Protein 9P4S (pdb70)

Foldseek 3Di:
DQKWWKAADDVHRPDIDTGRDPVVVVVVCVVVVLDDPPAFEEEEEEDPADCRVLVVVLSVVPHHYIYIRHDQPPVVVCVVPVGQEYEYCFFAEDDVVLLVVQVVSFHAYEYEYEDEAAPVVQQPDQANDADPNCCRRPFRHVQSFHFDHAHFKYWDADPVGDIHIDGDVVSSVLVSLLVVLLVVLQPDDQQPAFEEEEFAADAFQAGTFFAQEDFQLQVLVLVVVSVVVPYQFADDDDHSVVVRVLCSQQAHDHDPPQPLVLVVSLVRNPFDKADDVVLVVLCVVFADPVLVVVQCVVANDPPGDPCADPVRIHGAGWDDTGRYIYHYAYDQADPPVPLFDDFPDFTGGHNRRQVVLSCVVPVSPHSEYEYPHPDDCLLQGDDHLANDDRNTRLDRSLGSHAAEYEYEQAPQLPVVSCRGRNRYFYFYDAHFFKAFLPCCVVCVVLVVLLVVLVPDPDPDRFVSQLVNLVVCVVVPVCLLVVHDNDNRDGDDPVVSQVVQQLSLCLRGAMAGFAGDHFPDADDPVSLVRRLLLQFQVLQLLLLLVLCVLVPDDCPVVVSHVVVSCVPRRVVSSVLLVVCVVPVPPLDPVVLCVSSVHDVVLLVVLVVLVVVVLPDPSSVSNSVSSVSNSVSSNCSVVLSVQSVPQSVVQSVLVVSVSSSGGFREFEGHHCNLPVRCTPTTHGYHFDRLQLPPAPVLLVVLVVALVQVQVVVCVVPVRDGAAEEEEEDEGSCCGSRRHNVLSNLLVLQQKDFDADPVNGTDDIDHHAQVVNVAEHHHYAYEYFLSVCSRHQVSLLVSLVSLVVSLPDDDHPYDHSSVVLLVQLLVVVVVVPDDSVVSNVLSSFGYKAFASSRGAQSLLVVLVLLQPDQDCVVSLVSSCSGIQFGRRDDVRHGPHDPCSSLSNLERYAEYEYEDAHSHDAQLQDQRNLRPRLSSQSNSCVRHVDGHFYKYWYCHPVSDIHIGGDLSRVVSVLVSAPLRPVNVVSLLVHASNSLLRVLSSLSSLLSNCVSPVSSDDLVSLVSNLCCPQVPPVVPPVVVSCVVHPLQSVLSNLLSSLSCCVSPSHVDDLVSLLSSLVVNLVSCLVPNHSDDCSQQPHDVSLVVSLVSYDVVSSVSSVVSSVSSD

Solvent-accessible surface area: 45405 Å² total; per-residue (Å²): 109,85,28,10,0,32,15,28,8,96,117,68,92,135,71,89,64,81,29,117,70,17,69,61,0,60,115,30,3,112,121,49,137,33,70,75,151,82,28,79,59,0,0,1,9,19,90,79,21,84,5,63,70,1,14,122,23,0,25,119,46,30,7,3,2,1,0,1,49,12,141,108,135,25,33,45,9,0,108,120,10,106,0,53,0,1,0,18,6,11,118,14,101,40,19,93,143,2,16,77,32,0,115,88,76,53,8,19,6,1,10,8,6,17,12,95,21,39,34,102,90,11,50,125,51,53,14,19,14,46,23,40,76,15,8,64,16,8,10,26,8,16,50,4,8,13,22,8,26,6,3,2,3,2,39,95,93,48,189,133,44,105,110,77,43,60,6,14,97,76,3,25,151,33,4,20,51,6,1,40,58,8,18,70,8,112,99,78,76,26,128,95,7,59,2,0,0,1,3,28,24,16,45,10,55,38,16,12,71,18,44,20,1,21,3,31,43,0,0,28,38,1,0,65,46,0,103,143,72,34,14,43,7,67,64,37,24,81,63,19,120,67,0,23,138,54,1,67,61,56,1,6,21,38,49,80,49,5,99,25,25,15,76,81,17,30,143,100,4,144,22,52,80,2,43,95,127,79,0,70,60,28,8,151,128,19,17,66,106,108,46,38,96,82,0,22,107,66,59,31,113,17,27,22,137,56,11,50,18,140,119,32,64,1,2,8,15,51,12,80,6,27,29,1,0,1,2,7,20,41,73,28,26,58,69,91,76,76,39,87,45,104,67,71,84,77,120,12,0,23,7,16,2,0,0,3,2,0,21,1,32,40,35,8,137,14,35,2,0,0,2,2,0,14,67,7,38,2,2,44,8,36,92,7,26,6,5,2,3,6,41,4,13,0,4,53,0,0,14,20,15,3,0,10,1,7,0,8,2,17,40,1,0,27,0,0,4,0,14,13,3,0,7,7,9,0,6,5,3,2,7,14,6,9,13,80,0,80,5,126,56,92,26,127,58,0,42,81,77,2,121,106,11,68,98,25,171,115,118,90,54,50,111,34,0,59,38,0,6,91,23,0,50,144,39,5,0,18,82,21,16,67,28,47,63,112,87,125,95,46,12,81,100,104,40,5,28,114,0,6,47,3,5,7,21,2,16,33,33,62,7,26,0,69,18,5,28,6,35,78,63,35,79,103,107,43,6,55,22,5,0,32,14,10,0,10,45,15,1,0,41,8,29,21,35,1,29,77,70,95,68,102,94,8,117,55,5,114,129,34,81,29,40,26,9,131,100,18,20,74,71,2,91,110,21,0,89,129,5,32,86,74,88,91,62,35,70,74,102,32,1,11,137,42,4,55,13,60,87,139,78,5,57,87,6,87,93,5,36,72,103,130,138,140,45,146,100,67,35,48,46,2,80,12,4,11,20,1,25,122,8,2,92,45,3,29,91,25,82,89,13,6,90,54,0,6,98,74,12,14,48,26,4,17,56,2,4,95,8,8,19,16,26,25,5,39,13,0,4,8,21,24,37,31,106,3,21,44,4,6,56,7,0,55,9,66,61,15,30,31,1,2,49,120,68,0,39,102,73,0,35,47,3,0,111,77,1,15,96,86,20,72,151,123,69,144,111,56,51,0,95,1,0,0,2,1,4,34,6,16,5,10,18,61,29,8,1,1,7,10,0,1,0,4,25,0,0,0,0,52,21,62,68,62,104,160,34,110,3,82,62,14,104,59,19,59,16,94,130,18,46,30,27,6,0,0,1,0,1,0,1,12,2,21,6,8,12,13,5,12,27,9,2,50,25,1,9,102,0,4,90,56,0,20,69,12,153,153,41,148,80,104,24,18,0,27,36,2,26,120,44,1,58,126,17,1,75,116,83,69,42,60,96,134,56,0,149,87,8,3,36,16,5,0,1,0,2,1,29,29,48,44,31,0,31,0,29,107,11,0,59,26,1,35,99,22,121,89,71,48,68,1,1,80,6,3,36,33,1,2,4,2,6,2,2,30,111,171,34,27,42,53,67,75,129,68,5,8,50,3,2,0,21,68,1,8,0,1,1,2,4,29,17,3,32,54,46,6,5,2,42,44,36,71,3,1,10,9,2,0,1,1,2,3,1,0,40,67,42,49,66,102,56,5,18,2,0,6,2,10,9,52,42,88,67,96,34,53,7,12,39,1,51,38,8,6,5,10,30,8,47,3,29,8,40,3,37,32,28,1,109,27,6,48,102,20,15,30,12,1,0,23,63,10,12,71,18,4,19,3,1,0,1,4,7,12,0,18,69,72,7,16,37,92,63,19,3,33,61,0,15,48,19,16,33,101,46,110,65,133,41,28,10,74,102,21,3,51,146,75,11,31,6,6,10,3,28,4,4,1,0,3,0,0,0,17,64,52,41,63,6,133,31,54,126,120,30,13,48,68,0,0,138,22,1,3,72,2,1,41,88,83,154,19,2,13,14,41,11,6,0,33,6,50,98,2,49,80,46,3,9,82,83,31,85,72,114,37,13,86,83,3,83,100,25,1,76,150,29,118

Sequence (1120 aa):
PSDMLYHAGISNPDDEQEFLTVADYEKFMQENNLYKEGARKIMITGQMADATDLIKALENAGYNVYPVQSMTRFMSFIEEVQPDAVINMAHGRMGDKMVDYLKARNILLFAPLTINSLVDEWENDPMGMSGGFMSQSIVTPEIDGAIRPFALFAQYEDKEGLRHSYAVPERLKTFVSTIDNYLNLKTKPNFEKKVAIYYYKGPGQNALTAAGMEVVPSLYNLLLRMKQEGYNISGLPANAQELGKMIQAQGAVFNAYAEGAFNDFMQNGHPELITKEQYESWVKESLRPEKYQEVVDAFGEFPGNYMVTPDGKLGIARLQFGNVVLLPQNAAGSGDNSFQVVHGTDMAPPHTYIASYLWMQHGFKADALIHFGTHGSLEFTPRKQVALCSNDWPDRLVGAVPHYYLYSIGNVGEGMMAKRRSYATLQSYLTPPFLESSVRGIYRELMEKIKIYNNSQKANKDQESLAVKTLTVKMGIHRDLGLDSMANKPYTEDEIARVENFAEELATEKITGQLYTMGVPYEPERITSSVYAMATEPIAYSLFALDKQRGKATESAEKHRSVFTQQYLMPARLLVERLMANPSLATDELICHTAGITPQELAKARQIEAERNYSKEEVEFALAVAEVERTIKNVGNYKNALLTSPEEELSSLMNALKGGYTAPTPGGDPIANPNTLPTGRNMYAINAEATPTESAWEKGIALAKQTIDRYKQRHNDSIPRKVSYTLWSSEFIETGGATIAQVLYMLGVEPVRDAFGRVSDLKLIPSTELGRPRIDVVVQTSGQLRDLAASRLFLINRAVEMAAAAKDDKYENQVASSVIEAERVLTEKGLSPKDAREISTFRVFGGANGMYGTGIQEMVESGDRWENESEIADTYLNNMGAYYGSEKNWEVFQKFAFEAALTRTDVVVQPRQSNTWGALSLDHVYEFMGGMNLAVRNVTGKDPDAYLSDYRNRNHMKMQELKEAVGVESRTTILNPTYIKEKMKGGASSASEFAEVITNTYGWNVMKPAAIDKELWDNIYNVYVKDELNLGVKQYFEQQNPAALEEMTAVMLESARKGLWQASEEQVAELSKLHTEIVNTYRPSCSGFVCDNAKLRDFIASKADAQTATQYKENISKIR

Radius of gyration: 31.18 Å; Cα contacts (8 Å, |Δi|>4): 1823; chains: 1; bounding box: 76×78×104 Å

B-factor: mean 119.36, std 26.49, range [69.89, 232.86]

Nearest PDB structures (foldseek):
  6ytn-assembly2_BBB  TM=8.178E-01  e=2.511E-62  Synechocystis sp. PCC 6803
  6ytj-assembly2_BBB  TM=8.282E-01  e=4.411E-60  Synechocystis sp. PCC 6803
  4zhj-assembly1_A  TM=8.054E-01  e=3.328E-61  Synechocystis sp. PCC 6803 substr. Kazusa
  4zhj-assembly1_B  TM=8.119E-01  e=4.560E-59  Synechocystis sp. PCC 6803 substr. Kazusa
  6ysg-assembly1_B  TM=8.233E-01  e=4.268E-58  Synechocystis sp. PCC 6803 substr. Kazusa

Structure (mmCIF, N/CA/C/O backbone):
data_9P4S
#
_entry.id   9P4S
#
_cell.length_a   1.00
_cell.length_b   1.00
_cell.length_c   1.00
_cell.angle_alpha   90.00
_cell.angle_beta   90.00
_cell.angle_gamma   90.00
#
_symmetry.space_group_name_H-M   'P 1'
#
loop_
_entity.id
_entity.type
_entity.pdbx_description
1 polymer 'HmuS heme dechelatase'
2 non-polymer 'SODIUM ION'
3 water water
#
loop_
_atom_site.group_PDB
_atom_site.id
_atom_site.type_symbol
_atom_site.label_atom_id
_atom_site.label_alt_id
_atom_site.label_comp_id
_atom_site.label_asym_id
_atom_site.label_entity_id
_atom_site.label_seq_id
_atom_site.pdbx_PDB_ins_code
_atom_site.Cartn_x
_atom_site.Cartn_y
_atom_site.Cartn_z
_atom_site.occupancy
_atom_site.B_iso_or_equiv
_atom_site.auth_seq_id
_atom_site.auth_comp_id
_atom_site.auth_asym_id
_atom_site.auth_atom_id
_atom_site.pdbx_PDB_model_num
ATOM 1 N N . PRO A 1 164 ? 152.82092 168.42420 185.47437 1.000 176.57616 164 PRO A N 1
ATOM 2 C CA . PRO A 1 164 ? 154.05660 167.96068 184.83531 1.000 176.66902 164 PRO A CA 1
ATOM 3 C C . PRO A 1 164 ? 153.83332 167.49903 183.39950 1.000 177.44009 164 PRO A C 1
ATOM 4 O O . PRO A 1 164 ? 152.76044 166.99140 183.07494 1.000 177.10098 164 PRO A O 1
ATOM 8 N N . SER A 1 165 ? 154.84325 167.67742 182.55050 1.000 173.02124 165 SER A N 1
ATOM 9 C CA . SER A 1 165 ? 154.75578 167.27744 181.15248 1.000 172.38145 165 SER A CA 1
ATOM 10 C C . SER A 1 165 ? 155.32895 165.89424 180.88482 1.000 171.99144 165 SER A C 1
ATOM 11 O O . SER A 1 165 ? 154.95647 165.26542 179.88950 1.000 171.39331 165 SER A O 1
ATOM 14 N N . ASP A 1 166 ? 156.22175 165.40691 181.74385 1.000 165.88935 166 ASP A N 1
ATOM 15 C CA . ASP A 1 166 ? 156.84296 164.09507 181.58789 1.000 165.47726 166 ASP A CA 1
ATOM 16 C C . ASP A 1 166 ? 156.73860 163.36841 182.92030 1.000 164.05015 166 ASP A C 1
ATOM 17 O O . ASP A 1 166 ? 157.37138 163.77376 183.90047 1.000 162.52693 166 ASP A O 1
ATOM 22 N N . MET A 1 167 ? 155.94929 162.29833 182.95924 1.000 147.62144 167 MET A N 1
ATOM 23 C CA . MET A 1 167 ? 155.65111 161.64481 184.22616 1.000 143.13243 167 MET A CA 1
ATOM 24 C C . MET A 1 167 ? 155.09587 160.25215 183.96967 1.000 143.58615 167 MET A C 1
ATOM 25 O O . MET A 1 167 ? 154.83826 159.85876 182.82993 1.000 144.73025 167 MET A O 1
ATOM 30 N N . LEU A 1 168 ? 154.91982 159.50888 185.05846 1.000 126.37978 168 LEU A N 1
ATOM 31 C CA . LEU A 1 168 ? 154.10598 158.30339 185.07706 1.000 125.38430 168 LEU A CA 1
ATOM 32 C C . LEU A 1 168 ? 152.87223 158.58019 185.92248 1.000 122.13450 168 LEU A C 1
ATOM 33 O O . LEU A 1 168 ? 152.94779 159.29600 186.92404 1.000 130.84287 168 LEU A O 1
ATOM 38 N N . TYR A 1 169 ? 151.73136 158.03615 185.51666 1.000 115.91268 169 TYR A N 1
ATOM 39 C CA . TYR A 1 169 ? 150.48679 158.34555 186.20481 1.000 116.76741 169 TYR A CA 1
ATOM 40 C C . TYR A 1 169 ? 149.71868 157.07343 186.52665 1.000 121.15074 169 TYR A C 1
ATOM 41 O O . TYR A 1 169 ? 149.89515 156.03318 185.88973 1.000 126.95822 169 TYR A O 1
ATOM 50 N N . HIS A 1 170 ? 148.86303 157.17418 187.54098 1.000 127.04788 170 HIS A N 1
ATOM 51 C CA . HIS A 1 170 ? 147.98015 156.07750 187.90894 1.000 127.26904 170 HIS A CA 1
ATOM 52 C C . HIS A 1 170 ? 146.74535 156.65067 188.58872 1.000 128.89902 170 HIS A C 1
ATOM 53 O O . HIS A 1 170 ? 146.71202 157.81739 188.98219 1.000 132.56310 170 HIS A O 1
ATOM 60 N N . ALA A 1 171 ? 145.71690 155.81989 188.70580 1.000 138.43675 171 ALA A N 1
ATOM 61 C CA . ALA A 1 171 ? 144.50074 156.20244 189.40361 1.000 137.24605 171 ALA A CA 1
ATOM 62 C C . ALA A 1 171 ? 144.60350 155.83249 190.87661 1.000 138.65578 171 ALA A C 1
ATOM 63 O O . ALA A 1 171 ? 145.22680 154.83352 191.24424 1.000 142.48779 171 ALA A O 1
ATOM 65 N N . GLY A 1 172 ? 143.98962 156.65712 191.72102 1.000 149.51142 172 GLY A N 1
ATOM 66 C CA . GLY A 1 172 ? 144.03644 156.40355 193.14823 1.000 150.09847 172 GLY A CA 1
ATOM 67 C C . GLY A 1 172 ? 143.33360 155.11185 193.51810 1.000 152.42010 172 GLY A C 1
ATOM 68 O O . GLY A 1 172 ? 142.36672 154.69525 192.87844 1.000 154.55596 172 GLY A O 1
ATOM 69 N N . ILE A 1 173 ? 143.83458 154.46961 194.57181 1.000 155.45799 173 ILE A N 1
ATOM 70 C CA . ILE A 1 173 ? 143.26586 153.19887 195.01094 1.000 158.08100 173 ILE A CA 1
ATOM 71 C C . ILE A 1 173 ? 141.99192 153.43045 195.81260 1.000 159.51779 173 ILE A C 1
ATOM 72 O O . ILE A 1 173 ? 140.90674 152.97603 195.43198 1.000 156.69905 173 ILE A O 1
ATOM 77 N N . SER A 1 174 ? 142.10908 154.13402 196.94114 1.000 166.72534 174 SER A N 1
ATOM 78 C CA . SER A 1 174 ? 140.93294 154.45283 197.74440 1.000 166.22906 174 SER A CA 1
ATOM 79 C C . SER A 1 174 ? 139.99014 155.37967 196.98583 1.000 166.43534 174 SER A C 1
ATOM 80 O O . SER A 1 174 ? 138.76741 155.19027 196.99695 1.000 163.49554 174 SER A O 1
ATOM 83 N N . ASN A 1 175 ? 140.54330 156.38577 196.31490 1.000 170.30695 175 ASN A N 1
ATOM 84 C CA . ASN A 1 175 ? 139.75753 157.34112 195.53290 1.000 168.76694 175 ASN A CA 1
ATOM 85 C C . ASN A 1 175 ? 140.14148 157.23799 194.06684 1.000 169.18704 175 ASN A C 1
ATOM 86 O O . ASN A 1 175 ? 141.16206 157.81397 193.64856 1.000 170.95015 175 ASN A O 1
ATOM 91 N N . PRO A 1 176 ? 139.37665 156.51010 193.24771 1.000 164.62899 176 PRO A N 1
ATOM 92 C CA . PRO A 1 176 ? 139.72361 156.41317 191.82100 1.000 166.42987 176 PRO A CA 1
ATOM 93 C C . PRO A 1 176 ? 139.60243 157.73282 191.06807 1.000 166.78973 176 PRO A C 1
ATOM 94 O O . PRO A 1 176 ? 140.13468 157.83679 189.95498 1.000 165.01495 176 PRO A O 1
ATOM 98 N N . ASP A 1 177 ? 138.93026 158.73788 191.63584 1.000 169.96246 177 ASP A N 1
ATOM 99 C CA . ASP A 1 177 ? 138.72464 159.99624 190.92652 1.000 169.74100 177 ASP A CA 1
ATOM 100 C C . ASP A 1 177 ? 140.02703 160.77622 190.78002 1.000 169.86330 177 ASP A C 1
ATOM 101 O O . ASP A 1 177 ? 140.35173 161.25302 189.68734 1.000 168.90124 177 ASP A O 1
ATOM 106 N N . ASP A 1 178 ? 140.78488 160.92415 191.86480 1.000 164.36483 178 ASP A N 1
ATOM 107 C CA . ASP A 1 178 ? 142.01074 161.70462 191.79302 1.000 164.09643 178 ASP A CA 1
ATOM 108 C C . ASP A 1 178 ? 143.15958 160.85455 191.25620 1.000 161.93098 178 ASP A C 1
ATOM 109 O O . ASP A 1 178 ? 143.16248 159.62487 191.35666 1.000 159.97301 178 ASP A O 1
ATOM 114 N N . GLU A 1 179 ? 144.14598 161.53432 190.68104 1.000 146.24944 179 GLU A N 1
ATOM 115 C CA . GLU A 1 179 ? 145.22573 160.89405 189.94697 1.000 145.35361 179 GLU A CA 1
ATOM 116 C C . GLU A 1 179 ? 146.54790 161.07633 190.67885 1.000 145.77534 179 GLU A C 1
ATOM 117 O O . GLU A 1 179 ? 146.85604 162.16991 191.16171 1.000 144.50570 179 GLU A O 1
ATOM 123 N N . GLN A 1 180 ? 147.32097 159.99807 190.76344 1.000 134.73800 180 GLN A N 1
ATOM 124 C CA . GLN A 1 180 ? 148.64927 160.01911 191.35449 1.000 130.70641 180 GLN A CA 1
ATOM 125 C C . GLN A 1 180 ? 149.69321 160.14277 190.25351 1.000 135.45543 180 GLN A C 1
ATOM 126 O O . GLN A 1 180 ? 149.60711 159.46533 189.22352 1.000 141.05796 180 GLN A O 1
ATOM 132 N N . GLU A 1 181 ? 150.67990 161.00737 190.47962 1.000 133.82624 181 GLU A N 1
ATOM 133 C CA . GLU A 1 181 ? 151.72100 161.30144 189.50570 1.000 134.09846 181 GLU A CA 1
ATOM 134 C C . GLU A 1 181 ? 153.09272 161.06185 190.12037 1.000 135.33782 181 GLU A C 1
ATOM 135 O O . GLU A 1 181 ? 153.32863 161.39464 191.28552 1.000 135.90127 181 GLU A O 1
ATOM 141 N N . PHE A 1 182 ? 153.99463 160.48482 189.32979 1.000 127.24307 182 PHE A N 1
ATOM 142 C CA . PHE A 1 182 ? 155.34247 160.16483 189.76884 1.000 123.79566 182 PHE A CA 1
ATOM 143 C C . PHE A 1 182 ? 156.33884 160.62719 188.71626 1.000 128.08761 182 PHE A C 1
ATOM 144 O O . PHE A 1 182 ? 156.04539 160.62611 187.51658 1.000 133.41890 182 PHE A O 1
ATOM 152 N N . LEU A 1 183 ? 157.52587 161.02185 189.17847 1.000 132.25962 183 LEU A N 1
ATOM 153 C CA . LEU A 1 183 ? 158.55574 161.55386 188.29666 1.000 133.81171 183 LEU A CA 1
ATOM 154 C C . LEU A 1 183 ? 159.64196 160.54697 187.94548 1.000 133.66927 183 LEU A C 1
ATOM 155 O O . LEU A 1 183 ? 160.34514 160.74625 186.94950 1.000 131.84568 183 LEU A O 1
ATOM 160 N N . THR A 1 184 ? 159.80172 159.48280 188.72787 1.000 140.06041 184 THR A N 1
ATOM 161 C CA . THR A 1 184 ? 160.82535 158.48037 188.47669 1.000 138.68202 184 THR A CA 1
ATOM 162 C C . THR A 1 184 ? 160.20972 157.09004 188.53637 1.000 138.04018 184 THR A C 1
ATOM 163 O O . THR A 1 184 ? 159.15236 156.87919 189.13460 1.000 140.92432 184 THR A O 1
ATOM 167 N N . VAL A 1 185 ? 160.89242 156.13801 187.89688 1.000 131.83436 185 VAL A N 1
ATOM 168 C CA . VAL A 1 185 ? 160.41220 154.76045 187.87176 1.000 133.19971 185 VAL A CA 1
ATOM 169 C C . VAL A 1 185 ? 160.46038 154.13885 189.26187 1.000 133.85689 185 VAL A C 1
ATOM 170 O O . VAL A 1 185 ? 159.59775 153.32500 189.61492 1.000 138.38980 185 VAL A O 1
ATOM 174 N N . ALA A 1 186 ? 161.46378 154.49620 190.06717 1.000 129.70144 186 ALA A N 1
ATOM 175 C CA . ALA A 1 186 ? 161.58541 153.91974 191.40283 1.000 130.91525 186 ALA A CA 1
ATOM 176 C C . ALA A 1 186 ? 160.39402 154.28583 192.27949 1.000 138.34287 186 ALA A C 1
ATOM 177 O O . ALA A 1 186 ? 159.89143 153.44724 193.03782 1.000 142.26306 186 ALA A O 1
ATOM 179 N N . ASP A 1 187 ? 159.93333 155.53668 192.19762 1.000 138.66254 187 ASP A N 1
ATOM 180 C CA . ASP A 1 187 ? 158.76580 155.94465 192.97263 1.000 136.91245 187 ASP A CA 1
ATOM 181 C C . ASP A 1 187 ? 157.53178 155.15022 192.56870 1.000 136.00781 187 ASP A C 1
ATOM 182 O O . ASP A 1 187 ? 156.75813 154.70990 193.42719 1.000 138.43266 187 ASP A O 1
ATOM 187 N N . TYR A 1 188 ? 157.33115 154.95666 191.26379 1.000 124.37259 188 TYR A N 1
ATOM 188 C CA . TYR A 1 188 ? 156.18062 154.19030 190.79955 1.000 127.33321 188 TYR A CA 1
ATOM 189 C C . TYR A 1 188 ? 156.27012 152.73523 191.24052 1.000 127.85399 188 TYR A C 1
ATOM 190 O O . TYR A 1 188 ? 155.25747 152.13066 191.60979 1.000 134.08667 188 TYR A O 1
ATOM 199 N N . GLU A 1 189 ? 157.47077 152.15348 191.20658 1.000 131.81792 189 GLU A N 1
ATOM 200 C CA . GLU A 1 189 ? 157.62875 150.77339 191.65445 1.000 131.60367 189 GLU A CA 1
ATOM 201 C C . GLU A 1 189 ? 157.36095 150.64072 193.14861 1.000 134.43842 189 GLU A C 1
ATOM 202 O O . GLU A 1 189 ? 156.73882 149.66654 193.58913 1.000 137.52709 189 GLU A O 1
ATOM 208 N N . LYS A 1 190 ? 157.81850 151.60937 193.94452 1.000 135.45755 190 LYS A N 1
ATOM 209 C CA . LYS A 1 190 ? 157.51981 151.58568 195.37291 1.000 135.02013 190 LYS A CA 1
ATOM 210 C C . LYS A 1 190 ? 156.02281 151.72691 195.62152 1.000 137.91231 190 LYS A C 1
ATOM 211 O O . LYS A 1 190 ? 155.46301 151.05358 196.49571 1.000 137.58656 190 LYS A O 1
ATOM 217 N N . PHE A 1 191 ? 155.35778 152.59705 194.85711 1.000 131.73305 191 PHE A N 1
ATOM 218 C CA . PHE A 1 191 ? 153.90965 152.73621 194.97293 1.000 126.80395 191 PHE A CA 1
ATOM 219 C C . PHE A 1 191 ? 153.20145 151.43125 194.63258 1.000 131.75644 191 PHE A C 1
ATOM 220 O O . PHE A 1 191 ? 152.24371 151.04144 195.31004 1.000 135.88952 191 PHE A O 1
ATOM 228 N N . MET A 1 192 ? 153.65333 150.74685 193.57910 1.000 135.65185 192 MET A N 1
ATOM 229 C CA . MET A 1 192 ? 153.06401 149.45942 193.22424 1.000 135.56213 192 MET A CA 1
ATOM 230 C C . MET A 1 192 ? 153.26861 148.43372 194.33029 1.000 138.52563 192 MET A C 1
ATOM 231 O O . MET A 1 192 ? 152.34768 147.68114 194.66767 1.000 141.36677 192 MET A O 1
ATOM 236 N N . GLN A 1 193 ? 154.47156 148.38671 194.90578 1.000 144.08394 193 GLN A N 1
ATOM 237 C CA . GLN A 1 193 ? 154.74684 147.40792 195.95219 1.000 142.07259 193 GLN A CA 1
ATOM 238 C C . GLN A 1 193 ? 153.95613 147.69700 197.22114 1.000 142.03602 193 GLN A C 1
ATOM 239 O O . GLN A 1 193 ? 153.60070 146.76507 197.95091 1.000 141.48788 193 GLN A O 1
ATOM 245 N N . GLU A 1 194 ? 153.67811 148.97106 197.50650 1.000 143.40895 194 GLU A N 1
ATOM 246 C CA . GLU A 1 194 ? 152.87244 149.29984 198.67889 1.000 143.75490 194 GLU A CA 1
ATOM 247 C C . GLU A 1 194 ? 151.43464 148.81890 198.52225 1.000 142.60221 194 GLU A C 1
ATOM 248 O O . GLU A 1 194 ? 150.81672 148.36779 199.49320 1.000 139.06996 194 GLU A O 1
ATOM 254 N N . ASN A 1 195 ? 150.88515 148.90701 197.31282 1.000 138.73732 195 ASN A N 1
ATOM 255 C CA . ASN A 1 195 ? 149.48007 148.61493 197.06647 1.000 138.11745 195 ASN A CA 1
ATOM 256 C C . ASN A 1 195 ? 149.25255 147.23305 196.46594 1.000 139.47116 195 ASN A C 1
ATOM 257 O O . ASN A 1 195 ? 148.15840 146.96558 195.95910 1.000 138.53492 195 ASN A O 1
ATOM 262 N N . ASN A 1 196 ? 150.25737 146.35614 196.50910 1.000 142.22787 196 ASN A N 1
ATOM 263 C CA . ASN A 1 196 ? 150.13915 144.97843 196.02455 1.000 141.28412 196 ASN A CA 1
ATOM 264 C C . ASN A 1 196 ? 149.71965 144.93063 194.55518 1.000 141.33983 196 ASN A C 1
ATOM 265 O O . ASN A 1 196 ? 148.87215 144.13228 194.15116 1.000 140.68266 196 ASN A O 1
ATOM 270 N N . LEU A 1 197 ? 150.32458 145.80073 193.74991 1.000 139.85713 197 LEU A N 1
ATOM 271 C CA . LEU A 1 197 ? 150.10870 145.80910 192.31049 1.000 139.61971 197 LEU A CA 1
ATOM 272 C C . LEU A 1 197 ? 151.25522 145.17668 191.53653 1.000 139.26447 197 LEU A C 1
ATOM 273 O O . LEU A 1 197 ? 151.20944 145.14778 190.30275 1.000 142.12492 197 LEU A O 1
ATOM 278 N N . TYR A 1 198 ? 152.27567 144.67056 192.22051 1.000 130.88558 198 TYR A N 1
ATOM 279 C CA . TYR A 1 198 ? 153.46351 144.12934 191.57644 1.000 132.88909 198 TYR A CA 1
ATOM 280 C C . TYR A 1 198 ? 153.44880 142.60994 191.66148 1.000 135.28541 198 TYR A C 1
ATOM 281 O O . TYR A 1 198 ? 153.18524 142.04544 192.72778 1.000 135.79989 198 TYR A O 1
ATOM 290 N N . LYS A 1 199 ? 153.72965 141.95539 190.53804 1.000 138.41305 199 LYS A N 1
ATOM 291 C CA . LYS A 1 199 ? 153.78516 140.50279 190.45577 1.000 137.60226 199 LYS A CA 1
ATOM 292 C C . LYS A 1 199 ? 155.17618 140.08861 190.00262 1.000 138.57852 199 LYS A C 1
ATOM 293 O O . LYS A 1 199 ? 155.70595 140.64069 189.03329 1.000 141.17332 199 LYS A O 1
ATOM 299 N N . GLU A 1 200 ? 155.76252 139.12066 190.70028 1.000 147.49699 200 GLU A N 1
ATOM 300 C CA . GLU A 1 200 ? 157.11935 138.68662 190.40001 1.000 149.72807 200 GLU A CA 1
ATOM 301 C C . GLU A 1 200 ? 157.13902 137.82818 189.14227 1.000 149.91374 200 GLU A C 1
ATOM 302 O O . GLU A 1 200 ? 156.36929 136.87044 189.01987 1.000 149.51218 200 GLU A O 1
ATOM 308 N N . GLY A 1 201 ? 158.02242 138.17461 188.20874 1.000 133.05569 201 GLY A N 1
ATOM 309 C CA . GLY A 1 201 ? 158.20117 137.40748 186.99592 1.000 134.27169 201 GLY A CA 1
ATOM 310 C C . GLY A 1 201 ? 157.19497 137.67446 185.89963 1.000 137.78311 201 GLY A C 1
ATOM 311 O O . GLY A 1 201 ? 157.28758 137.04972 184.83565 1.000 138.15401 201 GLY A O 1
ATOM 312 N N . ALA A 1 202 ? 156.24166 138.57473 186.11470 1.000 125.41699 202 ALA A N 1
ATOM 313 C CA . ALA A 1 202 ? 155.24585 138.86815 185.09897 1.000 119.39010 202 ALA A CA 1
ATOM 314 C C . ALA A 1 202 ? 155.83229 139.76474 184.01268 1.000 123.07233 202 ALA A C 1
ATOM 315 O O . ALA A 1 202 ? 156.83013 140.46161 184.21297 1.000 123.66886 202 ALA A O 1
ATOM 317 N N . ARG A 1 203 ? 155.19455 139.73630 182.84715 1.000 115.18104 203 ARG A N 1
ATOM 318 C CA . ARG A 1 203 ? 155.63482 140.54077 181.72042 1.000 111.86985 203 ARG A CA 1
ATOM 319 C C . ARG A 1 203 ? 155.15099 141.98097 181.86850 1.000 115.13110 203 ARG A C 1
ATOM 320 O O . ARG A 1 203 ? 154.17106 142.26789 182.55994 1.000 119.07583 203 ARG A O 1
ATOM 328 N N . LYS A 1 204 ? 155.85622 142.89245 181.20400 1.000 105.52644 204 LYS A N 1
ATOM 329 C CA . LYS A 1 204 ? 155.64590 144.32374 181.36473 1.000 102.86466 204 LYS A CA 1
ATOM 330 C C . LYS A 1 204 ? 155.08336 144.93442 180.08911 1.000 106.76556 204 LYS A C 1
ATOM 331 O O . LYS A 1 204 ? 155.49703 144.57789 178.98258 1.000 111.91349 204 LYS A O 1
ATOM 337 N N . ILE A 1 205 ? 154.14005 145.85914 180.25409 1.000 96.18991 205 ILE A N 1
ATOM 338 C CA . ILE A 1 205 ? 153.52092 146.57934 179.14806 1.000 90.64951 205 ILE A CA 1
ATOM 339 C C . ILE A 1 205 ? 153.54349 148.06509 179.47679 1.000 87.28235 205 ILE A C 1
ATOM 340 O O . ILE A 1 205 ? 153.21966 148.45800 180.60218 1.000 100.28037 205 ILE A O 1
ATOM 345 N N . MET A 1 206 ? 153.92614 148.88539 178.50276 1.000 103.02541 206 MET A N 1
ATOM 346 C CA . MET A 1 206 ? 153.98046 150.33106 178.66292 1.000 105.66378 206 MET A CA 1
ATOM 347 C C . MET A 1 206 ? 152.90743 150.98729 177.80565 1.000 104.73834 206 MET A C 1
ATOM 348 O O . MET A 1 206 ? 152.70023 150.59837 176.65284 1.000 113.54020 206 MET A O 1
ATOM 353 N N . ILE A 1 207 ? 152.22522 151.98180 178.36997 1.000 94.72321 207 ILE A N 1
ATOM 354 C CA . ILE A 1 207 ? 151.10234 152.64036 177.70926 1.000 100.77784 207 ILE A CA 1
ATOM 355 C C . ILE A 1 207 ? 151.40263 154.12795 177.59670 1.000 99.93715 207 ILE A C 1
ATOM 356 O O . ILE A 1 207 ? 151.61994 154.80222 178.61143 1.000 109.41559 207 ILE A O 1
ATOM 361 N N . THR A 1 208 ? 151.37826 154.64354 176.36797 1.000 109.50231 208 THR A N 1
ATOM 362 C CA . THR A 1 208 ? 151.63440 156.04864 176.08848 1.000 116.17997 208 THR A CA 1
ATOM 363 C C . THR A 1 208 ? 150.50901 156.61658 175.23534 1.000 114.37809 208 THR A C 1
ATOM 364 O O . THR A 1 208 ? 149.84512 155.88960 174.49286 1.000 116.24539 208 THR A O 1
ATOM 368 N N . GLY A 1 209 ? 150.30133 157.92238 175.34716 1.000 116.66956 209 GLY A N 1
ATOM 369 C CA . GLY A 1 209 ? 149.30457 158.62289 174.56198 1.000 116.17137 209 GLY A CA 1
ATOM 370 C C . GLY A 1 209 ? 148.43912 159.52812 175.41711 1.000 122.91155 209 GLY A C 1
ATOM 371 O O . GLY A 1 209 ? 148.46179 159.49044 176.64537 1.000 125.32678 209 GLY A O 1
ATOM 372 N N . GLN A 1 210 ? 147.65949 160.36276 174.71929 1.000 128.76975 210 GLN A N 1
ATOM 373 C CA . GLN A 1 210 ? 146.77273 161.31273 175.38080 1.000 126.84307 210 GLN A CA 1
ATOM 374 C C . GLN A 1 210 ? 145.40670 161.41873 174.71272 1.000 125.93791 210 GLN A C 1
ATOM 375 O O . GLN A 1 210 ? 144.62028 162.29595 175.09014 1.000 124.46669 210 GLN A O 1
ATOM 381 N N . MET A 1 211 ? 145.09624 160.56357 173.73742 1.000 133.35722 211 MET A N 1
ATOM 382 C CA . MET A 1 211 ? 143.87713 160.73472 172.95609 1.000 134.28597 211 MET A CA 1
ATOM 383 C C . MET A 1 211 ? 142.61285 160.38917 173.73286 1.000 131.96240 211 MET A C 1
ATOM 384 O O . MET A 1 211 ? 141.53929 160.89355 173.38875 1.000 128.03163 211 MET A O 1
ATOM 389 N N . ALA A 1 212 ? 142.70317 159.55128 174.76286 1.000 127.60699 212 ALA A N 1
ATOM 390 C CA . ALA A 1 212 ? 141.51416 159.09569 175.46827 1.000 123.54120 212 ALA A CA 1
ATOM 391 C C . ALA A 1 212 ? 141.87217 158.76627 176.91133 1.000 125.26025 212 ALA A C 1
ATOM 392 O O . ALA A 1 212 ? 143.03019 158.86020 177.32623 1.000 131.40540 212 ALA A O 1
ATOM 394 N N . ASP A 1 213 ? 140.85456 158.38053 177.67679 1.000 119.01893 213 ASP A N 1
ATOM 395 C CA . ASP A 1 213 ? 141.01022 157.95459 179.06140 1.000 122.89936 213 ASP A CA 1
ATOM 396 C C . ASP A 1 213 ? 141.12626 156.43569 179.08628 1.000 126.98993 213 ASP A C 1
ATOM 397 O O . ASP A 1 213 ? 140.22227 155.73461 178.62034 1.000 127.92482 213 ASP A O 1
ATOM 402 N N . ALA A 1 214 ? 142.23239 155.93025 179.63210 1.000 114.28413 214 ALA A N 1
ATOM 403 C CA . ALA A 1 214 ? 142.56700 154.51391 179.55261 1.000 113.59932 214 ALA A CA 1
ATOM 404 C C . ALA A 1 214 ? 142.58827 153.83282 180.91838 1.000 112.93015 214 ALA A C 1
ATOM 405 O O . ALA A 1 214 ? 143.41640 152.95442 181.16115 1.000 120.27416 214 ALA A O 1
ATOM 407 N N . THR A 1 215 ? 141.68646 154.22176 181.81981 1.000 105.63491 215 THR A N 1
ATOM 408 C CA . THR A 1 215 ? 141.63390 153.58283 183.13171 1.000 106.93159 215 THR A CA 1
ATOM 409 C C . THR A 1 215 ? 141.17353 152.13257 183.02275 1.000 112.55504 215 THR A C 1
ATOM 410 O O . THR A 1 215 ? 141.77411 151.22893 183.62110 1.000 121.39518 215 THR A O 1
ATOM 414 N N . ASP A 1 216 ? 140.10639 151.89243 182.25745 1.000 110.65803 216 ASP A N 1
ATOM 415 C CA . ASP A 1 216 ? 139.56456 150.54344 182.13412 1.000 108.16183 216 ASP A CA 1
ATOM 416 C C . ASP A 1 216 ? 140.55068 149.60767 181.44964 1.000 109.03057 216 ASP A C 1
ATOM 417 O O . ASP A 1 216 ? 140.65668 148.43378 181.82027 1.000 111.47263 216 ASP A O 1
ATOM 422 N N . LEU A 1 217 ? 141.27395 150.10465 180.44429 1.000 96.87371 217 LEU A N 1
ATOM 423 C CA . LEU A 1 217 ? 142.28094 149.28136 179.78348 1.000 96.91861 217 LEU A CA 1
ATOM 424 C C . LEU A 1 217 ? 143.37865 148.87014 180.75623 1.000 101.65417 217 LEU A C 1
ATOM 425 O O . LEU A 1 217 ? 143.80586 147.70899 180.76974 1.000 107.34674 217 LEU A O 1
ATOM 430 N N . ILE A 1 218 ? 143.83877 149.80825 181.58628 1.000 89.53904 218 ILE A N 1
ATOM 431 C CA . ILE A 1 218 ? 144.86936 149.49751 182.57212 1.000 89.93285 218 ILE A CA 1
ATOM 432 C C . ILE A 1 218 ? 144.36155 148.46441 183.56741 1.000 95.06470 218 ILE A C 1
ATOM 433 O O . ILE A 1 218 ? 145.06907 147.50713 183.90670 1.000 105.12086 218 ILE A O 1
ATOM 438 N N . LYS A 1 219 ? 143.12905 148.63758 184.05090 1.000 94.12836 219 LYS A N 1
ATOM 439 C CA . LYS A 1 219 ? 142.58390 147.68515 185.01355 1.000 89.09470 219 LYS A CA 1
ATOM 440 C C . LYS A 1 219 ? 142.43078 146.29737 184.40076 1.000 94.85923 219 LYS A C 1
ATOM 441 O O . LYS A 1 219 ? 142.74078 145.28900 185.04614 1.000 104.14636 219 LYS A O 1
ATOM 447 N N . ALA A 1 220 ? 141.95956 146.22343 183.15396 1.000 95.30162 220 ALA A N 1
ATOM 448 C CA . ALA A 1 220 ? 141.80677 144.92957 182.49697 1.000 91.44704 220 ALA A CA 1
ATOM 449 C C . ALA A 1 220 ? 143.15382 144.25198 182.28579 1.000 98.19844 220 ALA A C 1
ATOM 450 O O . ALA A 1 220 ? 143.28818 143.04065 182.49820 1.000 96.81880 220 ALA A O 1
ATOM 452 N N . LEU A 1 221 ? 144.16547 145.01596 181.86645 1.000 103.87614 221 LEU A N 1
ATOM 453 C CA . LEU A 1 221 ? 145.49088 144.43740 181.67494 1.000 96.48468 221 LEU A CA 1
ATOM 454 C C . LEU A 1 221 ? 146.07755 143.94942 182.99280 1.000 94.69041 221 LEU A C 1
ATOM 455 O O . LEU A 1 221 ? 146.73108 142.90130 183.03735 1.000 98.56437 221 LEU A O 1
ATOM 460 N N . GLU A 1 222 ? 145.86641 144.69981 184.07657 1.000 101.95280 222 GLU A N 1
ATOM 461 C CA . GLU A 1 222 ? 146.34548 144.25106 185.38021 1.000 99.74698 222 GLU A CA 1
ATOM 462 C C . GLU A 1 222 ? 145.62550 142.98659 185.83120 1.000 104.97435 222 GLU A C 1
ATOM 463 O O . GLU A 1 222 ? 146.24529 142.08829 186.41134 1.000 108.17493 222 GLU A O 1
ATOM 469 N N . ASN A 1 223 ? 144.31584 142.90049 185.58380 1.000 113.06606 223 ASN A N 1
ATOM 470 C CA . ASN A 1 223 ? 143.58461 141.68295 185.92023 1.000 108.75725 223 ASN A CA 1
ATOM 471 C C . ASN A 1 223 ? 144.06187 140.49770 185.09387 1.000 111.77680 223 ASN A C 1
ATOM 472 O O . ASN A 1 223 ? 144.04607 139.35974 185.57566 1.000 109.27981 223 ASN A O 1
ATOM 477 N N . ALA A 1 224 ? 144.48476 140.73871 183.85173 1.000 119.66113 224 ALA A N 1
ATOM 478 C CA . ALA A 1 224 ? 145.01752 139.66286 183.02584 1.000 111.59913 224 ALA A CA 1
ATOM 479 C C . ALA A 1 224 ? 146.35772 139.13912 183.52603 1.000 108.76258 224 ALA A C 1
ATOM 480 O O . ALA A 1 224 ? 146.78329 138.06676 183.08569 1.000 110.18661 224 ALA A O 1
ATOM 482 N N . GLY A 1 225 ? 147.02944 139.85779 184.42316 1.000 104.89020 225 GLY A N 1
ATOM 483 C CA . GLY A 1 225 ? 148.26840 139.37397 184.99991 1.000 102.36664 225 GLY A CA 1
ATOM 484 C C . GLY A 1 225 ? 149.52809 139.99420 184.43123 1.000 109.95758 225 GLY A C 1
ATOM 485 O O . GLY A 1 225 ? 150.50428 139.28635 184.16955 1.000 110.73083 225 GLY A O 1
ATOM 486 N N . TYR A 1 226 ? 149.52722 141.30921 184.23802 1.000 110.77858 226 TYR A N 1
ATOM 487 C CA . TYR A 1 226 ? 150.67964 142.02837 183.71693 1.000 99.12769 226 TYR A CA 1
ATOM 488 C C . TYR A 1 226 ? 151.07289 143.15457 184.66373 1.000 102.06722 226 TYR A C 1
ATOM 489 O O . TYR A 1 226 ? 150.35374 143.49103 185.60661 1.000 106.55211 226 TYR A O 1
ATOM 498 N N . ASN A 1 227 ? 152.24140 143.73195 184.39995 1.000 103.07600 227 ASN A N 1
ATOM 499 C CA . ASN A 1 227 ? 152.70571 144.94154 185.06668 1.000 103.12114 227 ASN A CA 1
ATOM 500 C C . ASN A 1 227 ? 152.62890 146.08578 184.06691 1.000 103.50167 227 ASN A C 1
ATOM 501 O O . ASN A 1 227 ? 153.28974 146.04474 183.02447 1.000 114.33524 227 ASN A O 1
ATOM 506 N N . VAL A 1 228 ? 151.84685 147.11026 184.39401 1.000 93.20099 228 VAL A N 1
ATOM 507 C CA . VAL A 1 228 ? 151.50456 148.17750 183.46127 1.000 97.15065 228 VAL A CA 1
ATOM 508 C C . VAL A 1 228 ? 152.20371 149.45790 183.89274 1.000 99.92407 228 VAL A C 1
ATOM 509 O O . VAL A 1 228 ? 152.18733 149.81530 185.07625 1.000 105.11262 228 VAL A O 1
ATOM 513 N N . TYR A 1 229 ? 152.82137 150.14070 182.93240 1.000 96.18379 229 TYR A N 1
ATOM 514 C CA . TYR A 1 229 ? 153.47929 151.42656 183.16519 1.000 98.00893 229 TYR A CA 1
ATOM 515 C C . TYR A 1 229 ? 152.80310 152.49711 182.32044 1.000 106.14586 229 TYR A C 1
ATOM 516 O O . TYR A 1 229 ? 153.06131 152.58972 181.10658 1.000 110.31041 229 TYR A O 1
ATOM 525 N N . PRO A 1 230 ? 151.89920 153.29629 182.89543 1.000 110.73051 230 PRO A N 1
ATOM 526 C CA . PRO A 1 230 ? 151.28329 154.40591 182.15386 1.000 104.75850 230 PRO A CA 1
ATOM 527 C C . PRO A 1 230 ? 152.17003 155.64075 182.18889 1.000 106.57458 230 PRO A C 1
ATOM 528 O O . PRO A 1 230 ? 152.34049 156.27329 183.23648 1.000 114.43708 230 PRO A O 1
ATOM 532 N N . VAL A 1 231 ? 152.71661 156.00438 181.03065 1.000 115.99094 231 VAL A N 1
ATOM 533 C CA . VAL A 1 231 ? 153.67575 157.09517 180.90783 1.000 116.44507 231 VAL A CA 1
ATOM 534 C C . VAL A 1 231 ? 153.06087 158.19009 180.05051 1.000 118.00303 231 VAL A C 1
ATOM 535 O O . VAL A 1 231 ? 152.56072 157.91727 178.95379 1.000 118.68865 231 VAL A O 1
ATOM 539 N N . GLN A 1 232 ? 153.09646 159.42377 180.54812 1.000 145.26057 232 GLN A N 1
ATOM 540 C CA . GLN A 1 232 ? 152.67606 160.59388 179.78684 1.000 144.41542 232 GLN A CA 1
ATOM 541 C C . GLN A 1 232 ? 153.90601 161.46199 179.55413 1.000 148.80041 232 GLN A C 1
ATOM 542 O O . GLN A 1 232 ? 154.40449 162.10602 180.48413 1.000 152.62085 232 GLN A O 1
ATOM 548 N N . SER A 1 233 ? 154.40104 161.46019 178.31755 1.000 159.76356 233 SER A N 1
ATOM 549 C CA . SER A 1 233 ? 155.58870 162.23212 177.95918 1.000 159.85536 233 SER A CA 1
ATOM 550 C C . SER A 1 233 ? 155.55086 162.45916 176.45500 1.000 160.81699 233 SER A C 1
ATOM 551 O O . SER A 1 233 ? 155.64422 161.50017 175.68292 1.000 160.57903 233 SER A O 1
ATOM 554 N N . MET A 1 234 ? 155.41691 163.72101 176.04701 1.000 170.65271 234 MET A N 1
ATOM 555 C CA . MET A 1 234 ? 155.20683 164.03536 174.63866 1.000 170.59914 234 MET A CA 1
ATOM 556 C C . MET A 1 234 ? 156.49471 163.92920 173.82871 1.000 170.91414 234 MET A C 1
ATOM 557 O O . MET A 1 234 ? 156.46457 163.50390 172.66862 1.000 169.43936 234 MET A O 1
ATOM 562 N N . THR A 1 235 ? 157.63174 164.30289 174.41585 1.000 168.34250 235 THR A N 1
ATOM 563 C CA . THR A 1 235 ? 158.89578 164.36010 173.69217 1.000 166.86837 235 THR A CA 1
ATOM 564 C C . THR A 1 235 ? 159.90538 163.33429 174.19154 1.000 167.10821 235 THR A C 1
ATOM 565 O O . THR A 1 235 ? 160.40472 162.52425 173.40591 1.000 166.57842 235 THR A O 1
ATOM 569 N N . ARG A 1 236 ? 160.22328 163.34636 175.48115 1.000 165.48910 236 ARG A N 1
ATOM 570 C CA . ARG A 1 236 ? 161.27154 162.48593 176.03041 1.000 164.63953 236 ARG A CA 1
ATOM 571 C C . ARG A 1 236 ? 160.67442 161.22457 176.65186 1.000 165.15744 236 ARG A C 1
ATOM 572 O O . ARG A 1 236 ? 160.75772 160.98611 177.85643 1.000 164.62112 236 ARG A O 1
ATOM 580 N N . PHE A 1 237 ? 160.06492 160.40442 175.79925 1.000 153.35938 237 PHE A N 1
ATOM 581 C CA . PHE A 1 237 ? 159.53341 159.11873 176.22646 1.000 150.86102 237 PHE A CA 1
ATOM 582 C C . PHE A 1 237 ? 160.51949 157.97398 176.04186 1.000 148.97893 237 PHE A C 1
ATOM 583 O O . PHE A 1 237 ? 160.23995 156.86086 176.49689 1.000 148.46403 237 PHE A O 1
ATOM 591 N N . MET A 1 238 ? 161.66152 158.21554 175.39400 1.000 143.92106 238 MET A N 1
ATOM 592 C CA . MET A 1 238 ? 162.62368 157.14081 175.17523 1.000 144.66480 238 MET A CA 1
ATOM 593 C C . MET A 1 238 ? 163.38047 156.79039 176.44885 1.000 143.10758 238 MET A C 1
ATOM 594 O O . MET A 1 238 ? 163.79433 155.63862 176.62313 1.000 144.74133 238 MET A O 1
ATOM 599 N N . SER A 1 239 ? 163.57765 157.76280 177.34172 1.000 137.34069 239 SER A N 1
ATOM 600 C CA . SER A 1 239 ? 164.27807 157.48602 178.59147 1.000 139.91289 239 SER A CA 1
ATOM 601 C C . SER A 1 239 ? 163.50952 156.48664 179.44723 1.000 142.49298 239 SER A C 1
ATOM 602 O O . SER A 1 239 ? 164.09685 155.54378 179.99249 1.000 141.11830 239 SER A O 1
ATOM 605 N N . PHE A 1 240 ? 162.19173 156.66889 179.56729 1.000 137.14370 240 PHE A N 1
ATOM 606 C CA . PHE A 1 240 ? 161.38387 155.72704 180.33528 1.000 132.89061 240 PHE A CA 1
ATOM 607 C C . PHE A 1 240 ? 161.42651 154.33566 179.71807 1.000 135.52884 240 PHE A C 1
ATOM 608 O O . PHE A 1 240 ? 161.53429 153.33297 180.43402 1.000 138.41744 240 PHE A O 1
ATOM 616 N N . ILE A 1 241 ? 161.34167 154.25612 178.38853 1.000 126.82258 241 ILE A N 1
ATOM 617 C CA . ILE A 1 241 ? 161.36535 152.96239 177.71206 1.000 123.85182 241 ILE A CA 1
ATOM 618 C C . ILE A 1 241 ? 162.69503 152.26032 177.94654 1.000 127.20675 241 ILE A C 1
ATOM 619 O O . ILE A 1 241 ? 162.73900 151.05278 178.21021 1.000 130.22789 241 ILE A O 1
ATOM 624 N N . GLU A 1 242 ? 163.79964 153.00224 177.85412 1.000 133.51954 242 GLU A N 1
ATOM 625 C CA . GLU A 1 242 ? 165.10772 152.40510 178.09514 1.000 131.53957 242 GLU A CA 1
ATOM 626 C C . GLU A 1 242 ? 165.27839 151.98144 179.54850 1.000 133.32811 242 GLU A C 1
ATOM 627 O O . GLU A 1 242 ? 165.95436 150.98413 179.82323 1.000 132.42265 242 GLU A O 1
ATOM 633 N N . GLU A 1 243 ? 164.68539 152.71950 180.49014 1.000 134.93546 243 GLU A N 1
ATOM 634 C CA . GLU A 1 243 ? 164.80973 152.34223 181.89543 1.000 133.52759 243 GLU A CA 1
ATOM 635 C C . GLU A 1 243 ? 163.97271 151.11119 182.22472 1.000 134.66575 243 GLU A C 1
ATOM 636 O O . GLU A 1 243 ? 164.38990 150.26959 183.02833 1.000 133.81510 243 GLU A O 1
ATOM 642 N N . VAL A 1 244 ? 162.79279 150.98798 181.62306 1.000 124.29023 244 VAL A N 1
ATOM 643 C CA . VAL A 1 244 ? 161.86666 149.92007 181.99239 1.000 121.55408 244 VAL A CA 1
ATOM 644 C C . VAL A 1 244 ? 162.13380 148.63880 181.20987 1.000 124.25488 244 VAL A C 1
ATOM 645 O O . VAL A 1 244 ? 162.09875 147.54566 181.78012 1.000 122.43929 244 VAL A O 1
ATOM 649 N N . GLN A 1 245 ? 162.40271 148.75075 179.90557 1.000 123.79135 245 GLN A N 1
ATOM 650 C CA . GLN A 1 245 ? 162.57837 147.60986 179.00983 1.000 118.30806 245 GLN A CA 1
ATOM 651 C C . GLN A 1 245 ? 161.33520 146.72832 178.99627 1.000 119.74294 245 GLN A C 1
ATOM 652 O O . GLN A 1 245 ? 161.36470 145.60700 179.51778 1.000 114.85502 245 GLN A O 1
ATOM 658 N N . PRO A 1 246 ? 160.23613 147.18802 178.41394 1.000 115.55970 246 PRO A N 1
ATOM 659 C CA . PRO A 1 246 ? 158.99336 146.41434 178.42685 1.000 111.39213 246 PRO A CA 1
ATOM 660 C C . PRO A 1 246 ? 159.02625 145.29931 177.38633 1.000 112.83272 246 PRO A C 1
ATOM 661 O O . PRO A 1 246 ? 160.00562 145.10440 176.67151 1.000 118.91458 246 PRO A O 1
ATOM 665 N N . ASP A 1 247 ? 157.91996 144.56031 177.31640 1.000 111.11179 247 ASP A N 1
ATOM 666 C CA . ASP A 1 247 ? 157.74143 143.50664 176.32807 1.000 108.14105 247 ASP A CA 1
ATOM 667 C C . ASP A 1 247 ? 156.80457 143.90558 175.19712 1.000 109.04959 247 ASP A C 1
ATOM 668 O O . ASP A 1 247 ? 156.78450 143.23016 174.16355 1.000 112.01249 247 ASP A O 1
ATOM 673 N N . ALA A 1 248 ? 156.03087 144.97323 175.37034 1.000 98.48281 248 ALA A N 1
ATOM 674 C CA . ALA A 1 248 ? 155.16217 145.48607 174.32254 1.000 95.72530 248 ALA A CA 1
ATOM 675 C C . ALA A 1 248 ? 154.85918 146.94306 174.62795 1.000 93.43457 248 ALA A C 1
ATOM 676 O O . ALA A 1 248 ? 154.97166 147.39142 175.77066 1.000 99.00857 248 ALA A O 1
ATOM 678 N N . VAL A 1 249 ? 154.47432 147.67783 173.58871 1.000 90.38268 249 VAL A N 1
ATOM 679 C CA . VAL A 1 249 ? 154.14754 149.09345 173.69978 1.000 90.58776 249 VAL A CA 1
ATOM 680 C C . VAL A 1 249 ? 152.78829 149.32472 173.05740 1.000 87.69993 249 VAL A C 1
ATOM 681 O O . VAL A 1 249 ? 152.54515 148.87652 171.93225 1.000 98.05065 249 VAL A O 1
ATOM 685 N N . ILE A 1 250 ? 151.90563 150.01717 173.77155 1.000 85.69733 250 ILE A N 1
ATOM 686 C CA . ILE A 1 250 ? 150.59430 150.40151 173.26475 1.000 89.58020 250 ILE A CA 1
ATOM 687 C C . ILE A 1 250 ? 150.54800 151.91948 173.19841 1.000 95.70998 250 ILE A C 1
ATOM 688 O O . ILE A 1 250 ? 150.81545 152.59619 174.19724 1.000 95.76847 250 ILE A O 1
ATOM 693 N N . ASN A 1 251 ? 150.21173 152.45187 172.02648 1.000 112.97323 251 ASN A N 1
ATOM 694 C CA . ASN A 1 251 ? 150.27185 153.88590 171.77559 1.000 108.52468 251 ASN A CA 1
ATOM 695 C C . ASN A 1 251 ? 148.92738 154.37112 171.25827 1.000 111.60358 251 ASN A C 1
ATOM 696 O O . ASN A 1 251 ? 148.43100 153.86791 170.24601 1.000 112.44967 251 ASN A O 1
ATOM 701 N N . MET A 1 252 ? 148.34386 155.34849 171.94958 1.000 118.17982 252 MET A N 1
ATOM 702 C CA . MET A 1 252 ? 147.17329 156.06825 171.44987 1.000 114.84434 252 MET A CA 1
ATOM 703 C C . MET A 1 252 ? 147.70747 157.19010 170.57067 1.000 120.55989 252 MET A C 1
ATOM 704 O O . MET A 1 252 ? 147.83693 158.33911 170.99345 1.000 123.35725 252 MET A O 1
ATOM 709 N N . ALA A 1 253 ? 148.01597 156.84252 169.32473 1.000 124.02462 253 ALA A N 1
ATOM 710 C CA . ALA A 1 253 ? 148.90069 157.64687 168.49529 1.000 122.81193 253 ALA A CA 1
ATOM 711 C C . ALA A 1 253 ? 148.23893 158.92715 168.00790 1.000 121.48877 253 ALA A C 1
ATOM 712 O O . ALA A 1 253 ? 147.05293 158.94760 167.66841 1.000 121.58211 253 ALA A O 1
ATOM 714 N N . HIS A 1 254 ? 149.02788 160.00208 167.97920 1.000 126.25419 254 HIS A N 1
ATOM 715 C CA . HIS A 1 254 ? 148.67783 161.24876 167.29544 1.000 123.69498 254 HIS A CA 1
ATOM 716 C C . HIS A 1 254 ? 149.95666 161.71789 166.60360 1.000 125.61355 254 HIS A C 1
ATOM 717 O O . HIS A 1 254 ? 150.74573 162.47092 167.17955 1.000 122.87463 254 HIS A O 1
ATOM 724 N N . GLY A 1 255 ? 150.15300 161.27189 165.37082 1.000 123.11509 255 GLY A N 1
ATOM 725 C CA . GLY A 1 255 ? 151.35819 161.57603 164.62992 1.000 118.56636 255 GLY A CA 1
ATOM 726 C C . GLY A 1 255 ? 152.32306 160.40872 164.56218 1.000 124.91277 255 GLY A C 1
ATOM 727 O O . GLY A 1 255 ? 151.94819 159.23655 164.62886 1.000 127.62729 255 GLY A O 1
ATOM 728 N N . ARG A 1 256 ? 153.60067 160.75146 164.42801 1.000 131.95964 256 ARG A N 1
ATOM 729 C CA . ARG A 1 256 ? 154.67567 159.78150 164.28728 1.000 128.23184 256 ARG A CA 1
ATOM 730 C C . ARG A 1 256 ? 155.62922 159.88305 165.47203 1.000 128.23499 256 ARG A C 1
ATOM 731 O O . ARG A 1 256 ? 155.75880 160.94062 166.09399 1.000 127.54002 256 ARG A O 1
ATOM 739 N N . MET A 1 257 ? 156.29365 158.76969 165.78555 1.000 130.64770 257 MET A N 1
ATOM 740 C CA . MET A 1 257 ? 157.21651 158.70249 166.91441 1.000 128.46906 257 MET A CA 1
ATOM 741 C C . MET A 1 257 ? 158.66760 158.96389 166.53098 1.000 128.90066 257 MET A C 1
ATOM 742 O O . MET A 1 257 ? 159.39888 159.58529 167.30662 1.000 129.63807 257 MET A O 1
ATOM 747 N N . GLY A 1 258 ? 159.11261 158.49965 165.37138 1.000 128.11716 258 GLY A N 1
ATOM 748 C CA . GLY A 1 258 ? 160.43882 158.80367 164.87332 1.000 129.16936 258 GLY A CA 1
ATOM 749 C C . GLY A 1 258 ? 161.25616 157.55626 164.59557 1.000 131.12812 258 GLY A C 1
ATOM 750 O O . GLY A 1 258 ? 160.82464 156.42671 164.81971 1.000 135.63332 258 GLY A O 1
ATOM 751 N N . ASP A 1 259 ? 162.47153 157.79395 164.09288 1.000 135.20068 259 ASP A N 1
ATOM 752 C CA . ASP A 1 259 ? 163.37710 156.70800 163.73083 1.000 135.61318 259 ASP A CA 1
ATOM 753 C C . ASP A 1 259 ? 164.03269 156.06302 164.94484 1.000 136.98262 259 ASP A C 1
ATOM 754 O O . ASP A 1 259 ? 164.42653 154.89220 164.87939 1.000 138.57997 259 ASP A O 1
ATOM 759 N N . LYS A 1 260 ? 164.17600 156.80546 166.04471 1.000 130.31026 260 LYS A N 1
ATOM 760 C CA . LYS A 1 260 ? 164.74980 156.22822 167.25571 1.000 128.32316 260 LYS A CA 1
ATOM 761 C C . LYS A 1 260 ? 163.89692 155.07526 167.76608 1.000 128.21845 260 LYS A C 1
ATOM 762 O O . LYS A 1 260 ? 164.42357 154.04269 168.19997 1.000 130.45998 260 LYS A O 1
ATOM 768 N N . MET A 1 261 ? 162.57357 155.23497 167.71737 1.000 119.51372 261 MET A N 1
ATOM 769 C CA . MET A 1 261 ? 161.67694 154.15825 168.11900 1.000 121.61939 261 MET A CA 1
ATOM 770 C C . MET A 1 261 ? 161.84342 152.93760 167.22210 1.000 125.89955 261 MET A C 1
ATOM 771 O O . MET A 1 261 ? 161.84244 151.80056 167.70456 1.000 132.29382 261 MET A O 1
ATOM 776 N N . VAL A 1 262 ? 161.98537 153.15260 165.91274 1.000 112.76717 262 VAL A N 1
ATOM 777 C CA . VAL A 1 262 ? 162.16537 152.03558 164.98846 1.000 111.02644 262 VAL A CA 1
ATOM 778 C C . VAL A 1 262 ? 163.46608 151.30100 165.28442 1.000 113.31149 262 VAL A C 1
ATOM 779 O O . VAL A 1 262 ? 163.51261 150.06353 165.28771 1.000 116.89003 262 VAL A O 1
ATOM 783 N N . ASP A 1 263 ? 164.54270 152.04857 165.53658 1.000 116.92020 263 ASP A N 1
ATOM 784 C CA . ASP A 1 263 ? 165.81403 151.41595 165.87193 1.000 114.55352 263 ASP A CA 1
ATOM 785 C C . ASP A 1 263 ? 165.70918 150.61709 167.16397 1.000 116.24206 263 ASP A C 1
ATOM 786 O O . ASP A 1 263 ? 166.21988 149.49363 167.25094 1.000 120.02484 263 ASP A O 1
ATOM 791 N N . TYR A 1 264 ? 165.04812 151.17871 168.17953 1.000 114.60111 264 TYR A N 1
ATOM 792 C CA . TYR A 1 264 ? 164.88833 150.45824 169.43865 1.000 108.06425 264 TYR A CA 1
ATOM 793 C C . TYR A 1 264 ? 164.06090 149.19286 169.25201 1.000 109.06800 264 TYR A C 1
ATOM 794 O O . TYR A 1 264 ? 164.38221 148.14369 169.82047 1.000 114.60913 264 TYR A O 1
ATOM 803 N N . LEU A 1 265 ? 162.98502 149.27473 168.46691 1.000 96.98249 265 LEU A N 1
ATOM 804 C CA . LEU A 1 265 ? 162.14493 148.10556 168.23185 1.000 93.56640 265 LEU A CA 1
ATOM 805 C C . LEU A 1 265 ? 162.90806 147.01633 167.49265 1.000 98.67436 265 LEU A C 1
ATOM 806 O O . LEU A 1 265 ? 162.76742 145.82949 167.80666 1.000 101.02998 265 LEU A O 1
ATOM 811 N N . LYS A 1 266 ? 163.71253 147.39612 166.49764 1.000 110.07191 266 LYS A N 1
ATOM 812 C CA . LYS A 1 266 ? 164.50812 146.40039 165.78671 1.000 106.62269 266 LYS A CA 1
ATOM 813 C C . LYS A 1 266 ? 165.56131 145.77898 166.69531 1.000 106.39438 266 LYS A C 1
ATOM 814 O O . LYS A 1 266 ? 165.80723 144.56963 166.62955 1.000 108.33720 266 LYS A O 1
ATOM 820 N N . ALA A 1 267 ? 166.19777 146.58711 167.54593 1.000 111.64268 267 ALA A N 1
ATOM 821 C CA . ALA A 1 267 ? 167.21611 146.05388 168.44490 1.000 106.76490 267 ALA A CA 1
ATOM 822 C C . ALA A 1 267 ? 166.61301 145.11488 169.48278 1.000 111.59495 267 ALA A C 1
ATOM 823 O O . ALA A 1 267 ? 167.20968 144.08473 169.81529 1.000 110.39023 267 ALA A O 1
ATOM 825 N N . ARG A 1 268 ? 165.43503 145.45155 170.00725 1.000 118.59116 268 ARG A N 1
ATOM 826 C CA . ARG A 1 268 ? 164.81998 144.67275 171.07373 1.000 107.57646 268 ARG A CA 1
ATOM 827 C C . ARG A 1 268 ? 163.87473 143.59301 170.56891 1.000 106.96713 268 ARG A C 1
ATOM 828 O O . ARG A 1 268 ? 163.59880 142.64278 171.30965 1.000 108.89003 268 ARG A O 1
ATOM 836 N N . ASN A 1 269 ? 163.36672 143.72309 169.34263 1.000 98.83267 269 ASN A N 1
ATOM 837 C CA . ASN A 1 269 ? 162.50708 142.71822 168.71643 1.000 93.32938 269 ASN A CA 1
ATOM 838 C C . ASN A 1 269 ? 161.20624 142.53077 169.50342 1.000 100.36541 269 ASN A C 1
ATOM 839 O O . ASN A 1 269 ? 160.86369 141.43254 169.94375 1.000 106.31919 269 ASN A O 1
ATOM 844 N N . ILE A 1 270 ? 160.47874 143.63645 169.67346 1.000 94.93759 270 ILE A N 1
ATOM 845 C CA . ILE A 1 270 ? 159.19013 143.64069 170.35376 1.000 92.00672 270 ILE A CA 1
ATOM 846 C C . ILE A 1 270 ? 158.16573 144.32858 169.45788 1.000 93.75222 270 ILE A C 1
ATOM 847 O O . ILE A 1 270 ? 158.49807 144.90039 168.42040 1.000 100.90463 270 ILE A O 1
ATOM 852 N N . LEU A 1 271 ? 156.90620 144.27342 169.88014 1.000 88.09972 271 LEU A N 1
ATOM 853 C CA . LEU A 1 271 ? 155.78285 144.72246 169.07000 1.000 90.34723 271 LEU A CA 1
ATOM 854 C C . LEU A 1 271 ? 155.28219 146.09702 169.50347 1.000 94.18562 271 LEU A C 1
ATOM 855 O O . LEU A 1 271 ? 155.60290 146.59466 170.58443 1.000 96.50252 271 LEU A O 1
ATOM 860 N N . LEU A 1 272 ? 154.47884 146.70518 168.63029 1.000 95.89163 272 LEU A N 1
ATOM 861 C CA . LEU A 1 272 ? 153.88449 148.01538 168.86534 1.000 93.74005 272 LEU A CA 1
ATOM 862 C C . LEU A 1 272 ? 152.45022 148.01170 168.35840 1.000 93.42155 272 LEU A C 1
ATOM 863 O O . LEU A 1 272 ? 152.20255 147.65331 167.20443 1.000 100.48024 272 LEU A O 1
ATOM 868 N N . PHE A 1 273 ? 151.51324 148.41539 169.21310 1.000 84.79276 273 PHE A N 1
ATOM 869 C CA . PHE A 1 273 ? 150.09588 148.42903 168.88384 1.000 85.97247 273 PHE A CA 1
ATOM 870 C C . PHE A 1 273 ? 149.58058 149.86193 168.84028 1.000 92.99883 273 PHE A C 1
ATOM 871 O O . PHE A 1 273 ? 150.21107 150.78571 169.35971 1.000 98.77227 273 PHE A O 1
ATOM 879 N N . ALA A 1 274 ? 148.41463 150.04022 168.21491 1.000 98.86241 274 ALA A N 1
ATOM 880 C CA . ALA A 1 274 ? 147.83636 151.37138 168.07191 1.000 98.44351 274 ALA A CA 1
ATOM 881 C C . ALA A 1 274 ? 146.32192 151.31883 167.89751 1.000 100.83054 274 ALA A C 1
ATOM 882 O O . ALA A 1 274 ? 145.83076 151.27770 166.76307 1.000 98.26758 274 ALA A O 1
ATOM 884 N N . PRO A 1 275 ? 145.55321 151.32528 168.98186 1.000 97.55565 275 PRO A N 1
ATOM 885 C CA . PRO A 1 275 ? 144.09266 151.37677 168.86485 1.000 98.91782 275 PRO A CA 1
ATOM 886 C C . PRO A 1 275 ? 143.60571 152.77029 168.47921 1.000 106.33913 275 PRO A C 1
ATOM 887 O O . PRO A 1 275 ? 144.34675 153.75254 168.50840 1.000 107.44947 275 PRO A O 1
ATOM 891 N N . LEU A 1 276 ? 142.32504 152.83938 168.12006 1.000 96.69683 276 LEU A N 1
ATOM 892 C CA . LEU A 1 276 ? 141.71478 154.04689 167.58141 1.000 91.06196 276 LEU A CA 1
ATOM 893 C C . LEU A 1 276 ? 140.71279 154.64996 168.55930 1.000 95.33158 276 LEU A C 1
ATOM 894 O O . LEU A 1 276 ? 140.27013 154.00622 169.51291 1.000 90.83169 276 LEU A O 1
ATOM 899 N N . THR A 1 277 ? 140.35709 155.90854 168.29891 1.000 112.86474 277 THR A N 1
ATOM 900 C CA . THR A 1 277 ? 139.41166 156.66466 169.10926 1.000 105.98864 277 THR A CA 1
ATOM 901 C C . THR A 1 277 ? 138.37503 157.31709 168.20495 1.000 106.46094 277 THR A C 1
ATOM 902 O O . THR A 1 277 ? 138.71382 157.84491 167.14254 1.000 111.84510 277 THR A O 1
ATOM 906 N N . ILE A 1 278 ? 137.11324 157.28090 168.62807 1.000 108.26860 278 ILE A N 1
ATOM 907 C CA . ILE A 1 278 ? 136.00342 157.85314 167.87401 1.000 110.63374 278 ILE A CA 1
ATOM 908 C C . ILE A 1 278 ? 135.39794 158.98378 168.69346 1.000 107.07936 278 ILE A C 1
ATOM 909 O O . ILE A 1 278 ? 135.03818 158.78691 169.85921 1.000 113.30869 278 ILE A O 1
ATOM 914 N N . ASN A 1 279 ? 135.28354 160.16031 168.08575 1.000 110.51783 279 ASN A N 1
ATOM 915 C CA . ASN A 1 279 ? 134.77391 161.34799 168.77347 1.000 114.56453 279 ASN A CA 1
ATOM 916 C C . ASN A 1 279 ? 133.27836 161.53035 168.51794 1.000 112.62396 279 ASN A C 1
ATOM 917 O O . ASN A 1 279 ? 132.82858 162.54708 167.99204 1.000 111.31521 279 ASN A O 1
ATOM 922 N N . SER A 1 280 ? 132.50265 160.52563 168.91242 1.000 118.46828 280 SER A N 1
ATOM 923 C CA . SER A 1 280 ? 131.05163 160.57464 168.78530 1.000 116.58354 280 SER A CA 1
ATOM 924 C C . SER A 1 280 ? 130.45588 159.47923 169.65866 1.000 117.96573 280 SER A C 1
ATOM 925 O O . SER A 1 280 ? 131.17418 158.71518 170.30771 1.000 125.94231 280 SER A O 1
ATOM 928 N N . LEU A 1 281 ? 129.12903 159.41248 169.67330 1.000 115.54657 281 LEU A N 1
ATOM 929 C CA . LEU A 1 281 ? 128.43850 158.35407 170.38845 1.000 117.03269 281 LEU A CA 1
ATOM 930 C C . LEU A 1 281 ? 128.49788 157.05230 169.59457 1.000 120.75920 281 LEU A C 1
ATOM 931 O O . LEU A 1 281 ? 128.78768 157.03624 168.39596 1.000 127.14406 281 LEU A O 1
ATOM 936 N N . VAL A 1 282 ? 128.22014 155.94690 170.28734 1.000 118.34614 282 VAL A N 1
ATOM 937 C CA . VAL A 1 282 ? 128.27600 154.63456 169.65022 1.000 121.16352 282 VAL A CA 1
ATOM 938 C C . VAL A 1 282 ? 127.21104 154.51623 168.56649 1.000 122.38688 282 VAL A C 1
ATOM 939 O O . VAL A 1 282 ? 127.45679 153.95147 167.49251 1.000 126.57298 282 VAL A O 1
ATOM 943 N N . ASP A 1 283 ? 126.01203 155.04003 168.83225 1.000 133.50652 283 ASP A N 1
ATOM 944 C CA . ASP A 1 283 ? 124.92422 154.95542 167.86281 1.000 132.25499 283 ASP A CA 1
ATOM 945 C C . ASP A 1 283 ? 125.27749 155.67329 166.56675 1.000 134.61915 283 ASP A C 1
ATOM 946 O O . ASP A 1 283 ? 125.02410 155.15702 165.47230 1.000 138.21997 283 ASP A O 1
ATOM 951 N N . GLU A 1 284 ? 125.85628 156.87058 166.67065 1.000 126.50881 284 GLU A N 1
ATOM 952 C CA . GLU A 1 284 ? 126.27015 157.60090 165.47789 1.000 121.95072 284 GLU A CA 1
ATOM 953 C C . GLU A 1 284 ? 127.39365 156.87627 164.74928 1.000 124.32625 284 GLU A C 1
ATOM 954 O O . GLU A 1 284 ? 127.40885 156.82378 163.51459 1.000 127.58425 284 GLU A O 1
ATOM 960 N N . TRP A 1 285 ? 128.34592 156.31831 165.49896 1.000 109.80834 285 TRP A N 1
ATOM 961 C CA . TRP A 1 285 ? 129.48196 155.64140 164.88296 1.000 109.98040 285 TRP A CA 1
ATOM 962 C C . TRP A 1 285 ? 129.04432 154.40375 164.11134 1.000 112.37345 285 TRP A C 1
ATOM 963 O O . TRP A 1 285 ? 129.56519 154.12486 163.02571 1.000 117.65249 285 TRP A O 1
ATOM 974 N N . GLU A 1 286 ? 128.08765 153.64801 164.65148 1.000 117.97582 286 GLU A N 1
ATOM 975 C CA . GLU A 1 286 ? 127.67894 152.41092 163.99718 1.000 118.54388 286 GLU A CA 1
ATOM 976 C C . GLU A 1 286 ? 126.85902 152.64980 162.73517 1.000 122.10827 286 GLU A C 1
ATOM 977 O O . GLU A 1 286 ? 126.68889 151.71877 161.94191 1.000 124.49651 286 GLU A O 1
ATOM 983 N N . ASN A 1 287 ? 126.34777 153.86113 162.52770 1.000 124.12986 287 ASN A N 1
ATOM 984 C CA . ASN A 1 287 ? 125.55102 154.17332 161.34876 1.000 125.34530 287 ASN A CA 1
ATOM 985 C C . ASN A 1 287 ? 126.31073 154.97938 160.30345 1.000 128.27018 287 ASN A C 1
ATOM 986 O O . ASN A 1 287 ? 125.72402 155.34741 159.28186 1.000 129.54351 287 ASN A O 1
ATOM 991 N N . ASP A 1 288 ? 127.59161 155.26185 160.52735 1.000 129.44633 288 ASP A N 1
ATOM 992 C CA . ASP A 1 288 ? 128.36970 156.06906 159.59635 1.000 127.72320 288 ASP A CA 1
ATOM 993 C C . ASP A 1 288 ? 129.04536 155.16940 158.57138 1.000 130.17764 288 ASP A C 1
ATOM 994 O O . ASP A 1 288 ? 129.77951 154.25255 158.96043 1.000 132.77175 288 ASP A O 1
ATOM 999 N N . PRO A 1 289 ? 128.83292 155.38528 157.26973 1.000 121.21284 289 PRO A N 1
ATOM 1000 C CA . PRO A 1 289 ? 129.43808 154.50206 156.26360 1.000 119.26243 289 PRO A CA 1
ATOM 1001 C C . PRO A 1 289 ? 130.90519 154.77827 155.97598 1.000 118.10184 289 PRO A C 1
ATOM 1002 O O . PRO A 1 289 ? 131.51436 154.01652 155.21338 1.000 116.75803 289 PRO A O 1
ATOM 1006 N N . MET A 1 290 ? 131.49363 155.82742 156.54781 1.000 118.21361 290 MET A N 1
ATOM 1007 C CA . MET A 1 290 ? 132.88490 156.17693 156.28694 1.000 117.69453 290 MET A CA 1
ATOM 1008 C C . MET A 1 290 ? 133.81103 155.87121 157.45419 1.000 120.32720 290 MET A C 1
ATOM 1009 O O . MET A 1 290 ? 134.85751 155.24616 157.26303 1.000 120.32057 290 MET A O 1
ATOM 1014 N N . GLY A 1 291 ? 133.45842 156.29777 158.66315 1.000 119.23466 291 GLY A N 1
ATOM 1015 C CA . GLY A 1 291 ? 134.30550 156.07407 159.81869 1.000 115.31155 291 GLY A CA 1
ATOM 1016 C C . GLY A 1 291 ? 135.26253 157.21538 160.09716 1.000 121.73137 291 GLY A C 1
ATOM 1017 O O . GLY A 1 291 ? 135.15108 157.88690 161.12655 1.000 118.92644 291 GLY A O 1
ATOM 1018 N N . MET A 1 292 ? 136.20556 157.44770 159.18616 1.000 133.89019 292 MET A N 1
ATOM 1019 C CA . MET A 1 292 ? 137.16551 158.53384 159.32207 1.000 131.33766 292 MET A CA 1
ATOM 1020 C C . MET A 1 292 ? 137.48310 159.08842 157.94286 1.000 129.19138 292 MET A C 1
ATOM 1021 O O . MET A 1 292 ? 137.30310 158.41447 156.92576 1.000 126.82147 292 MET A O 1
ATOM 1026 N N . SER A 1 293 ? 137.96830 160.32741 157.92212 1.000 127.55502 293 SER A N 1
ATOM 1027 C CA . SER A 1 293 ? 138.38255 160.97177 156.68335 1.000 130.61329 293 SER A CA 1
ATOM 1028 C C . SER A 1 293 ? 139.17348 162.22680 157.01634 1.000 128.62570 293 SER A C 1
ATOM 1029 O O . SER A 1 293 ? 138.89432 162.90468 158.00893 1.000 129.11804 293 SER A O 1
ATOM 1032 N N . GLY A 1 294 ? 140.16019 162.52451 156.17490 1.000 116.77226 294 GLY A N 1
ATOM 1033 C CA . GLY A 1 294 ? 140.89527 163.76952 156.27255 1.000 116.24778 294 GLY A CA 1
ATOM 1034 C C . GLY A 1 294 ? 142.06294 163.77203 157.23709 1.000 120.41995 294 GLY A C 1
ATOM 1035 O O . GLY A 1 294 ? 142.77057 162.76948 157.38530 1.000 122.67399 294 GLY A O 1
ATOM 1036 N N . GLY A 1 295 ? 142.27240 164.91402 157.89513 1.000 113.61456 295 GLY A N 1
ATOM 1037 C CA . GLY A 1 295 ? 143.42175 165.05591 158.77320 1.000 112.61220 295 GLY A CA 1
ATOM 1038 C C . GLY A 1 295 ? 143.36343 164.13948 159.97855 1.000 113.63607 295 GLY A C 1
ATOM 1039 O O . GLY A 1 295 ? 144.39251 163.64625 160.44374 1.000 111.12595 295 GLY A O 1
ATOM 1040 N N . PHE A 1 296 ? 142.16178 163.90915 160.50963 1.000 117.11247 296 PHE A N 1
ATOM 1041 C CA . PHE A 1 296 ? 142.02218 162.99608 161.63842 1.000 117.82893 296 PHE A CA 1
ATOM 1042 C C . PHE A 1 296 ? 142.43935 161.58327 161.25174 1.000 116.33506 296 PHE A C 1
ATOM 1043 O O . PHE A 1 296 ? 143.15217 160.90759 162.00405 1.000 123.54231 296 PHE A O 1
ATOM 1051 N N . MET A 1 297 ? 142.01732 161.12768 160.07115 1.000 109.52641 297 MET A N 1
ATOM 1052 C CA . MET A 1 297 ? 142.43310 159.81783 159.58314 1.000 109.38785 297 MET A CA 1
ATOM 1053 C C . MET A 1 297 ? 143.93354 159.77341 159.32271 1.000 111.77820 297 MET A C 1
ATOM 1054 O O . MET A 1 297 ? 144.58692 158.76256 159.60402 1.000 118.87249 297 MET A O 1
ATOM 1059 N N . SER A 1 298 ? 144.49726 160.85525 158.77983 1.000 110.51420 298 SER A N 1
ATOM 1060 C CA . SER A 1 298 ? 145.93597 160.88732 158.53208 1.000 106.86253 298 SER A CA 1
ATOM 1061 C C . SER A 1 298 ? 146.72700 160.79662 159.83125 1.000 105.71918 298 SER A C 1
ATOM 1062 O O . SER A 1 298 ? 147.74557 160.09999 159.89969 1.000 111.74907 298 SER A O 1
ATOM 1065 N N . GLN A 1 299 ? 146.27903 161.49993 160.87079 1.000 112.26899 299 GLN A N 1
ATOM 1066 C CA . GLN A 1 299 ? 146.99643 161.49631 162.13986 1.000 109.96665 299 GLN A CA 1
ATOM 1067 C C . GLN A 1 299 ? 146.77293 160.21629 162.93286 1.000 108.84649 299 GLN A C 1
ATOM 1068 O O . GLN A 1 299 ? 147.63629 159.83059 163.72782 1.000 110.20328 299 GLN A O 1
ATOM 1074 N N . SER A 1 300 ? 145.63636 159.54889 162.74107 1.000 108.12824 300 SER A N 1
ATOM 1075 C CA . SER A 1 300 ? 145.30764 158.38999 163.56034 1.000 99.72105 300 SER A CA 1
ATOM 1076 C C . SER A 1 300 ? 145.75114 157.06668 162.95350 1.000 100.75476 300 SER A C 1
ATOM 1077 O O . SER A 1 300 ? 146.03378 156.12284 163.69916 1.000 102.94627 300 SER A O 1
ATOM 1080 N N . ILE A 1 301 ? 145.81979 156.96300 161.62631 1.000 106.01239 301 ILE A N 1
ATOM 1081 C CA . ILE A 1 301 ? 146.04024 155.69290 160.94556 1.000 98.78328 301 ILE A CA 1
ATOM 1082 C C . ILE A 1 301 ? 147.26547 155.74084 160.04026 1.000 98.36473 301 ILE A C 1
ATOM 1083 O O . ILE A 1 301 ? 148.17015 154.90966 160.15844 1.000 105.07771 301 ILE A O 1
ATOM 1088 N N . VAL A 1 302 ? 147.30620 156.70392 159.11907 1.000 100.33508 302 VAL A N 1
ATOM 1089 C CA . VAL A 1 302 ? 148.30473 156.67717 158.05326 1.000 106.04497 302 VAL A CA 1
ATOM 1090 C C . VAL A 1 302 ? 149.70759 156.87592 158.61469 1.000 108.07159 302 VAL A C 1
ATOM 1091 O O . VAL A 1 302 ? 150.63624 156.13010 158.28437 1.000 109.87858 302 VAL A O 1
ATOM 1095 N N . THR A 1 303 ? 149.88589 157.88883 159.45865 1.000 108.94044 303 THR A N 1
ATOM 1096 C CA . THR A 1 303 ? 151.22154 158.20619 159.96170 1.000 108.18127 303 THR A CA 1
ATOM 1097 C C . THR A 1 303 ? 151.82074 157.10233 160.82808 1.000 109.56227 303 THR A C 1
ATOM 1098 O O . THR A 1 303 ? 152.98713 156.73692 160.59599 1.000 113.91585 303 THR A O 1
ATOM 1102 N N . PRO A 1 304 ? 151.11486 156.52793 161.81314 1.000 102.70255 304 PRO A N 1
ATOM 1103 C CA . PRO A 1 304 ? 151.75380 155.49340 162.64533 1.000 104.37311 304 PRO A CA 1
ATOM 1104 C C . PRO A 1 304 ? 152.23670 154.28694 161.86211 1.000 108.06297 304 PRO A C 1
ATOM 1105 O O . PRO A 1 304 ? 153.16144 153.60044 162.31435 1.000 112.22469 304 PRO A O 1
ATOM 1109 N N . GLU A 1 305 ? 151.64385 154.00711 160.69908 1.000 107.67350 305 GLU A N 1
ATOM 1110 C CA . GLU A 1 305 ? 152.10478 152.89297 159.88011 1.000 101.44206 305 GLU A CA 1
ATOM 1111 C C . GLU A 1 305 ? 153.55334 153.05417 159.44538 1.000 111.09326 305 GLU A C 1
ATOM 1112 O O . GLU A 1 305 ? 154.21088 152.05296 159.14469 1.000 117.17924 305 GLU A O 1
ATOM 1118 N N . ILE A 1 306 ? 154.06786 154.28539 159.40006 1.000 108.06712 306 ILE A N 1
ATOM 1119 C CA . ILE A 1 306 ? 155.46521 154.47327 159.03648 1.000 102.62499 306 ILE A CA 1
ATOM 1120 C C . ILE A 1 306 ? 156.39362 153.97118 160.13430 1.000 101.77445 306 ILE A C 1
ATOM 1121 O O . ILE A 1 306 ? 157.55566 153.64975 159.86182 1.000 103.92441 306 ILE A O 1
ATOM 1126 N N . ASP A 1 307 ? 155.90749 153.87610 161.37301 1.000 110.82892 307 ASP A N 1
ATOM 1127 C CA . ASP A 1 307 ? 156.71716 153.32791 162.45304 1.000 109.04713 307 ASP A CA 1
ATOM 1128 C C . ASP A 1 307 ? 156.63909 151.81059 162.53516 1.000 109.88806 307 ASP A C 1
ATOM 1129 O O . ASP A 1 307 ? 157.55434 151.18680 163.08134 1.000 114.00154 307 ASP A O 1
ATOM 1134 N N . GLY A 1 308 ? 155.57657 151.20660 162.01128 1.000 96.05192 308 GLY A N 1
ATOM 1135 C CA . GLY A 1 308 ? 155.43486 149.76544 162.04283 1.000 90.15008 308 GLY A CA 1
ATOM 1136 C C . GLY A 1 308 ? 154.37628 149.28009 163.01055 1.000 98.34394 308 GLY A C 1
ATOM 1137 O O . GLY A 1 308 ? 154.47135 148.16662 163.53330 1.000 105.35809 308 GLY A O 1
ATOM 1138 N N . ALA A 1 309 ? 153.36271 150.10389 163.25716 1.000 90.73822 309 ALA A N 1
ATOM 1139 C CA . ALA A 1 309 ? 152.28134 149.72725 164.15114 1.000 94.30442 309 ALA A CA 1
ATOM 1140 C C . ALA A 1 309 ? 151.33726 148.74294 163.46761 1.000 96.67849 309 ALA A C 1
ATOM 1141 O O . ALA A 1 309 ? 151.24943 148.67473 162.23933 1.000 93.96634 309 ALA A O 1
ATOM 1143 N N . ILE A 1 310 ? 150.62269 147.97133 164.28723 1.000 86.77954 310 ILE A N 1
ATOM 1144 C CA . ILE A 1 310 ? 149.71192 146.94135 163.80872 1.000 87.83615 310 ILE A CA 1
ATOM 1145 C C . ILE A 1 310 ? 148.38854 147.05790 164.55598 1.000 89.68225 310 ILE A C 1
ATOM 1146 O O . ILE A 1 310 ? 148.27433 147.75713 165.56229 1.000 83.58365 310 ILE A O 1
ATOM 1151 N N . ARG A 1 311 ? 147.38088 146.34914 164.03899 1.000 98.95352 311 ARG A N 1
ATOM 1152 C CA . ARG A 1 311 ? 146.05007 146.23573 164.62954 1.000 101.15217 311 ARG A CA 1
ATOM 1153 C C . ARG A 1 311 ? 145.39882 147.58811 164.89849 1.000 99.27760 311 ARG A C 1
ATOM 1154 O O . ARG A 1 311 ? 145.28225 147.99642 166.06036 1.000 99.93254 311 ARG A O 1
ATOM 1162 N N . PRO A 1 312 ? 144.95917 148.31087 163.86412 1.000 98.15150 312 PRO A N 1
ATOM 1163 C CA . PRO A 1 312 ? 144.18269 149.53467 164.10477 1.000 95.67044 312 PRO A CA 1
ATOM 1164 C C . PRO A 1 312 ? 142.77377 149.22518 164.58784 1.000 96.63996 312 PRO A C 1
ATOM 1165 O O . PRO A 1 312 ? 141.81491 149.26658 163.81194 1.000 101.55756 312 PRO A O 1
ATOM 1169 N N . PHE A 1 313 ? 142.64415 148.92251 165.87529 1.000 96.49078 313 PHE A N 1
ATOM 1170 C CA . PHE A 1 313 ? 141.39860 148.45512 166.46887 1.000 96.58390 313 PHE A CA 1
ATOM 1171 C C . PHE A 1 313 ? 140.66838 149.62260 167.12119 1.000 103.23749 313 PHE A C 1
ATOM 1172 O O . PHE A 1 313 ? 141.26839 150.38390 167.88492 1.000 106.36315 313 PHE A O 1
ATOM 1180 N N . ALA A 1 314 ? 139.37867 149.76242 166.82122 1.000 97.73754 314 ALA A N 1
ATOM 1181 C CA . ALA A 1 314 ? 138.57436 150.83474 167.39698 1.000 98.09693 314 ALA A CA 1
ATOM 1182 C C . ALA A 1 314 ? 138.15294 150.45135 168.80989 1.000 99.75917 314 ALA A C 1
ATOM 1183 O O . ALA A 1 314 ? 137.50742 149.41774 169.00988 1.000 105.40542 314 ALA A O 1
ATOM 1185 N N . LEU A 1 315 ? 138.50719 151.28118 169.78482 1.000 93.01628 315 LEU A N 1
ATOM 1186 C CA . LEU A 1 315 ? 138.31446 150.89995 171.18004 1.000 94.89777 315 LEU A CA 1
ATOM 1187 C C . LEU A 1 315 ? 137.57128 151.93472 172.01388 1.000 98.54632 315 LEU A C 1
ATOM 1188 O O . LEU A 1 315 ? 136.79343 151.55548 172.89117 1.000 96.63263 315 LEU A O 1
ATOM 1193 N N . PHE A 1 316 ? 137.78365 153.22429 171.76795 1.000 103.16631 316 PHE A N 1
ATOM 1194 C CA . PHE A 1 316 ? 137.27690 154.27672 172.63682 1.000 96.06540 316 PHE A CA 1
ATOM 1195 C C . PHE A 1 316 ? 136.15977 155.05995 171.95916 1.000 103.48748 316 PHE A C 1
ATOM 1196 O O . PHE A 1 316 ? 136.15746 155.24485 170.73980 1.000 113.76831 316 PHE A O 1
ATOM 1204 N N . ALA A 1 317 ? 135.21000 155.52201 172.76828 1.000 107.17569 317 ALA A N 1
ATOM 1205 C CA . ALA A 1 317 ? 134.08697 156.31530 172.28330 1.000 102.36770 317 ALA A CA 1
ATOM 1206 C C . ALA A 1 317 ? 133.66744 157.28308 173.38489 1.000 108.40437 317 ALA A C 1
ATOM 1207 O O . ALA A 1 317 ? 134.38391 157.47534 174.37172 1.000 115.65903 317 ALA A O 1
ATOM 1209 N N . GLN A 1 318 ? 132.49293 157.88914 173.21905 1.000 122.95359 318 GLN A N 1
ATOM 1210 C CA . GLN A 1 318 ? 131.98888 158.89330 174.14410 1.000 121.60747 318 GLN A CA 1
ATOM 1211 C C . GLN A 1 318 ? 130.57115 158.54856 174.57706 1.000 123.94289 318 GLN A C 1
ATOM 1212 O O . GLN A 1 318 ? 129.83593 157.84841 173.87787 1.000 129.07485 318 GLN A O 1
ATOM 1218 N N . TYR A 1 319 ? 130.19683 159.05464 175.75015 1.000 135.73872 319 TYR A N 1
ATOM 1219 C CA . TYR A 1 319 ? 128.84685 158.88936 176.26969 1.000 136.48966 319 TYR A CA 1
ATOM 1220 C C . TYR A 1 319 ? 128.42497 160.16554 176.98391 1.000 138.87533 319 TYR A C 1
ATOM 1221 O O . TYR A 1 319 ? 129.24714 161.03047 177.29315 1.000 142.66783 319 TYR A O 1
ATOM 1230 N N . GLU A 1 320 ? 127.12444 160.27881 177.23665 1.000 154.50092 320 GLU A N 1
ATOM 1231 C CA . GLU A 1 320 ? 126.55102 161.44324 177.89357 1.000 155.76559 320 GLU A CA 1
ATOM 1232 C C . GLU A 1 320 ? 125.99552 161.07175 179.26140 1.000 156.96981 320 GLU A C 1
ATOM 1233 O O . GLU A 1 320 ? 125.51074 159.95737 179.47468 1.000 157.21212 320 GLU A O 1
ATOM 1239 N N . ASP A 1 321 ? 126.07171 162.02237 180.18539 1.000 173.89676 321 ASP A N 1
ATOM 1240 C CA . ASP A 1 321 ? 125.54116 161.86686 181.52719 1.000 175.45637 321 ASP A CA 1
ATOM 1241 C C . ASP A 1 321 ? 124.19992 162.59116 181.63441 1.000 175.77262 321 ASP A C 1
ATOM 1242 O O . ASP A 1 321 ? 123.64746 163.07628 180.64222 1.000 173.49117 321 ASP A O 1
ATOM 1247 N N . LYS A 1 322 ? 123.66237 162.66193 182.85439 1.000 180.47121 322 LYS A N 1
ATOM 1248 C CA . LYS A 1 322 ? 122.37680 163.32186 183.06125 1.000 179.55740 322 LYS A CA 1
ATOM 1249 C C . LYS A 1 322 ? 122.45762 164.81025 182.74548 1.000 179.31138 322 LYS A C 1
ATOM 1250 O O . LYS A 1 322 ? 121.53510 165.37654 182.14769 1.000 178.55368 322 LYS A O 1
ATOM 1256 N N . GLU A 1 323 ? 123.55085 165.46258 183.14651 1.000 186.71491 323 GLU A N 1
ATOM 1257 C CA . GLU A 1 323 ? 123.69128 166.89502 182.90343 1.000 186.13989 323 GLU A CA 1
ATOM 1258 C C . GLU A 1 323 ? 123.81174 167.19976 181.41527 1.000 185.81087 323 GLU A C 1
ATOM 1259 O O . GLU A 1 323 ? 123.25773 168.19478 180.93383 1.000 184.64863 323 GLU A O 1
ATOM 1265 N N . GLY A 1 324 ? 124.52863 166.36056 180.67243 1.000 178.40871 324 GLY A N 1
ATOM 1266 C CA . GLY A 1 324 ? 124.72775 166.59588 179.25628 1.000 177.10377 324 GLY A CA 1
ATOM 1267 C C . GLY A 1 324 ? 126.17812 166.82759 178.88708 1.000 176.58988 324 GLY A C 1
ATOM 1268 O O . GLY A 1 324 ? 126.47673 167.56594 177.94393 1.000 173.51913 324 GLY A O 1
ATOM 1269 N N . LEU A 1 325 ? 127.08921 166.20226 179.62567 1.000 165.21693 325 LEU A N 1
ATOM 1270 C CA . LEU A 1 325 ? 128.52035 166.33494 179.39896 1.000 162.21303 325 LEU A CA 1
ATOM 1271 C C . LEU A 1 325 ? 129.05784 165.08669 178.71347 1.000 159.54101 325 LEU A C 1
ATOM 1272 O O . LEU A 1 325 ? 128.73306 163.96187 179.10566 1.000 157.98488 325 LEU A O 1
ATOM 1277 N N . ARG A 1 326 ? 129.87833 165.29266 177.68722 1.000 142.75009 326 ARG A N 1
ATOM 1278 C CA . ARG A 1 326 ? 130.49109 164.18620 176.96704 1.000 143.43440 326 ARG A CA 1
ATOM 1279 C C . ARG A 1 326 ? 131.69464 163.66394 177.73999 1.000 146.47472 326 ARG A C 1
ATOM 1280 O O . ARG A 1 326 ? 132.56333 164.43890 178.15133 1.000 145.55834 326 ARG A O 1
ATOM 1288 N N . HIS A 1 327 ? 131.74460 162.34940 177.93660 1.000 139.98788 327 HIS A N 1
ATOM 1289 C CA . HIS A 1 327 ? 132.85311 161.70291 178.62103 1.000 134.65674 327 HIS A CA 1
ATOM 1290 C C . HIS A 1 327 ? 133.39151 160.57365 177.75878 1.000 133.40503 327 HIS A C 1
ATOM 1291 O O . HIS A 1 327 ? 132.62153 159.81049 177.16898 1.000 136.57812 327 HIS A O 1
ATOM 1298 N N . SER A 1 328 ? 134.71552 160.47128 177.69516 1.000 118.67420 328 SER A N 1
ATOM 1299 C CA . SER A 1 328 ? 135.36461 159.41889 176.92900 1.000 120.11569 328 SER A CA 1
ATOM 1300 C C . SER A 1 328 ? 135.47651 158.14805 177.75842 1.000 122.28134 328 SER A C 1
ATOM 1301 O O . SER A 1 328 ? 135.75459 158.19586 178.95935 1.000 125.43850 328 SER A O 1
ATOM 1304 N N . TYR A 1 329 ? 135.26056 157.00634 177.11044 1.000 110.78821 329 TYR A N 1
ATOM 1305 C CA . TYR A 1 329 ? 135.36382 155.71951 177.78296 1.000 103.98515 329 TYR A CA 1
ATOM 1306 C C . TYR A 1 329 ? 135.68968 154.64596 176.75257 1.000 110.96491 329 TYR A C 1
ATOM 1307 O O . TYR A 1 329 ? 135.80194 154.91723 175.55398 1.000 120.56280 329 TYR A O 1
ATOM 1316 N N . ALA A 1 330 ? 135.86015 153.41964 177.23663 1.000 108.55280 330 ALA A N 1
ATOM 1317 C CA . ALA A 1 330 ? 136.13610 152.26242 176.39777 1.000 107.72961 330 ALA A CA 1
ATOM 1318 C C . ALA A 1 330 ? 134.90297 151.37389 176.34712 1.000 108.85150 330 ALA A C 1
ATOM 1319 O O . ALA A 1 330 ? 134.33384 151.03712 177.39011 1.000 109.01306 330 ALA A O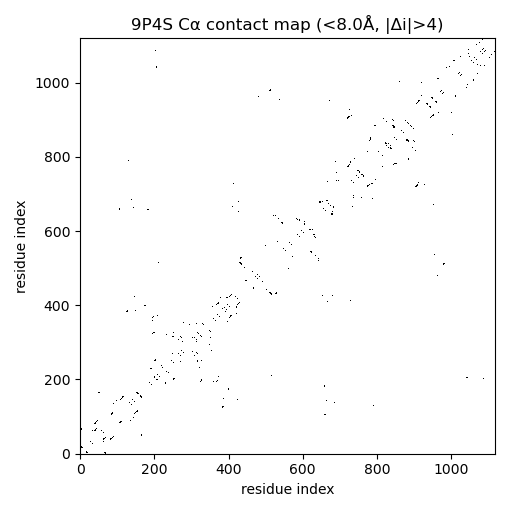 1
ATOM 1321 N N . VAL A 1 331 ? 134.49631 151.00092 175.14168 1.000 104.16962 331 VAL A N 1
ATOM 1322 C CA . VAL A 1 331 ? 133.30171 150.16572 174.97514 1.000 105.76139 331 VAL A CA 1
ATOM 1323 C C . VAL A 1 331 ? 133.56537 148.79027 175.57927 1.000 111.29996 331 VAL A C 1
ATOM 1324 O O . VAL A 1 331 ? 134.58801 148.16141 175.25574 1.000 112.06791 331 VAL A O 1
ATOM 1328 N N . PRO A 1 332 ? 132.69356 148.29046 176.45892 1.000 108.78725 332 PRO A N 1
ATOM 1329 C CA . PRO A 1 332 ? 132.98994 147.02528 177.15216 1.000 106.05149 332 PRO A CA 1
ATOM 1330 C C . PRO A 1 332 ? 133.16984 145.83096 176.23118 1.000 105.53524 332 PRO A C 1
ATOM 1331 O O . PRO A 1 332 ? 133.96027 144.93504 176.55144 1.000 113.11027 332 PRO A O 1
ATOM 1335 N N . GLU A 1 333 ? 132.46100 145.77954 175.10159 1.000 108.82567 333 GLU A N 1
ATOM 1336 C CA . GLU A 1 333 ? 132.55496 144.60813 174.23601 1.000 109.92151 333 GLU A CA 1
ATOM 1337 C C . GLU A 1 333 ? 133.87413 144.56504 173.47422 1.000 115.69239 333 GLU A C 1
ATOM 1338 O O . GLU A 1 333 ? 134.38188 143.47688 173.18300 1.000 115.56332 333 GLU A O 1
ATOM 1344 N N . ARG A 1 334 ? 134.43740 145.72590 173.13638 1.000 100.01914 334 ARG A N 1
ATOM 1345 C CA . ARG A 1 334 ? 135.69853 145.76546 172.40579 1.000 96.73400 334 ARG A CA 1
ATOM 1346 C C . ARG A 1 334 ? 136.89120 145.46581 173.30472 1.000 103.01650 334 ARG A C 1
ATOM 1347 O O . ARG A 1 334 ? 137.91286 144.95388 172.82744 1.000 112.62282 334 ARG A O 1
ATOM 1355 N N . LEU A 1 335 ? 136.77972 145.78687 174.59540 1.000 94.21367 335 LEU A N 1
ATOM 1356 C CA . LEU A 1 335 ? 137.90419 145.62941 175.51106 1.000 97.70958 335 LEU A CA 1
ATOM 1357 C C . LEU A 1 335 ? 138.29143 144.16464 175.67388 1.000 99.57430 335 LEU A C 1
ATOM 1358 O O . LEU A 1 335 ? 139.48253 143.83060 175.71734 1.000 112.11552 335 LEU A O 1
ATOM 1363 N N . LYS A 1 336 ? 137.29964 143.27680 175.77133 1.000 91.92290 336 LYS A N 1
ATOM 1364 C CA . LYS A 1 336 ? 137.58761 141.85235 175.90380 1.000 94.06633 336 LYS A CA 1
ATOM 1365 C C . LYS A 1 336 ? 138.34803 141.33259 174.69265 1.000 98.56870 336 LYS A C 1
ATOM 1366 O O . LYS A 1 336 ? 139.34147 140.60762 174.82959 1.000 105.49325 336 LYS A O 1
ATOM 1372 N N . THR A 1 337 ? 137.89100 141.69591 173.49354 1.000 87.21458 337 THR A N 1
ATOM 1373 C CA . THR A 1 337 ? 138.56492 141.25380 172.27974 1.000 88.52442 337 THR A CA 1
ATOM 1374 C C . THR A 1 337 ? 139.98206 141.80455 172.20690 1.000 90.95807 337 THR A C 1
ATOM 1375 O O . THR A 1 337 ? 140.91236 141.09189 171.81284 1.000 98.94826 337 THR A O 1
ATOM 1379 N N . PHE A 1 338 ? 140.16895 143.07029 172.58906 1.000 83.65691 338 PHE A N 1
ATOM 1380 C CA . PHE A 1 338 ? 141.50478 143.65722 172.54785 1.000 84.86224 338 PHE A CA 1
ATOM 1381 C C . PHE A 1 338 ? 142.45531 142.94927 173.50886 1.000 93.73488 338 PHE A C 1
ATOM 1382 O O . PHE A 1 338 ? 143.60091 142.64239 173.15083 1.000 103.90072 338 PHE A O 1
ATOM 1390 N N . VAL A 1 339 ? 141.99667 142.67037 174.73097 1.000 87.80737 339 VAL A N 1
ATOM 1391 C CA . VAL A 1 339 ? 142.85606 142.00143 175.70438 1.000 88.52544 339 VAL A CA 1
ATOM 1392 C C . VAL A 1 339 ? 143.17251 140.57896 175.25539 1.000 93.91941 339 VAL A C 1
ATOM 1393 O O . VAL A 1 339 ? 144.30765 140.10347 175.40242 1.000 100.67244 339 VAL A O 1
ATOM 1397 N N . SER A 1 340 ? 142.18209 139.87760 174.69713 1.000 92.59915 340 SER A N 1
ATOM 1398 C CA . SER A 1 340 ? 142.43228 138.53538 174.18275 1.000 82.23436 340 SER A CA 1
ATOM 1399 C C . SER A 1 340 ? 143.44860 138.55905 173.04927 1.000 85.28879 340 SER A C 1
ATOM 1400 O O . SER A 1 340 ? 144.31518 137.68170 172.96523 1.000 97.56009 340 SER A O 1
ATOM 1403 N N . THR A 1 341 ? 143.35414 139.55220 172.16267 1.000 91.30794 341 THR A N 1
ATOM 1404 C CA . THR A 1 341 ? 144.32285 139.67143 171.07840 1.000 94.02723 341 THR A CA 1
ATOM 1405 C C . THR A 1 341 ? 145.72546 139.92430 171.61571 1.000 95.75265 341 THR A C 1
ATOM 1406 O O . THR A 1 341 ? 146.70361 139.35405 171.11559 1.000 100.06670 341 THR A O 1
ATOM 1410 N N . ILE A 1 342 ? 145.84480 140.78227 172.63145 1.000 86.34468 342 ILE A N 1
ATOM 1411 C CA . ILE A 1 342 ? 147.15495 141.04041 173.22597 1.000 87.48363 342 ILE A CA 1
ATOM 1412 C C . ILE A 1 342 ? 147.73435 139.75983 173.81432 1.000 91.27323 342 ILE A C 1
ATOM 1413 O O . ILE A 1 342 ? 148.91794 139.44794 173.62208 1.000 101.54329 342 ILE A O 1
ATOM 1418 N N . ASP A 1 343 ? 146.91080 138.99738 174.53878 1.000 99.04501 343 ASP A N 1
ATOM 1419 C CA . ASP A 1 343 ? 147.38431 137.73956 175.11113 1.000 95.10302 343 ASP A CA 1
ATOM 1420 C C . ASP A 1 343 ? 147.81890 136.76244 174.02639 1.000 96.92394 343 ASP A C 1
ATOM 1421 O O . ASP A 1 343 ? 148.85683 136.10103 174.15496 1.000 99.14335 343 ASP A O 1
ATOM 1426 N N . ASN A 1 344 ? 147.03226 136.65033 172.95404 1.000 93.21338 344 ASN A N 1
ATOM 1427 C CA . ASN A 1 344 ? 147.37749 135.72709 171.87906 1.000 88.11528 344 ASN A CA 1
ATOM 1428 C C . ASN A 1 344 ? 148.69049 136.11633 171.21758 1.000 87.66804 344 ASN A C 1
ATOM 1429 O O . ASN A 1 344 ? 149.51427 135.25111 170.90210 1.000 89.80901 344 ASN A O 1
ATOM 1434 N N . TYR A 1 345 ? 148.90170 137.41360 170.99086 1.000 94.95926 345 TYR A N 1
ATOM 1435 C CA . TYR A 1 345 ? 150.15083 137.85239 170.37769 1.000 87.56521 345 TYR A CA 1
ATOM 1436 C C . TYR A 1 345 ? 151.33957 137.61482 171.29936 1.000 89.10376 345 TYR A C 1
ATOM 1437 O O . TYR A 1 345 ? 152.42268 137.24233 170.83562 1.000 87.44312 345 TYR A O 1
ATOM 1446 N N . LEU A 1 346 ? 151.16615 137.82947 172.60587 1.000 98.85555 346 LEU A N 1
ATOM 1447 C CA . LEU A 1 346 ? 152.29450 137.65545 173.51584 1.000 89.90903 346 LEU A CA 1
ATOM 1448 C C . LEU A 1 346 ? 152.61647 136.18619 173.76078 1.000 93.23956 346 LEU A C 1
ATOM 1449 O O . LEU A 1 346 ? 153.76650 135.85297 174.06567 1.000 96.23648 346 LEU A O 1
ATOM 1454 N N . ASN A 1 347 ? 151.62991 135.29557 173.63940 1.000 108.37890 347 ASN A N 1
ATOM 1455 C CA . ASN A 1 347 ? 151.88337 133.88399 173.91038 1.000 102.04513 347 ASN A CA 1
ATOM 1456 C C . ASN A 1 347 ? 152.69601 133.19189 172.82301 1.000 103.32457 347 ASN A C 1
ATOM 1457 O O . ASN A 1 347 ? 153.16428 132.07220 173.05100 1.000 103.34138 347 ASN A O 1
ATOM 1462 N N . LEU A 1 348 ? 152.87121 133.81341 171.65526 1.000 98.56858 348 LEU A N 1
ATOM 1463 C CA . LEU A 1 348 ? 153.63760 133.18278 170.58623 1.000 90.07403 348 LEU A CA 1
ATOM 1464 C C . LEU A 1 348 ? 155.11037 133.02222 170.93431 1.000 95.38849 348 LEU A C 1
ATOM 1465 O O . LEU A 1 348 ? 155.77744 132.15636 170.35981 1.000 100.74677 348 LEU A O 1
ATOM 1470 N N . LYS A 1 349 ? 155.63287 133.83347 171.85320 1.000 100.73376 349 LYS A N 1
ATOM 1471 C CA . LYS A 1 349 ? 157.06064 133.80548 172.14456 1.000 97.95720 349 LYS A CA 1
ATOM 1472 C C . LYS A 1 349 ? 157.44651 132.65784 173.06988 1.000 104.33914 349 LYS A C 1
ATOM 1473 O O . LYS A 1 349 ? 158.57275 132.15635 172.98779 1.000 103.28479 349 LYS A O 1
ATOM 1479 N N . THR A 1 350 ? 156.53828 132.21958 173.94085 1.000 107.41948 350 THR A N 1
ATOM 1480 C CA . THR A 1 350 ? 156.87164 131.22116 174.94789 1.000 106.35305 350 THR A CA 1
ATOM 1481 C C . THR A 1 350 ? 156.39557 129.81678 174.60474 1.000 106.66653 350 THR A C 1
ATOM 1482 O O . THR A 1 350 ? 156.93942 128.84969 175.14777 1.000 108.63427 350 THR A O 1
ATOM 1486 N N . LYS A 1 351 ? 155.40753 129.67807 173.73465 1.000 103.12455 351 LYS A N 1
ATOM 1487 C CA . LYS A 1 351 ? 154.87890 128.35767 173.41688 1.000 102.57273 351 LYS A CA 1
ATOM 1488 C C . LYS A 1 351 ? 155.87362 127.58793 172.55368 1.000 109.81984 351 LYS A C 1
ATOM 1489 O O . LYS A 1 351 ? 156.43243 128.15449 171.60764 1.000 112.61844 351 LYS A O 1
ATOM 1495 N N . PRO A 1 352 ? 156.13253 126.31376 172.84999 1.000 111.99935 352 PRO A N 1
ATOM 1496 C CA . PRO A 1 352 ? 157.06416 125.53856 172.02286 1.000 104.87095 352 PRO A CA 1
ATOM 1497 C C . PRO A 1 352 ? 156.53933 125.35074 170.60741 1.000 109.07804 352 PRO A C 1
ATOM 1498 O O . PRO A 1 352 ? 155.33135 125.29782 170.36978 1.000 117.01176 352 PRO A O 1
ATOM 1502 N N . ASN A 1 353 ? 157.47504 125.24800 169.65927 1.000 102.22421 353 ASN A N 1
ATOM 1503 C CA . ASN A 1 353 ? 157.10275 125.09865 168.25544 1.000 100.37962 353 ASN A CA 1
ATOM 1504 C C . ASN A 1 353 ? 156.35567 123.79850 167.99767 1.000 103.31239 353 ASN A C 1
ATOM 1505 O O . ASN A 1 353 ? 155.56067 123.71753 167.05538 1.000 111.11944 353 ASN A O 1
ATOM 1510 N N . PHE A 1 354 ? 156.59151 122.77477 168.81706 1.000 101.16434 354 PHE A N 1
ATOM 1511 C CA . PHE A 1 354 ? 155.99692 121.46683 168.57737 1.000 98.53688 354 PHE A CA 1
ATOM 1512 C C . PHE A 1 354 ? 154.50751 121.42476 168.88970 1.000 105.93972 354 PHE A C 1
ATOM 1513 O O . PHE A 1 354 ? 153.86432 120.40900 168.60861 1.000 110.45358 354 PHE A O 1
ATOM 1521 N N . GLU A 1 355 ? 153.94454 122.49244 169.45541 1.000 116.31533 355 GLU A N 1
ATOM 1522 C CA . GLU A 1 355 ? 152.54840 122.50758 169.86024 1.000 110.82376 355 GLU A CA 1
ATOM 1523 C C . GLU A 1 355 ? 151.71056 123.58295 169.18352 1.000 113.79102 355 GLU A C 1
ATOM 1524 O O . GLU A 1 355 ? 150.48981 123.59268 169.37321 1.000 114.96463 355 GLU A O 1
ATOM 1530 N N . LYS A 1 356 ? 152.31478 124.48201 168.41210 1.000 99.36817 356 LYS A N 1
ATOM 1531 C CA . LYS A 1 356 ? 151.55077 125.51542 167.72900 1.000 95.98815 356 LYS A CA 1
ATOM 1532 C C . LYS A 1 356 ? 150.73562 124.92394 166.58498 1.000 102.62208 356 LYS A C 1
ATOM 1533 O O . LYS A 1 356 ? 151.11197 123.91958 165.97684 1.000 101.42891 356 LYS A O 1
ATOM 1539 N N . LYS A 1 357 ? 149.60737 125.56578 166.29209 1.000 94.04842 357 LYS A N 1
ATOM 1540 C CA . LYS A 1 357 ? 148.72618 125.17217 165.20145 1.000 88.18253 357 LYS A CA 1
ATOM 1541 C C . LYS A 1 357 ? 148.58451 126.34177 164.23885 1.000 91.39355 357 LYS A C 1
ATOM 1542 O O . LYS A 1 357 ? 148.35437 127.47565 164.66899 1.000 101.12509 357 LYS A O 1
ATOM 1548 N N . VAL A 1 358 ? 148.72775 126.06930 162.94239 1.000 80.31683 358 VAL A N 1
ATOM 1549 C CA . VAL A 1 358 ? 148.77563 127.10787 161.91978 1.000 80.15789 358 VAL A CA 1
ATOM 1550 C C . VAL A 1 358 ? 147.78804 126.77426 160.80953 1.000 83.22834 358 VAL A C 1
ATOM 1551 O O . VAL A 1 358 ? 147.68812 125.61829 160.37520 1.000 93.74722 358 VAL A O 1
ATOM 1555 N N . ALA A 1 359 ? 147.05663 127.79055 160.35341 1.000 79.43804 359 ALA A N 1
ATOM 1556 C CA . ALA A 1 359 ? 146.13849 127.65549 159.23229 1.000 77.81686 359 ALA A CA 1
ATOM 1557 C C . ALA A 1 359 ? 146.62572 128.49969 158.06307 1.000 85.66871 359 ALA A C 1
ATOM 1558 O O . ALA A 1 359 ? 147.03384 129.65032 158.24733 1.000 97.36534 359 ALA A O 1
ATOM 1560 N N . ILE A 1 360 ? 146.58864 127.92193 156.86259 1.000 80.98973 360 ILE A N 1
ATOM 1561 C CA . ILE A 1 360 ? 147.05405 128.57901 155.64770 1.000 81.04506 360 ILE A CA 1
ATOM 1562 C C . ILE A 1 360 ? 145.92647 128.56982 154.62612 1.000 81.55077 360 ILE A C 1
ATOM 1563 O O . ILE A 1 360 ? 145.24294 127.55454 154.45657 1.000 87.57975 360 ILE A O 1
ATOM 1568 N N . TYR A 1 361 ? 145.72047 129.70700 153.96319 1.000 85.08731 361 TYR A N 1
ATOM 1569 C CA . TYR A 1 361 ? 144.66942 129.86279 152.96585 1.000 82.35756 361 TYR A CA 1
ATOM 1570 C C . TYR A 1 361 ? 145.27976 130.14904 151.60253 1.000 88.33030 361 TYR A C 1
ATOM 1571 O O . TYR A 1 361 ? 146.07489 131.08779 151.45567 1.000 102.68042 361 TYR A O 1
ATOM 1580 N N . TYR A 1 362 ? 144.87927 129.36216 150.60496 1.000 86.85110 362 TYR A N 1
ATOM 1581 C CA . TYR A 1 362 ? 145.30210 129.56545 149.22586 1.000 88.19896 362 TYR A CA 1
ATOM 1582 C C . TYR A 1 362 ? 144.08405 129.75437 148.32870 1.000 88.09060 362 TYR A C 1
ATOM 1583 O O . TYR A 1 362 ? 142.94519 129.49579 148.72262 1.000 87.49258 362 TYR A O 1
ATOM 1592 N N . TYR A 1 363 ? 144.33732 130.21592 147.10541 1.000 97.70159 363 TYR A N 1
ATOM 1593 C CA . TYR A 1 363 ? 143.29165 130.49020 146.12792 1.000 100.49532 363 TYR A CA 1
ATOM 1594 C C . TYR A 1 363 ? 143.45844 129.55898 144.93653 1.000 102.06808 363 TYR A C 1
ATOM 1595 O O . TYR A 1 363 ? 144.56068 129.43029 144.39583 1.000 106.38891 363 TYR A O 1
ATOM 1604 N N . LYS A 1 364 ? 142.36498 128.92012 144.52534 1.000 104.97727 364 LYS A N 1
ATOM 1605 C CA . LYS A 1 364 ? 142.39674 127.94273 143.44817 1.000 105.66128 364 LYS A CA 1
ATOM 1606 C C . LYS A 1 364 ? 141.21033 128.16821 142.52261 1.000 110.96409 364 LYS A C 1
ATOM 1607 O O . LYS A 1 364 ? 140.15707 128.65089 142.94522 1.000 111.09524 364 LYS A O 1
ATOM 1613 N N . GLY A 1 365 ? 141.39306 127.81599 141.25215 1.000 115.78415 365 GLY A N 1
ATOM 1614 C CA . GLY A 1 365 ? 140.35044 127.95375 140.26452 1.000 112.24430 365 GLY A CA 1
ATOM 1615 C C . GLY A 1 365 ? 139.34175 126.82542 140.32309 1.000 118.73105 365 GLY A C 1
ATOM 1616 O O . GLY A 1 365 ? 139.59166 125.76639 140.90585 1.000 124.02439 365 GLY A O 1
ATOM 1617 N N . PRO A 1 366 ? 138.17553 127.03376 139.71761 1.000 118.98069 366 PRO A N 1
ATOM 1618 C CA . PRO A 1 366 ? 137.13623 126.00078 139.74685 1.000 116.85292 366 PRO A CA 1
ATOM 1619 C C . PRO A 1 366 ? 137.51932 124.78581 138.91868 1.000 115.96815 366 PRO A C 1
ATOM 1620 O O . PRO A 1 366 ? 138.25988 124.87772 137.93729 1.000 120.67759 366 PRO A O 1
ATOM 1624 N N . GLY A 1 367 ? 136.99779 123.63350 139.32960 1.000 107.17204 367 GLY A N 1
ATOM 1625 C CA . GLY A 1 367 ? 137.21651 122.40100 138.60016 1.000 106.14360 367 GLY A CA 1
ATOM 1626 C C . GLY A 1 367 ? 138.62021 121.85054 138.72945 1.000 108.57843 367 GLY A C 1
ATOM 1627 O O . GLY A 1 367 ? 139.02113 121.40070 139.80590 1.000 111.65382 367 GLY A O 1
ATOM 1628 N N . GLN A 1 368 ? 139.37831 121.87679 137.63236 1.000 113.64626 368 GLN A N 1
ATOM 1629 C CA . GLN A 1 368 ? 140.74125 121.35920 137.61026 1.000 114.11273 368 GLN A CA 1
ATOM 1630 C C . GLN A 1 368 ? 141.76246 122.43535 137.26464 1.000 116.39523 368 GLN A C 1
ATOM 1631 O O . GLN A 1 368 ? 142.85086 122.11711 136.77769 1.000 118.93424 368 GLN A O 1
ATOM 1637 N N . ASN A 1 369 ? 141.43753 123.70064 137.50529 1.000 109.80873 369 ASN A N 1
ATOM 1638 C CA . ASN A 1 369 ? 142.37193 124.77570 137.22627 1.000 108.17046 369 ASN A CA 1
ATOM 1639 C C . ASN A 1 369 ? 143.43786 124.84930 138.31776 1.000 110.75897 369 ASN A C 1
ATOM 1640 O O . ASN A 1 369 ? 143.32968 124.22658 139.37650 1.000 116.51906 369 ASN A O 1
ATOM 1645 N N . ALA A 1 370 ? 144.48402 125.62381 138.04601 1.000 113.16548 370 ALA A N 1
ATOM 1646 C CA . ALA A 1 370 ? 145.66253 125.64631 138.89496 1.000 111.83986 370 ALA A CA 1
ATOM 1647 C C . ALA A 1 370 ? 145.54927 126.72209 139.97358 1.000 116.81198 370 ALA A C 1
ATOM 1648 O O . ALA A 1 370 ? 144.63554 127.54955 139.97868 1.000 120.62002 370 ALA A O 1
ATOM 1650 N N . LEU A 1 371 ? 146.49863 126.70208 140.90457 1.000 111.92720 371 LEU A N 1
ATOM 1651 C CA . LEU A 1 371 ? 146.61297 127.71810 141.93872 1.000 113.80650 371 LEU A CA 1
ATOM 1652 C C . LEU A 1 371 ? 147.32747 128.93979 141.37846 1.000 112.22398 371 LEU A C 1
ATOM 1653 O O . LEU A 1 371 ? 148.28204 128.82264 140.60652 1.000 111.63819 371 LEU A O 1
ATOM 1658 N N . THR A 1 372 ? 146.85990 130.12066 141.77565 1.000 119.41175 372 THR A N 1
ATOM 1659 C CA . THR A 1 372 ? 147.34824 131.35785 141.18741 1.000 122.91580 372 THR A CA 1
ATOM 1660 C C . THR A 1 372 ? 147.68712 132.37435 142.26662 1.000 122.94636 372 THR A C 1
ATOM 1661 O O . THR A 1 372 ? 146.99177 132.49624 143.27740 1.000 124.54779 372 THR A O 1
ATOM 1665 N N . ALA A 1 373 ? 148.77598 133.09981 142.02866 1.000 118.87859 373 ALA A N 1
ATOM 1666 C CA . ALA A 1 373 ? 149.18195 134.24736 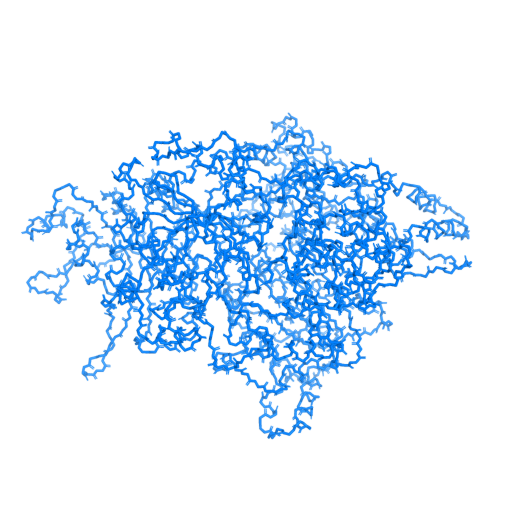142.82473 1.000 107.82686 373 ALA A CA 1
ATOM 1667 C C . ALA A 1 373 ? 149.96674 135.17155 141.90899 1.000 115.33372 373 ALA A C 1
ATOM 1668 O O . ALA A 1 373 ? 150.45659 134.74651 140.86028 1.000 124.35589 373 ALA A O 1
ATOM 1670 N N . ALA A 1 374 ? 150.08013 136.43618 142.30775 1.000 101.04870 374 ALA A N 1
ATOM 1671 C CA . ALA A 1 374 ? 150.68980 137.43146 141.43479 1.000 97.02313 374 ALA A CA 1
ATOM 1672 C C . ALA A 1 374 ? 152.17509 137.16315 141.23178 1.000 103.96568 374 ALA A C 1
ATOM 1673 O O . ALA A 1 374 ? 152.99210 137.45553 142.10978 1.000 109.25513 374 ALA A O 1
ATOM 1675 N N . GLY A 1 375 ? 152.52859 136.61813 140.07235 1.000 107.05813 375 GLY A N 1
ATOM 1676 C CA . GLY A 1 375 ? 153.91904 136.38415 139.72042 1.000 103.06558 375 GLY A CA 1
ATOM 1677 C C . GLY A 1 375 ? 154.65892 135.39694 140.59692 1.000 99.97004 375 GLY A C 1
ATOM 1678 O O . GLY A 1 375 ? 155.82685 135.63018 140.92990 1.000 105.25613 375 GLY A O 1
ATOM 1679 N N . MET A 1 376 ? 154.01545 134.29515 140.97658 1.000 101.23458 376 MET A N 1
ATOM 1680 C CA . MET A 1 376 ? 154.63953 133.30939 141.84617 1.000 99.81716 376 MET A CA 1
ATOM 1681 C C . MET A 1 376 ? 154.19320 131.90919 141.45506 1.000 110.53625 376 MET A C 1
ATOM 1682 O O . MET A 1 376 ? 153.03911 131.70141 141.07271 1.000 115.58814 376 MET A O 1
ATOM 1687 N N . GLU A 1 377 ? 155.11712 130.95443 141.55181 1.000 105.48842 377 GLU A N 1
ATOM 1688 C CA . GLU A 1 377 ? 154.80933 129.53745 141.38521 1.000 94.06069 377 GLU A CA 1
ATOM 1689 C C . GLU A 1 377 ? 154.39385 128.99605 142.74901 1.000 102.35311 377 GLU A C 1
ATOM 1690 O O . GLU A 1 377 ? 155.19912 128.96982 143.68444 1.000 112.18674 377 GLU A O 1
ATOM 1696 N N . VAL A 1 378 ? 153.14073 128.55839 142.86188 1.000 90.28617 378 VAL A N 1
ATOM 1697 C CA . VAL A 1 378 ? 152.52423 128.39751 144.17550 1.000 97.73119 378 VAL A CA 1
ATOM 1698 C C . VAL A 1 378 ? 152.93695 127.08472 144.83224 1.000 98.62472 378 VAL A C 1
ATOM 1699 O O . VAL A 1 378 ? 153.34777 127.06594 145.99792 1.000 104.34451 378 VAL A O 1
ATOM 1703 N N . VAL A 1 379 ? 152.80700 125.96712 144.11481 1.000 88.37211 379 VAL A N 1
ATOM 1704 C CA . VAL A 1 379 ? 153.02265 124.65560 144.73479 1.000 90.06707 379 VAL A CA 1
ATOM 1705 C C . VAL A 1 379 ? 154.46220 124.45974 145.20797 1.000 96.52702 379 VAL A C 1
ATOM 1706 O O . VAL A 1 379 ? 154.65676 123.99906 146.34573 1.000 102.91720 379 VAL A O 1
ATOM 1710 N N . PRO A 1 380 ? 155.49773 124.74537 144.40531 1.000 91.80594 380 PRO A N 1
ATOM 1711 C CA . PRO A 1 380 ? 156.86415 124.63102 144.94433 1.000 88.28107 380 PRO A CA 1
ATOM 1712 C C . PRO A 1 380 ? 157.12292 125.54703 146.12666 1.000 91.03657 380 PRO A C 1
ATOM 1713 O O . PRO A 1 380 ? 157.85301 125.16926 147.05147 1.000 100.86107 380 PRO A O 1
ATOM 1717 N N . SER A 1 381 ? 156.53790 126.74640 146.12438 1.000 87.26694 381 SER A N 1
ATOM 1718 C CA . SER A 1 381 ? 156.69830 127.64972 147.25834 1.000 91.11423 381 SER A CA 1
ATOM 1719 C C . SER A 1 381 ? 156.07298 127.06722 148.51883 1.000 98.97805 381 SER A C 1
ATOM 1720 O O . SER A 1 381 ? 156.66161 127.13983 149.60433 1.000 108.35416 381 SER A O 1
ATOM 1723 N N . LEU A 1 382 ? 154.87922 126.48258 148.39317 1.000 90.15365 382 LEU A N 1
ATOM 1724 C CA . LEU A 1 382 ? 154.25006 125.82688 149.53477 1.000 86.33337 382 LEU A CA 1
ATOM 1725 C C . LEU A 1 382 ? 155.10321 124.67531 150.04495 1.000 94.17469 382 LEU A C 1
ATOM 1726 O O . LEU A 1 382 ? 155.26515 124.50104 151.25945 1.000 104.36015 382 LEU A O 1
ATOM 1731 N N . TYR A 1 383 ? 155.65349 123.87445 149.13063 1.000 88.33131 383 TYR A N 1
ATOM 1732 C CA . TYR A 1 383 ? 156.48466 122.75038 149.54888 1.000 83.44994 383 TYR A CA 1
ATOM 1733 C C . TYR A 1 383 ? 157.73057 123.22814 150.28616 1.000 86.70754 383 TYR A C 1
ATOM 1734 O O . TYR A 1 383 ? 158.10866 122.65922 151.31878 1.000 97.95298 383 TYR A O 1
ATOM 1743 N N . ASN A 1 384 ? 158.37754 124.27893 149.77578 1.000 89.45563 384 ASN A N 1
ATOM 1744 C CA . ASN A 1 384 ? 159.56259 124.81233 150.44077 1.000 92.71331 384 ASN A CA 1
ATOM 1745 C C . ASN A 1 384 ? 159.22089 125.38060 151.81181 1.000 94.48669 384 ASN A C 1
ATOM 1746 O O . ASN A 1 384 ? 159.98037 125.20330 152.77238 1.000 100.84492 384 ASN A O 1
ATOM 1751 N N . LEU A 1 385 ? 158.08463 126.07285 151.92267 1.000 91.15005 385 LEU A N 1
ATOM 1752 C CA . LEU A 1 385 ? 157.67014 126.60181 153.21766 1.000 90.44889 385 LEU A CA 1
ATOM 1753 C C . LEU A 1 385 ? 157.42368 125.48089 154.21820 1.000 93.27817 385 LEU A C 1
ATOM 1754 O O . LEU A 1 385 ? 157.82344 125.58051 155.38414 1.000 93.03983 385 LEU A O 1
ATOM 1759 N N . LEU A 1 386 ? 156.76335 124.40579 153.78284 1.000 90.81801 386 LEU A N 1
ATOM 1760 C CA . LEU A 1 386 ? 156.51581 123.28306 154.68221 1.000 81.47820 386 LEU A CA 1
ATOM 1761 C C . LEU A 1 386 ? 157.81790 122.61411 155.10609 1.000 82.08233 386 LEU A C 1
ATOM 1762 O O . LEU A 1 386 ? 157.96990 122.21907 156.26787 1.000 95.61430 386 LEU A O 1
ATOM 1767 N N . LEU A 1 387 ? 158.77293 122.48236 154.18181 1.000 84.63653 387 LEU A N 1
ATOM 1768 C CA . LEU A 1 387 ? 160.07479 121.93069 154.54968 1.000 83.28409 387 LEU A CA 1
ATOM 1769 C C . LEU A 1 387 ? 160.78125 122.80780 155.57613 1.000 90.65306 387 LEU A C 1
ATOM 1770 O O . LEU A 1 387 ? 161.37131 122.30008 156.53805 1.000 93.79276 387 LEU A O 1
ATOM 1775 N N . ARG A 1 388 ? 160.73980 124.12803 155.38475 1.000 95.45138 388 ARG A N 1
ATOM 1776 C CA . ARG A 1 388 ? 161.37123 125.02989 156.34286 1.000 91.67755 388 ARG A CA 1
ATOM 1777 C C . ARG A 1 388 ? 160.71465 124.92443 157.71284 1.000 95.80274 388 ARG A C 1
ATOM 1778 O O . ARG A 1 388 ? 161.40317 124.89523 158.74031 1.000 100.60796 388 ARG A O 1
ATOM 1786 N N . MET A 1 389 ? 159.38172 124.86086 157.74757 1.000 99.00846 389 MET A N 1
ATOM 1787 C CA . MET A 1 389 ? 158.68491 124.72304 159.02206 1.000 91.74742 389 MET A CA 1
ATOM 1788 C C . MET A 1 389 ? 159.04315 123.41113 159.70606 1.000 95.84428 389 MET A C 1
ATOM 1789 O O . MET A 1 389 ? 159.22322 123.36960 160.92797 1.000 101.81167 389 MET A O 1
ATOM 1794 N N . LYS A 1 390 ? 159.14528 122.32602 158.93611 1.000 95.81648 390 LYS A N 1
ATOM 1795 C CA . LYS A 1 390 ? 159.53629 121.04629 159.51726 1.000 87.79607 390 LYS A CA 1
ATOM 1796 C C . LYS A 1 390 ? 160.94812 121.10763 160.08293 1.000 92.59013 390 LYS A C 1
ATOM 1797 O O . LYS A 1 390 ? 161.22538 120.53669 161.14345 1.000 89.55156 390 LYS A O 1
ATOM 1803 N N . GLN A 1 391 ? 161.85791 121.78809 159.38280 1.000 110.12446 391 GLN A N 1
ATOM 1804 C CA . GLN A 1 391 ? 163.21853 121.93841 159.89152 1.000 104.29454 391 GLN A CA 1
ATOM 1805 C C . GLN A 1 391 ? 163.24698 122.76229 161.17304 1.000 111.18572 391 GLN A C 1
ATOM 1806 O O . GLN A 1 391 ? 164.03963 122.48190 162.07910 1.000 106.33286 391 GLN A O 1
ATOM 1812 N N . GLU A 1 392 ? 162.39896 123.78965 161.26327 1.000 123.39179 392 GLU A N 1
ATOM 1813 C CA . GLU A 1 392 ? 162.39885 124.65651 162.43718 1.000 112.60648 392 GLU A CA 1
ATOM 1814 C C . GLU A 1 392 ? 161.93351 123.94566 163.70159 1.000 113.76582 392 GLU A C 1
ATOM 1815 O O . GLU A 1 392 ? 162.23656 124.41414 164.80320 1.000 114.37326 392 GLU A O 1
ATOM 1821 N N . GLY A 1 393 ? 161.20422 122.84114 163.57692 1.000 101.76420 393 GLY A N 1
ATOM 1822 C CA . GLY A 1 393 ? 160.76496 122.07697 164.73272 1.000 92.46034 393 GLY A CA 1
ATOM 1823 C C . GLY A 1 393 ? 159.26517 121.92236 164.87692 1.000 100.64488 393 GLY A C 1
ATOM 1824 O O . GLY A 1 393 ? 158.81828 121.36234 165.88692 1.000 103.65810 393 GLY A O 1
ATOM 1825 N N . TYR A 1 394 ? 158.45717 122.38665 163.92950 1.000 98.08694 394 TYR A N 1
ATOM 1826 C CA . TYR A 1 394 ? 157.01674 122.22233 164.02828 1.000 90.13405 394 TYR A CA 1
ATOM 1827 C C . TYR A 1 394 ? 156.62878 120.76250 163.81318 1.000 97.08429 394 TYR A C 1
ATOM 1828 O O . TYR A 1 394 ? 157.38360 119.96524 163.25100 1.000 107.46496 394 TYR A O 1
ATOM 1837 N N . ASN A 1 395 ? 155.42895 120.41502 164.27452 1.000 99.25078 395 ASN A N 1
ATOM 1838 C CA . ASN A 1 395 ? 154.92683 119.04531 164.17398 1.000 101.18624 395 ASN A CA 1
ATOM 1839 C C . ASN A 1 395 ? 154.25035 118.87841 162.82084 1.000 103.31092 395 ASN A C 1
ATOM 1840 O O . ASN A 1 395 ? 153.05182 119.11058 162.66536 1.000 104.18057 395 ASN A O 1
ATOM 1845 N N . ILE A 1 396 ? 155.03265 118.46488 161.82896 1.000 103.22594 396 ILE A N 1
ATOM 1846 C CA . ILE A 1 396 ? 154.54480 118.21479 160.47875 1.000 103.37622 396 ILE A CA 1
ATOM 1847 C C . ILE A 1 396 ? 154.83616 116.76067 160.14431 1.000 104.79968 396 ILE A C 1
ATOM 1848 O O . ILE A 1 396 ? 155.99041 116.32164 160.21668 1.000 107.33526 396 ILE A O 1
ATOM 1853 N N . SER A 1 397 ? 153.79504 116.01576 159.78217 1.000 116.23313 397 SER A N 1
ATOM 1854 C CA . SER A 1 397 ? 153.92620 114.60100 159.47316 1.000 115.06038 397 SER A CA 1
ATOM 1855 C C . SER A 1 397 ? 153.06126 114.26387 158.26918 1.000 117.19110 397 SER A C 1
ATOM 1856 O O . SER A 1 397 ? 152.04225 114.91103 158.01675 1.000 122.17381 397 SER A O 1
ATOM 1859 N N . GLY A 1 398 ? 153.47653 113.23796 157.53058 1.000 107.26916 398 GLY A N 1
ATOM 1860 C CA . GLY A 1 398 ? 152.77072 112.83544 156.33329 1.000 111.05121 398 GLY A CA 1
ATOM 1861 C C . GLY A 1 398 ? 153.10198 113.63422 155.09567 1.000 113.80202 398 GLY A C 1
ATOM 1862 O O . GLY A 1 398 ? 152.36670 113.54564 154.10641 1.000 109.83025 398 GLY A O 1
ATOM 1863 N N . LEU A 1 399 ? 154.17602 114.41416 155.11989 1.000 115.86047 399 LEU A N 1
ATOM 1864 C CA . LEU A 1 399 ? 154.54336 115.21645 153.96481 1.000 114.05987 399 LEU A CA 1
ATOM 1865 C C . LEU A 1 399 ? 155.00678 114.31305 152.82284 1.000 117.26093 399 LEU A C 1
ATOM 1866 O O . LEU A 1 399 ? 155.74751 113.35214 153.05175 1.000 111.19027 399 LEU A O 1
ATOM 1871 N N . PRO A 1 400 ? 154.59000 114.59216 151.58378 1.000 118.95849 400 PRO A N 1
ATOM 1872 C CA . PRO A 1 400 ? 154.99045 113.73489 150.45974 1.000 112.13250 400 PRO A CA 1
ATOM 1873 C C . PRO A 1 400 ? 156.44473 113.92269 150.05676 1.000 115.30422 400 PRO A C 1
ATOM 1874 O O . PRO A 1 400 ? 157.18787 114.66776 150.70277 1.000 116.25973 400 PRO A O 1
ATOM 1878 N N . ALA A 1 401 ? 156.85979 113.24343 148.98551 1.000 114.78737 401 ALA A N 1
ATOM 1879 C CA . ALA A 1 401 ? 158.26843 113.22791 148.60421 1.000 116.14897 401 ALA A CA 1
ATOM 1880 C C . ALA A 1 401 ? 158.68995 114.52228 147.91803 1.000 120.76562 401 ALA A C 1
ATOM 1881 O O . ALA A 1 401 ? 159.73304 115.09534 148.24996 1.000 120.14155 401 ALA A O 1
ATOM 1883 N N . ASN A 1 402 ? 157.90053 114.99451 146.95502 1.000 118.08058 402 ASN A N 1
ATOM 1884 C CA . ASN A 1 402 ? 158.24537 116.18086 146.18575 1.000 109.59266 402 ASN A CA 1
ATOM 1885 C C . ASN A 1 402 ? 156.98503 117.00002 145.93683 1.000 114.22671 402 ASN A C 1
ATOM 1886 O O . ASN A 1 402 ? 155.89524 116.66559 146.41131 1.000 121.63369 402 ASN A O 1
ATOM 1891 N N . ALA A 1 403 ? 157.14434 118.09196 145.18450 1.000 102.98506 403 ALA A N 1
ATOM 1892 C CA . ALA A 1 403 ? 156.05111 119.04236 145.00834 1.000 103.08226 403 ALA A CA 1
ATOM 1893 C C . ALA A 1 403 ? 154.98417 118.51991 144.05565 1.000 109.71200 403 ALA A C 1
ATOM 1894 O O . ALA A 1 403 ? 153.82415 118.93668 144.13989 1.000 112.79497 403 ALA A O 1
ATOM 1896 N N . GLN A 1 404 ? 155.35579 117.63029 143.13455 1.000 124.40978 404 GLN A N 1
ATOM 1897 C CA . GLN A 1 404 ? 154.37109 117.03097 142.24024 1.000 120.31187 404 GLN A CA 1
ATOM 1898 C C . GLN A 1 404 ? 153.35895 116.19953 143.01661 1.000 122.77191 404 GLN A C 1
ATOM 1899 O O . GLN A 1 404 ? 152.15075 116.26132 142.75030 1.000 126.48030 404 GLN A O 1
ATOM 1905 N N . GLU A 1 405 ? 153.83555 115.41492 143.98397 1.000 116.67959 405 GLU A N 1
ATOM 1906 C CA . GLU A 1 405 ? 152.92698 114.65096 144.82890 1.000 117.95009 405 GLU A CA 1
ATOM 1907 C C . GLU A 1 405 ? 152.02060 115.57606 145.62694 1.000 119.14081 405 GLU A C 1
ATOM 1908 O O . GLU A 1 405 ? 150.83602 115.28141 145.82356 1.000 123.54634 405 GLU A O 1
ATOM 1914 N N . LEU A 1 406 ? 152.56483 116.69884 146.10041 1.000 96.33314 406 LEU A N 1
ATOM 1915 C CA . LEU A 1 406 ? 151.75479 117.66993 146.82593 1.000 101.54428 406 LEU A CA 1
ATOM 1916 C C . LEU A 1 406 ? 150.66755 118.25631 145.93606 1.000 103.30971 406 LEU A C 1
ATOM 1917 O O . LEU A 1 406 ? 149.52846 118.44052 146.37700 1.000 109.70387 406 LEU A O 1
ATOM 1922 N N . GLY A 1 407 ? 151.00101 118.56428 144.68228 1.000 97.48742 407 GLY A N 1
ATOM 1923 C CA . GLY A 1 407 ? 149.98964 119.05856 143.76231 1.000 95.41516 407 GLY A CA 1
ATOM 1924 C C . GLY A 1 407 ? 148.90521 118.03521 143.48938 1.000 97.73365 407 GLY A C 1
ATOM 1925 O O . GLY A 1 407 ? 147.71861 118.37131 143.42884 1.000 99.76359 407 GLY A O 1
ATOM 1926 N N . LYS A 1 408 ? 149.29695 116.76923 143.32776 1.000 103.92489 408 LYS A N 1
ATOM 1927 C CA . LYS A 1 408 ? 148.30638 115.71356 143.13653 1.000 100.19767 408 LYS A CA 1
ATOM 1928 C C . LYS A 1 408 ? 147.39179 115.58602 144.34974 1.000 102.57887 408 LYS A C 1
ATOM 1929 O O . LYS A 1 408 ? 146.17058 115.44897 144.20564 1.000 104.41038 408 LYS A O 1
ATOM 1935 N N . MET A 1 409 ? 147.96351 115.63582 145.55522 1.000 104.98636 409 MET A N 1
ATOM 1936 C CA . MET A 1 409 ? 147.14950 115.55323 146.76435 1.000 100.94734 409 MET A CA 1
ATOM 1937 C C . MET A 1 409 ? 146.20740 116.74394 146.88207 1.000 102.64922 409 MET A C 1
ATOM 1938 O O . MET A 1 409 ? 145.04970 116.58954 147.28658 1.000 110.21106 409 MET A O 1
ATOM 1943 N N . ILE A 1 410 ? 146.68914 117.94321 146.54865 1.000 97.64893 410 ILE A N 1
ATOM 1944 C CA . ILE A 1 410 ? 145.83839 119.12842 146.61047 1.000 96.29896 410 ILE A CA 1
ATOM 1945 C C . ILE A 1 410 ? 144.68375 119.00524 145.62682 1.000 93.63339 410 ILE A C 1
ATOM 1946 O O . ILE A 1 410 ? 143.53834 119.34288 145.94663 1.000 99.23766 410 ILE A O 1
ATOM 1951 N N . GLN A 1 411 ? 144.96051 118.51575 144.41715 1.000 106.26999 411 GLN A N 1
ATOM 1952 C CA . GLN A 1 411 ? 143.88338 118.30442 143.45575 1.000 102.73068 411 GLN A CA 1
ATOM 1953 C C . GLN A 1 411 ? 142.88604 117.27133 143.96474 1.000 107.54003 411 GLN A C 1
ATOM 1954 O O . GLN A 1 411 ? 141.67348 117.42227 143.77759 1.000 108.74214 411 GLN A O 1
ATOM 1960 N N . ALA A 1 412 ? 143.37793 116.21391 144.61284 1.000 116.48033 412 ALA A N 1
ATOM 1961 C CA . ALA A 1 412 ? 142.48982 115.14794 145.06550 1.000 110.00575 412 ALA A CA 1
ATOM 1962 C C . ALA A 1 412 ? 141.61519 115.59005 146.23434 1.000 115.94905 412 ALA A C 1
ATOM 1963 O O . ALA A 1 412 ? 140.44455 115.20139 146.31662 1.000 118.89813 412 ALA A O 1
ATOM 1965 N N . GLN A 1 413 ? 142.15769 116.39689 147.15204 1.000 114.58645 413 GLN A N 1
ATOM 1966 C CA . GLN A 1 413 ? 141.46972 116.68409 148.40604 1.000 108.13067 413 GLN A CA 1
ATOM 1967 C C . GLN A 1 413 ? 141.26097 118.17034 148.67854 1.000 104.89382 413 GLN A C 1
ATOM 1968 O O . GLN A 1 413 ? 140.84029 118.52410 149.78501 1.000 109.77116 413 GLN A O 1
ATOM 1974 N N . GLY A 1 414 ? 141.54082 119.04895 147.72118 1.000 106.86764 414 GLY A N 1
ATOM 1975 C CA . GLY A 1 414 ? 141.41694 120.47097 147.98034 1.000 102.61055 414 GLY A CA 1
ATOM 1976 C C . GLY A 1 414 ? 140.78135 121.27436 146.86501 1.000 110.69162 414 GLY A C 1
ATOM 1977 O O . GLY A 1 414 ? 141.14742 122.43288 146.64934 1.000 113.95682 414 GLY A O 1
ATOM 1978 N N . ALA A 1 415 ? 139.83388 120.68092 146.14974 1.000 118.00209 415 ALA A N 1
ATOM 1979 C CA . ALA A 1 415 ? 139.23088 121.33078 144.99767 1.000 113.07715 415 ALA A CA 1
ATOM 1980 C C . ALA A 1 415 ? 138.00297 122.14353 145.39732 1.000 113.79154 415 ALA A C 1
ATOM 1981 O O . ALA A 1 415 ? 137.42757 121.96599 146.47286 1.000 112.18533 415 ALA A O 1
ATOM 1983 N N . VAL A 1 416 ? 137.60824 123.05015 144.50121 1.000 120.23481 416 VAL A N 1
ATOM 1984 C CA . VAL A 1 416 ? 136.39815 123.84655 144.64596 1.000 121.57932 416 VAL A CA 1
ATOM 1985 C C . VAL A 1 416 ? 135.59085 123.72215 143.36094 1.000 121.50880 416 VAL A C 1
ATOM 1986 O O . VAL A 1 416 ? 136.12698 123.44185 142.28734 1.000 124.76374 416 VAL A O 1
ATOM 1990 N N . PHE A 1 417 ? 134.28214 123.93405 143.48159 1.000 114.27317 417 PHE A N 1
ATOM 1991 C CA . PHE A 1 417 ? 133.36637 123.71161 142.37279 1.000 115.64933 417 PHE A CA 1
ATOM 1992 C C . PHE A 1 417 ? 132.35334 124.84433 142.30295 1.000 119.90652 417 PHE A C 1
ATOM 1993 O O . PHE A 1 417 ? 132.12188 125.56109 143.27875 1.000 126.96344 417 PHE A O 1
ATOM 2001 N N . ASN A 1 418 ? 131.75132 124.99830 141.12598 1.000 127.80249 418 ASN A N 1
ATOM 2002 C CA . ASN A 1 418 ? 130.70414 125.98264 140.91445 1.000 125.08071 418 ASN A CA 1
ATOM 2003 C C . ASN A 1 418 ? 129.34814 125.40109 141.30951 1.000 126.13261 418 ASN A C 1
ATOM 2004 O O . ASN A 1 418 ? 129.22784 124.23669 141.69540 1.000 130.96002 418 ASN A O 1
ATOM 2009 N N . ALA A 1 419 ? 128.30616 126.22841 141.20759 1.000 122.89102 419 ALA A N 1
ATOM 2010 C CA . ALA A 1 419 ? 126.98782 125.81966 141.67947 1.000 126.18601 419 ALA A CA 1
ATOM 2011 C C . ALA A 1 419 ? 126.31510 124.83392 140.73308 1.000 126.90855 419 ALA A C 1
ATOM 2012 O O . ALA A 1 419 ? 125.51900 124.00007 141.17782 1.000 128.91790 419 ALA A O 1
ATOM 2014 N N . TYR A 1 420 ? 126.61009 124.91047 139.43755 1.000 125.68627 420 TYR A N 1
ATOM 2015 C CA . TYR A 1 420 ? 125.93031 124.08581 138.44732 1.000 126.09497 420 TYR A CA 1
ATOM 2016 C C . TYR A 1 420 ? 126.53433 122.69623 138.29214 1.000 127.18484 420 TYR A C 1
ATOM 2017 O O . TYR A 1 420 ? 125.92168 121.84446 137.64062 1.000 126.79718 420 TYR A O 1
ATOM 2026 N N . ALA A 1 421 ? 127.70626 122.44283 138.86711 1.000 127.18970 421 ALA A N 1
ATOM 2027 C CA . ALA A 1 421 ? 128.37848 121.15424 138.71471 1.000 127.99222 421 ALA A CA 1
ATOM 2028 C C . ALA A 1 421 ? 128.04063 120.24977 139.89888 1.000 130.34631 421 ALA A C 1
ATOM 2029 O O . ALA A 1 421 ? 128.87697 119.93293 140.74365 1.000 134.84570 421 ALA A O 1
ATOM 2031 N N . GLU A 1 422 ? 126.77390 119.82792 139.93810 1.000 129.51823 422 GLU A N 1
ATOM 2032 C CA . GLU A 1 422 ? 126.30223 119.00538 141.04844 1.000 124.25411 422 GLU A CA 1
ATOM 2033 C C . GLU A 1 422 ? 127.01761 117.66206 141.09205 1.000 126.90556 422 GLU A C 1
ATOM 2034 O O . GLU A 1 422 ? 127.40194 117.18893 142.16968 1.000 134.57639 422 GLU A O 1
ATOM 2040 N N . GLY A 1 423 ? 127.20190 117.03249 139.93091 1.000 114.68745 423 GLY A N 1
ATOM 2041 C CA . GLY A 1 423 ? 127.86115 115.73873 139.89836 1.000 114.07883 423 GLY A CA 1
ATOM 2042 C C . GLY A 1 423 ? 129.27268 115.78575 140.44761 1.000 120.03636 423 GLY A C 1
ATOM 2043 O O . GLY A 1 423 ? 129.71038 114.86201 141.13638 1.000 129.24523 423 GLY A O 1
ATOM 2044 N N . ALA A 1 424 ? 129.99669 116.87165 140.16911 1.000 117.92601 424 ALA A N 1
ATOM 2045 C CA . ALA A 1 424 ? 131.39270 116.95875 140.58456 1.000 117.32523 424 ALA A CA 1
ATOM 2046 C C . ALA A 1 424 ? 131.52770 116.93107 142.10318 1.000 121.33982 424 ALA A C 1
ATOM 2047 O O . ALA A 1 424 ? 132.26716 116.10745 142.65554 1.000 124.39864 424 ALA A O 1
ATOM 2049 N N . PHE A 1 425 ? 130.80793 117.80958 142.80775 1.000 118.93023 425 PHE A N 1
ATOM 2050 C CA . PHE A 1 425 ? 130.95967 117.80438 144.25705 1.000 119.96344 425 PHE A CA 1
ATOM 2051 C C . PHE A 1 425 ? 130.18757 116.67326 144.92261 1.000 119.95055 425 PHE A C 1
ATOM 2052 O O . PHE A 1 425 ? 130.56556 116.25547 146.02119 1.000 126.36202 425 PHE A O 1
ATOM 2060 N N . ASN A 1 426 ? 129.15440 116.12935 144.27436 1.000 118.39501 426 ASN A N 1
ATOM 2061 C CA . ASN A 1 426 ? 128.55677 114.90224 144.79078 1.000 119.43129 426 ASN A CA 1
ATOM 2062 C C . ASN A 1 426 ? 129.56136 113.75691 144.76578 1.000 120.11271 426 ASN A C 1
ATOM 2063 O O . ASN A 1 426 ? 129.62084 112.95259 145.70219 1.000 123.94853 426 ASN A O 1
ATOM 2068 N N . ASP A 1 427 ? 130.35775 113.66538 143.69810 1.000 128.07639 427 ASP A N 1
ATOM 2069 C CA . ASP A 1 427 ? 131.44602 112.69454 143.65865 1.000 127.03081 427 ASP A CA 1
ATOM 2070 C C . ASP A 1 427 ? 132.50317 113.01190 144.70953 1.000 131.56592 427 ASP A C 1
ATOM 2071 O O . ASP A 1 427 ? 133.02711 112.10488 145.36605 1.000 131.88451 427 ASP A O 1
ATOM 2076 N N . PHE A 1 428 ? 132.83060 114.29532 144.87850 1.000 128.15803 428 PHE A N 1
ATOM 2077 C CA . PHE A 1 428 ? 133.85620 114.68013 145.84416 1.000 123.90859 428 PHE A CA 1
ATOM 2078 C C . PHE A 1 428 ? 133.45083 114.33004 147.27056 1.000 125.67211 428 PHE A C 1
ATOM 2079 O O . PHE A 1 428 ? 134.31219 114.01768 148.10025 1.000 123.66053 428 PHE A O 1
ATOM 2087 N N . MET A 1 429 ? 132.15178 114.38326 147.57506 1.000 131.84896 429 MET A N 1
ATOM 2088 C CA . MET A 1 429 ? 131.69341 114.08902 148.92959 1.000 128.26180 429 MET A CA 1
ATOM 2089 C C . MET A 1 429 ? 132.02478 112.66363 149.35070 1.000 131.16724 429 MET A C 1
ATOM 2090 O O . MET A 1 429 ? 132.22420 112.40218 150.54204 1.000 130.74137 429 MET A O 1
ATOM 2095 N N . GLN A 1 430 ? 132.07804 111.72987 148.40233 1.000 134.84365 430 GLN A N 1
ATOM 2096 C CA . GLN A 1 430 ? 132.34469 110.33003 148.70540 1.000 131.92446 430 GLN A CA 1
ATOM 2097 C C . GLN A 1 430 ? 133.78801 109.92321 148.43817 1.000 133.15231 430 GLN A C 1
ATOM 2098 O O . GLN A 1 430 ? 134.12555 108.74667 148.59968 1.000 135.91415 430 GLN A O 1
ATOM 2104 N N . ASN A 1 431 ? 134.64867 110.85752 148.03615 1.000 136.20029 431 ASN A N 1
ATOM 2105 C CA . ASN A 1 431 ? 136.03866 110.51676 147.74268 1.000 136.02851 431 ASN A CA 1
ATOM 2106 C C . ASN A 1 431 ? 137.06788 111.43831 148.37764 1.000 137.91332 431 ASN A C 1
ATOM 2107 O O . ASN A 1 431 ? 138.21015 111.00505 148.56103 1.000 138.39091 431 ASN A O 1
ATOM 2112 N N . GLY A 1 432 ? 136.72888 112.67909 148.72324 1.000 133.46349 432 GLY A N 1
ATOM 2113 C CA . GLY A 1 432 ? 137.70552 113.60682 149.25650 1.000 130.24479 432 GLY A CA 1
ATOM 2114 C C . GLY A 1 432 ? 137.90794 113.57347 150.75150 1.000 133.21263 432 GLY A C 1
ATOM 2115 O O . GLY A 1 432 ? 138.86385 114.17954 151.24351 1.000 133.80460 432 GLY A O 1
ATOM 2116 N N . HIS A 1 433 ? 137.03882 112.87607 151.48537 1.000 128.71718 433 HIS A N 1
ATOM 2117 C CA . HIS A 1 433 ? 137.07572 112.80199 152.94267 1.000 123.10144 433 HIS A CA 1
ATOM 2118 C C . HIS A 1 433 ? 137.10501 114.19317 153.56507 1.000 128.42152 433 HIS A C 1
ATOM 2119 O O . HIS A 1 433 ? 138.10851 114.57073 154.18212 1.000 130.52406 433 HIS A O 1
ATOM 2126 N N . PRO A 1 434 ? 136.04481 114.97960 153.43334 1.000 118.21452 434 PRO A N 1
ATOM 2127 C CA . PRO A 1 434 ? 136.04026 116.33243 153.99235 1.000 113.96904 434 PRO A CA 1
ATOM 2128 C C . PRO A 1 434 ? 135.70482 116.30908 155.48065 1.000 113.54422 434 PRO A C 1
ATOM 2129 O O . PRO A 1 434 ? 135.36667 115.27763 156.05571 1.000 115.73973 434 PRO A O 1
ATOM 2133 N N . GLU A 1 435 ? 135.80990 117.48074 156.09965 1.000 107.73199 435 GLU A N 1
ATOM 2134 C CA . GLU A 1 435 ? 135.41713 117.67145 157.48779 1.000 104.17384 435 GLU A CA 1
ATOM 2135 C C . GLU A 1 435 ? 133.91619 117.91943 157.54984 1.000 108.62737 435 GLU A C 1
ATOM 2136 O O . GLU A 1 435 ? 133.38507 118.72783 156.78242 1.000 113.30296 435 GLU A O 1
ATOM 2142 N N . LEU A 1 436 ? 133.23838 117.22584 158.45895 1.000 104.35595 436 LEU A N 1
ATOM 2143 C CA . LEU A 1 436 ? 131.78710 117.28463 158.56626 1.000 106.45875 436 LEU A CA 1
ATOM 2144 C C . LEU A 1 436 ? 131.38597 118.12242 159.77217 1.000 109.24876 436 LEU A C 1
ATOM 2145 O O . LEU A 1 436 ? 131.88087 117.90246 160.88195 1.000 109.21468 436 LEU A O 1
ATOM 2150 N N . ILE A 1 437 ? 130.48678 119.07597 159.54756 1.000 113.47930 437 ILE A N 1
ATOM 2151 C CA . ILE A 1 437 ? 130.03137 120.00966 160.56917 1.000 111.24379 437 ILE A CA 1
ATOM 2152 C C . ILE A 1 437 ? 128.55127 119.76250 160.81762 1.000 113.75689 437 ILE A C 1
ATOM 2153 O O . ILE A 1 437 ? 127.76088 119.69152 159.86792 1.000 118.55692 437 ILE A O 1
ATOM 2158 N N . THR A 1 438 ? 128.18336 119.63067 162.08884 1.000 118.28969 438 THR A N 1
ATOM 2159 C CA . THR A 1 438 ? 126.80324 119.42247 162.49374 1.000 118.26214 438 THR A CA 1
ATOM 2160 C C . THR A 1 438 ? 126.14020 120.75306 162.84117 1.000 123.30781 438 THR A C 1
ATOM 2161 O O . THR A 1 438 ? 126.78228 121.80229 162.90990 1.000 127.98376 438 THR A O 1
ATOM 2165 N N . LYS A 1 439 ? 124.82675 120.69563 163.06574 1.000 124.31741 439 LYS A N 1
ATOM 2166 C CA . LYS A 1 439 ? 124.05857 121.91658 163.28592 1.000 123.58167 439 LYS A CA 1
ATOM 2167 C C . LYS A 1 439 ? 124.35595 122.53456 164.64754 1.000 124.25010 439 LYS A C 1
ATOM 2168 O O . LYS A 1 439 ? 124.38240 123.76368 164.78301 1.000 129.42120 439 LYS A O 1
ATOM 2174 N N . GLU A 1 440 ? 124.57119 121.70247 165.66920 1.000 124.65534 440 GLU A N 1
ATOM 2175 C CA . GLU A 1 440 ? 124.78930 122.22392 167.01529 1.000 125.95470 440 GLU A CA 1
ATOM 2176 C C . GLU A 1 440 ? 126.07181 123.04137 167.09666 1.000 130.40269 440 GLU A C 1
ATOM 2177 O O . GLU A 1 440 ? 126.08709 124.13004 167.68575 1.000 137.10257 440 GLU A O 1
ATOM 2183 N N . GLN A 1 441 ? 127.15947 122.52971 166.51623 1.000 109.89656 441 GLN A N 1
ATOM 2184 C CA . GLN A 1 441 ? 128.42358 123.25752 166.53223 1.000 105.18622 441 GLN A CA 1
ATOM 2185 C C . GLN A 1 441 ? 128.29025 124.59145 165.81299 1.000 110.04330 441 GLN A C 1
ATOM 2186 O O . GLN A 1 441 ? 128.76537 125.62555 166.29776 1.000 117.01431 441 GLN A O 1
ATOM 2192 N N . TYR A 1 442 ? 127.64169 124.58200 164.64767 1.000 106.89585 442 TYR A N 1
ATOM 2193 C CA . TYR A 1 442 ? 127.47243 125.80728 163.87753 1.000 106.06262 442 TYR A CA 1
ATOM 2194 C C . TYR A 1 442 ? 126.64457 126.82857 164.64373 1.000 110.88701 442 TYR A C 1
ATOM 2195 O O . TYR A 1 442 ? 126.98538 128.01603 164.67352 1.000 120.22507 442 TYR A O 1
ATOM 2204 N N . GLU A 1 443 ? 125.55743 126.38520 165.27878 1.000 115.31147 443 GLU A N 1
ATOM 2205 C CA . GLU A 1 443 ? 124.72129 127.31264 166.03313 1.000 115.61154 443 GLU A CA 1
ATOM 2206 C C . GLU A 1 443 ? 125.46306 127.88311 167.23475 1.000 116.91788 443 GLU A C 1
ATOM 2207 O O . GLU A 1 443 ? 125.34698 129.07830 167.52774 1.000 121.94402 443 GLU A O 1
ATOM 2213 N N . SER A 1 444 ? 126.22930 127.05076 167.94417 1.000 106.39524 444 SER A N 1
ATOM 2214 C CA . SER A 1 444 ? 127.00252 127.55902 169.07321 1.000 105.45916 444 SER A CA 1
ATOM 2215 C C . SER A 1 444 ? 128.04127 128.57641 168.61637 1.000 109.23797 444 SER A C 1
ATOM 2216 O O . SER A 1 444 ? 128.20760 129.63124 169.24251 1.000 118.84428 444 SER A O 1
ATOM 2219 N N . TRP A 1 445 ? 128.74054 128.28466 167.51654 1.000 93.72872 445 TRP A N 1
ATOM 2220 C CA . TRP A 1 445 ? 129.73830 129.21892 167.00555 1.000 93.55335 445 TRP A CA 1
ATOM 2221 C C . TRP A 1 445 ? 129.09748 130.53118 166.57083 1.000 99.05285 445 TRP A C 1
ATOM 2222 O O . TRP A 1 445 ? 129.64626 131.61081 166.82001 1.000 103.10399 445 TRP A O 1
ATOM 2233 N N . VAL A 1 446 ? 127.93771 130.45912 165.91379 1.000 103.35224 446 VAL A N 1
ATOM 2234 C CA . VAL A 1 446 ? 127.25005 131.67203 165.47924 1.000 100.86117 446 VAL A CA 1
ATOM 2235 C C . VAL A 1 446 ? 126.80198 132.49273 166.68069 1.000 105.00761 446 VAL A C 1
ATOM 2236 O O . VAL A 1 446 ? 126.94395 133.72121 166.69928 1.000 103.97746 446 VAL A O 1
ATOM 2240 N N . LYS A 1 447 ? 126.25732 131.83088 167.70382 1.000 117.89359 447 LYS A N 1
ATOM 2241 C CA . LYS A 1 447 ? 125.83300 132.54645 168.90207 1.000 114.37625 447 LYS A CA 1
ATOM 2242 C C . LYS A 1 447 ? 127.01636 133.20562 169.59571 1.000 116.70341 447 LYS A C 1
ATOM 2243 O O . LYS A 1 447 ? 126.88808 134.29958 170.15684 1.000 114.14644 447 LYS A O 1
ATOM 2249 N N . GLU A 1 448 ? 128.17753 132.55233 169.57188 1.000 125.97583 448 GLU A N 1
ATOM 2250 C CA . GLU A 1 448 ? 129.34989 133.10546 170.23720 1.000 118.25613 448 GLU A CA 1
ATOM 2251 C C . GLU A 1 448 ? 129.99139 134.24413 169.45135 1.000 119.66908 448 GLU A C 1
ATOM 2252 O O . GLU A 1 448 ? 130.52909 135.17687 170.05720 1.000 123.03216 448 GLU A O 1
ATOM 2258 N N . SER A 1 449 ? 129.94481 134.20054 168.11976 1.000 116.88640 449 SER A N 1
ATOM 2259 C CA . SER A 1 449 ? 130.73806 135.11092 167.29976 1.000 113.25046 449 SER A CA 1
ATOM 2260 C C . SER A 1 449 ? 129.93722 136.26154 166.69918 1.000 113.31257 449 SER A C 1
ATOM 2261 O O . SER A 1 449 ? 130.34426 137.41981 166.81828 1.000 114.92471 449 SER A O 1
ATOM 2264 N N . LEU A 1 450 ? 128.81462 135.97489 166.04748 1.000 113.28642 450 LEU A N 1
ATOM 2265 C CA . LEU A 1 450 ? 128.11319 136.96762 165.24943 1.000 112.10060 450 LEU A CA 1
ATOM 2266 C C . LEU A 1 450 ? 126.99689 137.63096 166.05229 1.000 111.84001 450 LEU A C 1
ATOM 2267 O O . LEU A 1 450 ? 126.76750 137.33144 167.22564 1.000 108.92260 450 LEU A O 1
ATOM 2272 N N . ARG A 1 451 ? 126.29209 138.55558 165.39426 1.000 121.02926 451 ARG A N 1
ATOM 2273 C CA . ARG A 1 451 ? 125.12233 139.24094 165.91477 1.000 121.36256 451 ARG A CA 1
ATOM 2274 C C . ARG A 1 451 ? 123.85846 138.71765 165.23900 1.000 123.79914 451 ARG A C 1
ATOM 2275 O O . ARG A 1 451 ? 123.90162 138.28692 164.08299 1.000 128.40810 451 ARG A O 1
ATOM 2283 N N . PRO A 1 452 ? 122.71929 138.73368 165.93860 1.000 125.66494 452 PRO A N 1
ATOM 2284 C CA . PRO A 1 452 ? 121.50666 138.11184 165.37595 1.000 125.73889 452 PRO A CA 1
ATOM 2285 C C . PRO A 1 452 ? 121.04938 138.70174 164.05182 1.000 126.06382 452 PRO A C 1
ATOM 2286 O O . PRO A 1 452 ? 120.56024 137.95922 163.19242 1.000 129.05418 452 PRO A O 1
ATOM 2290 N N . GLU A 1 453 ? 121.19060 140.01436 163.85729 1.000 129.35896 453 GLU A N 1
ATOM 2291 C CA . GLU A 1 453 ? 120.63441 140.64475 162.66255 1.000 127.37197 453 GLU A CA 1
ATOM 2292 C C . GLU A 1 453 ? 121.39879 140.24414 161.40551 1.000 131.70542 453 GLU A C 1
ATOM 2293 O O . GLU A 1 453 ? 120.79272 139.98499 160.35842 1.000 134.53219 453 GLU A O 1
ATOM 2299 N N . LYS A 1 454 ? 122.72864 140.19114 161.48366 1.000 121.48303 454 LYS A N 1
ATOM 2300 C CA . LYS A 1 454 ? 123.51502 139.79872 160.31899 1.000 121.05957 454 LYS A CA 1
ATOM 2301 C C . LYS A 1 454 ? 123.27115 138.34002 159.94914 1.000 122.16721 454 LYS A C 1
ATOM 2302 O O . LYS A 1 454 ? 123.16089 138.00150 158.76290 1.000 125.53956 454 LYS A O 1
ATOM 2308 N N . TYR A 1 455 ? 123.17646 137.45988 160.94667 1.000 112.64781 455 TYR A N 1
ATOM 2309 C CA . TYR A 1 455 ? 122.84365 136.07342 160.64812 1.000 114.25858 455 TYR A CA 1
ATOM 2310 C C . TYR A 1 455 ? 121.43105 135.94761 160.09498 1.000 117.74467 455 TYR A C 1
ATOM 2311 O O . TYR A 1 455 ? 121.17050 135.07480 159.26120 1.000 125.25828 455 TYR A O 1
ATOM 2320 N N . GLN A 1 456 ? 120.50977 136.80506 160.53668 1.000 117.03579 456 GLN A N 1
ATOM 2321 C CA . GLN A 1 456 ? 119.17548 136.80736 159.94818 1.000 115.96895 456 GLN A CA 1
ATOM 2322 C C . GLN A 1 456 ? 119.22382 137.22649 158.48491 1.000 116.95208 456 GLN A C 1
ATOM 2323 O O . GLN A 1 456 ? 118.49228 136.68096 157.65218 1.000 124.18649 456 GLN A O 1
ATOM 2329 N N . GLU A 1 457 ? 120.07452 138.19981 158.15588 1.000 118.86656 457 GLU A N 1
ATOM 2330 C CA . GLU A 1 457 ? 120.26864 138.56706 156.75508 1.000 117.56630 457 GLU A CA 1
ATOM 2331 C C . GLU A 1 457 ? 120.81508 137.39348 155.95092 1.000 120.36938 457 GLU A C 1
ATOM 2332 O O . GLU A 1 457 ? 120.37676 137.14268 154.82063 1.000 122.63602 457 GLU A O 1
ATOM 2338 N N . VAL A 1 458 ? 121.77852 136.66586 156.51930 1.000 112.42667 458 VAL A N 1
ATOM 2339 C CA . VAL A 1 458 ? 122.32930 135.49530 155.83693 1.000 110.32074 458 VAL A CA 1
ATOM 2340 C C . VAL A 1 458 ? 121.24254 134.45274 155.60192 1.000 107.60340 458 VAL A C 1
ATOM 2341 O O . VAL A 1 458 ? 121.15805 133.85207 154.52374 1.000 108.03633 458 VAL A O 1
ATOM 2345 N N . VAL A 1 459 ? 120.40003 134.21769 156.60929 1.000 115.21352 459 VAL A N 1
ATOM 2346 C CA . VAL A 1 459 ? 119.31375 133.24961 156.47461 1.000 114.15779 459 VAL A CA 1
ATOM 2347 C C . VAL A 1 459 ? 118.33039 133.69164 155.39850 1.000 113.57462 459 VAL A C 1
ATOM 2348 O O . VAL A 1 459 ? 117.85942 132.87874 154.59509 1.000 116.68056 459 VAL A O 1
ATOM 2352 N N . ASP A 1 460 ? 118.00207 134.98345 155.36497 1.000 123.71121 460 ASP A N 1
ATOM 2353 C CA . ASP A 1 460 ? 117.10043 135.48691 154.33411 1.000 121.79761 460 ASP A CA 1
ATOM 2354 C C . ASP A 1 460 ? 117.69526 135.30197 152.94491 1.000 124.99394 460 ASP A C 1
ATOM 2355 O O . ASP A 1 460 ? 116.97536 134.99490 151.98803 1.000 123.16592 460 ASP A O 1
ATOM 2360 N N . ALA A 1 461 ? 119.00898 135.48986 152.81330 1.000 125.93290 461 ALA A N 1
ATOM 2361 C CA . ALA A 1 461 ? 119.63457 135.38387 151.49918 1.000 120.34497 461 ALA A CA 1
ATOM 2362 C C . ALA A 1 461 ? 119.74727 133.93436 151.03620 1.000 120.47821 461 ALA A C 1
ATOM 2363 O O . ALA A 1 461 ? 119.50255 133.63605 149.86204 1.000 112.71905 461 ALA A O 1
ATOM 2365 N N . PHE A 1 462 ? 120.11598 133.01693 151.93464 1.000 122.52790 462 PHE A N 1
ATOM 2366 C CA . PHE A 1 462 ? 120.45352 131.65723 151.53388 1.000 116.59906 462 PHE A CA 1
ATOM 2367 C C . PHE A 1 462 ? 119.61417 130.56488 152.18126 1.000 118.90861 462 PHE A C 1
ATOM 2368 O O . PHE A 1 462 ? 119.75279 129.40076 151.79079 1.000 117.21026 462 PHE A O 1
ATOM 2376 N N . GLY A 1 463 ? 118.75977 130.88654 153.14448 1.000 116.05909 463 GLY A N 1
ATOM 2377 C CA . GLY A 1 463 ? 117.98356 129.86597 153.81846 1.000 109.98885 463 GLY A CA 1
ATOM 2378 C C . GLY A 1 463 ? 118.68603 129.30643 155.03789 1.000 112.46321 463 GLY A C 1
ATOM 2379 O O . GLY A 1 463 ? 119.78580 129.71432 155.42057 1.000 112.74524 463 GLY A O 1
ATOM 2380 N N . GLU A 1 464 ? 118.02412 128.33639 155.66118 1.000 122.04445 464 GLU A N 1
ATOM 2381 C CA . GLU A 1 464 ? 118.52684 127.75539 156.89535 1.000 124.18315 464 GLU A CA 1
ATOM 2382 C C . GLU A 1 464 ? 119.72820 126.84982 156.63472 1.000 129.13065 464 GLU A C 1
ATOM 2383 O O . GLU A 1 464 ? 120.00272 126.43437 155.50584 1.000 134.84447 464 GLU A O 1
ATOM 2389 N N . PHE A 1 465 ? 120.44531 126.55089 157.71233 1.000 110.00178 465 PHE A N 1
ATOM 2390 C CA . PHE A 1 465 ? 121.57994 125.64365 157.64611 1.000 108.70743 465 PHE A CA 1
ATOM 2391 C C . PHE A 1 465 ? 121.10590 124.25688 157.21399 1.000 115.08630 465 PHE A C 1
ATOM 2392 O O . PHE A 1 465 ? 120.01658 123.82499 157.60842 1.000 112.78796 465 PHE A O 1
ATOM 2400 N N . PRO A 1 466 ? 121.89223 123.52571 156.40766 1.000 112.31997 466 PRO A N 1
ATOM 2401 C CA . PRO A 1 466 ? 123.22092 123.84266 155.87359 1.000 113.41994 466 PRO A CA 1
ATOM 2402 C C . PRO A 1 466 ? 123.21476 124.49569 154.49589 1.000 116.34346 466 PRO A C 1
ATOM 2403 O O . PRO A 1 466 ? 124.26316 124.90930 154.01226 1.000 117.16034 466 PRO A O 1
ATOM 2407 N N . GLY A 1 467 ? 122.06831 124.60766 153.83382 1.000 122.76575 467 GLY A N 1
ATOM 2408 C CA . GLY A 1 467 ? 122.03950 125.16775 152.49789 1.000 120.64035 467 GLY A CA 1
ATOM 2409 C C . GLY A 1 467 ? 121.89928 124.11722 151.41586 1.000 126.34056 467 GLY A C 1
ATOM 2410 O O . GLY A 1 467 ? 121.20365 123.11519 151.60379 1.000 126.64899 467 GLY A O 1
ATOM 2411 N N . ASN A 1 468 ? 122.55953 124.33134 150.27591 1.000 128.05854 468 ASN A N 1
ATOM 2412 C CA . ASN A 1 468 ? 122.43858 123.43273 149.13669 1.000 128.08613 468 ASN A CA 1
ATOM 2413 C C . ASN A 1 468 ? 123.76453 123.00973 148.52156 1.000 127.97694 468 ASN A C 1
ATOM 2414 O O . ASN A 1 468 ? 123.75245 122.19240 147.59531 1.000 131.13404 468 ASN A O 1
ATOM 2419 N N . TYR A 1 469 ? 124.89465 123.52549 148.99389 1.000 124.36588 469 TYR A N 1
ATOM 2420 C CA . TYR A 1 469 ? 126.19711 123.27077 148.38735 1.000 123.68344 469 TYR A CA 1
ATOM 2421 C C . TYR A 1 469 ? 126.99023 122.32649 149.28391 1.000 126.33933 469 TYR A C 1
ATOM 2422 O O . TYR A 1 469 ? 127.36083 122.69284 150.40424 1.000 130.66675 469 TYR A O 1
ATOM 2431 N N . MET A 1 470 ? 127.24994 121.11610 148.78421 1.000 119.41015 470 MET A N 1
ATOM 2432 C CA . MET A 1 470 ? 128.07256 120.11736 149.47025 1.000 119.90462 470 MET A CA 1
ATOM 2433 C C . MET A 1 470 ? 127.51372 119.78411 150.85542 1.000 126.44739 470 MET A C 1
ATOM 2434 O O . MET A 1 470 ? 128.13584 120.03978 151.88746 1.000 127.50334 470 MET A O 1
ATOM 2439 N N . VAL A 1 471 ? 126.31932 119.19961 150.85995 1.000 126.63485 471 VAL A N 1
ATOM 2440 C CA . VAL A 1 471 ? 125.64075 118.80220 152.08615 1.000 125.18448 471 VAL A CA 1
ATOM 2441 C C . VAL A 1 471 ? 125.36956 117.30521 152.03793 1.000 124.45262 471 VAL A C 1
ATOM 2442 O O . VAL A 1 471 ? 125.00141 116.76254 150.99061 1.000 124.54319 471 VAL A O 1
ATOM 2446 N N . THR A 1 472 ? 125.57749 116.63720 153.16728 1.000 129.57649 472 THR A N 1
ATOM 2447 C CA . THR A 1 472 ? 125.28305 115.21961 153.27696 1.000 129.50984 472 THR A CA 1
ATOM 2448 C C . THR A 1 472 ? 123.78049 115.00181 153.41979 1.000 131.64984 472 THR A C 1
ATOM 2449 O O . THR A 1 472 ? 123.04644 115.91201 153.81137 1.000 129.94805 472 THR A O 1
ATOM 2453 N N . PRO A 1 473 ? 123.29114 113.80279 153.09189 1.000 144.86428 473 PRO A N 1
ATOM 2454 C CA . PRO A 1 473 ? 121.86876 113.51249 153.33488 1.000 143.14551 473 PRO A CA 1
ATOM 2455 C C . PRO A 1 473 ? 121.47887 113.60257 154.79909 1.000 144.99011 473 PRO A C 1
ATOM 2456 O O . PRO A 1 473 ? 120.30619 113.85280 155.10469 1.000 141.87383 473 PRO A O 1
ATOM 2460 N N . ASP A 1 474 ? 122.42873 113.40270 155.71653 1.000 149.71260 474 ASP A N 1
ATOM 2461 C CA . ASP A 1 474 ? 122.11847 113.48675 157.13945 1.000 146.77766 474 ASP A CA 1
ATOM 2462 C C . ASP A 1 474 ? 121.80027 114.91333 157.56581 1.000 144.18202 474 ASP A C 1
ATOM 2463 O O . ASP A 1 474 ? 121.04626 115.11817 158.52337 1.000 144.19155 474 ASP A O 1
ATOM 2468 N N . GLY A 1 475 ? 122.36103 115.90423 156.87834 1.000 123.99632 475 GLY A N 1
ATOM 2469 C CA . GLY A 1 475 ? 122.14178 117.29049 157.23649 1.000 119.32454 475 GLY A CA 1
ATOM 2470 C C . GLY A 1 475 ? 123.37522 117.95713 157.80709 1.000 122.42732 475 GLY A C 1
ATOM 2471 O O . GLY A 1 475 ? 123.27307 118.83206 158.67122 1.000 124.73309 475 GLY A O 1
ATOM 2472 N N . LYS A 1 476 ? 124.54646 117.54993 157.33264 1.000 117.65348 476 LYS A N 1
ATOM 2473 C CA . LYS A 1 476 ? 125.81844 118.11496 157.75373 1.000 114.48669 476 LYS A CA 1
ATOM 2474 C C . LYS A 1 476 ? 126.43079 118.91767 156.61432 1.000 114.14549 476 LYS A C 1
ATOM 2475 O O . LYS A 1 476 ? 125.97327 118.86893 155.47074 1.000 121.07439 476 LYS A O 1
ATOM 2481 N N . LEU A 1 477 ? 127.48001 119.66587 156.93900 1.000 104.12009 477 LEU A N 1
ATOM 2482 C CA . LEU A 1 477 ? 128.17270 120.49842 155.96628 1.000 104.63045 477 LEU A CA 1
ATOM 2483 C C . LEU A 1 477 ? 129.59361 119.98947 155.76794 1.000 108.67981 477 LEU A C 1
ATOM 2484 O O . LEU A 1 477 ? 130.24454 119.55951 156.72244 1.000 112.81562 477 LEU A O 1
ATOM 2489 N N . GLY A 1 478 ? 130.07324 120.04199 154.52872 1.000 109.27607 478 GLY A N 1
ATOM 2490 C CA . GLY A 1 478 ? 131.38782 119.53281 154.17531 1.000 109.68392 478 GLY A CA 1
ATOM 2491 C C . GLY A 1 478 ? 132.36907 120.66578 153.92122 1.000 113.79111 478 GLY A C 1
ATOM 2492 O O . GLY A 1 478 ? 132.05819 121.62062 153.20785 1.000 115.98302 478 GLY A O 1
ATOM 2493 N N . ILE A 1 479 ? 133.55418 120.53863 154.51332 1.000 111.62717 479 ILE A N 1
ATOM 2494 C CA . ILE A 1 479 ? 134.63438 121.50628 154.35828 1.000 109.10565 479 ILE A CA 1
ATOM 2495 C C . ILE A 1 479 ? 135.86402 120.77487 153.84082 1.000 110.09618 479 ILE A C 1
ATOM 2496 O O . ILE A 1 479 ? 136.28637 119.77257 154.42602 1.000 115.75672 479 ILE A O 1
ATOM 2501 N N . ALA A 1 480 ? 136.44029 121.27727 152.75397 1.000 104.14405 480 ALA A N 1
ATOM 2502 C CA . ALA A 1 480 ? 137.62224 120.66936 152.16008 1.000 107.20451 480 ALA A CA 1
ATOM 2503 C C . ALA A 1 480 ? 138.88034 121.25906 152.78323 1.000 110.56231 480 ALA A C 1
ATOM 2504 O O . ALA A 1 480 ? 139.06612 122.47940 152.78338 1.000 119.07288 480 ALA A O 1
ATOM 2506 N N . ARG A 1 481 ? 139.74094 120.39109 153.31113 1.000 94.30354 481 ARG A N 1
ATOM 2507 C CA . ARG A 1 481 ? 140.99506 120.82800 153.90549 1.000 95.19726 481 ARG A CA 1
ATOM 2508 C C . ARG A 1 481 ? 142.01695 119.70829 153.79022 1.000 96.38146 481 ARG A C 1
ATOM 2509 O O . ARG A 1 481 ? 141.66949 118.54319 153.58626 1.000 92.51030 481 ARG A O 1
ATOM 2517 N N . LEU A 1 482 ? 143.28969 120.07713 153.92238 1.000 104.89862 482 LEU A N 1
ATOM 2518 C CA . LEU A 1 482 ? 144.38953 119.11927 153.88232 1.000 94.60409 482 LEU A CA 1
ATOM 2519 C C . LEU A 1 482 ? 145.28558 119.36676 155.08561 1.000 98.44725 482 LEU A C 1
ATOM 2520 O O . LEU A 1 482 ? 145.86853 120.44658 155.21213 1.000 108.22326 482 LEU A O 1
ATOM 2525 N N . GLN A 1 483 ? 145.39813 118.37563 155.96608 1.000 85.54018 483 GLN A N 1
ATOM 2526 C CA . GLN A 1 483 ? 146.05690 118.55288 157.25337 1.000 93.49948 483 GLN A CA 1
ATOM 2527 C C . GLN A 1 483 ? 147.30729 117.69091 157.34768 1.000 94.98109 483 GLN A C 1
ATOM 2528 O O . GLN A 1 483 ? 147.26084 116.48792 157.07426 1.000 94.63381 483 GLN A O 1
ATOM 2534 N N . PHE A 1 484 ? 148.41935 118.31282 157.73893 1.000 101.83894 484 PHE A N 1
ATOM 2535 C CA . PHE A 1 484 ? 149.66380 117.62153 158.05994 1.000 93.52705 484 PHE A CA 1
ATOM 2536 C C . PHE A 1 484 ? 150.02055 117.96589 159.49965 1.000 100.30399 484 PHE A C 1
ATOM 2537 O O . PHE A 1 484 ? 150.45320 119.08895 159.78239 1.000 112.16644 484 PHE A O 1
ATOM 2545 N N . GLY A 1 485 ? 149.83069 117.01190 160.40700 1.000 91.22930 485 GLY A N 1
ATOM 2546 C CA . GLY A 1 485 ? 150.15505 117.22842 161.80323 1.000 91.49054 485 GLY A CA 1
ATOM 2547 C C . GLY A 1 485 ? 149.40676 118.38712 162.42881 1.000 101.21802 485 GLY A C 1
ATOM 2548 O O . GLY A 1 485 ? 148.19584 118.30562 162.65173 1.000 105.93751 485 GLY A O 1
ATOM 2549 N N . ASN A 1 486 ? 150.12155 119.47557 162.71804 1.000 96.64010 486 ASN A N 1
ATOM 2550 C CA . ASN A 1 486 ? 149.53783 120.66735 163.32042 1.000 90.02611 486 ASN A CA 1
ATOM 2551 C C . ASN A 1 486 ? 149.41513 121.82244 162.33304 1.000 91.87523 486 ASN A C 1
ATOM 2552 O O . ASN A 1 486 ? 149.28908 122.97607 162.75196 1.000 101.80752 486 ASN A O 1
ATOM 2557 N N . VAL A 1 487 ? 149.45580 121.54250 161.03352 1.000 86.89531 487 VAL A N 1
ATOM 2558 C CA . VAL A 1 487 ? 149.31519 122.56336 160.00267 1.000 87.03125 487 VAL A CA 1
ATOM 2559 C C . VAL A 1 487 ? 148.15816 122.17089 159.09756 1.000 86.22867 487 VAL A C 1
ATOM 2560 O O . VAL A 1 487 ? 147.99888 120.99298 158.76166 1.000 91.85917 487 VAL A O 1
ATOM 2564 N N . VAL A 1 488 ? 147.33414 123.14638 158.71893 1.000 83.04680 488 VAL A N 1
ATOM 2565 C CA . VAL A 1 488 ? 146.19417 122.87350 157.85076 1.000 73.97447 488 VAL A CA 1
ATOM 2566 C C . VAL A 1 488 ? 146.21546 123.83268 156.66720 1.000 81.60036 488 VAL A C 1
ATOM 2567 O O . VAL A 1 488 ? 146.57699 125.00647 156.80969 1.000 91.03127 488 VAL A O 1
ATOM 2571 N N . LEU A 1 489 ? 145.86404 123.31386 155.48975 1.000 84.02579 489 LEU A N 1
ATOM 2572 C CA . LEU A 1 489 ? 145.75978 124.08341 154.25780 1.000 84.96591 489 LEU A CA 1
ATOM 2573 C C . LEU A 1 489 ? 144.31156 124.06905 153.79456 1.000 87.40248 489 LEU A C 1
ATOM 2574 O O . LEU A 1 489 ? 143.68391 123.00377 153.74892 1.000 88.98466 489 LEU A O 1
ATOM 2579 N N . LEU A 1 490 ? 143.78748 125.24122 153.44682 1.000 94.62898 490 LEU A N 1
ATOM 2580 C CA . LEU A 1 490 ? 142.40968 125.36489 153.00110 1.000 86.47205 490 LEU A CA 1
ATOM 2581 C C . LEU A 1 490 ? 142.33056 126.25618 151.77195 1.000 90.67179 490 LEU A C 1
ATOM 2582 O O . LEU A 1 490 ? 143.11098 127.20863 151.63266 1.000 100.90049 490 LEU A O 1
ATOM 2587 N N . PRO A 1 491 ? 141.39758 125.97166 150.86904 1.000 93.00972 491 PRO A N 1
ATOM 2588 C CA . PRO A 1 491 ? 141.08596 126.90348 149.78672 1.000 96.71395 491 PRO A CA 1
ATOM 2589 C C . PRO A 1 491 ? 140.01915 127.90234 150.21070 1.000 95.44843 491 PRO A C 1
ATOM 2590 O O . PRO A 1 491 ? 139.25678 127.68319 151.15305 1.000 103.95051 491 PRO A O 1
ATOM 2594 N N . GLN A 1 492 ? 139.97567 129.01376 149.48713 1.000 106.41688 492 GLN A N 1
ATOM 2595 C CA . GLN A 1 492 ? 139.00548 130.06711 149.74493 1.000 110.14799 492 GLN A CA 1
ATOM 2596 C C . GLN A 1 492 ? 137.82767 129.91159 148.79250 1.000 113.90240 492 GLN A C 1
ATOM 2597 O O . GLN A 1 492 ? 138.01679 129.78806 147.57836 1.000 118.71120 492 GLN A O 1
ATOM 2603 N N . ASN A 1 493 ? 136.61896 129.91448 149.34544 1.000 112.90519 493 ASN A N 1
ATOM 2604 C CA . ASN A 1 493 ? 135.40961 129.71037 148.56492 1.000 111.92554 493 ASN A CA 1
ATOM 2605 C C . ASN A 1 493 ? 134.93445 131.04214 147.98659 1.000 119.21962 493 ASN A C 1
ATOM 2606 O O . ASN A 1 493 ? 135.63660 132.05497 148.03621 1.000 125.76045 493 ASN A O 1
ATOM 2611 N N . ALA A 1 494 ? 133.72821 131.05091 147.42761 1.000 122.34258 494 ALA A N 1
ATOM 2612 C CA . ALA A 1 494 ? 133.15894 132.25153 146.83568 1.000 121.79734 494 ALA A CA 1
ATOM 2613 C C . ALA A 1 494 ? 132.46888 133.08971 147.90200 1.000 126.03212 494 ALA A C 1
ATOM 2614 O O . ALA A 1 494 ? 131.75074 132.56300 148.75583 1.000 128.19706 494 ALA A O 1
ATOM 2616 N N . ALA A 1 495 ? 132.69024 134.40004 147.84476 1.000 125.41041 495 ALA A N 1
ATOM 2617 C CA . ALA A 1 495 ? 132.12610 135.32853 148.81381 1.000 122.23209 495 ALA A CA 1
ATOM 2618 C C . ALA A 1 495 ? 130.74433 135.83375 148.42278 1.000 127.73029 495 ALA A C 1
ATOM 2619 O O . ALA A 1 495 ? 130.13855 136.58905 149.18912 1.000 127.77190 495 ALA A O 1
ATOM 2621 N N . GLY A 1 496 ? 130.23351 135.44150 147.25935 1.000 142.23787 496 GLY A N 1
ATOM 2622 C CA . GLY A 1 496 ? 128.92281 135.88042 146.82487 1.000 139.89058 496 GLY A CA 1
ATOM 2623 C C . GLY A 1 496 ? 128.04079 134.73887 146.36600 1.000 143.00029 496 GLY A C 1
ATOM 2624 O O . GLY A 1 496 ? 128.30063 133.57700 146.69120 1.000 144.54579 496 GLY A O 1
ATOM 2625 N N . SER A 1 497 ? 126.99413 135.05466 145.60894 1.000 164.59763 497 SER A N 1
ATOM 2626 C CA . SER A 1 497 ? 126.05642 134.06188 145.10635 1.000 166.66302 497 SER A CA 1
ATOM 2627 C C . SER A 1 497 ? 125.99943 134.12504 143.58729 1.000 168.22038 497 SER A C 1
ATOM 2628 O O . SER A 1 497 ? 126.01657 135.21153 143.00025 1.000 166.78224 497 SER A O 1
ATOM 2631 N N . GLY A 1 498 ? 125.93047 132.95538 142.95606 1.000 169.72662 498 GLY A N 1
ATOM 2632 C CA . GLY A 1 498 ? 125.80525 132.87905 141.51389 1.000 166.85082 498 GLY A CA 1
ATOM 2633 C C . GLY A 1 498 ? 124.37196 133.02931 141.04816 1.000 168.44922 498 GLY A C 1
ATOM 2634 O O . GLY A 1 498 ? 123.82369 132.13678 140.39502 1.000 168.01852 498 GLY A O 1
ATOM 2635 N N . ASP A 1 499 ? 123.75334 134.16348 141.38356 1.000 170.99171 499 ASP A N 1
ATOM 2636 C CA . ASP A 1 499 ? 122.35414 134.38170 141.03333 1.000 170.34536 499 ASP A CA 1
ATOM 2637 C C . ASP A 1 499 ? 122.17191 134.64404 139.54383 1.000 172.47204 499 ASP A C 1
ATOM 2638 O O . ASP A 1 499 ? 121.04255 134.58935 139.04323 1.000 170.23890 499 ASP A O 1
ATOM 2643 N N . ASN A 1 500 ? 123.25885 134.93958 138.82873 1.000 164.06175 500 ASN A N 1
ATOM 2644 C CA . ASN A 1 500 ? 123.24275 135.27909 137.40785 1.000 162.65699 500 ASN A CA 1
ATOM 2645 C C . ASN A 1 500 ? 122.40867 136.51833 137.10647 1.000 161.74228 500 ASN A C 1
ATOM 2646 O O . ASN A 1 500 ? 121.97927 136.71429 135.96515 1.000 159.69011 500 ASN A O 1
ATOM 2651 N N . SER A 1 501 ? 122.16389 137.35946 138.10751 1.000 153.14465 501 SER A N 1
ATOM 2652 C CA . SER A 1 501 ? 121.55478 138.66417 137.89417 1.000 152.10751 501 SER A CA 1
ATOM 2653 C C . SER A 1 501 ? 122.64636 139.72278 137.95301 1.000 150.21963 501 SER A C 1
ATOM 2654 O O . SER A 1 501 ? 123.22990 139.96309 139.01441 1.000 148.44020 501 SER A O 1
ATOM 2657 N N . PHE A 1 502 ? 122.91880 140.35239 136.81289 1.000 124.47727 502 PHE A N 1
ATOM 2658 C CA . PHE A 1 502 ? 124.09481 141.19950 136.68438 1.000 123.76442 502 PHE A CA 1
ATOM 2659 C C . PHE A 1 502 ? 123.85935 142.64086 137.11027 1.000 126.08629 502 PHE A C 1
ATOM 2660 O O . PHE A 1 502 ? 124.82454 143.40781 137.19288 1.000 125.96424 502 PHE A O 1
ATOM 2668 N N . GLN A 1 503 ? 122.61874 143.02899 137.38672 1.000 122.33824 503 GLN A N 1
ATOM 2669 C CA . GLN A 1 503 ? 122.30980 144.37820 137.83974 1.000 117.28937 503 GLN A CA 1
ATOM 2670 C C . GLN A 1 503 ? 122.18881 144.39785 139.35678 1.000 121.06032 503 GLN A C 1
ATOM 2671 O O . GLN A 1 503 ? 121.45794 143.59001 139.93824 1.000 123.73706 503 GLN A O 1
ATOM 2677 N N . VAL A 1 504 ? 122.90254 145.32170 139.98731 1.000 119.86319 504 VAL A N 1
ATOM 2678 C CA . VAL A 1 504 ? 122.90243 145.44493 141.43919 1.000 120.77469 504 VAL A CA 1
ATOM 2679 C C . VAL A 1 504 ? 121.62780 146.14282 141.88983 1.000 122.03834 504 VAL A C 1
ATOM 2680 O O . VAL A 1 504 ? 121.19163 147.12873 141.28472 1.000 122.35204 504 VAL A O 1
ATOM 2684 N N . VAL A 1 505 ? 121.02317 145.62981 142.95567 1.000 120.19234 505 VAL A N 1
ATOM 2685 C CA . VAL A 1 505 ? 119.83401 146.23316 143.54423 1.000 116.71573 505 VAL A CA 1
ATOM 2686 C C . VAL A 1 505 ? 120.27394 147.24780 144.58951 1.000 118.59900 505 VAL A C 1
ATOM 2687 O O . VAL A 1 505 ? 121.09866 146.94124 145.45816 1.000 118.75139 505 VAL A O 1
ATOM 2691 N N . HIS A 1 506 ? 119.72538 148.45653 144.50846 1.000 121.67285 506 HIS A N 1
ATOM 2692 C CA . HIS A 1 506 ? 120.14858 149.54169 145.38211 1.000 121.58292 506 HIS A CA 1
ATOM 2693 C C . HIS A 1 506 ? 119.45209 149.44393 146.73264 1.000 122.47732 506 HIS A C 1
ATOM 2694 O O . HIS A 1 506 ? 118.22414 149.33624 146.80298 1.000 123.93686 506 HIS A O 1
ATOM 2701 N N . GLY A 1 507 ? 120.24105 149.48491 147.80498 1.000 119.62225 507 GLY A N 1
ATOM 2702 C CA . GLY A 1 507 ? 119.71858 149.44768 149.15585 1.000 118.42465 507 GLY A CA 1
ATOM 2703 C C . GLY A 1 507 ? 119.95811 148.15765 149.90834 1.000 122.87362 507 GLY A C 1
ATOM 2704 O O . GLY A 1 507 ? 119.58918 148.07659 151.08544 1.000 124.24017 507 GLY A O 1
ATOM 2705 N N . THR A 1 508 ? 120.55806 147.14781 149.28229 1.000 131.50593 508 THR A N 1
ATOM 2706 C CA . THR A 1 508 ? 120.80262 145.86485 149.92518 1.000 131.16191 508 THR A CA 1
ATOM 2707 C C . THR A 1 508 ? 122.26243 145.47282 149.76123 1.000 128.99651 508 THR A C 1
ATOM 2708 O O . THR A 1 508 ? 122.84791 145.65985 148.69127 1.000 130.36897 508 THR A O 1
ATOM 2712 N N . ASP A 1 509 ? 122.84299 144.92687 150.82397 1.000 139.38815 509 ASP A N 1
ATOM 2713 C CA . ASP A 1 509 ? 124.20552 144.42283 150.78424 1.000 139.41775 509 ASP A CA 1
ATOM 2714 C C . ASP A 1 509 ? 124.21141 142.93150 150.46013 1.000 140.01194 509 ASP A C 1
ATOM 2715 O O . ASP A 1 509 ? 123.17021 142.27504 150.40016 1.000 142.97887 509 ASP A O 1
ATOM 2720 N N . MET A 1 510 ? 125.40931 142.39543 150.25168 1.000 140.33144 510 MET A N 1
ATOM 2721 C CA . MET A 1 510 ? 125.59810 140.98180 149.96084 1.000 142.00392 510 MET A CA 1
ATOM 2722 C C . MET A 1 510 ? 126.19288 140.28578 151.17499 1.000 146.57366 510 MET A C 1
ATOM 2723 O O . MET A 1 510 ? 127.22627 140.71508 151.69753 1.000 147.77551 510 MET A O 1
ATOM 2728 N N . ALA A 1 511 ? 125.54313 139.21480 151.61555 1.000 127.19711 511 ALA A N 1
ATOM 2729 C CA . ALA A 1 511 ? 126.10151 138.44133 152.71206 1.000 122.88949 511 ALA A CA 1
ATOM 2730 C C . ALA A 1 511 ? 126.77740 137.18389 152.18357 1.000 126.29212 511 ALA A C 1
ATOM 2731 O O . ALA A 1 511 ? 126.30652 136.59136 151.20730 1.000 127.36725 511 ALA A O 1
ATOM 2733 N N . PRO A 1 512 ? 127.88370 136.75762 152.79628 1.000 116.11721 512 PRO A N 1
ATOM 2734 C CA . PRO A 1 512 ? 128.55468 135.55069 152.32217 1.000 113.85439 512 PRO A CA 1
ATOM 2735 C C . PRO A 1 512 ? 127.71649 134.32100 152.60291 1.000 114.10955 512 PRO A C 1
ATOM 2736 O O . PRO A 1 512 ? 126.88981 134.31174 153.53253 1.000 117.18945 512 PRO A O 1
ATOM 2740 N N . PRO A 1 513 ? 127.88430 133.25108 151.82247 1.000 104.01935 513 PRO A N 1
ATOM 2741 C CA . PRO A 1 513 ? 127.08800 132.03791 152.04716 1.000 104.63451 513 PRO A CA 1
ATOM 2742 C C . PRO A 1 513 ? 127.50586 131.27523 153.29410 1.000 109.39702 513 PRO A C 1
ATOM 2743 O O . PRO A 1 513 ? 128.40254 131.70523 154.02504 1.000 114.19382 513 PRO A O 1
ATOM 2747 N N . HIS A 1 514 ? 126.85772 130.13422 153.54170 1.000 99.81783 514 HIS A N 1
ATOM 2748 C CA . HIS A 1 514 ? 127.12341 129.37548 154.75971 1.000 95.15239 514 HIS A CA 1
ATOM 2749 C C . HIS A 1 514 ? 128.52546 128.78003 154.77667 1.000 94.57416 514 HIS A C 1
ATOM 2750 O O . HIS A 1 514 ? 129.12147 128.64840 155.84946 1.000 102.26121 514 HIS A O 1
ATOM 2757 N N . THR A 1 515 ? 129.06243 128.40458 153.61410 1.000 95.92294 515 THR A N 1
ATOM 2758 C CA . THR A 1 515 ? 130.35405 127.72258 153.57944 1.000 104.58367 515 THR A CA 1
ATOM 2759 C C . THR A 1 515 ? 131.49176 128.64269 154.01172 1.000 106.09559 515 THR A C 1
ATOM 2760 O O . THR A 1 515 ? 132.39429 128.21976 154.74201 1.000 105.61272 515 THR A O 1
ATOM 2764 N N . TYR A 1 516 ? 131.46765 129.89840 153.56235 1.000 100.22388 516 TYR A N 1
ATOM 2765 C CA . TYR A 1 516 ? 132.48538 130.87365 153.94817 1.000 95.87051 516 TYR A CA 1
ATOM 2766 C C . TYR A 1 516 ? 132.54104 131.03704 155.46484 1.000 104.46466 516 TYR A C 1
ATOM 2767 O O . TYR A 1 516 ? 133.60502 130.89611 156.09510 1.000 111.48079 516 TYR A O 1
ATOM 2776 N N . ILE A 1 517 ? 131.38299 131.31369 156.06574 1.000 94.81338 517 ILE A N 1
ATOM 2777 C CA . ILE A 1 517 ? 131.29564 131.51828 157.50510 1.000 94.43423 517 ILE A CA 1
ATOM 2778 C C . ILE A 1 517 ? 131.68944 130.25161 158.24500 1.000 97.83627 517 ILE A C 1
ATOM 2779 O O . ILE A 1 517 ? 132.39632 130.30273 159.25623 1.000 105.20784 517 ILE A O 1
ATOM 2784 N N . ALA A 1 518 ? 131.22876 129.09673 157.76154 1.000 86.84802 518 ALA A N 1
ATOM 2785 C CA . ALA A 1 518 ? 131.54091 127.83883 158.42727 1.000 81.60379 518 ALA A CA 1
ATOM 2786 C C . ALA A 1 518 ? 133.03648 127.56851 158.41938 1.000 84.73085 518 ALA A C 1
ATOM 2787 O O . ALA A 1 518 ? 133.59757 127.13419 159.42873 1.000 92.28747 518 ALA A O 1
ATOM 2789 N N . SER A 1 519 ? 133.70248 127.83197 157.29479 1.000 85.60098 519 SER A N 1
ATOM 2790 C CA . SER A 1 519 ? 135.14265 127.61599 157.21964 1.000 84.89332 519 SER A CA 1
ATOM 2791 C C . SER A 1 519 ? 135.88548 128.51174 158.20213 1.000 92.29278 519 SER A C 1
ATOM 2792 O O . SER A 1 519 ? 136.74054 128.04306 158.96704 1.000 98.15365 519 SER A O 1
ATOM 2795 N N . TYR A 1 520 ? 135.56234 129.80811 158.21069 1.000 92.83729 520 TYR A N 1
ATOM 2796 C CA . TYR A 1 520 ? 136.29634 130.70730 159.10029 1.000 82.44472 520 TYR A CA 1
ATOM 2797 C C . TYR A 1 520 ? 136.00067 130.41536 160.57106 1.000 82.63041 520 TYR A C 1
ATOM 2798 O O . TYR A 1 520 ? 136.90596 130.46429 161.41564 1.000 84.25785 520 TYR A O 1
ATOM 2807 N N . LEU A 1 521 ? 134.75203 130.07737 160.89898 1.000 88.85967 521 LEU A N 1
ATOM 2808 C CA . LEU A 1 521 ? 134.41994 129.77026 162.28500 1.000 85.89655 521 LEU A CA 1
ATOM 2809 C C . LEU A 1 521 ? 135.01728 128.44285 162.73336 1.000 92.43425 521 LEU A C 1
ATOM 2810 O O . LEU A 1 521 ? 135.36743 128.29516 163.90767 1.000 94.67131 521 LEU A O 1
ATOM 2815 N N . TRP A 1 522 ? 135.13192 127.46460 161.83146 1.000 93.37762 522 TRP A N 1
ATOM 2816 C CA . TRP A 1 522 ? 135.83074 126.23197 162.17397 1.000 84.06387 522 TRP A CA 1
ATOM 2817 C C . TRP A 1 522 ? 137.30810 126.49487 162.41223 1.000 89.71352 522 TRP A C 1
ATOM 2818 O O . TRP A 1 522 ? 137.91876 125.88072 163.29352 1.000 98.47023 522 TRP A O 1
ATOM 2829 N N . MET A 1 523 ? 137.90377 127.39403 161.62644 1.000 94.25408 523 MET A N 1
ATOM 2830 C CA . MET A 1 523 ? 139.28623 127.78070 161.88611 1.000 90.22360 523 MET A CA 1
ATOM 2831 C C . MET A 1 523 ? 139.42654 128.41151 163.26559 1.000 95.0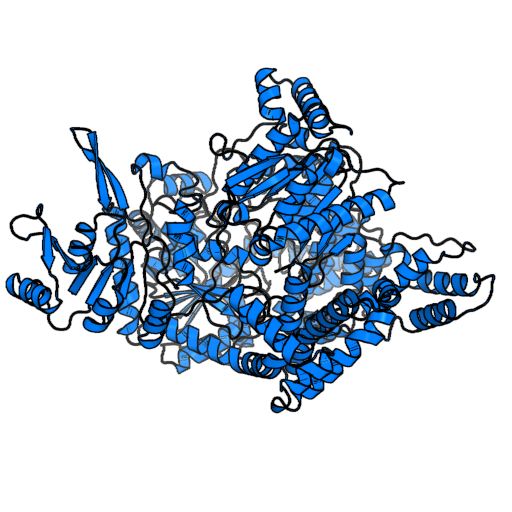1418 523 MET A C 1
ATOM 2832 O O . MET A 1 523 ? 140.38152 128.12230 163.99478 1.000 90.90428 523 MET A O 1
ATOM 2837 N N . GLN A 1 524 ? 138.48612 129.28162 163.63866 1.000 104.19795 524 GLN A N 1
ATOM 2838 C CA . GLN A 1 524 ? 138.59249 129.97331 164.92219 1.000 89.24073 524 GLN A CA 1
ATOM 2839 C C . GLN A 1 524 ? 138.35860 129.03268 166.10152 1.000 92.01267 524 GLN A C 1
ATOM 2840 O O . GLN A 1 524 ? 139.13710 129.02413 167.06098 1.000 91.56598 524 GLN A O 1
ATOM 2846 N N . HIS A 1 525 ? 137.28880 128.23787 166.05612 1.000 101.26187 525 HIS A N 1
ATOM 2847 C CA . HIS A 1 525 ? 136.82326 127.50221 167.22663 1.000 91.02452 525 HIS A CA 1
ATOM 2848 C C . HIS A 1 525 ? 137.01628 125.99719 167.14540 1.000 96.37908 525 HIS A C 1
ATOM 2849 O O . HIS A 1 525 ? 137.18975 125.35909 168.18400 1.000 93.18958 525 HIS A O 1
ATOM 2856 N N . GLY A 1 526 ? 136.97893 125.41024 165.95416 1.000 99.95306 526 GLY A N 1
ATOM 2857 C CA . GLY A 1 526 ? 137.11374 123.97225 165.83543 1.000 93.34276 526 GLY A CA 1
ATOM 2858 C C . GLY A 1 526 ? 138.55707 123.52091 165.79297 1.000 99.19004 526 GLY A C 1
ATOM 2859 O O . GLY A 1 526 ? 138.97524 122.66687 166.57922 1.000 99.24784 526 GLY A O 1
ATOM 2860 N N . PHE A 1 527 ? 139.32825 124.08947 164.86692 1.000 103.35533 527 PHE A N 1
ATOM 2861 C CA . PHE A 1 527 ? 140.75018 123.78407 164.78062 1.000 90.59116 527 PHE A CA 1
ATOM 2862 C C . PHE A 1 527 ? 141.54869 124.48731 165.87086 1.000 96.13438 527 PHE A C 1
ATOM 2863 O O . PHE A 1 527 ? 142.60250 123.98617 166.27851 1.000 100.58522 527 PHE A O 1
ATOM 2871 N N . LYS A 1 528 ? 141.06154 125.63412 166.35124 1.000 99.07257 528 LYS A N 1
ATOM 2872 C CA . LYS A 1 528 ? 141.71816 126.42315 167.39497 1.000 93.70586 528 LYS A CA 1
ATOM 2873 C C . LYS A 1 528 ? 143.13188 126.82579 166.97208 1.000 100.57658 528 LYS A C 1
ATOM 2874 O O . LYS A 1 528 ? 144.12902 126.46685 167.59954 1.000 103.45917 528 LYS A O 1
ATOM 2880 N N . ALA A 1 529 ? 143.19651 127.59264 165.88897 1.000 95.94096 529 ALA A N 1
ATOM 2881 C CA . ALA A 1 529 ? 144.47648 127.99206 165.32701 1.000 91.83740 529 ALA A CA 1
ATOM 2882 C C . ALA A 1 529 ? 145.16304 129.03316 166.20220 1.000 96.36630 529 ALA A C 1
ATOM 2883 O O . ALA A 1 529 ? 144.51784 129.82911 166.88786 1.000 101.18878 529 ALA A O 1
ATOM 2885 N N . ASP A 1 530 ? 146.49536 129.01454 166.17266 1.000 107.10588 530 ASP A N 1
ATOM 2886 C CA . ASP A 1 530 ? 147.30423 130.03776 166.81822 1.000 101.03280 530 ASP A CA 1
ATOM 2887 C C . ASP A 1 530 ? 147.79827 131.10173 165.85098 1.000 103.35123 530 ASP A C 1
ATOM 2888 O O . ASP A 1 530 ? 148.23918 132.16507 166.29795 1.000 104.42685 530 ASP A O 1
ATOM 2893 N N . ALA A 1 531 ? 147.73938 130.84027 164.54756 1.000 84.01622 531 ALA A N 1
ATOM 2894 C CA . ALA A 1 531 ? 148.18989 131.79159 163.54535 1.000 71.82723 531 ALA A CA 1
ATOM 2895 C C . ALA A 1 531 ? 147.46696 131.51901 162.23589 1.000 80.85788 531 ALA A C 1
ATOM 2896 O O . ALA A 1 531 ? 147.22353 130.35973 161.87673 1.000 92.96397 531 ALA A O 1
ATOM 2898 N N . LEU A 1 532 ? 147.13316 132.59712 161.52932 1.000 78.00427 532 LEU A N 1
ATOM 2899 C CA . LEU A 1 532 ? 146.44098 132.53557 160.25165 1.000 80.99395 532 LEU A CA 1
ATOM 2900 C C . LEU A 1 532 ? 147.32108 133.17906 159.19252 1.000 84.26010 532 LEU A C 1
ATOM 2901 O O . LEU A 1 532 ? 147.88582 134.25202 159.42497 1.000 87.09973 532 LEU A O 1
ATOM 2906 N N . ILE A 1 533 ? 147.44950 132.52116 158.04182 1.000 75.98998 533 ILE A N 1
ATOM 2907 C CA . ILE A 1 533 ? 148.29819 132.99583 156.95619 1.000 76.59752 533 ILE A CA 1
ATOM 2908 C C . ILE A 1 533 ? 147.49121 132.99743 155.66701 1.000 81.25240 533 ILE A C 1
ATOM 2909 O O . ILE A 1 533 ? 146.78200 132.02924 155.37230 1.000 89.69292 533 ILE A O 1
ATOM 2914 N N . HIS A 1 534 ? 147.58689 134.08750 154.91226 1.000 79.47236 534 HIS A N 1
ATOM 2915 C CA . HIS A 1 534 ? 147.06156 134.15778 153.55487 1.000 75.70100 534 HIS A CA 1
ATOM 2916 C C . HIS A 1 534 ? 148.22870 134.11922 152.57946 1.000 86.59309 534 HIS A C 1
ATOM 2917 O O . HIS A 1 534 ? 149.17552 134.90788 152.70646 1.000 94.70028 534 HIS A O 1
ATOM 2924 N N . PHE A 1 535 ? 148.16585 133.20019 151.61549 1.000 94.54583 535 PHE A N 1
ATOM 2925 C CA . PHE A 1 535 ? 149.30160 132.88045 150.75462 1.000 93.48887 535 PHE A CA 1
ATOM 2926 C C . PHE A 1 535 ? 149.06048 133.45113 149.35816 1.000 97.66565 535 PHE A C 1
ATOM 2927 O O . PHE A 1 535 ? 148.41440 132.82263 148.51915 1.000 104.19613 535 PHE A O 1
ATOM 2935 N N . GLY A 1 536 ? 149.58788 134.64375 149.11244 1.000 99.57141 536 GLY A N 1
ATOM 2936 C CA . GLY A 1 536 ? 149.59705 135.22939 147.78604 1.000 102.87612 536 GLY A CA 1
ATOM 2937 C C . GLY A 1 536 ? 148.74324 136.48347 147.69843 1.000 103.55333 536 GLY A C 1
ATOM 2938 O O . GLY A 1 536 ? 148.09426 136.90752 148.65511 1.000 109.76047 536 GLY A O 1
ATOM 2939 N N . THR A 1 537 ? 148.76043 137.07040 146.50365 1.000 102.53128 537 THR A N 1
ATOM 2940 C CA . THR A 1 537 ? 148.01475 138.28310 146.18866 1.000 99.09273 537 THR A CA 1
ATOM 2941 C C . THR A 1 537 ? 147.01047 137.96912 145.08933 1.000 103.96020 537 THR A C 1
ATOM 2942 O O . THR A 1 537 ? 147.40427 137.59820 143.97907 1.000 111.38872 537 THR A O 1
ATOM 2946 N N . HIS A 1 538 ? 145.72165 138.11584 145.38944 1.000 95.76441 538 HIS A N 1
ATOM 2947 C CA . HIS A 1 538 ? 145.13771 138.51935 146.66386 1.000 92.93391 538 HIS A CA 1
ATOM 2948 C C . HIS A 1 538 ? 143.80793 137.80529 146.87419 1.000 96.59617 538 HIS A C 1
ATOM 2949 O O . HIS A 1 538 ? 143.22129 137.28337 145.92893 1.000 100.23008 538 HIS A O 1
ATOM 2956 N N . GLY A 1 539 ? 143.33513 137.78691 148.11448 1.000 103.64804 539 GLY A N 1
ATOM 2957 C CA . GLY A 1 539 ? 142.09381 137.13040 148.46413 1.000 103.38934 539 GLY A CA 1
ATOM 2958 C C . GLY A 1 539 ? 140.88757 138.02282 148.27153 1.000 105.93536 539 GLY A C 1
ATOM 2959 O O . GLY A 1 539 ? 140.90275 138.98021 147.49470 1.000 108.42463 539 GLY A O 1
ATOM 2960 N N . SER A 1 540 ? 139.81811 137.69569 148.99949 1.000 107.12939 540 SER A N 1
ATOM 2961 C CA . SER A 1 540 ? 138.56906 138.43993 148.91133 1.000 105.44224 540 SER A CA 1
ATOM 2962 C C . SER A 1 540 ? 137.95461 138.73210 150.27473 1.000 106.14539 540 SER A C 1
ATOM 2963 O O . SER A 1 540 ? 136.84061 139.26333 150.33388 1.000 104.89457 540 SER A O 1
ATOM 2966 N N . LEU A 1 541 ? 138.64262 138.39785 151.36788 1.000 98.12783 541 LEU A N 1
ATOM 2967 C CA . LEU A 1 541 ? 138.07866 138.62333 152.69478 1.000 94.94254 541 LEU A CA 1
ATOM 2968 C C . LEU A 1 541 ? 137.96803 140.10912 153.01193 1.000 97.04710 541 LEU A C 1
ATOM 2969 O O . LEU A 1 541 ? 136.98449 140.54745 153.61886 1.000 108.84524 541 LEU A O 1
ATOM 2974 N N . GLU A 1 542 ? 138.95754 140.89995 152.60580 1.000 92.92200 542 GLU A N 1
ATOM 2975 C CA . GLU A 1 542 ? 139.00836 142.30648 152.98104 1.000 95.23329 542 GLU A CA 1
ATOM 2976 C C . GLU A 1 542 ? 138.15600 143.19964 152.09032 1.000 98.33578 542 GLU A C 1
ATOM 2977 O O . GLU A 1 542 ? 138.20855 144.42369 152.24354 1.000 104.52604 542 GLU A O 1
ATOM 2983 N N . PHE A 1 543 ? 137.37963 142.63227 151.16944 1.000 99.65612 543 PHE A N 1
ATOM 2984 C CA . PHE A 1 543 ? 136.48780 143.41021 150.32052 1.000 99.77189 543 PHE A CA 1
ATOM 2985 C C . PHE A 1 543 ? 135.01762 143.16296 150.63226 1.000 102.26114 543 PHE A C 1
ATOM 2986 O O . PHE A 1 543 ? 134.15191 143.55956 149.84678 1.000 105.31130 543 PHE A O 1
ATOM 2994 N N . THR A 1 544 ? 134.71686 142.51909 151.75208 1.000 97.33390 544 THR A N 1
ATOM 2995 C CA . THR A 1 544 ? 133.34584 142.29846 152.17569 1.000 97.76749 544 THR A CA 1
ATOM 2996 C C . THR A 1 544 ? 132.78798 143.54922 152.85462 1.000 99.11966 544 THR A C 1
ATOM 2997 O O . THR A 1 544 ? 133.54546 144.40937 153.30735 1.000 104.56810 544 THR A O 1
ATOM 3001 N N . PRO A 1 545 ? 131.46233 143.68157 152.92545 1.000 96.93725 545 PRO A N 1
ATOM 3002 C CA . PRO A 1 545 ? 130.86115 144.88514 153.51845 1.000 100.74793 545 PRO A CA 1
ATOM 3003 C C . PRO A 1 545 ? 131.21039 145.02729 154.99482 1.000 100.74593 545 PRO A C 1
ATOM 3004 O O . PRO A 1 545 ? 131.67539 144.08941 155.64441 1.000 104.20699 545 PRO A O 1
ATOM 3008 N N . ARG A 1 546 ? 130.97171 146.22355 155.53961 1.000 109.53541 546 ARG A N 1
ATOM 3009 C CA . ARG A 1 546 ? 130.45793 147.44132 154.90665 1.000 111.02320 546 ARG A CA 1
ATOM 3010 C C . ARG A 1 546 ? 131.37873 148.66085 155.01035 1.000 110.72557 546 ARG A C 1
ATOM 3011 O O . ARG A 1 546 ? 131.70085 149.29322 154.00658 1.000 113.99317 546 ARG A O 1
ATOM 3019 N N . LYS A 1 547 ? 131.79230 148.98258 156.23352 1.000 102.43851 547 LYS A N 1
ATOM 3020 C CA . LYS A 1 547 ? 132.44334 150.25611 156.51335 1.000 95.40010 547 LYS A CA 1
ATOM 3021 C C . LYS A 1 547 ? 133.85557 150.29510 155.93797 1.000 102.69610 547 LYS A C 1
ATOM 3022 O O . LYS A 1 547 ? 134.49934 149.26307 155.74353 1.000 113.19671 547 LYS A O 1
ATOM 3028 N N . GLN A 1 548 ? 134.33839 151.51060 155.66792 1.000 104.02960 548 GLN A N 1
ATOM 3029 C CA . GLN A 1 548 ? 135.65852 151.67291 155.06436 1.000 103.92384 548 GLN A CA 1
ATOM 3030 C C . GLN A 1 548 ? 136.76783 151.42988 156.08096 1.000 110.16931 548 GLN A C 1
ATOM 3031 O O . GLN A 1 548 ? 137.58397 150.51570 155.92240 1.000 115.00419 548 GLN A O 1
ATOM 3037 N N . VAL A 1 549 ? 136.82245 152.25051 157.12948 1.000 107.13017 549 VAL A N 1
ATOM 3038 C CA . VAL A 1 549 ? 137.82329 152.12922 158.17980 1.000 101.79186 549 VAL A CA 1
ATOM 3039 C C . VAL A 1 549 ? 137.12441 152.23385 159.52841 1.000 104.54529 549 VAL A C 1
ATOM 3040 O O . VAL A 1 549 ? 135.96498 152.63707 159.62268 1.000 113.42637 549 VAL A O 1
ATOM 3044 N N . ALA A 1 550 ? 137.85549 151.86228 160.57822 1.000 99.70292 550 ALA A N 1
ATOM 3045 C CA . ALA A 1 550 ? 137.34289 151.84496 161.94706 1.000 100.61534 550 ALA A CA 1
ATOM 3046 C C . ALA A 1 550 ? 136.07667 150.99407 162.03654 1.000 103.82875 550 ALA A C 1
ATOM 3047 O O . ALA A 1 550 ? 134.98530 151.47196 162.34847 1.000 106.17139 550 ALA A O 1
ATOM 3049 N N . LEU A 1 551 ? 136.24835 149.70735 161.75058 1.000 97.27963 551 LEU A N 1
ATOM 3050 C CA . LEU A 1 551 ? 135.11780 148.79805 161.65254 1.000 94.98260 551 LEU A CA 1
ATOM 3051 C C . LEU A 1 551 ? 134.50032 148.53705 163.02123 1.000 96.34897 551 LEU A C 1
ATOM 3052 O O . LEU A 1 551 ? 135.15686 148.64761 164.05874 1.000 104.31086 551 LEU A O 1
ATOM 3057 N N . CYS A 1 552 ? 133.22044 148.18289 163.01018 1.000 104.98327 552 CYS A N 1
ATOM 3058 C CA . CYS A 1 552 ? 132.46095 147.85122 164.20275 1.000 103.87507 552 CYS A CA 1
ATOM 3059 C C . CYS A 1 552 ? 132.10214 146.36665 164.18186 1.000 110.40568 552 CYS A C 1
ATOM 3060 O O . CYS A 1 552 ? 132.55549 145.60575 163.32037 1.000 112.25516 552 CYS A O 1
ATOM 3063 N N . SER A 1 553 ? 131.27854 145.95069 165.14423 1.000 108.45024 553 SER A N 1
ATOM 3064 C CA . SER A 1 553 ? 130.91109 144.54608 165.26829 1.000 106.85245 553 SER A CA 1
ATOM 3065 C C . SER A 1 553 ? 129.92293 144.08896 164.20353 1.000 111.41707 553 SER A C 1
ATOM 3066 O O . SER A 1 553 ? 129.56746 142.90661 164.18555 1.000 115.44267 553 SER A O 1
ATOM 3069 N N . ASN A 1 554 ? 129.46528 144.98241 163.33166 1.000 106.88758 554 ASN A N 1
ATOM 3070 C CA . ASN A 1 554 ? 128.57070 144.61696 162.24224 1.000 106.04672 554 ASN A CA 1
ATOM 3071 C C . ASN A 1 554 ? 129.30108 144.34205 160.93498 1.000 106.80693 554 ASN A C 1
ATOM 3072 O O . ASN A 1 554 ? 128.64622 144.06223 159.92689 1.000 107.44926 554 ASN A O 1
ATOM 3077 N N . ASP A 1 555 ? 130.62801 144.41028 160.92156 1.000 104.48501 555 ASP A N 1
ATOM 3078 C CA . ASP A 1 555 ? 131.40461 144.28750 159.69575 1.000 102.13481 555 ASP A CA 1
ATOM 3079 C C . ASP A 1 555 ? 132.00803 142.89349 159.59540 1.000 105.73569 555 ASP A C 1
ATOM 3080 O O . ASP A 1 555 ? 132.55587 142.37453 160.57254 1.000 111.63137 555 ASP A O 1
ATOM 3085 N N . TRP A 1 556 ? 131.89665 142.29351 158.40618 1.000 94.07967 556 TRP A N 1
ATOM 3086 C CA . TRP A 1 556 ? 132.26988 140.88869 158.24349 1.000 87.98774 556 TRP A CA 1
ATOM 3087 C C . TRP A 1 556 ? 133.75438 140.61786 158.46072 1.000 89.74692 556 TRP A C 1
ATOM 3088 O O . TRP A 1 556 ? 134.07844 139.62479 159.13488 1.000 99.85422 556 TRP A O 1
ATOM 3099 N N . PRO A 1 557 ? 134.69784 141.39122 157.90146 1.000 93.29754 557 PRO A N 1
ATOM 3100 C CA . PRO A 1 557 ? 136.11551 141.06437 158.14648 1.000 96.84570 557 PRO A CA 1
ATOM 3101 C C . PRO A 1 557 ? 136.48923 141.06999 159.61708 1.000 101.16243 557 PRO A C 1
ATOM 3102 O O . PRO A 1 557 ? 137.23996 140.19563 160.07165 1.000 106.81391 557 PRO A O 1
ATOM 3106 N N . ASP A 1 558 ? 135.95592 142.02637 160.37918 1.000 107.04008 558 ASP A N 1
ATOM 3107 C CA . ASP A 1 558 ? 136.26288 142.11274 161.80176 1.000 104.55856 558 ASP A CA 1
ATOM 3108 C C . ASP A 1 558 ? 135.78159 140.87387 162.54429 1.000 106.20186 558 ASP A C 1
ATOM 3109 O O . ASP A 1 558 ? 136.48829 140.34528 163.40937 1.000 105.17289 558 ASP A O 1
ATOM 3114 N N . ARG A 1 559 ? 134.58081 140.39460 162.21882 1.000 106.37121 559 ARG A N 1
ATOM 3115 C CA . ARG A 1 559 ? 134.03710 139.23436 162.91483 1.000 104.85016 559 ARG A CA 1
ATOM 3116 C C . ARG A 1 559 ? 134.72504 137.94855 162.47746 1.000 105.08252 559 ARG A C 1
ATOM 3117 O O . ARG A 1 559 ? 134.95346 137.05152 163.29634 1.000 103.01874 559 ARG A O 1
ATOM 3125 N N . LEU A 1 560 ? 135.05859 137.83644 161.19208 1.000 96.83268 560 LEU A N 1
ATOM 3126 C CA . LEU A 1 560 ? 135.63076 136.59650 160.68370 1.000 85.09681 560 LEU A CA 1
ATOM 3127 C C . LEU A 1 560 ? 137.09828 136.43214 161.05599 1.000 87.73593 560 LEU A C 1
ATOM 3128 O O . LEU A 1 560 ? 137.55751 135.29939 161.23203 1.000 97.37370 560 LEU A O 1
ATOM 3133 N N . VAL A 1 561 ? 137.85487 137.52561 161.16727 1.000 104.08431 561 VAL A N 1
ATOM 3134 C CA . VAL A 1 561 ? 139.24944 137.40226 161.58448 1.000 103.82825 561 VAL A CA 1
ATOM 3135 C C . VAL A 1 561 ? 139.33334 137.01310 163.05603 1.000 100.42849 561 VAL A C 1
ATOM 3136 O O . VAL A 1 561 ? 140.10678 136.12771 163.43827 1.000 96.48174 561 VAL A O 1
ATOM 3140 N N . GLY A 1 562 ? 138.53676 137.66126 163.90103 1.000 99.22439 562 GLY A N 1
ATOM 3141 C CA . GLY A 1 562 ? 138.52335 137.34177 165.31446 1.000 93.37146 562 GLY A CA 1
ATOM 3142 C C . GLY A 1 562 ? 139.67404 137.95564 166.08274 1.000 104.39163 562 GLY A C 1
ATOM 3143 O O . GLY A 1 562 ? 140.01909 139.12119 165.87171 1.000 111.26691 562 GLY A O 1
ATOM 3144 N N . ALA A 1 563 ? 140.27574 137.18042 166.97923 1.000 92.93109 563 ALA A N 1
ATOM 3145 C CA . ALA A 1 563 ? 141.39428 137.62507 167.79995 1.000 92.12009 563 ALA A CA 1
ATOM 3146 C C . ALA A 1 563 ? 142.62092 136.75182 167.56852 1.000 93.60892 563 ALA A C 1
ATOM 3147 O O . ALA A 1 563 ? 143.32612 136.37756 168.50610 1.000 100.71762 563 ALA A O 1
ATOM 3149 N N . VAL A 1 564 ? 142.88832 136.41998 166.30969 1.000 91.01627 564 VAL A N 1
ATOM 3150 C CA . VAL A 1 564 ? 143.97835 135.51798 165.94661 1.000 91.22381 564 VAL A CA 1
ATOM 3151 C C . VAL A 1 564 ? 145.05531 136.30606 165.20984 1.000 93.28877 564 VAL A C 1
ATOM 3152 O O . VAL A 1 564 ? 144.72615 137.16314 164.37832 1.000 105.95867 564 VAL A O 1
ATOM 3156 N N . PRO A 1 565 ? 146.33868 136.07480 165.49118 1.000 82.26772 565 PRO A N 1
ATOM 3157 C CA . PRO A 1 565 ? 147.39315 136.72097 164.70009 1.000 76.18086 565 PRO A CA 1
ATOM 3158 C C . PRO A 1 565 ? 147.27381 136.37462 163.22252 1.000 85.42255 565 PRO A C 1
ATOM 3159 O O . PRO A 1 565 ? 147.00985 135.22745 162.85216 1.000 103.03657 565 PRO A O 1
ATOM 3163 N N . HIS A 1 566 ? 147.49178 137.38338 162.37804 1.000 72.74295 566 HIS A N 1
ATOM 3164 C CA . HIS A 1 566 ? 147.14468 137.32294 160.96273 1.000 81.84263 566 HIS A CA 1
ATOM 3165 C C . HIS A 1 566 ? 148.30420 137.83984 160.12419 1.000 79.91450 566 HIS A C 1
ATOM 3166 O O . HIS A 1 566 ? 148.72246 138.99304 160.27923 1.000 87.91224 566 HIS A O 1
ATOM 3173 N N . TYR A 1 567 ? 148.79646 136.99983 159.21441 1.000 80.38707 567 TYR A N 1
ATOM 3174 C CA . TYR A 1 567 ? 149.89905 137.34983 158.33398 1.000 73.66921 567 TYR A CA 1
ATOM 3175 C C . TYR A 1 567 ? 149.48548 137.12876 156.88642 1.000 81.42078 567 TYR A C 1
ATOM 3176 O O . TYR A 1 567 ? 148.68665 136.24009 156.57550 1.000 98.15545 567 TYR A O 1
ATOM 3185 N N . TYR A 1 568 ? 150.04222 137.95035 156.00150 1.000 80.05559 568 TYR A N 1
ATOM 3186 C CA . TYR A 1 568 ? 149.58855 138.02894 154.61941 1.000 89.44959 568 TYR A CA 1
ATOM 3187 C C . TYR A 1 568 ? 150.80462 138.18496 153.72249 1.000 92.58880 568 TYR A C 1
ATOM 3188 O O . TYR A 1 568 ? 151.55943 139.14958 153.87368 1.000 92.07017 568 TYR A O 1
ATOM 3197 N N . LEU A 1 569 ? 151.00050 137.25033 152.79314 1.000 94.95664 569 LEU A N 1
ATOM 3198 C CA . LEU A 1 569 ? 152.10213 137.35180 151.84378 1.000 88.98279 569 LEU A CA 1
ATOM 3199 C C . LEU A 1 569 ? 151.67169 138.20675 150.65983 1.000 95.89413 569 LEU A C 1
ATOM 3200 O O . LEU A 1 569 ? 150.65709 137.91944 150.01844 1.000 100.59128 569 LEU A O 1
ATOM 3205 N N . TYR A 1 570 ? 152.44349 139.25318 150.37007 1.000 90.88097 570 TYR A N 1
ATOM 3206 C CA . TYR A 1 570 ? 152.06418 140.22382 149.35598 1.000 91.21219 570 TYR A CA 1
ATOM 3207 C C . TYR A 1 570 ? 153.25484 140.55246 148.46717 1.000 94.69561 570 TYR A C 1
ATOM 3208 O O . TYR A 1 570 ? 154.41329 140.43462 148.87672 1.000 99.29475 570 TYR A O 1
ATOM 3217 N N . SER A 1 571 ? 152.94946 140.96938 147.24272 1.000 99.03455 571 SER A N 1
ATOM 3218 C CA . SER A 1 571 ? 153.95509 141.34251 146.26166 1.000 91.68312 571 SER A CA 1
ATOM 3219 C C . SER A 1 571 ? 154.25665 142.83233 146.34844 1.000 99.36309 571 SER A C 1
ATOM 3220 O O . SER A 1 571 ? 153.38914 143.64395 146.67853 1.000 106.56099 571 SER A O 1
ATOM 3223 N N . ILE A 1 572 ? 155.50714 143.18801 146.04227 1.000 103.98689 572 ILE A N 1
ATOM 3224 C CA . ILE A 1 572 ? 155.93488 144.58214 146.13805 1.000 105.20161 572 ILE A CA 1
ATOM 3225 C C . ILE A 1 572 ? 155.39972 145.45192 145.01411 1.000 105.82663 572 ILE A C 1
ATOM 3226 O O . ILE A 1 572 ? 155.47336 146.68245 145.11171 1.000 111.89099 572 ILE A O 1
ATOM 3231 N N . GLY A 1 573 ? 154.86564 144.85850 143.95404 1.000 109.79158 573 GLY A N 1
ATOM 3232 C CA . GLY A 1 573 ? 154.34882 145.60822 142.83124 1.000 111.30000 573 GLY A CA 1
ATOM 3233 C C . GLY A 1 573 ? 152.88784 145.99132 142.91089 1.000 116.81944 573 GLY A C 1
ATOM 3234 O O . GLY A 1 573 ? 152.35166 146.52662 141.93555 1.000 118.70115 573 GLY A O 1
ATOM 3235 N N . ASN A 1 574 ? 152.22231 145.73842 144.03399 1.000 117.54433 574 ASN A N 1
ATOM 3236 C CA . ASN A 1 574 ? 150.79478 146.00086 144.19088 1.000 113.75766 574 ASN A CA 1
ATOM 3237 C C . ASN A 1 574 ? 150.52456 146.69312 145.52136 1.000 118.71133 574 ASN A C 1
ATOM 3238 O O . ASN A 1 574 ? 149.65204 146.29546 146.29511 1.000 120.65474 574 ASN A O 1
ATOM 3243 N N . VAL A 1 575 ? 151.29306 147.74865 145.80256 1.000 118.63903 575 VAL A N 1
ATOM 3244 C CA . VAL A 1 575 ? 151.21629 148.43058 147.09320 1.000 121.17486 575 VAL A CA 1
ATOM 3245 C C . VAL A 1 575 ? 149.83219 149.02101 147.33772 1.000 115.34290 575 VAL A C 1
ATOM 3246 O O . VAL A 1 575 ? 149.40021 149.15069 148.48954 1.000 118.52831 575 VAL A O 1
ATOM 3250 N N . GLY A 1 576 ? 149.11220 149.37732 146.27323 1.000 109.06211 576 GLY A N 1
ATOM 3251 C CA . GLY A 1 576 ? 147.84966 150.07891 146.44613 1.000 106.65624 576 GLY A CA 1
ATOM 3252 C C . GLY A 1 576 ? 146.79587 149.26084 147.16844 1.000 109.65439 576 GLY A C 1
ATOM 3253 O O . GLY A 1 576 ? 146.04467 149.78906 147.99099 1.000 110.02994 576 GLY A O 1
ATOM 3254 N N . GLU A 1 577 ? 146.72075 147.96556 146.87183 1.000 120.76141 577 GLU A N 1
ATOM 3255 C CA . GLU A 1 577 ? 145.66672 147.12007 147.41594 1.000 119.34845 577 GLU A CA 1
ATOM 3256 C C . GLU A 1 577 ? 146.03208 146.46023 148.74000 1.000 118.39590 577 GLU A C 1
ATOM 3257 O O . GLU A 1 577 ? 145.16727 145.82535 149.35192 1.000 115.34151 577 GLU A O 1
ATOM 3263 N N . GLY A 1 578 ? 147.27952 146.58796 149.19975 1.000 106.00397 578 GLY A N 1
ATOM 3264 C CA . GLY A 1 578 ? 147.63729 146.06020 150.50486 1.000 99.63489 578 GLY A CA 1
ATOM 3265 C C . GLY A 1 578 ? 147.12579 146.87953 151.66810 1.000 103.85494 578 GLY A C 1
ATOM 3266 O O . GLY A 1 578 ? 147.00185 146.35354 152.78076 1.000 112.26798 578 GLY A O 1
ATOM 3267 N N . MET A 1 579 ? 146.82028 148.15717 151.43353 1.000 106.29121 579 MET A N 1
ATOM 3268 C CA . MET A 1 579 ? 146.27917 148.99368 152.49642 1.000 101.25283 579 MET A CA 1
ATOM 3269 C C . MET A 1 579 ? 144.91769 148.49591 152.95697 1.000 107.53005 579 MET A C 1
ATOM 3270 O O . MET A 1 579 ? 144.59044 148.59864 154.14357 1.000 117.83515 579 MET A O 1
ATOM 3275 N N . MET A 1 580 ? 144.11184 147.95713 152.03951 1.000 109.80451 580 MET A N 1
ATOM 3276 C CA . MET A 1 580 ? 142.82379 147.39701 152.43258 1.000 108.33686 580 MET A CA 1
ATOM 3277 C C . MET A 1 580 ? 143.00641 146.22540 153.38651 1.000 109.53766 580 MET A C 1
ATOM 3278 O O . MET A 1 580 ? 142.29409 146.11507 154.39022 1.000 108.80324 580 MET A O 1
ATOM 3283 N N . ALA A 1 581 ? 143.96230 145.34266 153.09214 1.000 104.19557 581 ALA A N 1
ATOM 3284 C CA . ALA A 1 581 ? 144.23511 144.22239 153.98469 1.000 96.56970 581 ALA A CA 1
ATOM 3285 C C . ALA A 1 581 ? 144.76726 144.70416 155.32684 1.000 96.03884 581 ALA A C 1
ATOM 3286 O O . ALA A 1 581 ? 144.42348 144.14695 156.37508 1.000 93.09806 581 ALA A O 1
ATOM 3288 N N . LYS A 1 582 ? 145.61831 145.73193 155.31450 1.000 98.59723 582 LYS A N 1
ATOM 3289 C CA . LYS A 1 582 ? 146.16867 146.24148 156.56761 1.000 86.67406 582 LYS A CA 1
ATOM 3290 C C . LYS A 1 582 ? 145.09381 146.87677 157.44214 1.000 94.17741 582 LYS A C 1
ATOM 3291 O O . LYS A 1 582 ? 145.09183 146.68817 158.66337 1.000 99.62261 582 LYS A O 1
ATOM 3297 N N . ARG A 1 583 ? 144.17605 147.63482 156.84311 1.000 99.95098 583 ARG A N 1
ATOM 3298 C CA . ARG A 1 583 ? 143.25670 148.46935 157.60433 1.000 94.86804 583 ARG A CA 1
ATOM 3299 C C . ARG A 1 583 ? 141.88903 147.84151 157.83293 1.000 98.06323 583 ARG A C 1
ATOM 3300 O O . ARG A 1 583 ? 141.13850 148.33756 158.67841 1.000 100.73793 583 ARG A O 1
ATOM 3308 N N . ARG A 1 584 ? 141.53818 146.77679 157.11150 1.000 93.55158 584 ARG A N 1
ATOM 3309 C CA . ARG A 1 584 ? 140.22802 146.16399 157.26364 1.000 85.69090 584 ARG A CA 1
ATOM 3310 C C . ARG A 1 584 ? 140.26683 144.74662 157.81216 1.000 96.01965 584 ARG A C 1
ATOM 3311 O O . ARG A 1 584 ? 139.24026 144.26828 158.30207 1.000 102.37059 584 ARG A O 1
ATOM 3319 N N . SER A 1 585 ? 141.41150 144.06904 157.75182 1.000 101.55224 585 SER A N 1
ATOM 3320 C CA . SER A 1 585 ? 141.53912 142.72453 158.29136 1.000 93.06674 585 SER A CA 1
ATOM 3321 C C . SER A 1 585 ? 142.65800 142.59130 159.31395 1.000 94.06727 585 SER A C 1
ATOM 3322 O O . SER A 1 585 ? 142.91617 141.47580 159.77988 1.000 95.47840 585 SER A O 1
ATOM 3325 N N . TYR A 1 586 ? 143.32640 143.68953 159.67193 1.000 89.90080 586 TYR A N 1
ATOM 3326 C CA . TYR A 1 586 ? 144.34124 143.70495 160.72827 1.000 91.32224 586 TYR A CA 1
ATOM 3327 C C . TYR A 1 586 ? 145.48249 142.73296 160.42811 1.000 90.54090 586 TYR A C 1
ATOM 3328 O O . TYR A 1 586 ? 145.99529 142.04871 161.31479 1.000 102.75632 586 TYR A O 1
ATOM 3337 N N . ALA A 1 587 ? 145.88643 142.68055 159.16471 1.000 84.31572 587 ALA A N 1
ATOM 3338 C CA . ALA A 1 587 ? 146.91618 141.75684 158.71588 1.000 82.68845 587 ALA A CA 1
ATOM 3339 C C . ALA A 1 587 ? 148.29591 142.39512 158.79836 1.000 78.45362 587 ALA A C 1
ATOM 3340 O O . ALA A 1 587 ? 148.43926 143.61834 158.74564 1.000 90.50745 587 ALA A O 1
ATOM 3342 N N . THR A 1 588 ? 149.31456 141.54991 158.93052 1.000 87.99737 588 THR A N 1
ATOM 3343 C CA . THR A 1 588 ? 150.70553 141.97626 158.84716 1.000 87.95928 588 THR A CA 1
ATOM 3344 C C . THR A 1 588 ? 151.29032 141.48635 157.52982 1.000 94.48649 588 THR A C 1
ATOM 3345 O O . THR A 1 588 ? 151.24722 140.28732 157.23677 1.000 105.97987 588 THR A O 1
ATOM 3349 N N . LEU A 1 589 ? 151.83358 142.41032 156.74167 1.000 87.09684 589 LEU A N 1
ATOM 3350 C CA . LEU A 1 589 ? 152.26924 142.10827 155.38533 1.000 87.17444 589 LEU A CA 1
ATOM 3351 C C . LEU A 1 589 ? 153.71396 141.62923 155.35968 1.000 94.01624 589 LEU A C 1
ATOM 3352 O O . LEU A 1 589 ? 154.56734 142.14353 156.08623 1.000 96.14420 589 LEU A O 1
ATOM 3357 N N . GLN A 1 590 ? 153.97827 140.63781 154.51110 1.000 95.97844 590 GLN A N 1
ATOM 3358 C CA . GLN A 1 590 ? 155.32694 140.14689 154.25403 1.000 89.29132 590 GLN A CA 1
ATOM 3359 C C . GLN A 1 590 ? 155.56618 140.20530 152.75382 1.000 95.94941 590 GLN A C 1
ATOM 3360 O O . GLN A 1 590 ? 154.82382 139.58850 151.98443 1.000 101.28025 590 GLN A O 1
ATOM 3366 N N . SER A 1 591 ? 156.59995 140.93221 152.34065 1.000 95.54590 591 SER A N 1
ATOM 3367 C CA . SER A 1 591 ? 156.83785 141.20952 150.93035 1.000 92.44066 591 SER A CA 1
ATOM 3368 C C . SER A 1 591 ? 157.63076 140.09165 150.26742 1.000 98.00419 591 SER A C 1
ATOM 3369 O O . SER A 1 591 ? 158.54916 139.52572 150.86573 1.000 102.85695 591 SER A O 1
ATOM 3372 N N . TYR A 1 592 ? 157.26974 139.77872 149.02363 1.000 94.02860 592 TYR A N 1
ATOM 3373 C CA . TYR A 1 592 ? 158.05998 138.87195 148.20121 1.000 92.05252 592 TYR A CA 1
ATOM 3374 C C . TYR A 1 592 ? 158.34224 139.51816 146.84944 1.000 94.64982 592 TYR A C 1
ATOM 3375 O O . TYR A 1 592 ? 157.73658 140.52446 146.47450 1.000 93.24796 592 TYR A O 1
ATOM 3384 N N . LEU A 1 593 ? 159.27878 138.91766 146.11722 1.000 106.04548 593 LEU A N 1
ATOM 3385 C CA . LEU A 1 593 ? 159.87061 139.52065 144.93202 1.000 103.35027 593 LEU A CA 1
ATOM 3386 C C . LEU A 1 593 ? 158.94036 139.43502 143.72308 1.000 104.12612 593 LEU A C 1
ATOM 3387 O O . LEU A 1 593 ? 157.78752 139.00525 143.80732 1.000 111.22939 593 LEU A O 1
ATOM 3392 N N . THR A 1 594 ? 159.46833 139.85567 142.57942 1.000 110.07270 594 THR A N 1
ATOM 3393 C CA . THR A 1 594 ? 158.81723 139.84585 141.28114 1.000 115.06596 594 THR A CA 1
ATOM 3394 C C . THR A 1 594 ? 159.63802 139.00576 140.30895 1.000 116.59956 594 THR A C 1
ATOM 3395 O O . THR A 1 594 ? 160.81891 138.73645 140.55784 1.000 121.96669 594 THR A O 1
ATOM 3399 N N . PRO A 1 595 ? 159.04544 138.55990 139.20166 1.000 102.87780 595 PRO A N 1
ATOM 3400 C CA . PRO A 1 595 ? 159.81230 137.77752 138.23668 1.000 99.42622 595 PRO A CA 1
ATOM 3401 C C . PRO A 1 595 ? 160.92441 138.60577 137.63475 1.000 106.18055 595 PRO A C 1
ATOM 3402 O O . PRO A 1 595 ? 160.83476 139.84697 137.56403 1.000 109.61421 595 PRO A O 1
ATOM 3406 N N . PRO A 1 596 ? 162.00493 137.96700 137.18958 1.000 107.21685 596 PRO A N 1
ATOM 3407 C CA . PRO A 1 596 ? 163.12821 138.71216 136.61097 1.000 105.37082 596 PRO A CA 1
ATOM 3408 C C . PRO A 1 596 ? 162.77860 139.28995 135.24689 1.000 111.17026 596 PRO A C 1
ATOM 3409 O O . PRO A 1 596 ? 161.75417 138.97326 134.64082 1.000 118.44873 596 PRO A O 1
ATOM 3413 N N . PHE A 1 597 ? 163.66621 140.15629 134.76230 1.000 110.47866 597 PHE A N 1
ATOM 3414 C CA . PHE A 1 597 ? 163.47829 140.86229 133.50418 1.000 108.36754 597 PHE A CA 1
ATOM 3415 C C . PHE A 1 597 ? 164.56064 140.47497 132.50584 1.000 111.53311 597 PHE A C 1
ATOM 3416 O O . PHE A 1 597 ? 165.65727 140.05396 132.88391 1.000 119.89508 597 PHE A O 1
ATOM 3424 N N . LEU A 1 598 ? 164.23740 140.62241 131.22411 1.000 114.11500 598 LEU A N 1
ATOM 3425 C CA . LEU A 1 598 ? 165.17766 140.34402 130.14617 1.000 110.32150 598 LEU A CA 1
ATOM 3426 C C . LEU A 1 598 ? 164.74897 141.13712 128.91781 1.000 110.87744 598 LEU A C 1
ATOM 3427 O O . LEU A 1 598 ? 163.70862 141.80086 128.91285 1.000 119.11723 598 LEU A O 1
ATOM 3432 N N . GLU A 1 599 ? 165.56864 141.06856 127.87485 1.000 120.69831 599 GLU A N 1
ATOM 3433 C CA . GLU A 1 599 ? 165.30556 141.76970 126.62835 1.000 124.33660 599 GLU A CA 1
ATOM 3434 C C . GLU A 1 599 ? 164.43214 140.92863 125.70359 1.000 127.52779 599 GLU A C 1
ATOM 3435 O O . GLU A 1 599 ? 164.38687 139.70046 125.79401 1.000 134.20498 599 GLU A O 1
ATOM 3441 N N . SER A 1 600 ? 163.73452 141.61694 124.79709 1.000 113.54372 600 SER A N 1
ATOM 3442 C CA . SER A 1 600 ? 162.82147 140.93226 123.88872 1.000 114.22698 600 SER A CA 1
ATOM 3443 C C . SER A 1 600 ? 163.56552 140.16847 122.80078 1.000 115.23604 600 SER A C 1
ATOM 3444 O O . SER A 1 600 ? 163.06183 139.15177 122.31016 1.000 115.61389 600 SER A O 1
ATOM 3447 N N . SER A 1 601 ? 164.75188 140.64005 122.41174 1.000 110.20065 601 SER A N 1
ATOM 3448 C CA . SER A 1 601 ? 165.58393 139.97584 121.40478 1.000 108.88012 601 SER A CA 1
ATOM 3449 C C . SER A 1 601 ? 164.85210 139.82530 120.07267 1.000 110.46532 601 SER A C 1
ATOM 3450 O O . SER A 1 601 ? 164.93079 138.78637 119.41512 1.000 107.67307 601 SER A O 1
ATOM 3453 N N . VAL A 1 602 ? 164.13427 140.87092 119.66812 1.000 116.48889 602 VAL A N 1
ATOM 3454 C CA . VAL A 1 602 ? 163.43650 140.89404 118.38931 1.000 111.08881 602 VAL A CA 1
ATOM 3455 C C . VAL A 1 602 ? 164.12993 141.80409 117.38584 1.000 112.20085 602 VAL A C 1
ATOM 3456 O O . VAL A 1 602 ? 163.56344 142.10066 116.32994 1.000 116.98624 602 VAL A O 1
ATOM 3460 N N . ARG A 1 603 ? 165.34750 142.25839 117.68896 1.000 117.97990 603 ARG A N 1
ATOM 3461 C CA . ARG A 1 603 ? 166.06031 143.15069 116.78311 1.000 116.66360 603 ARG A CA 1
ATOM 3462 C C . ARG A 1 603 ? 166.45382 142.46427 115.48112 1.000 120.26535 603 ARG A C 1
ATOM 3463 O O . ARG A 1 603 ? 166.64872 143.14625 114.47012 1.000 121.96905 603 ARG A O 1
ATOM 3471 N N . GLY A 1 604 ? 166.56748 141.13736 115.47686 1.000 119.79438 604 GLY A N 1
ATOM 3472 C CA . GLY A 1 604 ? 166.92013 140.42136 114.26572 1.000 117.31924 604 GLY A CA 1
ATOM 3473 C C . GLY A 1 604 ? 165.77496 140.15210 113.31590 1.000 121.47262 604 GLY A C 1
ATOM 3474 O O . GLY A 1 604 ? 166.01138 139.67253 112.20352 1.000 122.40571 604 GLY A O 1
ATOM 3475 N N . ILE A 1 605 ? 164.54403 140.44257 113.72473 1.000 123.49153 605 ILE A N 1
ATOM 3476 C CA . ILE A 1 605 ? 163.38636 140.22964 112.86306 1.000 121.05736 605 ILE A CA 1
ATOM 3477 C C . ILE A 1 605 ? 163.08982 141.46249 112.01744 1.000 121.09367 605 ILE A C 1
ATOM 3478 O O . ILE A 1 605 ? 162.74972 141.34565 110.83807 1.000 125.41455 605 ILE A O 1
ATOM 3483 N N . TYR A 1 606 ? 163.22447 142.65374 112.59668 1.000 115.12712 606 TYR A N 1
ATOM 3484 C CA . TYR A 1 606 ? 162.93837 143.91532 111.91644 1.000 120.09066 606 TYR A CA 1
ATOM 3485 C C . TYR A 1 606 ? 164.21482 144.61582 111.48238 1.000 124.59569 606 TYR A C 1
ATOM 3486 O O . TYR A 1 606 ? 164.31746 145.84391 111.54737 1.000 133.00483 606 TYR A O 1
ATOM 3495 N N . ARG A 1 607 ? 165.21066 143.84666 111.04314 1.000 135.90580 607 ARG A N 1
ATOM 3496 C CA . ARG A 1 607 ? 166.51288 144.41952 110.72454 1.000 139.48741 607 ARG A CA 1
ATOM 3497 C C . ARG A 1 607 ? 166.53044 145.04747 109.33674 1.000 142.15499 607 ARG A C 1
ATOM 3498 O O . ARG A 1 607 ? 167.03627 146.16133 109.16115 1.000 144.48805 607 ARG A O 1
ATOM 3506 N N . GLU A 1 608 ? 165.99154 144.34777 108.33541 1.000 142.72684 608 GLU A N 1
ATOM 3507 C CA . GLU A 1 608 ? 166.05591 144.86829 106.97393 1.000 142.36132 608 GLU A CA 1
ATOM 3508 C C . GLU A 1 608 ? 165.21651 146.12730 106.81857 1.000 143.12624 608 GLU A C 1
ATOM 3509 O O . GLU A 1 608 ? 165.56588 147.01154 106.02769 1.000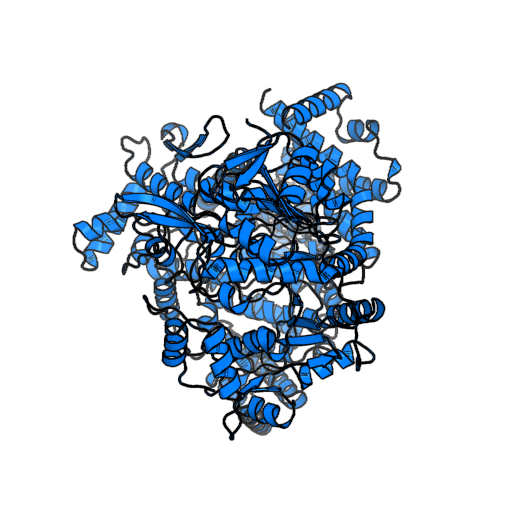 146.51651 608 GLU A O 1
ATOM 3515 N N . LEU A 1 609 ? 164.11818 146.23117 107.56727 1.000 124.16440 609 LEU A N 1
ATOM 3516 C CA . LEU A 1 609 ? 163.35548 147.47182 107.58513 1.000 122.74310 609 LEU A CA 1
ATOM 3517 C C . LEU A 1 609 ? 164.20832 148.62177 108.10576 1.000 123.94232 609 LEU A C 1
ATOM 3518 O O . LEU A 1 609 ? 164.19648 149.72310 107.54085 1.000 130.11243 609 LEU A O 1
ATOM 3523 N N . MET A 1 610 ? 164.97630 148.37576 109.16955 1.000 128.88785 610 MET A N 1
ATOM 3524 C CA . MET A 1 610 ? 165.86855 149.40387 109.69343 1.000 131.72561 610 MET A CA 1
ATOM 3525 C C . MET A 1 610 ? 166.95997 149.75773 108.69143 1.000 134.04542 610 MET A C 1
ATOM 3526 O O . MET A 1 610 ? 167.36397 150.92087 108.59649 1.000 134.54777 610 MET A O 1
ATOM 3531 N N . GLU A 1 611 ? 167.44978 148.77312 107.93358 1.000 138.34774 611 GLU A N 1
ATOM 3532 C CA . GLU A 1 611 ? 168.43490 149.07034 106.89635 1.000 139.36044 611 GLU A CA 1
ATOM 3533 C C . GLU A 1 611 ? 167.84067 149.95065 105.80323 1.000 140.93927 611 GLU A C 1
ATOM 3534 O O . GLU A 1 611 ? 168.49164 150.88896 105.32891 1.000 141.20545 611 GLU A O 1
ATOM 3540 N N . LYS A 1 612 ? 166.60882 149.65544 105.38160 1.000 127.74348 612 LYS A N 1
ATOM 3541 C CA . LYS A 1 612 ? 165.95298 150.48823 104.37667 1.000 121.75278 612 LYS A CA 1
ATOM 3542 C C . LYS A 1 612 ? 165.75579 151.91130 104.88372 1.000 124.34022 612 LYS A C 1
ATOM 3543 O O . LYS A 1 612 ? 166.00152 152.88131 104.15440 1.000 123.92306 612 LYS A O 1
ATOM 3549 N N . ILE A 1 613 ? 165.31391 152.05582 106.13457 1.000 123.72542 613 ILE A N 1
ATOM 3550 C CA . ILE A 1 613 ? 165.12376 153.38867 106.70117 1.000 119.59593 613 ILE A CA 1
ATOM 3551 C C . ILE A 1 613 ? 166.45364 154.12732 106.78251 1.000 121.38031 613 ILE A C 1
ATOM 3552 O O . ILE A 1 613 ? 166.53423 155.32746 106.49150 1.000 125.45132 613 ILE A O 1
ATOM 3557 N N . LYS A 1 614 ? 167.51761 153.42311 107.17506 1.000 132.05371 614 LYS A N 1
ATOM 3558 C CA . LYS A 1 614 ? 168.83617 154.04140 107.25251 1.000 133.97551 614 LYS A CA 1
ATOM 3559 C C . LYS A 1 614 ? 169.31050 154.51027 105.88341 1.000 134.05504 614 LYS A C 1
ATOM 3560 O O . LYS A 1 614 ? 169.88290 155.59868 105.75629 1.000 133.09911 614 LYS A O 1
ATOM 3566 N N . ILE A 1 615 ? 169.08929 153.69821 104.84770 1.000 131.99853 615 ILE A N 1
ATOM 3567 C CA . ILE A 1 615 ? 169.45642 154.10696 103.49426 1.000 132.36348 615 ILE A CA 1
ATOM 3568 C C . ILE A 1 615 ? 168.66450 155.33951 103.08038 1.000 133.47138 615 ILE A C 1
ATOM 3569 O O . ILE A 1 615 ? 169.20264 156.26081 102.45428 1.000 133.68415 615 ILE A O 1
ATOM 3574 N N . TYR A 1 616 ? 167.37472 155.37769 103.42360 1.000 143.12436 616 TYR A N 1
ATOM 3575 C CA . TYR A 1 616 ? 166.56098 156.54597 103.09821 1.000 140.10889 616 TYR A CA 1
ATOM 3576 C C . TYR A 1 616 ? 167.08346 157.80116 103.78732 1.000 137.37597 616 TYR A C 1
ATOM 3577 O O . TYR A 1 616 ? 167.13491 158.87583 103.17848 1.000 137.90881 616 TYR A O 1
ATOM 3586 N N . ASN A 1 617 ? 167.46838 157.68752 105.06047 1.000 139.65609 617 ASN A N 1
ATOM 3587 C CA . ASN A 1 617 ? 167.87343 158.86784 105.81863 1.000 139.73427 617 ASN A CA 1
ATOM 3588 C C . ASN A 1 617 ? 169.17065 159.47393 105.29779 1.000 143.03781 617 ASN A C 1
ATOM 3589 O O . ASN A 1 617 ? 169.40841 160.67209 105.48640 1.000 142.91404 617 ASN A O 1
ATOM 3594 N N . ASN A 1 618 ? 170.01830 158.67788 104.64985 1.000 153.22010 618 ASN A N 1
ATOM 3595 C CA . ASN A 1 618 ? 171.32823 159.13514 104.20674 1.000 152.31284 618 ASN A CA 1
ATOM 3596 C C . ASN A 1 618 ? 171.36103 159.51613 102.73236 1.000 152.19771 618 ASN A C 1
ATOM 3597 O O . ASN A 1 618 ? 172.44712 159.71958 102.18167 1.000 152.10701 618 ASN A O 1
ATOM 3602 N N . SER A 1 619 ? 170.20631 159.61573 102.08145 1.000 165.48236 619 SER A N 1
ATOM 3603 C CA . SER A 1 619 ? 170.16326 159.97577 100.67137 1.000 165.73697 619 SER A CA 1
ATOM 3604 C C . SER A 1 619 ? 170.19316 161.49078 100.51281 1.000 166.44422 619 SER A C 1
ATOM 3605 O O . SER A 1 619 ? 169.40510 162.20547 101.13976 1.000 164.16994 619 SER A O 1
ATOM 3608 N N . GLN A 1 620 ? 171.10581 161.97834 99.67395 1.000 178.80712 620 GLN A N 1
ATOM 3609 C CA . GLN A 1 620 ? 171.22099 163.40070 99.38244 1.000 177.91504 620 GLN A CA 1
ATOM 3610 C C . GLN A 1 620 ? 170.44981 163.81313 98.13700 1.000 177.92394 620 GLN A C 1
ATOM 3611 O O . GLN A 1 620 ? 170.52044 164.98027 97.74030 1.000 178.09052 620 GLN A O 1
ATOM 3617 N N . LYS A 1 621 ? 169.72627 162.88958 97.51123 1.000 177.56598 621 LYS A N 1
ATOM 3618 C CA . LYS A 1 621 ? 168.97379 163.20899 96.30810 1.000 176.77967 621 LYS A CA 1
ATOM 3619 C C . LYS A 1 621 ? 167.85958 164.20373 96.61238 1.000 177.27820 621 LYS A C 1
ATOM 3620 O O . LYS A 1 621 ? 167.27210 164.20362 97.69722 1.000 175.96192 621 LYS A O 1
ATOM 3626 N N . ALA A 1 622 ? 167.57887 165.06805 95.63477 1.000 180.08661 622 ALA A N 1
ATOM 3627 C CA . ALA A 1 622 ? 166.50517 166.04319 95.79444 1.000 180.09919 622 ALA A CA 1
ATOM 3628 C C . ALA A 1 622 ? 165.14288 165.36365 95.86557 1.000 180.47065 622 ALA A C 1
ATOM 3629 O O . ALA A 1 622 ? 164.27581 165.77914 96.64325 1.000 177.85655 622 ALA A O 1
ATOM 3631 N N . ASN A 1 623 ? 164.93548 164.32130 95.06487 1.000 173.29746 623 ASN A N 1
ATOM 3632 C CA . ASN A 1 623 ? 163.66672 163.59960 95.00453 1.000 172.16381 623 ASN A CA 1
ATOM 3633 C C . ASN A 1 623 ? 163.87134 162.22016 95.62296 1.000 171.58382 623 ASN A C 1
ATOM 3634 O O . ASN A 1 623 ? 164.41544 161.31646 94.98209 1.000 169.77071 623 ASN A O 1
ATOM 3639 N N . LYS A 1 624 ? 163.43277 162.06234 96.86978 1.000 158.71196 624 LYS A N 1
ATOM 3640 C CA . LYS A 1 624 ? 163.56188 160.80221 97.59959 1.000 157.77191 624 LYS A CA 1
ATOM 3641 C C . LYS A 1 624 ? 162.18760 160.14580 97.64847 1.000 160.08694 624 LYS A C 1
ATOM 3642 O O . LYS A 1 624 ? 161.42259 160.32637 98.59671 1.000 162.77520 624 LYS A O 1
ATOM 3648 N N . ASP A 1 625 ? 161.87564 159.37986 96.61184 1.000 155.05751 625 ASP A N 1
ATOM 3649 C CA . ASP A 1 625 ? 160.60718 158.66951 96.51840 1.000 155.38647 625 ASP A CA 1
ATOM 3650 C C . ASP A 1 625 ? 160.77043 157.16245 96.43472 1.000 155.59426 625 ASP A C 1
ATOM 3651 O O . ASP A 1 625 ? 160.00499 156.42895 97.06292 1.000 158.34788 625 ASP A O 1
ATOM 3656 N N . GLN A 1 626 ? 161.75633 156.68343 95.67385 1.000 153.34090 626 GLN A N 1
ATOM 3657 C CA . GLN A 1 626 ? 161.96757 155.24626 95.52934 1.000 153.68941 626 GLN A CA 1
ATOM 3658 C C . GLN A 1 626 ? 162.32512 154.60100 96.86110 1.000 154.51317 626 GLN A C 1
ATOM 3659 O O . GLN A 1 626 ? 161.82986 153.51523 97.18774 1.000 155.69185 626 GLN A O 1
ATOM 3665 N N . GLU A 1 627 ? 163.19100 155.25181 97.64058 1.000 146.15703 627 GLU A N 1
ATOM 3666 C CA . GLU A 1 627 ? 163.49012 154.76218 98.98163 1.000 145.55188 627 GLU A CA 1
ATOM 3667 C C . GLU A 1 627 ? 162.23757 154.75374 99.84655 1.000 148.52146 627 GLU A C 1
ATOM 3668 O O . GLU A 1 627 ? 162.00403 153.81056 100.61438 1.000 150.35780 627 GLU A O 1
ATOM 3674 N N . SER A 1 628 ? 161.41952 155.80144 99.73142 1.000 136.40417 628 SER A N 1
ATOM 3675 C CA . SER A 1 628 ? 160.15043 155.84113 100.44668 1.000 134.70718 628 SER A CA 1
ATOM 3676 C C . SER A 1 628 ? 159.23508 154.70928 100.00241 1.000 135.28413 628 SER A C 1
ATOM 3677 O O . SER A 1 628 ? 158.53914 154.10669 100.82552 1.000 138.92930 628 SER A O 1
ATOM 3680 N N . LEU A 1 629 ? 159.22210 154.40461 98.70332 1.000 131.09320 629 LEU A N 1
ATOM 3681 C CA . LEU A 1 629 ? 158.40591 153.29804 98.21471 1.000 131.75617 629 LEU A CA 1
ATOM 3682 C C . LEU A 1 629 ? 158.88428 151.96176 98.77140 1.000 133.23031 629 LEU A C 1
ATOM 3683 O O . LEU A 1 629 ? 158.06699 151.11346 99.14469 1.000 135.45605 629 LEU A O 1
ATOM 3688 N N . ALA A 1 630 ? 160.20164 151.75198 98.83153 1.000 127.22647 630 ALA A N 1
ATOM 3689 C CA . ALA A 1 630 ? 160.72513 150.51186 99.39965 1.000 124.87201 630 ALA A CA 1
ATOM 3690 C C . ALA A 1 630 ? 160.37378 150.38891 100.87792 1.000 129.68864 630 ALA A C 1
ATOM 3691 O O . ALA A 1 630 ? 159.97008 149.31331 101.34702 1.000 134.03009 630 ALA A O 1
ATOM 3693 N N . VAL A 1 631 ? 160.51914 151.48488 101.62634 1.000 119.58335 631 VAL A N 1
ATOM 3694 C CA . VAL A 1 631 ? 160.15776 151.47748 103.04057 1.000 115.93655 631 VAL A CA 1
ATOM 3695 C C . VAL A 1 631 ? 158.67503 151.17713 103.20827 1.000 118.46044 631 VAL A C 1
ATOM 3696 O O . VAL A 1 631 ? 158.28006 150.39788 104.08301 1.000 120.49713 631 VAL A O 1
ATOM 3700 N N . LYS A 1 632 ? 157.83161 151.78786 102.37318 1.000 121.44002 632 LYS A N 1
ATOM 3701 C CA . LYS A 1 632 ? 156.39703 151.54089 102.45328 1.000 117.22743 632 LYS A CA 1
ATOM 3702 C C . LYS A 1 632 ? 156.06777 150.08847 102.14204 1.000 118.82577 632 LYS A C 1
ATOM 3703 O O . LYS A 1 632 ? 155.20823 149.48779 102.79446 1.000 124.37163 632 LYS A O 1
ATOM 3709 N N . THR A 1 633 ? 156.73234 149.51024 101.14071 1.000 113.38136 633 THR A N 1
ATOM 3710 C CA . THR A 1 633 ? 156.49058 148.11191 100.80124 1.000 116.61892 633 THR A CA 1
ATOM 3711 C C . THR A 1 633 ? 156.84343 147.19922 101.96811 1.000 116.60982 633 THR A C 1
ATOM 3712 O O . THR A 1 633 ? 156.06275 146.31255 102.34105 1.000 118.50680 633 THR A O 1
ATOM 3716 N N . LEU A 1 634 ? 158.01384 147.41687 102.57300 1.000 119.85785 634 LEU A N 1
ATOM 3717 C CA . LEU A 1 634 ? 158.41113 146.58502 103.70536 1.000 117.52233 634 LEU A CA 1
ATOM 3718 C C . LEU A 1 634 ? 157.47663 146.77962 104.89408 1.000 120.91359 634 LEU A C 1
ATOM 3719 O O . LEU A 1 634 ? 157.16369 145.82075 105.60844 1.000 121.46903 634 LEU A O 1
ATOM 3724 N N . THR A 1 635 ? 157.02557 148.01447 105.12699 1.000 120.51445 635 THR A N 1
ATOM 3725 C CA . THR A 1 635 ? 156.10831 148.27468 106.23204 1.000 112.55297 635 THR A CA 1
ATOM 3726 C C . THR A 1 635 ? 154.76672 147.58554 106.01709 1.000 112.57092 635 THR A C 1
ATOM 3727 O O . THR A 1 635 ? 154.20692 146.99931 106.95011 1.000 115.77292 635 THR A O 1
ATOM 3731 N N . VAL A 1 636 ? 154.23461 147.64777 104.79599 1.000 116.57895 636 VAL A N 1
ATOM 3732 C CA . VAL A 1 636 ? 152.94236 147.03297 104.51342 1.000 121.26771 636 VAL A CA 1
ATOM 3733 C C . VAL A 1 636 ? 153.04222 145.51532 104.58896 1.000 122.75682 636 VAL A C 1
ATOM 3734 O O . VAL A 1 636 ? 152.10568 144.84134 105.03507 1.000 121.42695 636 VAL A O 1
ATOM 3738 N N . LYS A 1 637 ? 154.17694 144.95097 104.16588 1.000 121.80211 637 LYS A N 1
ATOM 3739 C CA . LYS A 1 637 ? 154.31831 143.49769 104.18737 1.000 117.93138 637 LYS A CA 1
ATOM 3740 C C . LYS A 1 637 ? 154.22889 142.94904 105.60730 1.000 122.38185 637 LYS A C 1
ATOM 3741 O O . LYS A 1 637 ? 153.63768 141.88731 105.83362 1.000 124.13441 637 LYS A O 1
ATOM 3747 N N . MET A 1 638 ? 154.80944 143.65549 106.57676 1.000 125.10723 638 MET A N 1
ATOM 3748 C CA . MET A 1 638 ? 154.79432 143.20843 107.96411 1.000 118.86031 638 MET A CA 1
ATOM 3749 C C . MET A 1 638 ? 153.52062 143.58613 108.70939 1.000 121.71281 638 MET A C 1
ATOM 3750 O O . MET A 1 638 ? 153.34077 143.14627 109.84893 1.000 124.03814 638 MET A O 1
ATOM 3755 N N . GLY A 1 639 ? 152.64293 144.38647 108.11085 1.000 115.44606 639 GLY A N 1
ATOM 3756 C CA . GLY A 1 639 ? 151.41976 144.78164 108.77963 1.000 112.10890 639 GLY A CA 1
ATOM 3757 C C . GLY A 1 639 ? 151.57646 145.87212 109.81167 1.000 114.97634 639 GLY A C 1
ATOM 3758 O O . GLY A 1 639 ? 150.67939 146.05977 110.63794 1.000 114.43689 639 GLY A O 1
ATOM 3759 N N . ILE A 1 640 ? 152.69454 146.59964 109.79353 1.000 117.34539 640 ILE A N 1
ATOM 3760 C CA . ILE A 1 640 ? 152.91527 147.65640 110.77497 1.000 116.32219 640 ILE A CA 1
ATOM 3761 C C . ILE A 1 640 ? 151.97564 148.83188 110.53448 1.000 117.66271 640 ILE A C 1
ATOM 3762 O O . ILE A 1 640 ? 151.58753 149.52813 111.48071 1.000 118.40185 640 ILE A O 1
ATOM 3767 N N . HIS A 1 641 ? 151.57589 149.06122 109.28060 1.000 121.38169 641 HIS A N 1
ATOM 3768 C CA . HIS A 1 641 ? 150.75792 150.22716 108.95755 1.000 118.60720 641 HIS A CA 1
ATOM 3769 C C . HIS A 1 641 ? 149.42046 150.21152 109.68702 1.000 118.49312 641 HIS A C 1
ATOM 3770 O O . HIS A 1 641 ? 148.82722 151.27201 109.91265 1.000 119.90559 641 HIS A O 1
ATOM 3777 N N . ARG A 1 642 ? 148.92551 149.02877 110.05749 1.000 117.63537 642 ARG A N 1
ATOM 3778 C CA . ARG A 1 642 ? 147.67123 148.95938 110.79910 1.000 116.34350 642 ARG A CA 1
ATOM 3779 C C . ARG A 1 642 ? 147.82499 149.47416 112.22427 1.000 122.14179 642 ARG A C 1
ATOM 3780 O O . ARG A 1 642 ? 146.89852 150.09243 112.75963 1.000 125.62019 642 ARG A O 1
ATOM 3788 N N . ASP A 1 643 ? 148.97500 149.22678 112.85484 1.000 130.33282 643 ASP A N 1
ATOM 3789 C CA . ASP A 1 643 ? 149.18012 149.68602 114.22497 1.000 128.26488 643 ASP A CA 1
ATOM 3790 C C . ASP A 1 643 ? 149.28734 151.20404 114.29510 1.000 126.03196 643 ASP A C 1
ATOM 3791 O O . ASP A 1 643 ? 148.79057 151.82295 115.24260 1.000 124.86087 643 ASP A O 1
ATOM 3796 N N . LEU A 1 644 ? 149.93001 151.82021 113.30745 1.000 119.04184 644 LEU A N 1
ATOM 3797 C CA . LEU A 1 644 ? 150.14408 153.26026 113.29786 1.000 113.90727 644 LEU A CA 1
ATOM 3798 C C . LEU A 1 644 ? 149.02071 154.02760 112.61498 1.000 114.61577 644 LEU A C 1
ATOM 3799 O O . LEU A 1 644 ? 149.06779 155.26092 112.57854 1.000 117.80824 644 LEU A O 1
ATOM 3804 N N . GLY A 1 645 ? 148.01866 153.33886 112.08140 1.000 116.55721 645 GLY A N 1
ATOM 3805 C CA . GLY A 1 645 ? 146.93330 154.01254 111.39110 1.000 118.61161 645 GLY A CA 1
ATOM 3806 C C . GLY A 1 645 ? 147.34710 154.70231 110.10956 1.000 125.70222 645 GLY A C 1
ATOM 3807 O O . GLY A 1 645 ? 146.90074 155.82484 109.84234 1.000 123.11068 645 GLY A O 1
ATOM 3808 N N . LEU A 1 646 ? 148.18984 154.05892 109.30885 1.000 132.16654 646 LEU A N 1
ATOM 3809 C CA . LEU A 1 646 ? 148.63643 154.60111 108.03804 1.000 126.86601 646 LEU A CA 1
ATOM 3810 C C . LEU A 1 646 ? 147.85436 153.95646 106.89684 1.000 128.37181 646 LEU A C 1
ATOM 3811 O O . LEU A 1 646 ? 147.02528 153.06637 107.09772 1.000 131.52984 646 LEU A O 1
ATOM 3816 N N . ASP A 1 647 ? 148.12452 154.41546 105.68115 1.000 142.28710 647 ASP A N 1
ATOM 3817 C CA . ASP A 1 647 ? 147.49392 153.87905 104.48585 1.000 140.67491 647 ASP A CA 1
ATOM 3818 C C . ASP A 1 647 ? 148.41965 152.87923 103.80201 1.000 141.62670 647 ASP A C 1
ATOM 3819 O O . ASP A 1 647 ? 149.61203 152.78750 104.09988 1.000 146.12438 647 ASP A O 1
ATOM 3824 N N . SER A 1 648 ? 147.85048 152.12310 102.86850 1.000 145.51642 648 SER A N 1
ATOM 3825 C CA . SER A 1 648 ? 148.58205 151.10241 102.12952 1.000 146.82169 648 SER A CA 1
ATOM 3826 C C . SER A 1 648 ? 148.30359 151.21490 100.63910 1.000 150.09097 648 SER A C 1
ATOM 3827 O O . SER A 1 648 ? 148.05223 150.21694 99.95810 1.000 150.03727 648 SER A O 1
ATOM 3830 N N . MET A 1 649 ? 148.34597 152.43468 100.10807 1.000 163.12913 649 MET A N 1
ATOM 3831 C CA . MET A 1 649 ? 148.10943 152.63910 98.68825 1.000 160.35216 649 MET A CA 1
ATOM 3832 C C . MET A 1 649 ? 149.28163 152.10594 97.86669 1.000 161.33001 649 MET A C 1
ATOM 3833 O O . MET A 1 649 ? 150.36821 151.82535 98.38023 1.000 161.91702 649 MET A O 1
ATOM 3838 N N . ALA A 1 650 ? 149.04441 151.97006 96.56195 1.000 159.86234 650 ALA A N 1
ATOM 3839 C CA . ALA A 1 650 ? 150.02697 151.33894 95.68783 1.000 161.00670 650 ALA A CA 1
ATOM 3840 C C . ALA A 1 650 ? 151.21337 152.25926 95.42216 1.000 161.56239 650 ALA A C 1
ATOM 3841 O O . ALA A 1 650 ? 152.35962 151.92156 95.73922 1.000 159.12536 650 ALA A O 1
ATOM 3843 N N . ASN A 1 651 ? 150.96045 153.42862 94.83953 1.000 160.35953 651 ASN A N 1
ATOM 3844 C CA . ASN A 1 651 ? 152.01750 154.31188 94.36099 1.000 159.68184 651 ASN A CA 1
ATOM 3845 C C . ASN A 1 651 ? 151.95574 155.68474 95.02069 1.000 158.70289 651 ASN A C 1
ATOM 3846 O O . ASN A 1 651 ? 152.14703 156.71298 94.36889 1.000 159.80067 651 ASN A O 1
ATOM 3851 N N . LYS A 1 652 ? 151.69207 155.72430 96.32328 1.000 148.31554 652 LYS A N 1
ATOM 3852 C CA . LYS A 1 652 ? 151.70645 156.97727 97.07912 1.000 147.98044 652 LYS A CA 1
ATOM 3853 C C . LYS A 1 652 ? 152.78888 156.90409 98.14618 1.000 151.46517 652 LYS A C 1
ATOM 3854 O O . LYS A 1 652 ? 152.59735 156.24852 99.18602 1.000 152.79664 652 LYS A O 1
ATOM 3860 N N . PRO A 1 653 ? 153.93529 157.54785 97.93947 1.000 145.36793 653 PRO A N 1
ATOM 3861 C CA . PRO A 1 653 ? 155.03613 157.42443 98.90002 1.000 143.12659 653 PRO A CA 1
ATOM 3862 C C . PRO A 1 653 ? 154.73339 158.11651 100.21930 1.000 142.46001 653 PRO A C 1
ATOM 3863 O O . PRO A 1 653 ? 153.92829 159.04732 100.29403 1.000 142.35377 653 PRO A O 1
ATOM 3867 N N . TYR A 1 654 ? 155.39643 157.64113 101.27049 1.000 129.95782 654 TYR A N 1
ATOM 3868 C CA . TYR A 1 654 ? 155.26665 158.24098 102.58852 1.000 129.43012 654 TYR A CA 1
ATOM 3869 C C . TYR A 1 654 ? 156.00613 159.57470 102.65392 1.000 132.72508 654 TYR A C 1
ATOM 3870 O O . TYR A 1 654 ? 156.84469 159.89733 101.80863 1.000 134.55309 654 TYR A O 1
ATOM 3879 N N . THR A 1 655 ? 155.68328 160.35328 103.68221 1.000 136.69368 655 THR A N 1
ATOM 3880 C CA . THR A 1 655 ? 156.35995 161.60816 103.96050 1.000 136.40980 655 THR A CA 1
ATOM 3881 C C . THR A 1 655 ? 157.40007 161.40038 105.05972 1.000 139.25128 655 THR A C 1
ATOM 3882 O O . THR A 1 655 ? 157.59565 160.29398 105.56688 1.000 146.10800 655 THR A O 1
ATOM 3886 N N . GLU A 1 656 ? 158.08106 162.48778 105.42864 1.000 141.12148 656 GLU A N 1
ATOM 3887 C CA . GLU A 1 656 ? 159.12520 162.39772 106.44531 1.000 142.14726 656 GLU A CA 1
ATOM 3888 C C . GLU A 1 656 ? 158.55379 162.01332 107.80477 1.000 144.60232 656 GLU A C 1
ATOM 3889 O O . GLU A 1 656 ? 159.13344 161.18575 108.51903 1.000 145.07421 656 GLU A O 1
ATOM 3895 N N . ASP A 1 657 ? 157.42088 162.60959 108.18250 1.000 141.51417 657 ASP A N 1
ATOM 3896 C CA . ASP A 1 657 ? 156.85715 162.36587 109.50679 1.000 140.60451 657 ASP A CA 1
ATOM 3897 C C . ASP A 1 657 ? 156.41865 160.91630 109.67009 1.000 143.84340 657 ASP A C 1
ATOM 3898 O O . ASP A 1 657 ? 156.62350 160.31292 110.73003 1.000 146.33643 657 ASP A O 1
ATOM 3903 N N . GLU A 1 658 ? 155.80553 160.34250 108.63425 1.000 137.35759 658 GLU A N 1
ATOM 3904 C CA . GLU A 1 658 ? 155.36470 158.95395 108.71213 1.000 135.68619 658 GLU A CA 1
ATOM 3905 C C . GLU A 1 658 ? 156.54810 158.00123 108.84004 1.000 138.21419 658 GLU A C 1
ATOM 3906 O O . GLU A 1 658 ? 156.49936 157.03997 109.61810 1.000 140.93184 658 GLU A O 1
ATOM 3912 N N . ILE A 1 659 ? 157.62280 158.25487 108.09228 1.000 121.90976 659 ILE A N 1
ATOM 3913 C CA . ILE A 1 659 ? 158.81190 157.41649 108.19866 1.000 120.97723 659 ILE A CA 1
ATOM 3914 C C . ILE A 1 659 ? 159.44547 157.56027 109.57695 1.000 125.33655 659 ILE A C 1
ATOM 3915 O O . ILE A 1 659 ? 159.93807 156.58279 110.15442 1.000 135.34616 659 ILE A O 1
ATOM 3920 N N . ALA A 1 660 ? 159.43485 158.77425 110.13192 1.000 115.39437 660 ALA A N 1
ATOM 3921 C CA . ALA A 1 660 ? 159.94159 158.96674 111.48667 1.000 115.56626 660 ALA A CA 1
ATOM 3922 C C . ALA A 1 660 ? 159.11433 158.18610 112.50071 1.000 117.63370 660 ALA A C 1
ATOM 3923 O O . ALA A 1 660 ? 159.66389 157.58078 113.42921 1.000 122.71835 660 ALA A O 1
ATOM 3925 N N . ARG A 1 661 ? 157.78934 158.18996 112.33920 1.000 109.76256 661 ARG A N 1
ATOM 3926 C CA . ARG A 1 661 ? 156.93108 157.41657 113.23196 1.000 107.31671 661 ARG A CA 1
ATOM 3927 C C . ARG A 1 661 ? 157.21893 155.92500 113.12047 1.000 112.12293 661 ARG A C 1
ATOM 3928 O O . ARG A 1 661 ? 157.26139 155.21497 114.13261 1.000 119.58040 661 ARG A O 1
ATOM 3936 N N . VAL A 1 662 ? 157.41132 155.43121 111.89536 1.000 109.27926 662 VAL A N 1
ATOM 3937 C CA . VAL A 1 662 ? 157.72452 154.01650 111.70225 1.000 108.37690 662 VAL A CA 1
ATOM 3938 C C . VAL A 1 662 ? 159.04350 153.66440 112.37891 1.000 108.70479 662 VAL A C 1
ATOM 3939 O O . VAL A 1 662 ? 159.16200 152.62867 113.04963 1.000 116.91063 662 VAL A O 1
ATOM 3943 N N . GLU A 1 663 ? 160.05520 154.51906 112.21209 1.000 118.46167 663 GLU A N 1
ATOM 3944 C CA . GLU A 1 663 ? 161.34913 154.27135 112.83864 1.000 116.40216 663 GLU A CA 1
ATOM 3945 C C . GLU A 1 663 ? 161.23610 154.26159 114.35728 1.000 118.58445 663 GLU A C 1
ATOM 3946 O O . GLU A 1 663 ? 161.83336 153.40960 115.02650 1.000 123.88195 663 GLU A O 1
ATOM 3952 N N . ASN A 1 664 ? 160.47661 155.20390 114.92051 1.000 112.72868 664 ASN A N 1
ATOM 3953 C CA . ASN A 1 664 ? 160.30238 155.23813 116.36881 1.000 111.47878 664 ASN A CA 1
ATOM 3954 C C . ASN A 1 664 ? 159.58012 153.99429 116.86901 1.000 113.25127 664 ASN A C 1
ATOM 3955 O O . ASN A 1 664 ? 159.93536 153.44286 117.91589 1.000 122.94905 664 ASN A O 1
ATOM 3960 N N . PHE A 1 665 ? 158.56483 153.53602 116.13428 1.000 105.64866 665 PHE A N 1
ATOM 3961 C CA . PHE A 1 665 ? 157.85320 152.32251 116.52574 1.000 104.89053 665 PHE A CA 1
ATOM 3962 C C . PHE A 1 665 ? 158.78345 151.11442 116.51657 1.000 111.10506 665 PHE A C 1
ATOM 3963 O O . PHE A 1 665 ? 158.78627 150.30586 117.45476 1.000 113.30499 665 PHE A O 1
ATOM 3971 N N . ALA A 1 666 ? 159.59433 150.98298 115.46386 1.000 114.20126 666 ALA A N 1
ATOM 3972 C CA . ALA A 1 666 ? 160.52362 149.85941 115.38901 1.000 106.59156 666 ALA A CA 1
ATOM 3973 C C . ALA A 1 666 ? 161.55107 149.91248 116.51320 1.000 109.92056 666 ALA A C 1
ATOM 3974 O O . ALA A 1 666 ? 161.86288 148.88606 117.13124 1.000 115.34540 666 ALA A O 1
ATOM 3976 N N . GLU A 1 667 ? 162.08719 151.10116 116.79742 1.000 120.71532 667 GLU A N 1
ATOM 3977 C CA . GLU A 1 667 ? 163.08830 151.21671 117.85181 1.000 118.85956 667 GLU A CA 1
ATOM 3978 C C . GLU A 1 667 ? 162.48233 150.94485 119.22239 1.000 118.77930 667 GLU A C 1
ATOM 3979 O O . GLU A 1 667 ? 163.14786 150.38376 120.09949 1.000 120.07221 667 GLU A O 1
ATOM 3985 N N . GLU A 1 668 ? 161.22563 151.34270 119.43069 1.000 121.36492 668 GLU A N 1
ATOM 3986 C CA . GLU A 1 668 ? 160.54378 151.00440 120.67437 1.000 117.82557 668 GLU A CA 1
ATOM 3987 C C . GLU A 1 668 ? 160.35149 149.50052 120.79878 1.000 118.71251 668 GLU A C 1
ATOM 3988 O O . GLU A 1 668 ? 160.47051 148.94032 121.89407 1.000 120.73576 668 GLU A O 1
ATOM 3994 N N . LEU A 1 669 ? 160.04128 148.83024 119.68681 1.000 116.72259 669 LEU A N 1
ATOM 3995 C CA . LEU A 1 669 ? 159.95988 147.37250 119.71205 1.000 110.74481 669 LEU A CA 1
ATOM 3996 C C . LEU A 1 669 ? 161.30037 146.75147 120.08215 1.000 108.10545 669 LEU A C 1
ATOM 3997 O O . LEU A 1 669 ? 161.35316 145.77459 120.83741 1.000 107.84119 669 LEU A O 1
ATOM 4002 N N . ALA A 1 670 ? 162.39627 147.30418 119.55769 1.000 122.12241 670 ALA A N 1
ATOM 4003 C CA . ALA A 1 670 ? 163.70292 146.68408 119.75781 1.000 115.35476 670 ALA A CA 1
ATOM 4004 C C . ALA A 1 670 ? 164.17737 146.77012 121.20492 1.000 118.52993 670 ALA A C 1
ATOM 4005 O O . ALA A 1 670 ? 164.96853 145.92708 121.64103 1.000 118.89756 670 ALA A O 1
ATOM 4007 N N . THR A 1 671 ? 163.71887 147.76566 121.96342 1.000 125.60326 671 THR A N 1
ATOM 4008 C CA . THR A 1 671 ? 164.24097 147.97684 123.31034 1.000 122.43120 671 THR A CA 1
ATOM 4009 C C . THR A 1 671 ? 163.17267 147.80341 124.38356 1.000 122.41550 671 THR A C 1
ATOM 4010 O O . THR A 1 671 ? 163.07702 148.62013 125.30439 1.000 122.26611 671 THR A O 1
ATOM 4014 N N . GLU A 1 672 ? 162.36975 146.75097 124.27932 1.000 124.94108 672 GLU A N 1
ATOM 4015 C CA . GLU A 1 672 ? 161.33599 146.45482 125.25897 1.000 119.88965 672 GLU A CA 1
ATOM 4016 C C . GLU A 1 672 ? 161.83151 145.40607 126.24861 1.000 122.24663 672 GLU A C 1
ATOM 4017 O O . GLU A 1 672 ? 162.62149 144.52437 125.90342 1.000 126.82546 672 GLU A O 1
ATOM 4023 N N . LYS A 1 673 ? 161.36001 145.51253 127.48781 1.000 112.63416 673 LYS A N 1
ATOM 4024 C CA . LYS A 1 673 ? 161.72557 144.59635 128.55839 1.000 113.60581 673 LYS A CA 1
ATOM 4025 C C . LYS A 1 673 ? 160.55830 143.67227 128.87427 1.000 112.29805 673 LYS A C 1
ATOM 4026 O O . LYS A 1 673 ? 159.41186 144.11782 128.97700 1.000 111.39266 673 LYS A O 1
ATOM 4032 N N . ILE A 1 674 ? 160.85607 142.38194 129.02974 1.000 111.56219 674 ILE A N 1
ATOM 4033 C CA . ILE A 1 674 ? 159.83948 141.36626 129.25883 1.000 106.57368 674 ILE A CA 1
ATOM 4034 C C . ILE A 1 674 ? 160.20623 140.56148 130.49752 1.000 105.21324 674 ILE A C 1
ATOM 4035 O O . ILE A 1 674 ? 161.35498 140.54464 130.94264 1.000 113.00947 674 ILE A O 1
ATOM 4040 N N . THR A 1 675 ? 159.20371 139.89615 131.06013 1.000 112.55210 675 THR A N 1
ATOM 4041 C CA . THR A 1 675 ? 159.38875 139.04368 132.22362 1.000 118.03056 675 THR A CA 1
ATOM 4042 C C . THR A 1 675 ? 159.58783 137.59786 131.78891 1.000 120.43679 675 THR A C 1
ATOM 4043 O O . THR A 1 675 ? 159.04558 137.15428 130.77405 1.000 121.51402 675 THR A O 1
ATOM 4047 N N . GLY A 1 676 ? 160.37274 136.86411 132.57221 1.000 116.00946 676 GLY A N 1
ATOM 4048 C CA . GLY A 1 676 ? 160.68182 135.48785 132.24255 1.000 118.50166 676 GLY A CA 1
ATOM 4049 C C . GLY A 1 676 ? 159.95195 134.47063 133.09397 1.000 119.05465 676 GLY A C 1
ATOM 4050 O O . GLY A 1 676 ? 158.73241 134.54880 133.26522 1.000 118.91476 676 GLY A O 1
ATOM 4051 N N . GLN A 1 677 ? 160.69407 133.50450 133.62499 1.000 119.12438 677 GLN A N 1
ATOM 4052 C CA . GLN A 1 677 ? 160.10910 132.46398 134.45575 1.000 113.05121 677 GLN A CA 1
ATOM 4053 C C . GLN A 1 677 ? 159.58388 133.05259 135.76143 1.000 117.89335 677 GLN A C 1
ATOM 4054 O O . GLN A 1 677 ? 160.12628 134.02419 136.29310 1.000 120.03461 677 GLN A O 1
ATOM 4060 N N . LEU A 1 678 ? 158.51113 132.45515 136.27600 1.000 110.31955 678 LEU A N 1
ATOM 4061 C CA . LEU A 1 678 ? 157.89968 132.94538 137.50098 1.000 105.66280 678 LEU A CA 1
ATOM 4062 C C . LEU A 1 678 ? 158.80441 132.67167 138.70145 1.000 107.88810 678 LEU A C 1
ATOM 4063 O O . LEU A 1 678 ? 159.77151 131.90866 138.63247 1.000 114.36102 678 LEU A O 1
ATOM 4068 N N . TYR A 1 679 ? 158.46867 133.30758 139.81936 1.000 105.16704 679 TYR A N 1
ATOM 4069 C CA . TYR A 1 679 ? 159.31560 133.30647 141.00247 1.000 109.27233 679 TYR A CA 1
ATOM 4070 C C . TYR A 1 679 ? 158.88740 132.22231 141.98336 1.000 109.97324 679 TYR A C 1
ATOM 4071 O O . TYR A 1 679 ? 157.69606 132.03380 142.24180 1.000 114.20726 679 TYR A O 1
ATOM 4080 N N . THR A 1 680 ? 159.87266 131.50877 142.52390 1.000 103.41298 680 THR A N 1
ATOM 4081 C CA . THR A 1 680 ? 159.65645 130.46047 143.51221 1.000 97.32281 680 THR A CA 1
ATOM 4082 C C . THR A 1 680 ? 160.34020 130.85660 144.81227 1.000 103.04490 680 THR A C 1
ATOM 4083 O O . THR A 1 680 ? 161.49959 131.28075 144.80100 1.000 115.67618 680 THR A O 1
ATOM 4087 N N . MET A 1 681 ? 159.62432 130.72264 145.92606 1.000 111.34298 681 MET A N 1
ATOM 4088 C CA . MET A 1 681 ? 160.18155 131.09410 147.21958 1.000 109.42135 681 MET A CA 1
ATOM 4089 C C . MET A 1 681 ? 161.28716 130.12743 147.62215 1.000 113.56714 681 MET A C 1
ATOM 4090 O O . MET A 1 681 ? 161.13229 128.90763 147.51424 1.000 112.56459 681 MET A O 1
ATOM 4095 N N . GLY A 1 682 ? 162.40242 130.67702 148.09626 1.000 116.31738 682 GLY A N 1
ATOM 4096 C CA . GLY A 1 682 ? 163.54445 129.88308 148.48940 1.000 118.73091 682 GLY A CA 1
ATOM 4097 C C . GLY A 1 682 ? 164.50183 129.53069 147.37327 1.000 122.22181 682 GLY A C 1
ATOM 4098 O O . GLY A 1 682 ? 165.43658 128.75422 147.60622 1.000 120.47595 682 GLY A O 1
ATOM 4099 N N . VAL A 1 683 ? 164.30167 130.06786 146.16860 1.000 120.36032 683 VAL A N 1
ATOM 4100 C CA . VAL A 1 683 ? 165.15642 129.78553 145.02621 1.000 116.52289 683 VAL A CA 1
ATOM 4101 C C . VAL A 1 683 ? 165.49807 131.10393 144.34277 1.000 120.10222 683 VAL A C 1
ATOM 4102 O O . VAL A 1 683 ? 164.59886 131.80023 143.86363 1.000 116.81365 683 VAL A O 1
ATOM 4106 N N . PRO A 1 684 ? 166.76604 131.49495 144.27206 1.000 125.13209 684 PRO A N 1
ATOM 4107 C CA . PRO A 1 684 ? 167.12872 132.73681 143.58309 1.000 121.15289 684 PRO A CA 1
ATOM 4108 C C . PRO A 1 684 ? 167.08644 132.56567 142.06943 1.000 121.29408 684 PRO A C 1
ATOM 4109 O O . PRO A 1 684 ? 166.88613 131.47279 141.53964 1.000 120.97220 684 PRO A O 1
ATOM 4113 N N . TYR A 1 685 ? 167.28309 133.68373 141.37464 1.000 127.13787 685 TYR A N 1
ATOM 4114 C CA . TYR A 1 685 ? 167.30456 133.66888 139.92113 1.000 125.94095 685 TYR A CA 1
ATOM 4115 C C . TYR A 1 685 ? 168.53231 132.91825 139.41104 1.000 127.95537 685 TYR A C 1
ATOM 4116 O O . TYR A 1 685 ? 169.46284 132.60087 140.15697 1.000 132.98965 685 TYR A O 1
ATOM 4125 N N . GLU A 1 686 ? 168.52481 132.63525 138.11278 1.000 144.41783 686 GLU A N 1
ATOM 4126 C CA . GLU A 1 686 ? 169.73123 132.17130 137.45443 1.000 144.50909 686 GLU A CA 1
ATOM 4127 C C . GLU A 1 686 ? 170.72970 133.32428 137.34469 1.000 148.00505 686 GLU A C 1
ATOM 4128 O O . GLU A 1 686 ? 170.33722 134.49413 137.34187 1.000 148.48460 686 GLU A O 1
ATOM 4134 N N . PRO A 1 687 ? 172.03046 133.02178 137.27485 1.000 148.31102 687 PRO A N 1
ATOM 4135 C CA . PRO A 1 687 ? 173.02190 134.10728 137.16004 1.000 146.78214 687 PRO A CA 1
ATOM 4136 C C . PRO A 1 687 ? 172.81986 134.98270 135.93471 1.000 148.36405 687 PRO A C 1
ATOM 4137 O O . PRO A 1 687 ? 173.02523 136.20237 136.00374 1.000 149.78712 687 PRO A O 1
ATOM 4141 N N . GLU A 1 688 ? 172.41156 134.39149 134.80968 1.000 143.19824 688 GLU A N 1
ATOM 4142 C CA . GLU A 1 688 ? 172.10282 135.18762 133.62713 1.000 140.04507 688 GLU A CA 1
ATOM 4143 C C . GLU A 1 688 ? 170.94344 136.13422 133.89867 1.000 141.75289 688 GLU A C 1
ATOM 4144 O O . GLU A 1 688 ? 170.97047 137.29978 133.48512 1.000 139.43975 688 GLU A O 1
ATOM 4150 N N . ARG A 1 689 ? 169.91464 135.64844 134.59709 1.000 135.26268 689 ARG A N 1
ATOM 4151 C CA . ARG A 1 689 ? 168.78219 136.49905 134.93972 1.000 133.16711 689 ARG A CA 1
ATOM 4152 C C . ARG A 1 689 ? 169.17222 137.57816 135.94122 1.000 133.42493 689 ARG A C 1
ATOM 4153 O O . ARG A 1 689 ? 168.65461 138.69729 135.87109 1.000 140.24446 689 ARG A O 1
ATOM 4161 N N . ILE A 1 690 ? 170.08217 137.27049 136.86821 1.000 129.87359 690 ILE A N 1
ATOM 4162 C CA . ILE A 1 690 ? 170.60820 138.29763 137.76524 1.000 132.27138 690 ILE A CA 1
ATOM 4163 C C . ILE A 1 690 ? 171.28759 139.39854 136.96056 1.000 130.89786 690 ILE A C 1
ATOM 4164 O O . ILE A 1 690 ? 171.06142 140.59568 137.18773 1.000 132.25513 690 ILE A O 1
ATOM 4169 N N . THR A 1 691 ? 172.12796 139.00439 136.00055 1.000 131.24026 691 THR A N 1
ATOM 4170 C CA . THR A 1 691 ? 172.82632 139.98309 135.17368 1.000 132.51333 691 THR A CA 1
ATOM 4171 C C . THR A 1 691 ? 171.84269 140.83630 134.38217 1.000 137.81334 691 THR A C 1
ATOM 4172 O O . THR A 1 691 ? 171.98333 142.06267 134.30963 1.000 139.57421 691 THR A O 1
ATOM 4176 N N . SER A 1 692 ? 170.83233 140.20089 133.78464 1.000 134.22043 692 SER A N 1
ATOM 4177 C CA . SER A 1 692 ? 169.86365 140.94398 132.98372 1.000 129.12909 692 SER A CA 1
ATOM 4178 C C . SER A 1 692 ? 169.04111 141.89854 133.84311 1.000 127.93686 692 SER A C 1
ATOM 4179 O O . SER A 1 692 ? 168.75486 143.02697 133.42559 1.000 128.25497 692 SER A O 1
ATOM 4182 N N . SER A 1 693 ? 168.64811 141.46784 135.04454 1.000 123.57483 693 SER A N 1
ATOM 4183 C CA . SER A 1 693 ? 167.88988 142.34615 135.92874 1.000 120.93412 693 SER A CA 1
ATOM 4184 C C . SER A 1 693 ? 168.72085 143.54694 136.36109 1.000 123.75998 693 SER A C 1
ATOM 4185 O O . SER A 1 693 ? 168.22589 144.68194 136.37492 1.000 130.01120 693 SER A O 1
ATOM 4188 N N . VAL A 1 694 ? 169.98934 143.32139 136.71440 1.000 128.16892 694 VAL A N 1
ATOM 4189 C CA . VAL A 1 694 ? 170.83646 144.44631 137.09880 1.000 128.26707 694 VAL A CA 1
ATOM 4190 C C . VAL A 1 694 ? 171.06090 145.37630 135.91261 1.000 127.84759 694 VAL A C 1
ATOM 4191 O O . VAL A 1 694 ? 171.13395 146.59988 136.07989 1.000 125.57992 694 VAL A O 1
ATOM 4195 N N . TYR A 1 695 ? 171.16431 144.82319 134.70132 1.000 133.31216 695 TYR A N 1
ATOM 4196 C CA . TYR A 1 695 ? 171.23716 145.65933 133.50720 1.000 133.09431 695 TYR A CA 1
ATOM 4197 C C . TYR A 1 695 ? 169.99323 146.52488 133.36262 1.000 136.99075 695 TYR A C 1
ATOM 4198 O O . TYR A 1 695 ? 170.08812 147.72059 133.06260 1.000 134.39384 695 TYR A O 1
ATOM 4207 N N . ALA A 1 696 ? 168.81594 145.93435 133.57266 1.000 139.02038 696 ALA A N 1
ATOM 4208 C CA . ALA A 1 696 ? 167.57000 146.66818 133.38035 1.000 131.90277 696 ALA A CA 1
ATOM 4209 C C . ALA A 1 696 ? 167.35392 147.72486 134.45590 1.000 131.07137 696 ALA A C 1
ATOM 4210 O O . ALA A 1 696 ? 166.68589 148.73312 134.20285 1.000 129.05222 696 ALA A O 1
ATOM 4212 N N . MET A 1 697 ? 167.90128 147.51919 135.65328 1.000 136.96011 697 MET A N 1
ATOM 4213 C CA . MET A 1 697 ? 167.62472 148.42100 136.76553 1.000 131.08464 697 MET A CA 1
ATOM 4214 C C . MET A 1 697 ? 168.46472 149.69420 136.76241 1.000 136.69974 697 MET A C 1
ATOM 4215 O O . MET A 1 697 ? 168.21410 150.57035 137.59654 1.000 138.05786 697 MET A O 1
ATOM 4220 N N . ALA A 1 698 ? 169.44602 149.83358 135.86869 1.000 138.77102 698 ALA A N 1
ATOM 4221 C CA . ALA A 1 698 ? 170.40902 150.92467 135.98912 1.000 137.50113 698 ALA A CA 1
ATOM 4222 C C . ALA A 1 698 ? 170.68901 151.70665 134.71201 1.000 137.74465 698 ALA A C 1
ATOM 4223 O O . ALA A 1 698 ? 171.23245 152.81297 134.81048 1.000 138.36513 698 ALA A O 1
ATOM 4225 N N . THR A 1 699 ? 170.34981 151.19157 133.52982 1.000 140.20812 699 THR A N 1
ATOM 4226 C CA . THR A 1 699 ? 170.77897 151.84652 132.29562 1.000 141.72030 699 THR A CA 1
ATOM 4227 C C . THR A 1 699 ? 169.96204 153.10391 132.01082 1.000 145.80880 699 THR A C 1
ATOM 4228 O O . THR A 1 699 ? 170.52331 154.18349 131.77518 1.000 145.16452 699 THR A O 1
ATOM 4232 N N . GLU A 1 700 ? 168.63514 152.97705 132.01512 1.000 156.48358 700 GLU A N 1
ATOM 4233 C CA . GLU A 1 700 ? 167.77527 154.10658 131.67032 1.000 152.03585 700 GLU A CA 1
ATOM 4234 C C . GLU A 1 700 ? 167.96090 155.32577 132.56768 1.000 150.97560 700 GLU A C 1
ATOM 4235 O O . GLU A 1 700 ? 167.97110 156.44800 132.03047 1.000 152.40880 700 GLU A O 1
ATOM 4241 N N . PRO A 1 701 ? 168.06357 155.20698 133.89909 1.000 143.96160 701 PRO A N 1
ATOM 4242 C CA . PRO A 1 701 ? 168.29882 156.42070 134.70292 1.000 146.58429 701 PRO A CA 1
ATOM 4243 C C . PRO A 1 701 ? 169.54558 157.17867 134.28681 1.000 146.83927 701 PRO A C 1
ATOM 4244 O O . PRO A 1 701 ? 169.49467 158.40268 134.10461 1.000 147.16033 701 PRO A O 1
ATOM 4248 N N . ILE A 1 702 ? 170.66406 156.47367 134.10619 1.000 150.98638 702 ILE A N 1
ATOM 4249 C CA . ILE A 1 702 ? 171.90550 157.12922 133.70545 1.000 150.87162 702 ILE A CA 1
ATOM 4250 C C . ILE A 1 702 ? 171.74269 157.77797 132.33862 1.000 151.59169 702 ILE A C 1
ATOM 4251 O O . ILE A 1 702 ? 172.12774 158.93547 132.13138 1.000 153.01163 702 ILE A O 1
ATOM 4256 N N . ALA A 1 703 ? 171.15630 157.04412 131.38859 1.000 145.62083 703 ALA A N 1
ATOM 4257 C CA . ALA A 1 703 ? 171.01925 157.56444 130.03159 1.000 141.14419 703 ALA A CA 1
ATOM 4258 C C . ALA A 1 703 ? 170.18234 158.83791 130.00847 1.000 143.18903 703 ALA A C 1
ATOM 4259 O O . ALA A 1 703 ? 170.58886 159.85458 129.43049 1.000 144.07175 703 ALA A O 1
ATOM 4261 N N . TYR A 1 704 ? 169.01358 158.80955 130.65285 1.000 148.75249 704 TYR A N 1
ATOM 4262 C CA . TYR A 1 704 ? 168.12886 159.96779 130.60398 1.000 147.57149 704 TYR A CA 1
ATOM 4263 C C . TYR A 1 704 ? 168.67120 161.13546 131.41703 1.000 148.25499 704 TYR A C 1
ATOM 4264 O O . TYR A 1 704 ? 168.49667 162.29291 131.01900 1.000 150.84022 704 TYR A O 1
ATOM 4273 N N . SER A 1 705 ? 169.33919 160.86730 132.54207 1.000 152.86315 705 SER A N 1
ATOM 4274 C CA . SER A 1 705 ? 169.94104 161.95450 133.30401 1.000 151.69879 705 SER A CA 1
ATOM 4275 C C . SER A 1 705 ? 171.06000 162.62638 132.51763 1.000 153.54086 705 SER A C 1
ATOM 4276 O O . SER A 1 705 ? 171.17876 163.85805 132.52293 1.000 154.07086 705 SER A O 1
ATOM 4279 N N . LEU A 1 706 ? 171.88984 161.83584 131.82931 1.000 159.70737 706 LEU A N 1
ATOM 4280 C CA . LEU A 1 706 ? 172.92885 162.42048 130.98775 1.000 158.38904 706 LEU A CA 1
ATOM 4281 C C . LEU A 1 706 ? 172.32406 163.22456 129.84514 1.000 159.09635 706 LEU A C 1
ATOM 4282 O O . LEU A 1 706 ? 172.83002 164.29849 129.49738 1.000 159.28189 706 LEU A O 1
ATOM 4287 N N . PHE A 1 707 ? 171.24508 162.71767 129.24169 1.000 161.27897 707 PHE A N 1
ATOM 4288 C CA . PHE A 1 707 ? 170.58456 163.46593 128.17653 1.000 158.09973 707 PHE A CA 1
ATOM 4289 C C . PHE A 1 707 ? 170.05422 164.80013 128.68694 1.000 158.17286 707 PHE A C 1
ATOM 4290 O O . PHE A 1 707 ? 170.21158 165.83378 128.02618 1.000 160.06102 707 PHE A O 1
ATOM 4298 N N . ALA A 1 708 ? 169.42926 164.79805 129.86658 1.000 161.31929 708 ALA A N 1
ATOM 4299 C CA . ALA A 1 708 ? 168.92460 166.04164 130.43996 1.000 162.61936 708 ALA A CA 1
ATOM 4300 C C . ALA A 1 708 ? 170.05837 167.01367 130.74122 1.000 163.89727 708 ALA A C 1
ATOM 4301 O O . ALA A 1 708 ? 169.94301 168.21686 130.47466 1.000 164.99718 708 ALA A O 1
ATOM 4303 N N . LEU A 1 709 ? 171.16272 166.51094 131.29952 1.000 174.79888 709 LEU A N 1
ATOM 4304 C CA . LEU A 1 709 ? 172.29731 167.37807 131.60210 1.000 174.55328 709 LEU A CA 1
ATOM 4305 C C . LEU A 1 709 ? 172.88091 167.98929 130.33473 1.000 174.97348 709 LEU A C 1
ATOM 4306 O O . LEU A 1 709 ? 173.23607 169.17348 130.31553 1.000 174.00787 709 LEU A O 1
ATOM 4311 N N . ASP A 1 710 ? 172.99305 167.19660 129.26609 1.000 181.15860 710 ASP A N 1
ATOM 4312 C CA . ASP A 1 710 ? 173.48077 167.73440 127.99991 1.000 180.45176 710 ASP A CA 1
ATOM 4313 C C . ASP A 1 710 ? 172.51911 168.77109 127.43441 1.000 181.00966 710 ASP A C 1
ATOM 4314 O O . ASP A 1 710 ? 172.94836 169.78602 126.87350 1.000 180.43670 710 ASP A O 1
ATOM 4319 N N . LYS A 1 711 ? 171.21244 168.52832 127.56301 1.000 186.91429 711 LYS A N 1
ATOM 4320 C CA . LYS A 1 711 ? 170.23038 169.48013 127.05344 1.000 185.59204 711 LYS A CA 1
ATOM 4321 C C . LYS A 1 711 ? 170.30334 170.80893 127.79522 1.000 184.78185 711 LYS A C 1
ATOM 4322 O O . LYS A 1 711 ? 170.22253 171.87715 127.17769 1.000 184.32699 711 LYS A O 1
ATOM 4328 N N . GLN A 1 712 ? 170.45274 170.76463 129.12195 1.000 193.46550 712 GLN A N 1
ATOM 4329 C CA . GLN A 1 712 ? 170.43292 171.99736 129.90473 1.000 193.14862 712 GLN A CA 1
ATOM 4330 C C . GLN A 1 712 ? 171.61931 172.90044 129.58877 1.000 194.04646 712 GLN A C 1
ATOM 4331 O O . GLN A 1 712 ? 171.50868 174.12556 129.70978 1.000 192.39163 712 GLN A O 1
ATOM 4337 N N . ARG A 1 713 ? 172.75482 172.32790 129.18889 1.000 198.19319 713 ARG A N 1
ATOM 4338 C CA . ARG A 1 713 ? 173.93474 173.13345 128.90045 1.000 196.98734 713 ARG A CA 1
ATOM 4339 C C . ARG A 1 713 ? 173.92470 173.73310 127.50058 1.000 196.34951 713 ARG A C 1
ATOM 4340 O O . ARG A 1 713 ? 174.80270 174.54447 127.18859 1.000 194.16722 713 ARG A O 1
ATOM 4348 N N . GLY A 1 714 ? 172.96644 173.36156 126.65654 1.000 194.59615 714 GLY A N 1
ATOM 4349 C CA . GLY A 1 714 ? 172.84949 173.96320 125.34321 1.000 192.84617 714 GLY A CA 1
ATOM 4350 C C . GLY A 1 714 ? 173.64915 173.26715 124.26195 1.000 192.30449 714 GLY A C 1
ATOM 4351 O O . GLY A 1 714 ? 174.33413 173.92271 123.47141 1.000 191.29186 714 GLY A O 1
ATOM 4352 N N . LYS A 1 715 ? 173.57255 171.94232 124.21487 1.000 194.27842 715 LYS A N 1
ATOM 4353 C CA . LYS A 1 715 ? 174.23574 171.15796 123.18528 1.000 194.59389 715 LYS A CA 1
ATOM 4354 C C . LYS A 1 715 ? 173.23540 170.72750 122.11680 1.000 195.16441 715 LYS A C 1
ATOM 4355 O O . LYS A 1 715 ? 172.02156 170.89239 122.25672 1.000 194.73254 715 LYS A O 1
ATOM 4361 N N . ALA A 1 716 ? 173.76826 170.16485 121.03156 1.000 196.55101 716 ALA A N 1
ATOM 4362 C CA . ALA A 1 716 ? 172.95540 169.74644 119.88956 1.000 196.58031 716 ALA A CA 1
ATOM 4363 C C . ALA A 1 716 ? 172.25689 168.43354 120.23326 1.000 196.81212 716 ALA A C 1
ATOM 4364 O O . ALA A 1 716 ? 172.66397 167.34194 119.82794 1.000 195.52162 716 ALA A O 1
ATOM 4366 N N . THR A 1 717 ? 171.17608 168.55070 121.00210 1.000 193.53887 717 THR A N 1
ATOM 4367 C CA . THR A 1 717 ? 170.37458 167.40544 121.40881 1.000 192.06867 717 THR A CA 1
ATOM 4368 C C . THR A 1 717 ? 169.07764 167.28313 120.61847 1.000 192.30646 717 THR A C 1
ATOM 4369 O O . THR A 1 717 ? 168.25254 166.42015 120.93385 1.000 192.77489 717 THR A O 1
ATOM 4373 N N . GLU A 1 718 ? 168.87597 168.12934 119.60540 1.000 196.92894 718 GLU A N 1
ATOM 4374 C CA . GLU A 1 718 ? 167.63498 168.08402 118.83760 1.000 195.52357 718 GLU A CA 1
ATOM 4375 C C . GLU A 1 718 ? 167.49896 166.77428 118.07096 1.000 195.14454 718 GLU A C 1
ATOM 4376 O O . GLU A 1 718 ? 166.41566 166.17901 118.03720 1.000 196.61141 718 GLU A O 1
ATOM 4382 N N . SER A 1 719 ? 168.58455 166.31287 117.44597 1.000 179.13765 719 SER A N 1
ATOM 4383 C CA . SER A 1 719 ? 168.52207 165.08079 116.66626 1.000 178.83300 719 SER A CA 1
ATOM 4384 C C . SER A 1 719 ? 168.21901 163.88033 117.55254 1.000 179.54029 719 SER A C 1
ATOM 4385 O O . SER A 1 719 ? 167.44244 162.99710 117.17104 1.000 178.99257 719 SER A O 1
ATOM 4388 N N . ALA A 1 720 ? 168.82606 163.82811 118.73956 1.000 180.18682 720 ALA A N 1
ATOM 4389 C CA . ALA A 1 720 ? 168.57128 162.71652 119.64764 1.000 178.71693 720 ALA A CA 1
ATOM 4390 C C . ALA A 1 720 ? 167.16283 162.77074 120.22118 1.000 179.72356 720 ALA A C 1
ATOM 4391 O O . ALA A 1 720 ? 166.57708 161.72550 120.52128 1.000 178.51566 720 ALA A O 1
ATOM 4393 N N . GLU A 1 721 ? 166.61105 163.96989 120.39845 1.000 184.14085 721 GLU A N 1
ATOM 4394 C CA . GLU A 1 721 ? 165.24315 164.09858 120.87971 1.000 181.33056 721 GLU A CA 1
ATOM 4395 C C . GLU A 1 721 ? 164.21688 163.84637 119.78452 1.000 180.74353 721 GLU A C 1
ATOM 4396 O O . GLU A 1 721 ? 163.05619 163.55375 120.09285 1.000 180.49533 721 GLU A O 1
ATOM 4402 N N . LYS A 1 722 ? 164.62115 163.95163 118.51932 1.000 172.77679 722 LYS A N 1
ATOM 4403 C CA . LYS A 1 722 ? 163.71875 163.74618 117.39459 1.000 171.33597 722 LYS A CA 1
ATOM 4404 C C . LYS A 1 722 ? 163.69232 162.29842 116.92386 1.000 170.30295 722 LYS A C 1
ATOM 4405 O O . LYS A 1 722 ? 162.63985 161.81658 116.49220 1.000 169.07982 722 LYS A O 1
ATOM 4411 N N . HIS A 1 723 ? 164.81187 161.58629 117.01960 1.000 163.58340 723 HIS A N 1
ATOM 4412 C CA . HIS A 1 723 ? 164.89580 160.19175 116.61537 1.000 162.25868 723 HIS A CA 1
ATOM 4413 C C . HIS A 1 723 ? 165.28530 159.32133 117.80116 1.000 163.63752 723 HIS A C 1
ATOM 4414 O O . HIS A 1 723 ? 165.98413 159.76365 118.71663 1.000 164.38740 723 HIS A O 1
ATOM 4421 N N . ARG A 1 724 ? 164.82866 158.07161 117.77172 1.000 155.67460 724 ARG A N 1
ATOM 4422 C CA . ARG A 1 724 ? 165.15822 157.12359 118.82616 1.000 154.73570 724 ARG A CA 1
ATOM 4423 C C . ARG A 1 724 ? 166.44197 156.35736 118.54626 1.000 156.96366 724 ARG A C 1
ATOM 4424 O O . ARG A 1 724 ? 167.13809 155.96787 119.49058 1.000 159.25785 724 ARG A O 1
ATOM 4432 N N . SER A 1 725 ? 166.77581 156.13495 117.27356 1.000 153.81388 725 SER A N 1
ATOM 4433 C CA . SER A 1 725 ? 168.02870 155.46084 116.95100 1.000 152.23731 725 SER A CA 1
ATOM 4434 C C . SER A 1 725 ? 169.22870 156.30072 117.37155 1.000 155.52046 725 SER A C 1
ATOM 4435 O O . SER A 1 725 ? 170.21896 155.76967 117.88907 1.000 158.33007 725 SER A O 1
ATOM 4438 N N . VAL A 1 726 ? 169.15515 157.61696 117.16457 1.000 153.80874 726 VAL A N 1
ATOM 4439 C CA . VAL A 1 726 ? 170.24288 158.49871 117.57843 1.000 152.29145 726 VAL A CA 1
ATOM 4440 C C . VAL A 1 726 ? 170.39803 158.47999 119.09366 1.000 155.33836 726 VAL A C 1
ATOM 4441 O O . VAL A 1 726 ? 171.51788 158.43496 119.61762 1.000 160.32590 726 VAL A O 1
ATOM 4445 N N . PHE A 1 727 ? 169.27938 158.51461 119.82148 1.000 148.90239 727 PHE A N 1
ATOM 4446 C CA . PHE A 1 727 ? 169.34276 158.44294 121.27760 1.000 147.91360 727 PHE A CA 1
ATOM 4447 C C . PHE A 1 727 ? 169.93916 157.11917 121.73750 1.000 147.62183 727 PHE A C 1
ATOM 4448 O O . PHE A 1 727 ? 170.72527 157.08176 122.69086 1.000 148.08645 727 PHE A O 1
ATOM 4456 N N . THR A 1 728 ? 169.57016 156.01970 121.07757 1.000 150.93308 728 THR A N 1
ATOM 4457 C CA . THR A 1 728 ? 170.14670 154.72458 121.42229 1.000 151.60064 728 THR A CA 1
ATOM 4458 C C . THR A 1 728 ? 171.64987 154.70948 121.17820 1.000 151.91330 728 THR A C 1
ATOM 4459 O O . THR A 1 728 ? 172.41449 154.17898 121.99224 1.000 155.23098 728 THR A O 1
ATOM 4463 N N . GLN 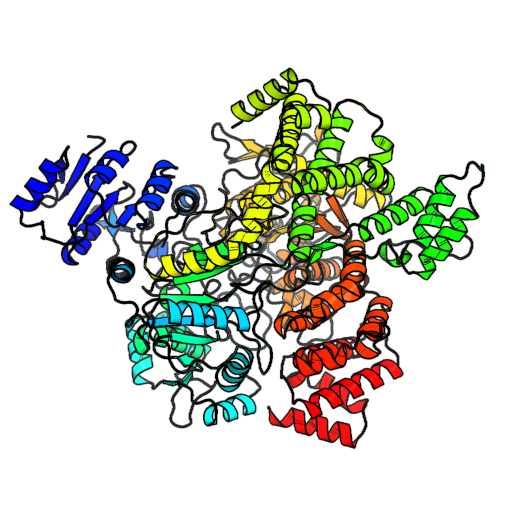A 1 729 ? 172.09397 155.29823 120.06923 1.000 152.27604 729 GLN A N 1
ATOM 4464 C CA . GLN A 1 729 ? 173.50590 155.26573 119.71326 1.000 151.23274 729 GLN A CA 1
ATOM 4465 C C . GLN A 1 729 ? 174.33994 156.31759 120.43473 1.000 151.76388 729 GLN A C 1
ATOM 4466 O O . GLN A 1 729 ? 175.57136 156.25623 120.36287 1.000 153.81021 729 GLN A O 1
ATOM 4472 N N . GLN A 1 730 ? 173.71614 157.27722 121.12123 1.000 145.68292 730 GLN A N 1
ATOM 4473 C CA . GLN A 1 730 ? 174.46166 158.33643 121.78676 1.000 144.40811 730 GLN A CA 1
ATOM 4474 C C . GLN A 1 730 ? 174.38471 158.30837 123.30526 1.000 145.87149 730 GLN A C 1
ATOM 4475 O O . GLN A 1 730 ? 175.26620 158.87697 123.95536 1.000 146.34922 730 GLN A O 1
ATOM 4481 N N . TYR A 1 731 ? 173.36637 157.67747 123.88918 1.000 144.68606 731 TYR A N 1
ATOM 4482 C CA . TYR A 1 731 ? 173.18294 157.72828 125.33222 1.000 143.98805 731 TYR A CA 1
ATOM 4483 C C . TYR A 1 731 ? 172.90684 156.38474 125.98944 1.000 143.41377 731 TYR A C 1
ATOM 4484 O O . TYR A 1 731 ? 173.01682 156.29496 127.21640 1.000 148.64602 731 TYR A O 1
ATOM 4493 N N . LEU A 1 732 ? 172.56627 155.34387 125.23297 1.000 145.72108 732 LEU A N 1
ATOM 4494 C CA . LEU A 1 732 ? 172.19705 154.06029 125.81888 1.000 150.06463 732 LEU A CA 1
ATOM 4495 C C . LEU A 1 732 ? 173.35796 153.07106 125.85194 1.000 152.42174 732 LEU A C 1
ATOM 4496 O O . LEU A 1 732 ? 173.62213 152.45956 126.89283 1.000 156.17869 732 LEU A O 1
ATOM 4501 N N . MET A 1 733 ? 174.05787 152.90141 124.72935 1.000 153.64523 733 MET A N 1
ATOM 4502 C CA . MET A 1 733 ? 175.21604 152.00870 124.69738 1.000 152.94253 733 MET A CA 1
ATOM 4503 C C . MET A 1 733 ? 176.32247 152.43036 125.65836 1.000 154.87425 733 MET A C 1
ATOM 4504 O O . MET A 1 733 ? 176.87340 151.55383 126.34988 1.000 158.22508 733 MET A O 1
ATOM 4509 N N . PRO A 1 734 ? 176.73271 153.70526 125.72680 1.000 145.74599 734 PRO A N 1
ATOM 4510 C CA . PRO A 1 734 ? 177.73711 154.07695 126.73698 1.000 146.06365 734 PRO A CA 1
ATOM 4511 C C . PRO A 1 734 ? 177.28943 153.79480 128.15861 1.000 145.93535 734 PRO A C 1
ATOM 4512 O O . PRO A 1 734 ? 178.10253 153.36807 128.98895 1.000 147.41394 734 PRO A O 1
ATOM 4516 N N . ALA A 1 735 ? 176.00893 154.01615 128.46242 1.000 140.90661 735 ALA A N 1
ATOM 4517 C CA . ALA A 1 735 ? 175.50808 153.70696 129.79596 1.000 138.67904 735 ALA A CA 1
ATOM 4518 C C . ALA A 1 735 ? 175.58242 152.21305 130.07310 1.000 139.32249 735 ALA A C 1
ATOM 4519 O O . ALA A 1 735 ? 175.94491 151.79693 131.17860 1.000 145.05666 735 ALA A O 1
ATOM 4521 N N . ARG A 1 736 ? 175.24373 151.38992 129.07882 1.000 142.36730 736 ARG A N 1
ATOM 4522 C CA . ARG A 1 736 ? 175.33380 149.94423 129.25556 1.000 143.79111 736 ARG A CA 1
ATOM 4523 C C . ARG A 1 736 ? 176.77358 149.50735 129.49734 1.000 148.08898 736 ARG A C 1
ATOM 4524 O O . ARG A 1 736 ? 177.03824 148.65547 130.35501 1.000 149.82894 736 ARG A O 1
ATOM 4532 N N . LEU A 1 737 ? 177.71847 150.08192 128.74917 1.000 146.15400 737 LEU A N 1
ATOM 4533 C CA . LEU A 1 737 ? 179.12638 149.74535 128.94857 1.000 141.60210 737 LEU A CA 1
ATOM 4534 C C . LEU A 1 737 ? 179.60488 150.15522 130.33726 1.000 142.89446 737 LEU A C 1
ATOM 4535 O O . LEU A 1 737 ? 180.32962 149.40280 131.00153 1.000 147.24447 737 LEU A O 1
ATOM 4540 N N . LEU A 1 738 ? 179.21178 151.34738 130.79203 1.000 137.16743 738 LEU A N 1
ATOM 4541 C CA . LEU A 1 738 ? 179.59138 151.79086 132.12993 1.000 134.80659 738 LEU A CA 1
ATOM 4542 C C . LEU A 1 738 ? 178.99646 150.88625 133.20245 1.000 137.01612 738 LEU A C 1
ATOM 4543 O O . LEU A 1 738 ? 179.65959 150.56957 134.19810 1.000 143.20814 738 LEU A O 1
ATOM 4548 N N . VAL A 1 739 ? 177.74245 150.46663 133.02070 1.000 144.07628 739 VAL A N 1
ATOM 4549 C CA . VAL A 1 739 ? 177.10821 149.57181 133.98474 1.000 143.83875 739 VAL A CA 1
ATOM 4550 C C . VAL A 1 739 ? 177.83134 148.23302 134.02297 1.000 143.70836 739 VAL A C 1
ATOM 4551 O O . VAL A 1 739 ? 178.05310 147.66313 135.09699 1.000 146.59756 739 VAL A O 1
ATOM 4555 N N . GLU A 1 740 ? 178.21436 147.71136 132.85501 1.000 149.95960 740 GLU A N 1
ATOM 4556 C CA . GLU A 1 740 ? 178.97474 146.46494 132.81842 1.000 149.57485 740 GLU A CA 1
ATOM 4557 C C . GLU A 1 740 ? 180.30935 146.60956 133.54011 1.000 151.26064 740 GLU A C 1
ATOM 4558 O O . GLU A 1 740 ? 180.70357 145.73085 134.31905 1.000 150.44127 740 GLU A O 1
ATOM 4564 N N . ARG A 1 741 ? 181.01501 147.71719 133.29860 1.000 152.39772 741 ARG A N 1
ATOM 4565 C CA . ARG A 1 741 ? 182.29507 147.94379 133.96368 1.000 149.55457 741 ARG A CA 1
ATOM 4566 C C . ARG A 1 741 ? 182.12820 148.00321 135.47736 1.000 149.83022 741 ARG A C 1
ATOM 4567 O O . ARG A 1 741 ? 182.90119 147.39142 136.22301 1.000 150.50159 741 ARG A O 1
ATOM 4575 N N . LEU A 1 742 ? 181.12020 148.74007 135.95067 1.000 152.23471 742 LEU A N 1
ATOM 4576 C CA . LEU A 1 742 ? 180.89362 148.84225 137.38885 1.000 148.91231 742 LEU A CA 1
ATOM 4577 C C . LEU A 1 742 ? 180.45362 147.51341 137.98870 1.000 149.02671 742 LEU A C 1
ATOM 4578 O O . LEU A 1 742 ? 180.76588 147.22550 139.14864 1.000 150.47548 742 LEU A O 1
ATOM 4583 N N . MET A 1 743 ? 179.72927 146.69682 137.22461 1.000 163.76763 743 MET A N 1
ATOM 4584 C CA . MET A 1 743 ? 179.31741 145.39251 137.72562 1.000 165.21009 743 MET A CA 1
ATOM 4585 C C . MET A 1 743 ? 180.50520 144.44759 137.83247 1.000 166.49633 743 MET A C 1
ATOM 4586 O O . MET A 1 743 ? 180.55716 143.60814 138.73858 1.000 165.24972 743 MET A O 1
ATOM 4591 N N . ALA A 1 744 ? 181.46434 144.56021 136.91019 1.000 171.21627 744 ALA A N 1
ATOM 4592 C CA . ALA A 1 744 ? 182.64101 143.69885 136.97579 1.000 169.45385 744 ALA A CA 1
ATOM 4593 C C . ALA A 1 744 ? 183.46836 143.97629 138.22723 1.000 167.94307 744 ALA A C 1
ATOM 4594 O O . ALA A 1 744 ? 183.90763 143.04251 138.90677 1.000 166.09105 744 ALA A O 1
ATOM 4596 N N . ASN A 1 745 ? 183.68610 145.24833 138.55560 1.000 171.91029 745 ASN A N 1
ATOM 4597 C CA . ASN A 1 745 ? 184.49978 145.62885 139.70971 1.000 170.33356 745 ASN A CA 1
ATOM 4598 C C . ASN A 1 745 ? 183.81410 146.78177 140.43288 1.000 173.90182 745 ASN A C 1
ATOM 4599 O O . ASN A 1 745 ? 183.88116 147.93815 139.98252 1.000 175.25151 745 ASN A O 1
ATOM 4604 N N . PRO A 1 746 ? 183.15812 146.51066 141.56340 1.000 167.68138 746 PRO A N 1
ATOM 4605 C CA . PRO A 1 746 ? 182.39302 147.56361 142.24348 1.000 165.99197 746 PRO A CA 1
ATOM 4606 C C . PRO A 1 746 ? 183.24526 148.67488 142.84796 1.000 165.93399 746 PRO A C 1
ATOM 4607 O O . PRO A 1 746 ? 182.67828 149.67894 143.30389 1.000 164.50851 746 PRO A O 1
ATOM 4611 N N . SER A 1 747 ? 184.56797 148.54518 142.87057 1.000 177.03375 747 SER A N 1
ATOM 4612 C CA . SER A 1 747 ? 185.41439 149.51660 143.55418 1.000 177.24162 747 SER A CA 1
ATOM 4613 C C . SER A 1 747 ? 185.76589 150.72503 142.69309 1.000 176.02454 747 SER A C 1
ATOM 4614 O O . SER A 1 747 ? 186.46322 151.62415 143.17327 1.000 175.14421 747 SER A O 1
ATOM 4617 N N . LEU A 1 748 ? 185.30750 150.77076 141.44139 1.000 172.49664 748 LEU A N 1
ATOM 4618 C CA . LEU A 1 748 ? 185.61143 151.88415 140.55052 1.000 172.02037 748 LEU A CA 1
ATOM 4619 C C . LEU A 1 748 ? 184.74826 153.11357 140.80637 1.000 173.84257 748 LEU A C 1
ATOM 4620 O O . LEU A 1 748 ? 184.99333 154.15756 140.19391 1.000 174.41305 748 LEU A O 1
ATOM 4625 N N . ALA A 1 749 ? 183.75726 153.02432 141.68959 1.000 179.38833 749 ALA A N 1
ATOM 4626 C CA . ALA A 1 749 ? 182.82737 154.12620 141.93771 1.000 178.66941 749 ALA A CA 1
ATOM 4627 C C . ALA A 1 749 ? 183.52732 155.19719 142.76494 1.000 178.63948 749 ALA A C 1
ATOM 4628 O O . ALA A 1 749 ? 183.47750 155.20070 143.99576 1.000 178.78032 749 ALA A O 1
ATOM 4630 N N . THR A 1 750 ? 184.19046 156.12039 142.07593 1.000 183.28373 750 THR A N 1
ATOM 4631 C CA . THR A 1 750 ? 184.89788 157.22194 142.70770 1.000 183.37274 750 THR A CA 1
ATOM 4632 C C . THR A 1 750 ? 184.34185 158.54997 142.20931 1.000 184.16376 750 THR A C 1
ATOM 4633 O O . THR A 1 750 ? 183.67551 158.61842 141.17318 1.000 185.08816 750 THR A O 1
ATOM 4637 N N . ASP A 1 751 ? 184.62545 159.61435 142.96611 1.000 189.20722 751 ASP A N 1
ATOM 4638 C CA . ASP A 1 751 ? 184.13450 160.93819 142.59346 1.000 189.31211 751 ASP A CA 1
ATOM 4639 C C . ASP A 1 751 ? 184.71501 161.40471 141.26528 1.000 188.79203 751 ASP A C 1
ATOM 4640 O O . ASP A 1 751 ? 184.05145 162.13761 140.52196 1.000 191.09703 751 ASP A O 1
ATOM 4645 N N . GLU A 1 752 ? 185.94838 161.00263 140.95216 1.000 190.44221 752 GLU A N 1
ATOM 4646 C CA . GLU A 1 752 ? 186.52995 161.35786 139.66235 1.000 191.77330 752 GLU A CA 1
ATOM 4647 C C . GLU A 1 752 ? 185.76330 160.70863 138.51826 1.000 191.50040 752 GLU A C 1
ATOM 4648 O O . GLU A 1 752 ? 185.56370 161.32611 137.46563 1.000 193.17409 752 GLU A O 1
ATOM 4654 N N . LEU A 1 753 ? 185.32269 159.46239 138.70591 1.000 176.51773 753 LEU A N 1
ATOM 4655 C CA . LEU A 1 753 ? 184.49982 158.81489 137.69058 1.000 175.19877 753 LEU A CA 1
ATOM 4656 C C . LEU A 1 753 ? 183.19838 159.57565 137.47612 1.000 177.25137 753 LEU A C 1
ATOM 4657 O O . LEU A 1 753 ? 182.76276 159.76453 136.33518 1.000 179.41954 753 LEU A O 1
ATOM 4662 N N . ILE A 1 754 ? 182.57043 160.03055 138.56282 1.000 179.12831 754 ILE A N 1
ATOM 4663 C CA . ILE A 1 754 ? 181.32589 160.78856 138.44930 1.000 178.00752 754 ILE A CA 1
ATOM 4664 C C . ILE A 1 754 ? 181.56589 162.09879 137.70797 1.000 178.74539 754 ILE A C 1
ATOM 4665 O O . ILE A 1 754 ? 180.80632 162.47037 136.80479 1.000 181.14231 754 ILE A O 1
ATOM 4670 N N . CYS A 1 755 ? 182.63215 162.81622 138.07329 1.000 185.37440 755 CYS A N 1
ATOM 4671 C CA . CYS A 1 755 ? 182.89050 164.10937 137.44867 1.000 184.46942 755 CYS A CA 1
ATOM 4672 C C . CYS A 1 755 ? 183.26203 163.96132 135.97888 1.000 185.86362 755 CYS A C 1
ATOM 4673 O O . CYS A 1 755 ? 182.93099 164.83418 135.16897 1.000 186.26482 755 CYS A O 1
ATOM 4676 N N . HIS A 1 756 ? 183.94535 162.87483 135.61268 1.000 192.43995 756 HIS A N 1
ATOM 4677 C CA . HIS A 1 756 ? 184.27987 162.65660 134.21062 1.000 192.54260 756 HIS A CA 1
ATOM 4678 C C . HIS A 1 756 ? 183.08290 162.17683 133.39997 1.000 192.94659 756 HIS A C 1
ATOM 4679 O O . HIS A 1 756 ? 182.95782 162.53334 132.22316 1.000 192.03698 756 HIS A O 1
ATOM 4686 N N . THR A 1 757 ? 182.20139 161.37168 133.99798 1.000 186.58927 757 THR A N 1
ATOM 4687 C CA . THR A 1 757 ? 181.01851 160.91327 133.27855 1.000 184.95836 757 THR A CA 1
ATOM 4688 C C . THR A 1 757 ? 180.02622 162.04956 133.06865 1.000 186.64988 757 THR A C 1
ATOM 4689 O O . THR A 1 757 ? 179.48652 162.21473 131.96847 1.000 186.04591 757 THR A O 1
ATOM 4693 N N . ALA A 1 758 ? 179.77828 162.84793 134.10721 1.000 189.61379 758 ALA A N 1
ATOM 4694 C CA . ALA A 1 758 ? 178.84683 163.96201 133.99883 1.000 186.79160 758 ALA A CA 1
ATOM 4695 C C . ALA A 1 758 ? 179.46963 165.20177 133.37294 1.000 186.65447 758 ALA A C 1
ATOM 4696 O O . ALA A 1 758 ? 178.74249 166.15830 133.08538 1.000 188.01931 758 ALA A O 1
ATOM 4698 N N . GLY A 1 759 ? 180.78079 165.20962 133.15404 1.000 187.63945 759 GLY A N 1
ATOM 4699 C CA . GLY A 1 759 ? 181.43313 166.37046 132.56767 1.000 187.17431 759 GLY A CA 1
ATOM 4700 C C . GLY A 1 759 ? 181.34448 167.61835 133.41834 1.000 188.43266 759 GLY A C 1
ATOM 4701 O O . GLY A 1 759 ? 181.07659 168.70676 132.89471 1.000 186.98374 759 GLY A O 1
ATOM 4702 N N . ILE A 1 760 ? 181.56575 167.48782 134.72632 1.000 198.30571 760 ILE A N 1
ATOM 4703 C CA . ILE A 1 760 ? 181.46280 168.60687 135.65103 1.000 197.92397 760 ILE A CA 1
ATOM 4704 C C . ILE A 1 760 ? 182.72802 168.68132 136.49477 1.000 198.82106 760 ILE A C 1
ATOM 4705 O O . ILE A 1 760 ? 183.45514 167.69995 136.66279 1.000 199.38868 760 ILE A O 1
ATOM 4710 N N . THR A 1 761 ? 182.98545 169.87433 137.02054 1.000 205.41245 761 THR A N 1
ATOM 4711 C CA . THR A 1 761 ? 184.10220 170.09763 137.92144 1.000 204.89995 761 THR A CA 1
ATOM 4712 C C . THR A 1 761 ? 183.72546 169.69129 139.34385 1.000 205.31992 761 THR A C 1
ATOM 4713 O O . THR A 1 761 ? 182.54382 169.65370 139.69566 1.000 206.08620 761 THR A O 1
ATOM 4717 N N . PRO A 1 762 ? 184.71581 169.36612 140.18110 1.000 201.24675 762 PRO A N 1
ATOM 4718 C CA . PRO A 1 762 ? 184.39889 168.95569 141.56038 1.000 201.19187 762 PRO A CA 1
ATOM 4719 C C . PRO A 1 762 ? 183.64745 170.00498 142.36322 1.000 201.20945 762 PRO A C 1
ATOM 4720 O O . PRO A 1 762 ? 182.82353 169.64321 143.21341 1.000 201.41844 762 PRO A O 1
ATOM 4724 N N . GLN A 1 763 ? 183.90731 171.29370 142.13044 1.000 200.08632 763 GLN A N 1
ATOM 4725 C CA . GLN A 1 763 ? 183.19312 172.32933 142.87157 1.000 199.32142 763 GLN A CA 1
ATOM 4726 C C . GLN A 1 763 ? 181.71004 172.33957 142.51873 1.000 200.12270 763 GLN A C 1
ATOM 4727 O O . GLN A 1 763 ? 180.86064 172.56533 143.38890 1.000 200.51131 763 GLN A O 1
ATOM 4733 N N . GLU A 1 764 ? 181.37844 172.09591 141.24872 1.000 204.64093 764 GLU A N 1
ATOM 4734 C CA . GLU A 1 764 ? 179.97616 171.98272 140.86060 1.000 204.93667 764 GLU A CA 1
ATOM 4735 C C . GLU A 1 764 ? 179.31242 170.79286 141.54291 1.000 205.66174 764 GLU A C 1
ATOM 4736 O O . GLU A 1 764 ? 178.15603 170.87865 141.97288 1.000 206.63113 764 GLU A O 1
ATOM 4742 N N . LEU A 1 765 ? 180.02910 169.67104 141.64771 1.000 197.28156 765 LEU A N 1
ATOM 4743 C CA . LEU A 1 765 ? 179.49608 168.51318 142.35855 1.000 195.75594 765 LEU A CA 1
ATOM 4744 C C . LEU A 1 765 ? 179.26461 168.82951 143.83109 1.000 196.05165 765 LEU A C 1
ATOM 4745 O O . LEU A 1 765 ? 178.25192 168.41946 144.41168 1.000 196.39473 765 LEU A O 1
ATOM 4750 N N . ALA A 1 766 ? 180.19553 169.55712 144.45281 1.000 197.51865 766 ALA A N 1
ATOM 4751 C CA . ALA A 1 766 ? 180.01674 169.95251 145.84639 1.000 197.12392 766 ALA A CA 1
ATOM 4752 C C . ALA A 1 766 ? 178.80933 170.86717 146.01052 1.000 198.57111 766 ALA A C 1
ATOM 4753 O O . ALA A 1 766 ? 178.04394 170.73209 146.97227 1.000 198.97327 766 ALA A O 1
ATOM 4755 N N . LYS A 1 767 ? 178.62628 171.80913 145.08229 1.000 203.32718 767 LYS A N 1
ATOM 4756 C CA . LYS A 1 767 ? 177.46553 172.69318 145.13966 1.000 203.05613 767 LYS A CA 1
ATOM 4757 C C . LYS A 1 767 ? 176.16685 171.91068 144.98193 1.000 204.02578 767 LYS A C 1
ATOM 4758 O O . LYS A 1 767 ? 175.17884 172.18198 145.67645 1.000 204.07547 767 LYS A O 1
ATOM 4764 N N . ALA A 1 768 ? 176.14838 170.93843 144.06702 1.000 201.57093 768 ALA A N 1
ATOM 4765 C CA . ALA A 1 768 ? 174.96199 170.10670 143.89311 1.000 199.47030 768 ALA A CA 1
ATOM 4766 C C . ALA A 1 768 ? 174.66564 169.30025 145.15060 1.000 200.60121 768 ALA A C 1
ATOM 4767 O O . ALA A 1 768 ? 173.50357 169.17059 145.55487 1.000 201.56316 768 ALA A O 1
ATOM 4769 N N . ARG A 1 769 ? 175.70551 168.74934 145.78290 1.000 196.77605 769 ARG A N 1
ATOM 4770 C CA . ARG A 1 769 ? 175.50725 168.02270 147.03314 1.000 195.04529 769 ARG A CA 1
ATOM 4771 C C . ARG A 1 769 ? 174.96405 168.93878 148.12141 1.000 195.82641 769 ARG A C 1
ATOM 4772 O O . ARG A 1 769 ? 174.08760 168.54121 148.89728 1.000 195.53115 769 ARG A O 1
ATOM 4780 N N . GLN A 1 770 ? 175.47981 170.16774 148.19895 1.000 200.82201 770 GLN A N 1
ATOM 4781 C CA . GLN A 1 770 ? 174.98692 171.11734 149.19168 1.000 200.27152 770 GLN A CA 1
ATOM 4782 C C . GLN A 1 770 ? 173.51815 171.44725 148.95938 1.000 201.57125 770 GLN A C 1
ATOM 4783 O O . GLN A 1 770 ? 172.72842 171.50176 149.90962 1.000 201.11999 770 GLN A O 1
ATOM 4789 N N . ILE A 1 771 ? 173.13371 171.66916 147.70027 1.000 205.40388 771 ILE A N 1
ATOM 4790 C CA . ILE A 1 771 ? 171.73660 171.96611 147.39023 1.000 203.63152 771 ILE A CA 1
ATOM 4791 C C . ILE A 1 771 ? 170.84711 170.78058 147.74457 1.000 203.02359 771 ILE A C 1
ATOM 4792 O O . ILE A 1 771 ? 169.76740 170.94594 148.32863 1.000 203.35795 771 ILE A O 1
ATOM 4797 N N . GLU A 1 772 ? 171.28791 169.56645 147.40376 1.000 205.44423 772 GLU A N 1
ATOM 4798 C CA . GLU A 1 772 ? 170.50455 168.37609 147.71936 1.000 205.29461 772 GLU A CA 1
ATOM 4799 C C . GLU A 1 772 ? 170.34192 168.20455 149.22454 1.000 206.47969 772 GLU A C 1
ATOM 4800 O O . GLU A 1 772 ? 169.25937 167.84614 149.70298 1.000 208.20426 772 GLU A O 1
ATOM 4806 N N . ALA A 1 773 ? 171.41007 168.44934 149.98707 1.000 207.10115 773 ALA A N 1
ATOM 4807 C CA . ALA A 1 773 ? 171.32448 168.34555 151.43978 1.000 207.17553 773 ALA A CA 1
ATOM 4808 C C . ALA A 1 773 ? 170.39156 169.40162 152.01900 1.000 207.50353 773 ALA A C 1
ATOM 4809 O O . ALA A 1 773 ? 169.61338 169.11328 152.93581 1.000 206.33078 773 ALA A O 1
ATOM 4811 N N . GLU A 1 774 ? 170.45901 170.63202 151.50341 1.000 209.48462 774 GLU A N 1
ATOM 4812 C CA . GLU A 1 774 ? 169.58810 171.69030 152.00573 1.000 208.36580 774 GLU A CA 1
ATOM 4813 C C . GLU A 1 774 ? 168.12364 171.39552 151.70619 1.000 208.67480 774 GLU A C 1
ATOM 4814 O O . GLU A 1 774 ? 167.25055 171.65548 152.54230 1.000 206.96145 774 GLU A O 1
ATOM 4820 N N . ARG A 1 775 ? 167.83181 170.85458 150.52112 1.000 213.01545 775 ARG A N 1
ATOM 4821 C CA . ARG A 1 775 ? 166.45076 170.53346 150.17923 1.000 211.97753 775 ARG A CA 1
ATOM 4822 C C . ARG A 1 775 ? 165.90228 169.35006 150.96580 1.000 211.84029 775 ARG A C 1
ATOM 4823 O O . ARG A 1 775 ? 164.68930 169.11758 150.93063 1.000 210.84213 775 ARG A O 1
ATOM 4831 N N . ASN 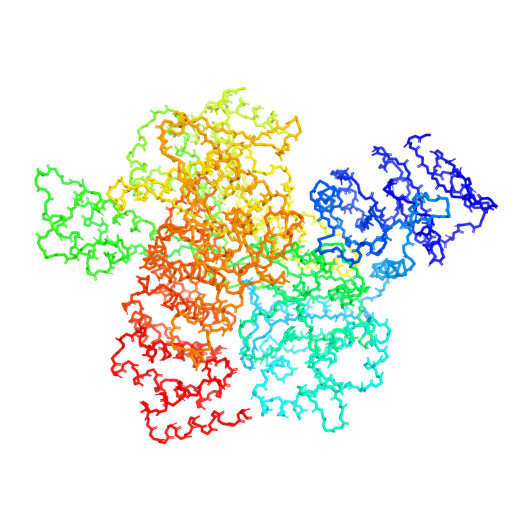A 1 776 ? 166.75040 168.60376 151.66551 1.000 206.25212 776 ASN A N 1
ATOM 4832 C CA . ASN A 1 776 ? 166.29419 167.46459 152.45300 1.000 204.15462 776 ASN A CA 1
ATOM 4833 C C . ASN A 1 776 ? 166.53710 167.69536 153.94049 1.000 202.80587 776 ASN A C 1
ATOM 4834 O O . ASN A 1 776 ? 165.73320 167.29109 154.78029 1.000 201.60352 776 ASN A O 1
ATOM 4839 N N . TYR A 1 899 ? 167.46463 179.29860 145.69972 1.000 220.82922 899 TYR A N 1
ATOM 4840 C CA . TYR A 1 899 ? 168.11606 178.96207 144.43965 1.000 222.17672 899 TYR A CA 1
ATOM 4841 C C . TYR A 1 899 ? 167.12363 179.00383 143.28347 1.000 223.47294 899 TYR A C 1
ATOM 4842 O O . TYR A 1 899 ? 165.91553 178.88646 143.48575 1.000 223.84485 899 TYR A O 1
ATOM 4851 N N . SER A 1 900 ? 167.64115 179.17192 142.07053 1.000 229.98570 900 SER A N 1
ATOM 4852 C CA . SER A 1 900 ? 166.80189 179.17675 140.88515 1.000 229.15765 900 SER A CA 1
ATOM 4853 C C . SER A 1 900 ? 166.41756 177.74937 140.49650 1.000 230.22606 900 SER A C 1
ATOM 4854 O O . SER A 1 900 ? 166.96486 176.76615 141.00212 1.000 231.32511 900 SER A O 1
ATOM 4857 N N . LYS A 1 901 ? 165.45403 177.64660 139.57779 1.000 230.55861 901 LYS A N 1
ATOM 4858 C CA . LYS A 1 901 ? 164.92838 176.34087 139.18749 1.000 231.13395 901 LYS A CA 1
ATOM 4859 C C . LYS A 1 901 ? 165.96936 175.51555 138.43719 1.000 232.45018 901 LYS A C 1
ATOM 4860 O O . LYS A 1 901 ? 166.05188 174.29245 138.62142 1.000 232.85722 901 LYS A O 1
ATOM 4866 N N . GLU A 1 902 ? 166.76425 176.16220 137.57943 1.000 230.17600 902 GLU A N 1
ATOM 4867 C CA . GLU A 1 902 ? 167.76037 175.43013 136.80343 1.000 228.99650 902 GLU A CA 1
ATOM 4868 C C . GLU A 1 902 ? 168.79745 174.78072 137.71110 1.000 228.37395 902 GLU A C 1
ATOM 4869 O O . GLU A 1 902 ? 169.21773 173.64243 137.47089 1.000 228.01065 902 GLU A O 1
ATOM 4875 N N . GLU A 1 903 ? 169.21425 175.48373 138.76633 1.000 220.83122 903 GLU A N 1
ATOM 4876 C CA . GLU A 1 903 ? 170.13807 174.89044 139.72611 1.000 219.99833 903 GLU A CA 1
ATOM 4877 C C . GLU A 1 903 ? 169.51964 173.67141 140.39697 1.000 221.12377 903 GLU A C 1
ATOM 4878 O O . GLU A 1 903 ? 170.19160 172.65090 140.59070 1.000 222.53862 903 GLU A O 1
ATOM 4884 N N . VAL A 1 904 ? 168.23467 173.75663 140.74821 1.000 217.42592 904 VAL A N 1
ATOM 4885 C CA . VAL A 1 904 ? 167.56565 172.64482 141.41880 1.000 216.90317 904 VAL A CA 1
ATOM 4886 C C . VAL A 1 904 ? 167.51598 171.42259 140.50956 1.000 217.37676 904 VAL A C 1
ATOM 4887 O O . VAL A 1 904 ? 167.82046 170.30047 140.93289 1.000 218.44220 904 VAL A O 1
ATOM 4891 N N . GLU A 1 905 ? 167.13693 171.61829 139.24308 1.000 218.10684 905 GLU A N 1
ATOM 4892 C CA . GLU A 1 905 ? 167.03917 170.47187 138.34132 1.000 218.72792 905 GLU A CA 1
ATOM 4893 C C . GLU A 1 905 ? 168.41728 169.89970 138.01849 1.000 218.74772 905 GLU A C 1
ATOM 4894 O O . GLU A 1 905 ? 168.57513 168.67646 137.89235 1.000 217.20609 905 GLU A O 1
ATOM 4900 N N . PHE A 1 906 ? 169.43044 170.76325 137.90207 1.000 205.18954 906 PHE A N 1
ATOM 4901 C CA . PHE A 1 906 ? 170.79478 170.28774 137.70149 1.000 202.46642 906 PHE A CA 1
ATOM 4902 C C . PHE A 1 906 ? 171.24466 169.42673 138.87590 1.000 201.68321 906 PHE A C 1
ATOM 4903 O O . PHE A 1 906 ? 171.81649 168.34366 138.69014 1.000 201.97907 906 PHE A O 1
ATOM 4911 N N . ALA A 1 907 ? 170.97163 169.88879 140.09921 1.000 197.65512 907 ALA A N 1
ATOM 4912 C CA . ALA A 1 907 ? 171.33719 169.12243 141.28450 1.000 197.61281 907 ALA A CA 1
ATOM 4913 C C . ALA A 1 907 ? 170.59244 167.79547 141.33704 1.000 197.94053 907 ALA A C 1
ATOM 4914 O O . ALA A 1 907 ? 171.16403 166.77115 141.72785 1.000 199.37740 907 ALA A O 1
ATOM 4916 N N . LEU A 1 908 ? 169.31247 167.79477 140.95750 1.000 195.98009 908 LEU A N 1
ATOM 4917 C CA . LEU A 1 908 ? 168.54292 166.55353 140.95816 1.000 195.99083 908 LEU A CA 1
ATOM 4918 C C . LEU A 1 908 ? 169.12798 165.54301 139.97839 1.000 196.79865 908 LEU A C 1
ATOM 4919 O O . LEU A 1 908 ? 169.27446 164.35682 140.30264 1.000 198.35867 908 LEU A O 1
ATOM 4924 N N . ALA A 1 909 ? 169.47536 165.99787 138.77118 1.000 185.23847 909 ALA A N 1
ATOM 4925 C CA . ALA A 1 909 ? 170.07611 165.09380 137.79359 1.000 185.34240 909 ALA A CA 1
ATOM 4926 C C . ALA A 1 909 ? 171.41407 164.55415 138.28832 1.000 186.57207 909 ALA A C 1
ATOM 4927 O O . ALA A 1 909 ? 171.70687 163.35752 138.14198 1.000 185.72082 909 ALA A O 1
ATOM 4929 N N . VAL A 1 910 ? 172.23651 165.42177 138.88514 1.000 180.19479 910 VAL A N 1
ATOM 4930 C CA . VAL A 1 910 ? 173.53268 164.98401 139.39728 1.000 175.99375 910 VAL A CA 1
ATOM 4931 C C . VAL A 1 910 ? 173.35157 163.94085 140.49375 1.000 177.41464 910 VAL A C 1
ATOM 4932 O O . VAL A 1 910 ? 174.05572 162.92297 140.52581 1.000 178.96212 910 VAL A O 1
ATOM 4936 N N . ALA A 1 911 ? 172.40733 164.17578 141.40866 1.000 174.14472 911 ALA A N 1
ATOM 4937 C CA . ALA A 1 911 ? 172.16382 163.22407 142.48797 1.000 173.76287 911 ALA A CA 1
ATOM 4938 C C . ALA A 1 911 ? 171.66898 161.88839 141.94866 1.000 175.16317 911 ALA A C 1
ATOM 4939 O O . ALA A 1 911 ? 172.05777 160.82422 142.44960 1.000 177.17240 911 ALA A O 1
ATOM 4941 N N . GLU A 1 912 ? 170.80059 161.92340 140.93484 1.000 174.13916 912 GLU A N 1
ATOM 4942 C CA . GLU A 1 912 ? 170.32722 160.68494 140.32432 1.000 175.65039 912 GLU A CA 1
ATOM 4943 C C . GLU A 1 912 ? 171.48490 159.89286 139.72836 1.000 176.48170 912 GLU A C 1
ATOM 4944 O O . GLU A 1 912 ? 171.60039 158.67682 139.94313 1.000 176.27216 912 GLU A O 1
ATOM 4950 N N . VAL A 1 913 ? 172.36626 160.57496 138.98939 1.000 171.52958 913 VAL A N 1
ATOM 4951 C CA . VAL A 1 913 ? 173.52513 159.89792 138.40900 1.000 170.73591 913 VAL A CA 1
ATOM 4952 C C . VAL A 1 913 ? 174.39379 159.29628 139.50568 1.000 170.22590 913 VAL A C 1
ATOM 4953 O O . VAL A 1 913 ? 174.84401 158.14615 139.40505 1.000 168.59107 913 VAL A O 1
ATOM 4957 N N . GLU A 1 914 ? 174.64009 160.06425 140.56975 1.000 168.47533 914 GLU A N 1
ATOM 4958 C CA . GLU A 1 914 ? 175.50672 159.59789 141.64683 1.000 165.38066 914 GLU A CA 1
ATOM 4959 C C . GLU A 1 914 ? 174.94518 158.34338 142.30515 1.000 167.52884 914 GLU A C 1
ATOM 4960 O O . GLU A 1 914 ? 175.66203 157.35173 142.48912 1.000 169.84085 914 GLU A O 1
ATOM 4966 N N . ARG A 1 915 ? 173.65683 158.36439 142.65927 1.000 166.82489 915 ARG A N 1
ATOM 4967 C CA . ARG A 1 915 ? 173.05626 157.20219 143.30942 1.000 165.86539 915 ARG A CA 1
ATOM 4968 C C . ARG A 1 915 ? 173.06978 155.98391 142.39447 1.000 166.58114 915 ARG A C 1
ATOM 4969 O O . ARG A 1 915 ? 173.38524 154.86530 142.83477 1.000 167.42292 915 ARG A O 1
ATOM 4977 N N . THR A 1 916 ? 172.71941 156.17689 141.11764 1.000 166.56972 916 THR A N 1
ATOM 4978 C CA . THR A 1 916 ? 172.66807 155.04656 140.19803 1.000 166.32463 916 THR A CA 1
ATOM 4979 C C . THR A 1 916 ? 174.04544 154.42641 140.01418 1.000 166.78008 916 THR A C 1
ATOM 4980 O O . THR A 1 916 ? 174.17858 153.19844 139.95733 1.000 164.31947 916 THR A O 1
ATOM 4984 N N . ILE A 1 917 ? 175.08385 155.25842 139.91547 1.000 169.85693 917 ILE A N 1
ATOM 4985 C CA . ILE A 1 917 ? 176.43773 154.72820 139.80185 1.000 167.66981 917 ILE A CA 1
ATOM 4986 C C . ILE A 1 917 ? 176.83782 153.99848 141.07853 1.000 167.32972 917 ILE A C 1
ATOM 4987 O O . ILE A 1 917 ? 177.45225 152.92606 141.02953 1.000 166.48285 917 ILE A O 1
ATOM 4992 N N . LYS A 1 918 ? 176.48729 154.55572 142.24004 1.000 158.48802 918 LYS A N 1
ATOM 4993 C CA . LYS A 1 918 ? 176.98964 154.00965 143.49668 1.000 154.37382 918 LYS A CA 1
ATOM 4994 C C . LYS A 1 918 ? 176.37031 152.65681 143.83473 1.000 156.57863 918 LYS A C 1
ATOM 4995 O O . LYS A 1 918 ? 177.06650 151.76666 144.33586 1.000 157.50811 918 LYS A O 1
ATOM 5001 N N . ASN A 1 919 ? 175.07265 152.47235 143.58285 1.000 153.21525 919 ASN A N 1
ATOM 5002 C CA . ASN A 1 919 ? 174.36010 151.36971 144.22433 1.000 149.31701 919 ASN A CA 1
ATOM 5003 C C . ASN A 1 919 ? 174.25065 150.09710 143.37180 1.000 149.16685 919 ASN A C 1
ATOM 5004 O O . ASN A 1 919 ? 173.40315 149.24661 143.66773 1.000 153.40461 919 ASN A O 1
ATOM 5009 N N . VAL A 1 920 ? 175.10641 149.91700 142.36246 1.000 138.50604 920 VAL A N 1
ATOM 5010 C CA . VAL A 1 920 ? 174.98290 148.75129 141.48147 1.000 140.80166 920 VAL A CA 1
ATOM 5011 C C . VAL A 1 920 ? 175.31551 147.46046 142.23073 1.000 144.37915 920 VAL A C 1
ATOM 5012 O O . VAL A 1 920 ? 174.58212 146.45986 142.15334 1.000 145.75057 920 VAL A O 1
ATOM 5016 N N . GLY A 1 921 ? 176.43942 147.45587 142.95015 1.000 142.61736 921 GLY A N 1
ATOM 5017 C CA . GLY A 1 921 ? 176.81458 146.27180 143.70481 1.000 140.52676 921 GLY A CA 1
ATOM 5018 C C . GLY A 1 921 ? 175.80890 145.93938 144.78811 1.000 144.12700 921 GLY A C 1
ATOM 5019 O O . GLY A 1 921 ? 175.53528 144.76587 145.05801 1.000 144.14760 921 GLY A O 1
ATOM 5020 N N . ASN A 1 922 ? 175.24491 146.96832 145.42310 1.000 142.36251 922 ASN A N 1
ATOM 5021 C CA . ASN A 1 922 ? 174.18561 146.74517 146.39731 1.000 140.18534 922 ASN A CA 1
ATOM 5022 C C . ASN A 1 922 ? 172.95803 146.12248 145.74953 1.000 139.45224 922 ASN A C 1
ATOM 5023 O O . ASN A 1 922 ? 172.33128 145.23689 146.34177 1.000 142.38651 922 ASN A O 1
ATOM 5028 N N . TYR A 1 923 ? 172.59621 146.57171 144.54313 1.000 135.45962 923 TYR A N 1
ATOM 5029 C CA . TYR A 1 923 ? 171.49433 145.94113 143.82070 1.000 135.57809 923 TYR A CA 1
ATOM 5030 C C . TYR A 1 923 ? 171.75385 144.45357 143.63038 1.000 133.39257 923 TYR A C 1
ATOM 5031 O O . TYR A 1 923 ? 170.88814 143.61374 143.91444 1.000 136.32977 923 TYR A O 1
ATOM 5040 N N . LYS A 1 924 ? 172.94967 144.11098 143.14547 1.000 127.66307 924 LYS A N 1
ATOM 5041 C CA . LYS A 1 924 ? 173.25403 142.70381 142.89017 1.000 128.25890 924 LYS A CA 1
ATOM 5042 C C . LYS A 1 924 ? 173.22938 141.88437 144.17794 1.000 130.14349 924 LYS A C 1
ATOM 5043 O O . LYS A 1 924 ? 172.67482 140.77585 144.21234 1.000 130.63157 924 LYS A O 1
ATOM 5049 N N . ASN A 1 925 ? 173.81775 142.41795 145.25056 1.000 136.09114 925 ASN A N 1
ATOM 5050 C CA . ASN A 1 925 ? 173.85389 141.69514 146.51809 1.000 135.38984 925 ASN A CA 1
ATOM 5051 C C . ASN A 1 925 ? 172.45038 141.47895 147.07349 1.000 137.80662 925 ASN A C 1
ATOM 5052 O O . ASN A 1 925 ? 172.12618 140.39212 147.56766 1.000 134.87328 925 ASN A O 1
ATOM 5057 N N . ALA A 1 926 ? 171.60111 142.50780 147.00536 1.000 137.59873 926 ALA A N 1
ATOM 5058 C CA . ALA A 1 926 ? 170.23466 142.36725 147.49570 1.000 133.49298 926 ALA A CA 1
ATOM 5059 C C . ALA A 1 926 ? 169.46245 141.33881 146.68180 1.000 132.09106 926 ALA A C 1
ATOM 5060 O O . ALA A 1 926 ? 168.70743 140.53112 147.24130 1.000 137.74481 926 ALA A O 1
ATOM 5062 N N . LEU A 1 927 ? 169.64077 141.34962 145.35680 1.000 126.48872 927 LEU A N 1
ATOM 5063 C CA . LEU A 1 927 ? 168.98418 140.34847 144.52265 1.000 127.76027 927 LEU A CA 1
ATOM 5064 C C . LEU A 1 927 ? 169.43290 138.94311 144.89544 1.000 127.63041 927 LEU A C 1
ATOM 5065 O O . LEU A 1 927 ? 168.62601 138.00652 144.90003 1.000 127.26069 927 LEU A O 1
ATOM 5070 N N . LEU A 1 928 ? 170.71800 138.77297 145.20720 1.000 133.48722 928 LEU A N 1
ATOM 5071 C CA . LEU A 1 928 ? 171.20179 137.44548 145.57201 1.000 133.48522 928 LEU A CA 1
ATOM 5072 C C . LEU A 1 928 ? 170.76981 137.02112 146.97320 1.000 133.82148 928 LEU A C 1
ATOM 5073 O O . LEU A 1 928 ? 170.65925 135.81932 147.23815 1.000 133.95566 928 LEU A O 1
ATOM 5078 N N . THR A 1 929 ? 170.52501 137.97037 147.87982 1.000 134.69402 929 THR A N 1
ATOM 5079 C CA . THR A 1 929 ? 170.29280 137.62238 149.27906 1.000 134.14368 929 THR A CA 1
ATOM 5080 C C . THR A 1 929 ? 168.82819 137.62950 149.70909 1.000 135.61848 929 THR A C 1
ATOM 5081 O O . THR A 1 929 ? 168.51980 137.08044 150.77219 1.000 134.28395 929 THR A O 1
ATOM 5085 N N . SER A 1 930 ? 167.92542 138.23229 148.93410 1.000 134.11179 930 SER A N 1
ATOM 5086 C CA . SER A 1 930 ? 166.53608 138.35403 149.38045 1.000 129.95550 930 SER A CA 1
ATOM 5087 C C . SER A 1 930 ? 165.82105 137.03303 149.68265 1.000 129.98569 930 SER A C 1
ATOM 5088 O O . SER A 1 930 ? 165.09723 136.98042 150.69676 1.000 131.91913 930 SER A O 1
ATOM 5091 N N . PRO A 1 931 ? 165.93040 135.97174 148.86547 1.000 120.35681 931 PRO A N 1
ATOM 5092 C CA . PRO A 1 931 ? 165.09435 134.78004 149.11397 1.000 123.42945 931 PRO A CA 1
ATOM 5093 C C . PRO A 1 931 ? 165.26818 134.15868 150.49001 1.000 125.34451 931 PRO A C 1
ATOM 5094 O O . PRO A 1 931 ? 164.28354 133.69313 151.07622 1.000 126.94533 931 PRO A O 1
ATOM 5098 N N . GLU A 1 932 ? 166.49000 134.12482 151.02321 1.000 129.82029 932 GLU A N 1
ATOM 5099 C CA . GLU A 1 932 ? 166.68449 133.58531 152.36551 1.000 126.86184 932 GLU A CA 1
ATOM 5100 C C . GLU A 1 932 ? 166.08662 134.50797 153.41947 1.000 127.71383 932 GLU A C 1
ATOM 5101 O O . GLU A 1 932 ? 165.50363 134.04174 154.41074 1.000 134.55506 932 GLU A O 1
ATOM 5107 N N . GLU A 1 933 ? 166.22519 135.82037 153.21967 1.000 124.46554 933 GLU A N 1
ATOM 5108 C CA . GLU A 1 933 ? 165.67000 136.77649 154.16661 1.000 125.95270 933 GLU A CA 1
ATOM 5109 C C . GLU A 1 933 ? 164.15714 136.66854 154.24836 1.000 127.36084 933 GLU A C 1
ATOM 5110 O O . GLU A 1 933 ? 163.58448 136.88365 155.31951 1.000 129.72156 933 GLU A O 1
ATOM 5116 N N . GLU A 1 934 ? 163.49220 136.33222 153.14093 1.000 110.15322 934 GLU A N 1
ATOM 5117 C CA . GLU A 1 934 ? 162.03890 136.18065 153.18753 1.000 107.58264 934 GLU A CA 1
ATOM 5118 C C . GLU A 1 934 ? 161.62594 135.08824 154.17149 1.000 111.68934 934 GLU A C 1
ATOM 5119 O O . GLU A 1 934 ? 160.78756 135.31281 155.05617 1.000 121.33455 934 GLU A O 1
ATOM 5125 N N . LEU A 1 935 ? 162.21756 133.89826 154.04045 1.000 100.17069 935 LEU A N 1
ATOM 5126 C CA . LEU A 1 935 ? 161.87634 132.79694 154.93567 1.000 96.87766 935 LEU A CA 1
ATOM 5127 C C . LEU A 1 935 ? 162.28298 133.09986 156.37179 1.000 97.60898 935 LEU A C 1
ATOM 5128 O O . LEU A 1 935 ? 161.54452 132.78219 157.31502 1.000 102.04808 935 LEU A O 1
ATOM 5133 N N . SER A 1 936 ? 163.45903 133.70484 156.56219 1.000 98.45395 936 SER A N 1
ATOM 5134 C CA . SER A 1 936 ? 163.89475 134.02839 157.91685 1.000 95.95216 936 SER A CA 1
ATOM 5135 C C . SER A 1 936 ? 162.94371 135.01574 158.58098 1.000 98.92621 936 SER A C 1
ATOM 5136 O O . SER A 1 936 ? 162.59662 134.86153 159.75909 1.000 105.36321 936 SER A O 1
ATOM 5139 N N . SER A 1 937 ? 162.50272 136.03170 157.83684 1.000 97.26667 937 SER A N 1
ATOM 5140 C CA . SER A 1 937 ? 161.56684 137.00555 158.38123 1.000 92.08111 937 SER A CA 1
ATOM 5141 C C . SER A 1 937 ? 160.22413 136.36518 158.69849 1.000 96.35590 937 SER A C 1
ATOM 5142 O O . SER A 1 937 ? 159.60385 136.69175 159.71587 1.000 102.32680 937 SER A O 1
ATOM 5145 N N . LEU A 1 938 ? 159.75189 135.45746 157.84039 1.000 95.24005 938 LEU A N 1
ATOM 5146 C CA . LEU A 1 938 ? 158.48756 134.78704 158.12970 1.000 91.50024 938 LEU A CA 1
ATOM 5147 C C . LEU A 1 938 ? 158.58158 133.95340 159.40278 1.000 96.07129 938 LEU A C 1
ATOM 5148 O O . LEU A 1 938 ? 157.66374 133.96820 160.23221 1.000 95.98540 938 LEU A O 1
ATOM 5153 N N . MET A 1 939 ? 159.68514 133.22210 159.57985 1.000 98.10327 939 MET A N 1
ATOM 5154 C CA . MET A 1 939 ? 159.85264 132.43914 160.80246 1.000 90.54295 939 MET A CA 1
ATOM 5155 C C . MET A 1 939 ? 159.92673 133.33785 162.03287 1.000 88.85326 939 MET A C 1
ATOM 5156 O O . MET A 1 939 ? 159.30715 133.04686 163.06651 1.000 95.71094 939 MET A O 1
ATOM 5161 N N . ASN A 1 940 ? 160.67258 134.44164 161.93857 1.000 89.45867 940 ASN A N 1
ATOM 5162 C CA . ASN A 1 940 ? 160.77305 135.36117 163.06692 1.000 80.47067 940 ASN A CA 1
ATOM 5163 C C . ASN A 1 940 ? 159.41441 135.95055 163.42055 1.000 81.03643 940 ASN A C 1
ATOM 5164 O O . ASN A 1 940 ? 159.08251 136.09825 164.60170 1.000 84.97525 940 ASN A O 1
ATOM 5169 N N . ALA A 1 941 ? 158.61713 136.30081 162.40945 1.000 91.40900 941 ALA A N 1
ATOM 5170 C CA . ALA A 1 941 ? 157.27186 136.80162 162.66656 1.000 81.44383 941 ALA A CA 1
ATOM 5171 C C . ALA A 1 941 ? 156.40744 135.74067 163.33150 1.000 73.11896 941 ALA A C 1
ATOM 5172 O O . ALA A 1 941 ? 155.64712 136.04125 164.25813 1.000 81.32922 941 ALA A O 1
ATOM 5174 N N . LEU A 1 942 ? 156.50476 134.49179 162.86911 1.000 88.86567 942 LEU A N 1
ATOM 5175 C CA . LEU A 1 942 ? 155.74924 133.41368 163.49694 1.000 86.19133 942 LEU A CA 1
ATOM 5176 C C . LEU A 1 942 ? 156.16769 133.17992 164.94020 1.000 87.60461 942 LEU A C 1
ATOM 5177 O O . LEU A 1 942 ? 155.36543 132.67339 165.73044 1.000 94.00270 942 LEU A O 1
ATOM 5182 N N . LYS A 1 943 ? 157.39814 133.52835 165.30371 1.000 100.56515 943 LYS A N 1
ATOM 5183 C CA . LYS A 1 943 ? 157.82255 133.43165 166.69445 1.000 90.27329 943 LYS A CA 1
ATOM 5184 C C . LYS A 1 943 ? 157.44973 134.66599 167.51076 1.000 95.58160 943 LYS A C 1
ATOM 5185 O O . LYS A 1 943 ? 157.75716 134.72093 168.70521 1.000 96.63009 943 LYS A O 1
ATOM 5191 N N . GLY A 1 944 ? 156.78922 135.64911 166.90486 1.000 99.79809 944 GLY A N 1
ATOM 5192 C CA . GLY A 1 944 ? 156.33742 136.81307 167.63847 1.000 89.03643 944 GLY A CA 1
ATOM 5193 C C . GLY A 1 944 ? 157.27419 137.99784 167.63153 1.000 97.74495 944 GLY A C 1
ATOM 5194 O O . GLY A 1 944 ? 157.23124 138.81074 168.56113 1.000 101.10567 944 GLY A O 1
ATOM 5195 N N . GLY A 1 945 ? 158.12101 138.12826 166.61273 1.000 97.18077 945 GLY A N 1
ATOM 5196 C CA . GLY A 1 945 ? 159.07353 139.21381 166.53394 1.000 82.88048 945 GLY A CA 1
ATOM 5197 C C . GLY A 1 945 ? 158.51320 140.43658 165.83292 1.000 87.96057 945 GLY A C 1
ATOM 5198 O O . GLY A 1 945 ? 157.31309 140.56105 165.58539 1.000 99.81056 945 GLY A O 1
ATOM 5199 N N . TYR A 1 946 ? 159.41790 141.35331 165.50289 1.000 87.59700 946 TYR A N 1
ATOM 5200 C CA . TYR A 1 946 ? 159.07869 142.63298 164.89747 1.000 81.03209 946 TYR A CA 1
ATOM 5201 C C . TYR A 1 946 ? 159.48506 142.64750 163.42963 1.000 86.92301 946 TYR A C 1
ATOM 5202 O O . TYR A 1 946 ? 160.56968 142.17943 163.07171 1.000 95.62754 946 TYR A O 1
ATOM 5211 N N . THR A 1 947 ? 158.61085 143.18741 162.58440 1.000 83.87913 947 THR A N 1
ATOM 5212 C CA . THR A 1 947 ? 158.84804 143.29015 161.15024 1.000 85.42121 947 THR A CA 1
ATOM 5213 C C . THR A 1 947 ? 159.04759 144.75141 160.77018 1.000 86.73552 947 THR A C 1
ATOM 5214 O O . THR A 1 947 ? 158.19816 145.59609 161.06979 1.000 86.04375 947 THR A O 1
ATOM 5218 N N . ALA A 1 948 ? 160.16519 145.04175 160.10408 1.000 87.50571 948 ALA A N 1
ATOM 5219 C CA . ALA A 1 948 ? 160.54946 146.40254 159.76432 1.000 89.40546 948 ALA A CA 1
ATOM 5220 C C . ALA A 1 948 ? 159.68952 146.95700 158.62833 1.000 100.16736 948 ALA A C 1
ATOM 5221 O O . ALA A 1 948 ? 159.19195 146.20151 157.79067 1.000 99.10238 948 ALA A O 1
ATOM 5223 N N . PRO A 1 949 ? 159.49779 148.27295 158.58379 1.000 105.08412 949 PRO A N 1
ATOM 5224 C CA . PRO A 1 949 ? 158.70242 148.87491 157.51039 1.000 102.65149 949 PRO A CA 1
ATOM 5225 C C . PRO A 1 949 ? 159.50524 149.07011 156.23054 1.000 104.03818 949 PRO A C 1
ATOM 5226 O O . PRO A 1 949 ? 160.73546 149.01688 156.21578 1.000 107.26292 949 PRO A O 1
ATOM 5230 N N . THR A 1 950 ? 158.77506 149.30560 155.14266 1.000 110.73048 950 THR A N 1
ATOM 5231 C CA . THR A 1 950 ? 159.37337 149.49438 153.82779 1.000 109.25042 950 THR A CA 1
ATOM 5232 C C . THR A 1 950 ? 158.37849 150.23687 152.94593 1.000 110.04715 950 THR A C 1
ATOM 5233 O O . THR A 1 950 ? 157.17316 150.21988 153.21625 1.000 112.02107 950 THR A O 1
ATOM 5237 N N . PRO A 1 951 ? 158.85230 150.91551 151.89421 1.000 114.87855 951 PRO A N 1
ATOM 5238 C CA . PRO A 1 951 ? 157.92386 151.45683 150.89208 1.000 112.06874 951 PRO A CA 1
ATOM 5239 C C . PRO A 1 951 ? 157.56304 150.42561 149.83322 1.000 119.91695 951 PRO A C 1
ATOM 5240 O O . PRO A 1 951 ? 158.00315 149.27494 149.91087 1.000 124.37653 951 PRO A O 1
ATOM 5244 N N . GLY A 1 952 ? 156.77052 150.81961 148.83860 1.000 124.72662 952 GLY A N 1
ATOM 5245 C CA . GLY A 1 952 ? 156.32080 149.88093 147.82755 1.000 121.32064 952 GLY A CA 1
ATOM 5246 C C . GLY A 1 952 ? 156.66859 150.26590 146.40352 1.000 125.71745 952 GLY A C 1
ATOM 5247 O O . GLY A 1 952 ? 156.96287 151.43035 146.11975 1.000 125.39491 952 GLY A O 1
ATOM 5248 N N . GLY A 1 953 ? 156.63418 149.29226 145.49958 1.000 129.78323 953 GLY A N 1
ATOM 5249 C CA . GLY A 1 953 ? 156.95184 149.51562 144.09885 1.000 125.68033 953 GLY A CA 1
ATOM 5250 C C . GLY A 1 953 ? 157.91092 148.46316 143.57756 1.000 127.48297 953 GLY A C 1
ATOM 5251 O O . GLY A 1 953 ? 158.71669 147.89793 144.32014 1.000 134.91870 953 GLY A O 1
ATOM 5252 N N . ASP A 1 954 ? 157.82236 148.19312 142.27678 1.000 127.64224 954 ASP A N 1
ATOM 5253 C CA . ASP A 1 954 ? 158.69834 147.21127 141.66116 1.000 130.67350 954 ASP A CA 1
ATOM 5254 C C . ASP A 1 954 ? 160.12939 147.74646 141.60824 1.000 131.06529 954 ASP A C 1
ATOM 5255 O O . ASP A 1 954 ? 160.34768 148.95943 141.63672 1.000 132.90065 954 ASP A O 1
ATOM 5260 N N . PRO A 1 955 ? 161.12521 146.85482 141.54810 1.000 122.65560 955 PRO A N 1
ATOM 5261 C CA . PRO A 1 955 ? 162.52262 147.31171 141.64850 1.000 121.00285 955 PRO A CA 1
ATOM 5262 C C . PRO A 1 955 ? 162.93415 148.30746 140.57929 1.000 125.32510 955 PRO A C 1
ATOM 5263 O O . PRO A 1 955 ? 163.77536 149.17280 140.85063 1.000 128.66764 955 PRO A O 1
ATOM 5267 N N . ILE A 1 956 ? 162.38312 148.20895 139.36909 1.000 118.24453 956 ILE A N 1
ATOM 5268 C CA . ILE A 1 956 ? 162.73830 149.16082 138.32170 1.000 116.13314 956 ILE A CA 1
ATOM 5269 C C . ILE A 1 956 ? 162.26684 150.56247 138.68739 1.000 115.15985 956 ILE A C 1
ATOM 5270 O O . ILE A 1 956 ? 163.00137 151.54288 138.51921 1.000 115.09147 956 ILE A O 1
ATOM 5275 N N . ALA A 1 957 ? 161.04046 150.68172 139.19733 1.000 120.89974 957 ALA A N 1
ATOM 5276 C CA . ALA A 1 957 ? 160.49695 151.99400 139.52700 1.000 119.97951 957 ALA A CA 1
ATOM 5277 C C . ALA A 1 957 ? 161.09331 152.55205 140.81361 1.000 122.70683 957 ALA A C 1
ATOM 5278 O O . ALA A 1 957 ? 161.34157 153.75852 140.91015 1.000 123.41801 957 ALA A O 1
ATOM 5280 N N . ASN A 1 958 ? 161.32769 151.70001 141.80976 1.000 124.92734 958 ASN A N 1
ATOM 5281 C CA . ASN A 1 958 ? 161.83760 152.13785 143.10794 1.000 126.86884 958 ASN A CA 1
ATOM 5282 C C . ASN A 1 958 ? 162.84747 151.11849 143.61977 1.000 131.26662 958 ASN A C 1
ATOM 5283 O O . ASN A 1 958 ? 162.46471 150.02704 144.07111 1.000 130.09924 958 ASN A O 1
ATOM 5288 N N . PRO A 1 959 ? 164.14453 151.43492 143.56647 1.000 130.70975 959 PRO A N 1
ATOM 5289 C CA . PRO A 1 959 ? 165.15936 150.48103 144.04172 1.000 129.71058 959 PRO A CA 1
ATOM 5290 C C . PRO A 1 959 ? 165.23695 150.35856 145.55489 1.000 126.07371 959 PRO A C 1
ATOM 5291 O O . PRO A 1 959 ? 165.96977 149.49025 146.04497 1.000 123.09261 959 PRO A O 1
ATOM 5295 N N . ASN A 1 960 ? 164.51675 151.18741 146.30759 1.000 124.57706 960 ASN A N 1
ATOM 5296 C CA . ASN A 1 960 ? 164.58045 151.15871 147.76356 1.000 123.72898 960 ASN A CA 1
ATOM 5297 C C . ASN A 1 960 ? 163.74919 150.04240 148.37920 1.000 124.82110 960 ASN A C 1
ATOM 5298 O O . ASN A 1 960 ? 163.67767 149.95535 149.60905 1.000 126.29947 960 ASN A O 1
ATOM 5303 N N . THR A 1 961 ? 163.12315 149.19577 147.56848 1.000 124.63079 961 THR A N 1
ATOM 5304 C CA . THR A 1 961 ? 162.27605 148.12289 148.06817 1.000 124.62521 961 THR A CA 1
ATOM 5305 C C . THR A 1 961 ? 163.03877 146.83129 148.33208 1.000 124.78822 961 THR A C 1
ATOM 5306 O O . THR A 1 961 ? 162.41841 145.83085 148.70378 1.000 125.83420 961 THR A O 1
ATOM 5310 N N . LEU A 1 962 ? 164.36033 146.82364 148.14762 1.000 117.50591 962 LEU A N 1
ATOM 5311 C CA . LEU A 1 962 ? 165.17003 145.64452 148.40340 1.000 114.02914 962 LEU A CA 1
ATOM 5312 C C . LEU A 1 962 ? 166.02890 145.84490 149.64546 1.000 114.70219 962 LEU A C 1
ATOM 5313 O O . LEU A 1 962 ? 166.51710 146.95448 149.88386 1.000 117.97926 962 LEU A O 1
ATOM 5318 N N . PRO A 1 963 ? 166.23942 144.79883 150.45598 1.000 112.29996 963 PRO A N 1
ATOM 5319 C CA . PRO A 1 963 ? 165.72254 143.42739 150.33014 1.000 114.47675 963 PRO A CA 1
ATOM 5320 C C . PRO A 1 963 ? 164.26822 143.30213 150.77410 1.000 117.09173 963 PRO A C 1
ATOM 5321 O O . PRO A 1 963 ? 163.72404 144.20496 151.39943 1.000 116.56473 963 PRO A O 1
ATOM 5325 N N . THR A 1 964 ? 163.61655 142.18539 150.46198 1.000 110.87010 964 THR A N 1
ATOM 5326 C CA . THR A 1 964 ? 162.20721 142.00141 150.76198 1.000 107.88614 964 THR A CA 1
ATOM 5327 C C . THR A 1 964 ? 162.02751 141.33635 152.12591 1.000 109.74413 964 THR A C 1
ATOM 5328 O O . THR A 1 964 ? 162.98843 141.04770 152.84181 1.000 107.67620 964 THR A O 1
ATOM 5332 N N . GLY A 1 965 ? 160.77089 141.09173 152.48980 1.000 108.24741 965 GLY A N 1
ATOM 5333 C CA . GLY A 1 965 ? 160.44528 140.51090 153.77669 1.000 100.33508 965 GLY A CA 1
ATOM 5334 C C . GLY A 1 965 ? 160.11312 141.55401 154.82299 1.000 109.09267 965 GLY A C 1
ATOM 5335 O O . GLY A 1 965 ? 160.43667 141.38331 156.00120 1.000 109.18601 965 GLY A O 1
ATOM 5336 N N . ARG A 1 966 ? 159.46297 142.63848 154.40697 1.000 107.55820 966 ARG A N 1
ATOM 5337 C CA . ARG A 1 966 ? 159.16937 143.76839 155.27646 1.000 97.94160 966 ARG A CA 1
ATOM 5338 C C . ARG A 1 966 ? 157.70816 144.17467 155.11216 1.000 99.94452 966 ARG A C 1
ATOM 5339 O O . ARG A 1 966 ? 156.95709 143.58087 154.33467 1.000 105.09913 966 ARG A O 1
ATOM 5347 N N . ASN A 1 967 ? 157.30810 145.20159 155.85701 1.000 98.07355 967 ASN A N 1
ATOM 5348 C CA . ASN A 1 967 ? 155.92649 145.66189 155.91703 1.000 96.76424 967 ASN A CA 1
ATOM 5349 C C . ASN A 1 967 ? 155.80241 146.99320 155.18648 1.000 98.48743 967 ASN A C 1
ATOM 5350 O O . ASN A 1 967 ? 156.56747 147.92348 155.45388 1.000 105.35395 967 ASN A O 1
ATOM 5355 N N . MET A 1 968 ? 154.84145 147.08509 154.27203 1.000 111.06871 968 MET A N 1
ATOM 5356 C CA . MET A 1 968 ? 154.71638 148.24851 153.40492 1.000 113.19349 968 MET A CA 1
ATOM 5357 C C . MET A 1 968 ? 153.79382 149.30321 154.00663 1.000 114.70480 968 MET A C 1
ATOM 5358 O O . MET A 1 968 ? 152.89635 148.99644 154.79459 1.000 119.81924 968 MET A O 1
ATOM 5363 N N . TYR A 1 969 ? 154.02653 150.55900 153.62200 1.000 103.60714 969 TYR A N 1
ATOM 5364 C CA . TYR A 1 969 ? 153.20017 151.68726 154.03493 1.000 101.84047 969 TYR A CA 1
ATOM 5365 C C . TYR A 1 969 ? 152.93493 152.58885 152.83178 1.000 108.72282 969 TYR A C 1
ATOM 5366 O O . TYR A 1 969 ? 153.40756 152.33561 151.72047 1.000 107.45261 969 TYR A O 1
ATOM 5375 N N . ALA A 1 970 ? 152.16942 153.65718 153.06361 1.000 117.96254 970 ALA A N 1
ATOM 5376 C CA . ALA A 1 970 ? 151.73954 154.55208 151.99390 1.000 115.28840 970 ALA A CA 1
ATOM 5377 C C . ALA A 1 970 ? 152.07613 156.00666 152.30216 1.000 117.44017 970 ALA A C 1
ATOM 5378 O O . ALA A 1 970 ? 152.80657 156.29367 153.25520 1.000 125.53958 970 ALA A O 1
ATOM 5380 N N . ILE A 1 971 ? 151.55269 156.92653 151.50080 1.000 113.55528 971 ILE A N 1
ATOM 5381 C CA . ILE A 1 971 ? 151.83919 158.34078 151.64863 1.000 114.11037 971 ILE A CA 1
ATOM 5382 C C . ILE A 1 971 ? 150.65438 159.03627 152.30907 1.000 116.53092 971 ILE A C 1
ATOM 5383 O O . ILE A 1 971 ? 149.57471 158.47049 152.45871 1.000 119.65938 971 ILE A O 1
ATOM 5388 N N . ASN A 1 972 ? 150.85916 160.28954 152.70790 1.000 113.79813 972 ASN A N 1
ATOM 5389 C CA . ASN A 1 972 ? 149.80494 161.11184 153.28644 1.000 111.52162 972 ASN A CA 1
ATOM 5390 C C . ASN A 1 972 ? 149.04022 161.81753 152.17372 1.000 115.11037 972 ASN A C 1
ATOM 5391 O O . ASN A 1 972 ? 149.63778 162.50872 151.34324 1.000 119.75641 972 ASN A O 1
ATOM 5396 N N . ALA A 1 973 ? 147.71842 161.64605 152.16435 1.000 107.86008 973 ALA A N 1
ATOM 5397 C CA . ALA A 1 973 ? 146.89051 162.15485 151.07861 1.000 105.92970 973 ALA A CA 1
ATOM 5398 C C . ALA A 1 973 ? 146.51700 163.62228 151.23314 1.000 105.81571 973 ALA A C 1
ATOM 5399 O O . ALA A 1 973 ? 145.97712 164.20468 150.28772 1.000 112.20223 973 ALA A O 1
ATOM 5401 N N . GLU A 1 974 ? 146.78235 164.23332 152.38574 1.000 120.40996 974 GLU A N 1
ATOM 5402 C CA . GLU A 1 974 ? 146.43534 165.63305 152.59141 1.000 121.04588 974 GLU A CA 1
ATOM 5403 C C . GLU A 1 974 ? 147.43103 166.59318 151.95888 1.000 123.13373 974 GLU A C 1
ATOM 5404 O O . GLU A 1 974 ? 147.14536 167.79206 151.88287 1.000 123.85629 974 GLU A O 1
ATOM 5410 N N . ALA A 1 975 ? 148.58260 166.10348 151.50865 1.000 117.89727 975 ALA A N 1
ATOM 5411 C CA . ALA A 1 975 ? 149.59354 166.93409 150.87401 1.000 113.61248 975 ALA A CA 1
ATOM 5412 C C . ALA A 1 975 ? 149.65001 166.73990 149.36576 1.000 115.11818 975 ALA A C 1
ATOM 5413 O O . ALA A 1 975 ? 150.62192 167.16301 148.73395 1.000 117.13092 975 ALA A O 1
ATOM 5415 N N . THR A 1 976 ? 148.63638 166.11352 148.77604 1.000 111.26705 976 THR A N 1
ATOM 5416 C CA . THR A 1 976 ? 148.63306 165.83487 147.35184 1.000 109.63569 976 THR A CA 1
ATOM 5417 C C . THR A 1 976 ? 147.66049 166.75748 146.62188 1.000 109.15773 976 THR A C 1
ATOM 5418 O O . THR A 1 976 ? 146.63329 167.15113 147.18171 1.000 112.66675 976 THR A O 1
ATOM 5422 N N . PRO A 1 977 ? 147.95476 167.12772 145.36630 1.000 104.15124 977 PRO A N 1
ATOM 5423 C CA . PRO A 1 977 ? 149.14343 166.77521 144.57472 1.000 101.57744 977 PRO A CA 1
ATOM 5424 C C . PRO A 1 977 ? 150.38802 167.51532 145.04519 1.000 100.42215 977 PRO A C 1
ATOM 5425 O O . PRO A 1 977 ? 150.32798 168.68856 145.39485 1.000 107.76214 977 PRO A O 1
ATOM 5429 N N . THR A 1 978 ? 151.53569 166.84499 145.05940 1.000 107.51719 978 THR A N 1
ATOM 5430 C CA . THR A 1 978 ? 152.75566 167.46415 145.54516 1.000 110.20313 978 THR A CA 1
ATOM 5431 C C . THR A 1 978 ? 153.29263 168.45647 144.51703 1.000 115.85799 978 THR A C 1
ATOM 5432 O O . THR A 1 978 ? 152.75976 168.60638 143.41482 1.000 120.83854 978 THR A O 1
ATOM 5436 N N . GLU A 1 979 ? 154.36672 169.14970 144.89785 1.000 119.84676 979 GLU A N 1
ATOM 5437 C CA . GLU A 1 979 ? 154.95897 170.13634 144.00252 1.000 117.61881 979 GLU A CA 1
ATOM 5438 C C . GLU A 1 979 ? 155.54200 169.48938 142.75420 1.000 118.69860 979 GLU A C 1
ATOM 5439 O O . GLU A 1 979 ? 155.55861 170.11186 141.68766 1.000 123.25572 979 GLU A O 1
ATOM 5445 N N . SER A 1 980 ? 156.02384 168.25125 142.86492 1.000 111.91740 980 SER A N 1
ATOM 5446 C CA . SER A 1 980 ? 156.63982 167.58190 141.72519 1.000 110.25600 980 SER A CA 1
ATOM 5447 C C . SER A 1 980 ? 155.60177 167.08398 140.72634 1.000 114.54840 980 SER A C 1
ATOM 5448 O O . SER A 1 980 ? 155.84559 167.10293 139.51543 1.000 118.36538 980 SER A O 1
ATOM 5451 N N . ALA A 1 981 ? 154.44308 166.63354 141.21028 1.000 112.81436 981 ALA A N 1
ATOM 5452 C CA . ALA A 1 981 ? 153.42857 166.07810 140.32271 1.000 111.29906 981 ALA A CA 1
ATOM 5453 C C . ALA A 1 981 ? 152.72884 167.14355 139.48954 1.000 114.64010 981 ALA A C 1
ATOM 5454 O O . ALA A 1 981 ? 152.16525 166.81840 138.43827 1.000 121.03375 981 ALA A O 1
ATOM 5456 N N . TRP A 1 982 ? 152.75563 168.40168 139.93185 1.000 104.02770 982 TRP A N 1
ATOM 5457 C CA . TRP A 1 982 ? 152.01530 169.45666 139.24669 1.000 106.16558 982 TRP A CA 1
ATOM 5458 C C . TRP A 1 982 ? 152.55739 169.69503 137.83955 1.000 114.29042 982 TRP A C 1
ATOM 5459 O O . TRP A 1 982 ? 151.79278 169.75168 136.86624 1.000 118.99013 982 TRP A O 1
ATOM 5470 N N . GLU A 1 983 ? 153.88077 169.82178 137.70937 1.000 117.53489 983 GLU A N 1
ATOM 5471 C CA . GLU A 1 983 ? 154.47339 170.06881 136.39772 1.000 123.24364 983 GLU A CA 1
ATOM 5472 C C . GLU A 1 983 ? 154.26183 168.88813 135.46020 1.000 126.20865 983 GLU A C 1
ATOM 5473 O O . GLU A 1 983 ? 153.99414 169.07462 134.26631 1.000 129.53607 983 GLU A O 1
ATOM 5479 N N . LYS A 1 984 ? 154.39476 167.66659 135.97846 1.000 104.10594 984 LYS A N 1
ATOM 5480 C CA . LYS A 1 984 ? 154.17673 166.48645 135.15133 1.000 103.92473 984 LYS A CA 1
ATOM 5481 C C . LYS A 1 984 ? 152.73649 166.41597 134.66277 1.000 109.61790 984 LYS A C 1
ATOM 5482 O O . LYS A 1 984 ? 152.48440 166.09047 133.49573 1.000 118.67636 984 LYS A O 1
ATOM 5488 N N . GLY A 1 985 ? 151.77677 166.72471 135.53730 1.000 92.58594 985 GLY A N 1
ATOM 5489 C CA . GLY A 1 985 ? 150.39020 166.76722 135.10560 1.000 91.73837 985 GLY A CA 1
ATOM 5490 C C . GLY A 1 985 ? 150.14563 167.81374 134.03622 1.000 99.57011 985 GLY A C 1
ATOM 5491 O O . GLY A 1 985 ? 149.42443 167.56708 133.06418 1.000 112.13147 985 GLY A O 1
ATOM 5492 N N . ILE A 1 986 ? 150.74545 168.99561 134.19778 1.000 83.53138 986 ILE A N 1
ATOM 5493 C CA . ILE A 1 986 ? 150.59200 170.04903 133.19543 1.000 87.33600 986 ILE A CA 1
ATOM 5494 C C . ILE A 1 986 ? 151.13847 169.58620 131.84947 1.000 95.24908 986 ILE A C 1
ATOM 5495 O O . ILE A 1 986 ? 150.49901 169.75771 130.80104 1.000 105.80508 986 ILE A O 1
ATOM 5500 N N . ALA A 1 987 ? 152.33121 168.98702 131.86218 1.000 94.00344 987 ALA A N 1
ATOM 5501 C CA . ALA A 1 987 ? 152.94528 168.52750 130.62116 1.000 93.25756 987 ALA A CA 1
ATOM 5502 C C . ALA A 1 987 ? 152.10386 167.44886 129.95147 1.000 101.10654 987 ALA A C 1
ATOM 5503 O O . ALA A 1 987 ? 151.92721 167.45857 128.72668 1.000 106.59215 987 ALA A O 1
ATOM 5505 N N . LEU A 1 988 ? 151.57559 166.50856 130.73737 1.000 95.57012 988 LEU A N 1
ATOM 5506 C CA . LEU A 1 988 ? 150.75443 165.44826 130.16265 1.000 95.23208 988 LEU A CA 1
ATOM 5507 C C . LEU A 1 988 ? 149.46293 165.99854 129.56897 1.000 100.71096 988 LEU A C 1
ATOM 5508 O O . LEU A 1 988 ? 149.02565 165.55091 128.50136 1.000 110.34495 988 LEU A O 1
ATOM 5513 N N . ALA A 1 989 ? 148.83509 166.96655 130.24187 1.000 89.88544 989 ALA A N 1
ATOM 5514 C CA . ALA A 1 989 ? 147.62838 167.57368 129.68804 1.000 89.76447 989 ALA A CA 1
ATOM 5515 C C . ALA A 1 989 ? 147.92434 168.28888 128.37540 1.000 97.69514 989 ALA A C 1
ATOM 5516 O O . ALA A 1 989 ? 147.14898 168.19111 127.41176 1.000 109.66056 989 ALA A O 1
ATOM 5518 N N . LYS A 1 990 ? 149.04685 169.00978 128.31590 1.000 96.02941 990 LYS A N 1
ATOM 5519 C CA . LYS A 1 990 ? 149.41768 169.68011 127.07385 1.000 91.09159 990 LYS A CA 1
ATOM 5520 C C . LYS A 1 990 ? 149.66526 168.67485 125.95573 1.000 94.27473 990 LYS A C 1
ATOM 5521 O O . LYS A 1 990 ? 149.26415 168.90141 124.80725 1.000 92.28897 990 LYS A O 1
ATOM 5527 N N . GLN A 1 991 ? 150.32418 167.55683 126.27139 1.000 101.62784 991 GLN A N 1
ATOM 5528 C CA . GLN A 1 991 ? 150.54678 166.52497 125.26227 1.000 94.01461 991 GLN A CA 1
ATOM 5529 C C . GLN A 1 991 ? 149.23080 165.94211 124.76409 1.000 95.91674 991 GLN A C 1
ATOM 5530 O O . GLN A 1 991 ? 149.07356 165.68266 123.56527 1.000 106.17907 991 GLN A O 1
ATOM 5536 N N . THR A 1 992 ? 148.27895 165.71499 125.67156 1.000 93.99207 992 THR A N 1
ATOM 5537 C CA . THR A 1 992 ? 146.97668 165.19263 125.26531 1.000 95.18731 992 THR A CA 1
ATOM 5538 C C . THR A 1 992 ? 146.27710 166.15069 124.30929 1.000 98.52738 992 THR A C 1
ATOM 5539 O O . THR A 1 992 ? 145.74237 165.73808 123.26889 1.000 103.77595 992 THR A O 1
ATOM 5543 N N . ILE A 1 993 ? 146.27715 167.44225 124.64674 1.000 98.14095 993 ILE A N 1
ATOM 5544 C CA . ILE A 1 993 ? 145.62957 168.42621 123.78281 1.000 92.84262 993 ILE A CA 1
ATOM 5545 C C . ILE A 1 993 ? 146.31049 168.47081 122.42075 1.000 97.49010 993 ILE A C 1
ATOM 5546 O O . ILE A 1 993 ? 145.64396 168.51702 121.37791 1.000 101.84111 993 ILE A O 1
ATOM 5551 N N . ASP A 1 994 ? 147.64679 168.45228 122.40575 1.000 107.75298 994 ASP A N 1
ATOM 5552 C CA . ASP A 1 994 ? 148.37155 168.49998 121.13959 1.000 105.50742 994 ASP A CA 1
ATOM 5553 C C . ASP A 1 994 ? 148.06708 167.28506 120.27449 1.000 109.11969 994 ASP A C 1
ATOM 5554 O O . ASP A 1 994 ? 147.86853 167.41453 119.06165 1.000 111.66792 994 ASP A O 1
ATOM 5559 N N . ARG A 1 995 ? 148.02886 166.09435 120.87545 1.000 110.76209 995 ARG A N 1
ATOM 5560 C CA . ARG A 1 995 ? 147.74224 164.89323 120.09796 1.000 104.57537 995 ARG A CA 1
ATOM 5561 C C . ARG A 1 995 ? 146.33269 164.92900 119.52172 1.000 109.29457 995 ARG A C 1
ATOM 5562 O O . ARG A 1 995 ? 146.12411 164.59136 118.34681 1.000 111.77359 995 ARG A O 1
ATOM 5570 N N . TYR A 1 996 ? 145.34917 165.34458 120.32653 1.000 103.17039 996 TYR A N 1
ATOM 5571 C CA . TYR A 1 996 ? 143.98769 165.41948 119.80609 1.000 97.82467 996 TYR A CA 1
ATOM 5572 C C . TYR A 1 996 ? 143.88802 166.43135 118.67259 1.000 97.79479 996 TYR A C 1
ATOM 5573 O O . TYR A 1 996 ? 143.21282 166.18038 117.66831 1.000 98.23821 996 TYR A O 1
ATOM 5582 N N . LYS A 1 997 ? 144.54765 167.58438 118.81394 1.000 103.90723 997 LYS A N 1
ATOM 5583 C CA . LYS A 1 997 ? 144.53870 168.56600 117.73324 1.000 101.29092 997 LYS A CA 1
ATOM 5584 C C . LYS A 1 997 ? 145.20095 168.00920 116.48163 1.000 100.73959 997 LYS A C 1
ATOM 5585 O O . LYS A 1 997 ? 144.76469 168.28964 115.35976 1.000 103.87803 997 LYS A O 1
ATOM 5591 N N . GLN A 1 998 ? 146.26316 167.22332 116.65555 1.000 117.36823 998 GLN A N 1
ATOM 5592 C CA . GLN A 1 998 ? 146.96120 166.65380 115.50974 1.000 115.62897 998 GLN A CA 1
ATOM 5593 C C . GLN A 1 998 ? 146.08625 165.65268 114.76749 1.000 112.07235 998 GLN A C 1
ATOM 5594 O O . GLN A 1 998 ? 146.12602 165.57901 113.53422 1.000 107.45313 998 GLN A O 1
ATOM 5600 N N . ARG A 1 999 ? 145.29239 164.86793 115.49747 1.000 122.13297 999 ARG A N 1
ATOM 5601 C CA . ARG A 1 999 ? 144.49430 163.83363 114.84742 1.000 117.58743 999 ARG A CA 1
ATOM 5602 C C . ARG A 1 999 ? 143.15656 164.32592 114.30301 1.000 121.06098 999 ARG A C 1
ATOM 5603 O O . ARG A 1 999 ? 142.50462 163.57710 113.56844 1.000 117.34484 999 ARG A O 1
ATOM 5611 N N . HIS A 1 1000 ? 142.72449 165.54361 114.62709 1.000 119.11852 1000 HIS A N 1
ATOM 5612 C CA . HIS A 1 1000 ? 141.37658 165.98826 114.27935 1.000 109.64657 1000 HIS A CA 1
ATOM 5613 C C . HIS A 1 1000 ? 141.37524 167.39920 113.70645 1.000 112.79347 1000 HIS A C 1
ATOM 5614 O O . HIS A 1 1000 ? 140.50568 168.21367 114.02807 1.000 117.43956 1000 HIS A O 1
ATOM 5621 N N . ASN A 1 1001 ? 142.34290 167.70552 112.84068 1.000 123.43967 1001 ASN A N 1
ATOM 5622 C CA . ASN A 1 1001 ? 142.37285 168.96341 112.08707 1.000 122.59943 1001 ASN A CA 1
ATOM 5623 C C . ASN A 1 1001 ? 142.33526 170.18641 113.00506 1.000 123.03124 1001 ASN A C 1
ATOM 5624 O O . ASN A 1 1001 ? 141.55486 171.11908 112.80256 1.000 123.40485 1001 ASN A O 1
ATOM 5629 N N . ASP A 1 1002 ? 143.19601 170.17362 114.02380 1.000 128.79512 1002 ASP A N 1
ATOM 5630 C CA . ASP A 1 1002 ? 143.39074 171.31847 114.91811 1.000 128.88883 1002 ASP A CA 1
ATOM 5631 C C . ASP A 1 1002 ? 142.09854 171.72629 115.62348 1.000 128.88988 1002 ASP A C 1
ATOM 5632 O O . ASP A 1 1002 ? 141.75687 172.90772 115.69738 1.000 130.07568 1002 ASP A O 1
ATOM 5637 N N . SER A 1 1003 ? 141.37549 170.74379 116.14865 1.000 121.04338 1003 SER A N 1
ATOM 5638 C CA . SER A 1 1003 ? 140.21255 170.98279 116.98963 1.000 118.76783 1003 SER A CA 1
ATOM 5639 C C . SER A 1 1003 ? 140.50698 170.49010 118.39880 1.000 124.29005 1003 SER A C 1
ATOM 5640 O O . SER A 1 1003 ? 141.17227 169.46663 118.57783 1.000 131.12090 1003 SER A O 1
ATOM 5643 N N . ILE A 1 1004 ? 140.02330 171.22206 119.39726 1.000 107.45498 1004 ILE A N 1
ATOM 5644 C CA . ILE A 1 1004 ? 140.25742 170.84555 120.78941 1.000 105.34723 1004 ILE A CA 1
ATOM 5645 C C . ILE A 1 1004 ? 139.04946 170.06884 121.30092 1.000 106.14146 1004 ILE A C 1
ATOM 5646 O O . ILE A 1 1004 ? 137.92630 170.28890 120.82564 1.000 110.37161 1004 ILE A O 1
ATOM 5651 N N . PRO A 1 1005 ? 139.22678 169.14997 122.24660 1.000 93.67429 1005 PRO A N 1
ATOM 5652 C CA . PRO A 1 1005 ? 138.08737 168.37460 122.74373 1.000 94.09055 1005 PRO A CA 1
ATOM 5653 C C . PRO A 1 1005 ? 137.15096 169.22017 123.59167 1.000 93.43886 1005 PRO A C 1
ATOM 5654 O O . PRO A 1 1005 ? 137.51570 170.27029 124.12260 1.000 100.92759 1005 PRO A O 1
ATOM 5658 N N . ARG A 1 1006 ? 135.91490 168.73755 123.70921 1.000 93.99843 1006 ARG A N 1
ATOM 5659 C CA . ARG A 1 1006 ? 134.89726 169.41156 124.50499 1.000 89.34920 1006 ARG A CA 1
ATOM 5660 C C . ARG A 1 1006 ? 134.82769 168.88368 125.93323 1.000 94.23051 1006 ARG A C 1
ATOM 5661 O O . ARG A 1 1006 ? 134.55663 169.65202 126.86066 1.000 101.29874 1006 ARG A O 1
ATOM 5669 N N . LYS A 1 1007 ? 135.06219 167.58827 126.13206 1.000 86.83243 1007 LYS A N 1
ATOM 5670 C CA . LYS A 1 1007 ? 135.01572 166.99191 127.45893 1.000 79.81904 1007 LYS A CA 1
ATOM 5671 C C . LYS A 1 1007 ? 135.94573 165.78839 127.49091 1.000 86.97522 1007 LYS A C 1
ATOM 5672 O O . LYS A 1 1007 ? 136.13120 165.10614 126.48110 1.000 93.71048 1007 LYS A O 1
ATOM 5678 N N . VAL A 1 1008 ? 136.53327 165.53682 128.66037 1.000 89.79785 1008 VAL A N 1
ATOM 5679 C CA . VAL A 1 1008 ? 137.49179 164.45149 128.84360 1.000 87.78988 1008 VAL A CA 1
ATOM 5680 C C . VAL A 1 1008 ? 137.06931 163.60032 130.03543 1.000 89.1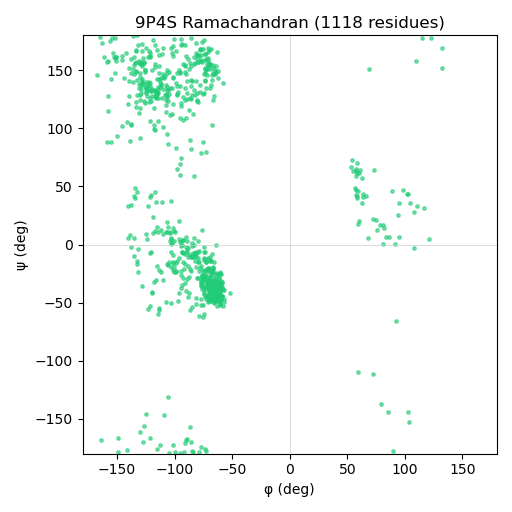8478 1008 VAL A C 1
ATOM 5681 O O . VAL A 1 1008 ? 136.58323 164.12297 131.04432 1.000 91.99100 1008 VAL A O 1
ATOM 5685 N N . SER A 1 1009 ? 137.26051 162.28752 129.91757 1.000 85.41553 1009 SER A N 1
ATOM 5686 C CA . SER A 1 1009 ? 136.92461 161.33102 130.96318 1.000 84.18944 1009 SER A CA 1
ATOM 5687 C C . SER A 1 1009 ? 138.19334 160.75319 131.57464 1.000 87.51310 1009 SER A C 1
ATOM 5688 O O . SER A 1 1009 ? 139.18895 160.54124 130.87719 1.000 87.48108 1009 SER A O 1
ATOM 5691 N N . TYR A 1 1010 ? 138.15048 160.49745 132.87990 1.000 91.66084 1010 TYR A N 1
ATOM 5692 C CA . TYR A 1 1010 ? 139.29341 159.96971 133.60888 1.000 80.23821 1010 TYR A CA 1
ATOM 5693 C C . TYR A 1 1010 ? 138.86857 158.81578 134.50545 1.000 85.28696 1010 TYR A C 1
ATOM 5694 O O . TYR A 1 1010 ? 137.73700 158.76762 134.99647 1.000 95.18755 1010 TYR A O 1
ATOM 5703 N N . THR A 1 1011 ? 139.79821 157.88587 134.71074 1.000 92.25146 1011 THR A N 1
ATOM 5704 C CA . THR A 1 1011 ? 139.64321 156.78093 135.64672 1.000 98.04767 1011 THR A CA 1
ATOM 5705 C C . THR A 1 1011 ? 140.75015 156.87448 136.68522 1.000 95.99405 1011 THR A C 1
ATOM 5706 O O . THR A 1 1011 ? 141.91989 157.04843 136.33119 1.000 98.85810 1011 THR A O 1
ATOM 5710 N N . LEU A 1 1012 ? 140.38720 156.76108 137.95874 1.000 88.01422 1012 LEU A N 1
ATOM 5711 C CA . LEU A 1 1012 ? 141.33290 156.93469 139.05315 1.000 86.29376 1012 LEU A CA 1
ATOM 5712 C C . LEU A 1 1012 ? 141.52366 155.62358 139.80362 1.000 92.58090 1012 LEU A C 1
ATOM 5713 O O . LEU A 1 1012 ? 140.55046 155.01949 140.26489 1.000 91.01271 1012 LEU A O 1
ATOM 5718 N N . TRP A 1 1013 ? 142.77665 155.19552 139.92995 1.000 100.07622 1013 TRP A N 1
ATOM 5719 C CA . TRP A 1 1013 ? 143.15299 154.01511 140.69385 1.000 97.49354 1013 TRP A CA 1
ATOM 5720 C C . TRP A 1 1013 ? 144.09587 154.41603 141.82227 1.000 99.33440 1013 TRP A C 1
ATOM 5721 O O . TRP A 1 1013 ? 144.50013 155.57379 141.94287 1.000 110.04860 1013 TRP A O 1
ATOM 5732 N N . SER A 1 1014 ? 144.45864 153.43765 142.65118 1.000 105.88764 1014 SER A N 1
ATOM 5733 C CA . SER A 1 1014 ? 145.15825 153.72628 143.89859 1.000 102.32847 1014 SER A CA 1
ATOM 5734 C C . SER A 1 1014 ? 146.67434 153.58966 143.79834 1.000 104.36083 1014 SER A C 1
ATOM 5735 O O . SER A 1 1014 ? 147.40266 154.41119 144.36738 1.000 110.05153 1014 SER A O 1
ATOM 5738 N N . SER A 1 1015 ? 147.17109 152.55972 143.10899 1.000 112.07934 1015 SER A N 1
ATOM 5739 C CA . SER A 1 1015 ? 148.61203 152.32401 143.08138 1.000 106.96998 1015 SER A CA 1
ATOM 5740 C C . SER A 1 1015 ? 149.35536 153.47025 142.40714 1.000 108.47064 1015 SER A C 1
ATOM 5741 O O . SER A 1 1015 ? 150.38987 153.92670 142.90886 1.000 117.26910 1015 SER A O 1
ATOM 5744 N N . GLU A 1 1016 ? 148.84483 153.95681 141.27387 1.000 106.01889 1016 GLU A N 1
ATOM 5745 C CA . GLU A 1 1016 ? 149.51499 155.06774 140.60847 1.000 107.58189 1016 GLU A CA 1
ATOM 5746 C C . GLU A 1 1016 ? 149.37143 156.35675 141.40632 1.000 111.17563 1016 GLU A C 1
ATOM 5747 O O . GLU A 1 1016 ? 150.26879 157.20576 141.37233 1.000 120.74479 1016 GLU A O 1
ATOM 5753 N N . PHE A 1 1017 ? 148.26862 156.51136 142.14426 1.000 97.52013 1017 PHE A N 1
ATOM 5754 C CA . PHE A 1 1017 ? 148.13158 157.65968 143.03322 1.000 95.57737 1017 PHE A CA 1
ATOM 5755 C C . PHE A 1 1017 ? 149.19991 157.64055 144.11607 1.000 99.11178 1017 PHE A C 1
ATOM 5756 O O . PHE A 1 1017 ? 149.79256 158.67737 144.43384 1.000 102.70305 1017 PHE A O 1
ATOM 5764 N N . ILE A 1 1018 ? 149.45811 156.46930 144.69726 1.000 111.16878 1018 ILE A N 1
ATOM 5765 C CA . ILE A 1 1018 ? 150.47489 156.37798 145.73881 1.000 108.69988 1018 ILE A CA 1
ATOM 5766 C C . ILE A 1 1018 ? 151.86436 156.59599 145.15618 1.000 107.45168 1018 ILE A C 1
ATOM 5767 O O . ILE A 1 1018 ? 152.68457 157.32161 145.72972 1.000 111.28639 1018 ILE A O 1
ATOM 5772 N N . GLU A 1 1019 ? 152.15089 155.98542 144.00879 1.000 121.02871 1019 GLU A N 1
ATOM 5773 C CA . GLU A 1 1019 ? 153.50702 155.97458 143.47844 1.000 119.21937 1019 GLU A CA 1
ATOM 5774 C C . GLU A 1 1019 ? 153.85712 157.20146 142.64735 1.000 121.10649 1019 GLU A C 1
ATOM 5775 O O . GLU A 1 1019 ? 155.02976 157.37319 142.30206 1.000 124.83905 1019 GLU A O 1
ATOM 5781 N N . THR A 1 1020 ? 152.89091 158.05414 142.31191 1.000 115.55058 1020 THR A N 1
ATOM 5782 C CA . THR A 1 1020 ? 153.18572 159.27038 141.56598 1.000 114.39251 1020 THR A CA 1
ATOM 5783 C C . THR A 1 1020 ? 152.97571 160.54476 142.36519 1.000 111.10707 1020 THR A C 1
ATOM 5784 O O . THR A 1 1020 ? 153.59256 161.56263 142.04832 1.000 111.73546 1020 THR A O 1
ATOM 5788 N N . GLY A 1 1021 ? 152.13601 160.51397 143.39327 1.000 107.39469 1021 GLY A N 1
ATOM 5789 C CA . GLY A 1 1021 ? 151.84845 161.69025 144.18199 1.000 103.49833 1021 GLY A CA 1
ATOM 5790 C C . GLY A 1 1021 ? 150.61784 162.46574 143.77204 1.000 110.76532 1021 GLY A C 1
ATOM 5791 O O . GLY A 1 1021 ? 150.38469 163.54887 144.31812 1.000 115.72240 1021 GLY A O 1
ATOM 5792 N N . GLY A 1 1022 ? 149.82662 161.95394 142.83228 1.000 112.17523 1022 GLY A N 1
ATOM 5793 C CA . GLY A 1 1022 ? 148.61566 162.63150 142.41422 1.000 107.86284 1022 GLY A CA 1
ATOM 5794 C C . GLY A 1 1022 ? 148.74598 163.37329 141.10012 1.000 112.67009 1022 GLY A C 1
ATOM 5795 O O . GLY A 1 1022 ? 148.28281 164.51023 140.97777 1.000 116.06576 1022 GLY A O 1
ATOM 5796 N N . ALA A 1 1023 ? 149.37828 162.74352 140.10752 1.000 109.60287 1023 ALA A N 1
ATOM 5797 C CA . ALA A 1 1023 ? 149.56475 163.40012 138.81724 1.000 103.68178 1023 ALA A CA 1
ATOM 5798 C C . ALA A 1 1023 ? 148.25855 163.48504 138.03519 1.000 108.67216 1023 ALA A C 1
ATOM 5799 O O . ALA A 1 1023 ? 148.02136 164.46443 137.31786 1.000 119.61139 1023 ALA A O 1
ATOM 5801 N N . THR A 1 1024 ? 147.40234 162.46810 138.15173 1.000 98.48430 1024 THR A N 1
ATOM 5802 C CA . THR A 1 1024 ? 146.13918 162.47905 137.41960 1.000 102.59760 1024 THR A CA 1
ATOM 5803 C C . THR A 1 1024 ? 145.21471 163.58016 137.92633 1.000 101.30147 1024 THR A C 1
ATOM 5804 O O . THR A 1 1024 ? 144.50999 164.22431 137.13734 1.000 104.07824 1024 THR A O 1
ATOM 5808 N N . ILE A 1 1025 ? 145.20106 163.80755 139.24048 1.000 96.03240 1025 ILE A N 1
ATOM 5809 C CA . ILE A 1 1025 ? 144.42662 164.91247 139.79540 1.000 95.67900 1025 ILE A CA 1
ATOM 5810 C C . ILE A 1 1025 ? 144.95539 166.24068 139.27310 1.000 98.03968 1025 ILE A C 1
ATOM 5811 O O . ILE A 1 1025 ? 144.18472 167.16596 138.98946 1.000 102.55106 1025 ILE A O 1
ATOM 5816 N N . ALA A 1 1026 ? 146.27758 166.35319 139.12978 1.000 88.27519 1026 ALA A N 1
ATOM 5817 C CA . ALA A 1 1026 ? 146.85859 167.55662 138.54632 1.000 87.76167 1026 ALA A CA 1
ATOM 5818 C C . ALA A 1 1026 ? 146.40501 167.74347 137.10499 1.000 92.07895 1026 ALA A C 1
ATOM 5819 O O . ALA A 1 1026 ? 146.09899 168.86516 136.68433 1.000 99.00786 1026 ALA A O 1
ATOM 5821 N N . GLN A 1 1027 ? 146.35481 166.65513 136.33213 1.000 92.64866 1027 GLN A N 1
ATOM 5822 C CA . GLN A 1 1027 ? 145.86767 166.74971 134.95886 1.000 90.25138 1027 GLN A CA 1
ATOM 5823 C C . GLN A 1 1027 ? 144.42315 167.22905 134.91914 1.000 91.40427 1027 GLN A C 1
ATOM 5824 O O . GLN A 1 1027 ? 144.06857 168.09155 134.10705 1.000 98.73293 1027 GLN A O 1
ATOM 5830 N N . VAL A 1 1028 ? 143.57560 166.67991 135.79074 1.000 81.86125 1028 VAL A N 1
ATOM 5831 C CA . VAL A 1 1028 ? 142.17071 167.08583 135.82270 1.000 82.74533 1028 VAL A CA 1
ATOM 5832 C C . VAL A 1 1028 ? 142.05056 168.56519 136.17401 1.000 88.46170 1028 VAL A C 1
ATOM 5833 O O . VAL A 1 1028 ? 141.32745 169.32725 135.51540 1.000 102.59804 1028 VAL A O 1
ATOM 5837 N N . LEU A 1 1029 ? 142.76860 168.99504 137.21443 1.000 85.10123 1029 LEU A N 1
ATOM 5838 C CA . LEU A 1 1029 ? 142.68418 170.38474 137.64934 1.000 79.66388 1029 LEU A CA 1
ATOM 5839 C C . LEU A 1 1029 ? 143.18204 171.33595 136.57056 1.000 82.68962 1029 LEU A C 1
ATOM 5840 O O . LEU A 1 1029 ? 142.60508 172.40997 136.36926 1.000 83.49898 1029 LEU A O 1
ATOM 5845 N N . TYR A 1 1030 ? 144.25552 170.96672 135.86777 1.000 89.62105 1030 TYR A N 1
ATOM 5846 C CA . TYR A 1 1030 ? 144.75642 171.83468 134.80926 1.000 86.87351 1030 TYR A CA 1
ATOM 5847 C C . TYR A 1 1030 ? 143.82019 171.85639 133.60943 1.000 92.09656 1030 TYR A C 1
ATOM 5848 O O . TYR A 1 1030 ? 143.71750 172.88177 132.92794 1.000 98.06438 1030 TYR A O 1
ATOM 5857 N N . MET A 1 1031 ? 143.14060 170.74258 133.32646 1.000 101.17938 1031 MET A N 1
ATOM 5858 C CA . MET A 1 1031 ? 142.11371 170.75907 132.29074 1.000 92.10048 1031 MET A CA 1
ATOM 5859 C C . MET A 1 1031 ? 140.99673 171.72748 132.64916 1.000 91.95693 1031 MET A C 1
ATOM 5860 O O . MET A 1 1031 ? 140.51109 172.47245 131.79078 1.000 85.50517 1031 MET A O 1
ATOM 5865 N N . LEU A 1 1032 ? 140.56958 171.72715 133.91414 1.000 99.32045 1032 LEU A N 1
ATOM 5866 C CA . LEU A 1 1032 ? 139.55916 172.69216 134.34011 1.000 86.30602 1032 LEU A CA 1
ATOM 5867 C C . LEU A 1 1032 ? 140.09218 174.11968 134.29117 1.000 88.42817 1032 LEU A C 1
ATOM 5868 O O . LEU A 1 1032 ? 139.38265 175.03729 133.86505 1.000 89.05081 1032 LEU A O 1
ATOM 5873 N N . GLY A 1 1033 ? 141.33323 174.32823 134.72380 1.000 93.82676 1033 GLY A N 1
ATOM 5874 C CA . GLY A 1 1033 ? 141.90472 175.65989 134.77836 1.000 87.26941 1033 GLY A CA 1
ATOM 5875 C C . GLY A 1 1033 ? 141.96675 176.21029 136.18824 1.000 93.75366 1033 GLY A C 1
ATOM 5876 O O . GLY A 1 1033 ? 141.77230 177.40876 136.40666 1.000 97.92997 1033 GLY A O 1
ATOM 5877 N N . VAL A 1 1034 ? 142.23729 175.33652 137.15451 1.000 102.37444 1034 VAL A N 1
ATOM 5878 C CA . VAL A 1 1034 ? 142.26527 175.68296 138.56973 1.000 94.11663 1034 VAL A CA 1
ATOM 5879 C C . VAL A 1 1034 ? 143.56165 175.14931 139.16249 1.000 98.50757 1034 VAL A C 1
ATOM 5880 O O . VAL A 1 1034 ? 144.03612 174.07916 138.76771 1.000 112.13337 1034 VAL A O 1
ATOM 5884 N N . GLU A 1 1035 ? 144.13799 175.89134 140.10398 1.000 107.87166 1035 GLU A N 1
ATOM 5885 C CA . GLU A 1 1035 ? 145.40144 175.49635 140.70454 1.000 107.84503 1035 GLU A CA 1
ATOM 5886 C C . GLU A 1 1035 ? 145.28130 175.43021 142.21946 1.000 111.54174 1035 GLU A C 1
ATOM 5887 O O . GLU A 1 1035 ? 144.48648 176.15886 142.81970 1.000 116.58293 1035 GLU A O 1
ATOM 5893 N N . PRO A 1 1036 ? 146.05557 174.56154 142.86184 1.000 117.67205 1036 PRO A N 1
ATOM 5894 C CA . PRO A 1 1036 ? 145.98407 174.43762 144.31972 1.000 116.77485 1036 PRO A CA 1
ATOM 5895 C C . PRO A 1 1036 ? 146.73487 175.55216 145.03418 1.000 116.45879 1036 PRO A C 1
ATOM 5896 O O . PRO A 1 1036 ? 147.58358 176.24018 144.46590 1.000 122.46847 1036 PRO A O 1
ATOM 5900 N N . VAL A 1 1037 ? 146.40031 175.71601 146.31291 1.000 113.09729 1037 VAL A N 1
ATOM 5901 C CA . VAL A 1 1037 ? 147.05154 176.67747 147.19396 1.000 115.63088 1037 VAL A CA 1
ATOM 5902 C C . VAL A 1 1037 ? 147.56060 175.92772 148.41615 1.000 117.59948 1037 VAL A C 1
ATOM 5903 O O . VAL A 1 1037 ? 146.81303 175.16118 149.03287 1.000 117.41317 1037 VAL A O 1
ATOM 5907 N N . ARG A 1 1038 ? 148.82381 176.14873 148.76625 1.000 122.68427 1038 ARG A N 1
ATOM 5908 C CA . ARG A 1 1038 ? 149.46873 175.44645 149.86439 1.000 122.35694 1038 ARG A CA 1
ATOM 5909 C C . ARG A 1 1038 ? 149.67953 176.38080 151.04797 1.000 124.61332 1038 ARG A C 1
ATOM 5910 O O . ARG A 1 1038 ? 149.94372 177.57439 150.88089 1.000 123.72257 1038 ARG A O 1
ATOM 5918 N N . ASP A 1 1039 ? 149.56043 175.82312 152.24881 1.000 140.47255 1039 ASP A N 1
ATOM 5919 C CA . ASP A 1 1039 ? 149.78123 176.57482 153.47324 1.000 138.31682 1039 ASP A CA 1
ATOM 5920 C C . ASP A 1 1039 ? 151.25049 176.46312 153.87852 1.000 141.03036 1039 ASP A C 1
ATOM 5921 O O . ASP A 1 1039 ? 152.08970 175.96209 153.12581 1.000 138.94577 1039 ASP A O 1
ATOM 5926 N N . ALA A 1 1040 ? 151.57698 176.93259 155.08432 1.000 145.66419 1040 ALA A N 1
ATOM 5927 C CA . ALA A 1 1040 ? 152.95777 176.89609 155.55063 1.000 145.76555 1040 ALA A CA 1
ATOM 5928 C C . ALA A 1 1040 ? 153.44686 175.48014 155.82216 1.000 147.21623 1040 ALA A C 1
ATOM 5929 O O . ALA A 1 1040 ? 154.66048 175.25044 155.83632 1.000 144.03480 1040 ALA A O 1
ATOM 5931 N N . PHE A 1 1041 ? 152.53840 174.53104 156.03534 1.000 153.09857 1041 PHE A N 1
ATOM 5932 C CA . PHE A 1 1041 ? 152.89770 173.15497 156.34476 1.000 150.03455 1041 PHE A CA 1
ATOM 5933 C C . PHE A 1 1041 ? 152.89711 172.25517 155.11575 1.000 150.86741 1041 PHE A C 1
ATOM 5934 O O . PHE A 1 1041 ? 153.09878 171.04409 155.24738 1.000 149.90203 1041 PHE A O 1
ATOM 5942 N N . GLY A 1 1042 ? 152.67643 172.81553 153.92899 1.000 142.55085 1042 GLY A N 1
ATOM 5943 C CA . GLY A 1 1042 ? 152.69355 172.02633 152.71482 1.000 138.30539 1042 GLY A CA 1
ATOM 5944 C C . GLY A 1 1042 ? 151.42599 171.26060 152.42246 1.000 137.47455 1042 GLY A C 1
ATOM 5945 O O . GLY A 1 1042 ? 151.45050 170.33986 151.60121 1.000 140.62634 1042 GLY A O 1
ATOM 5946 N N . ARG A 1 1043 ? 150.31693 171.60699 153.06663 1.000 135.35036 1043 ARG A N 1
ATOM 5947 C CA . ARG A 1 1043 ? 149.04609 170.93211 152.85163 1.000 132.99963 1043 ARG A CA 1
ATOM 5948 C C . ARG A 1 1043 ? 148.18160 171.73420 151.88970 1.000 133.70348 1043 ARG A C 1
ATOM 5949 O O . ARG A 1 1043 ? 148.12277 172.96387 151.96756 1.000 138.47314 1043 ARG A O 1
ATOM 5957 N N . VAL A 1 1044 ? 147.51256 171.03027 150.98373 1.000 119.92659 1044 VAL A N 1
ATOM 5958 C CA . VAL A 1 1044 ? 146.64528 171.64470 149.98662 1.000 123.23427 1044 VAL A CA 1
ATOM 5959 C C . VAL A 1 1044 ? 145.22375 171.64289 150.52760 1.000 125.04384 1044 VAL A C 1
ATOM 5960 O O . VAL A 1 1044 ? 144.65663 170.57899 150.80210 1.000 123.60910 1044 VAL A O 1
ATOM 5964 N N . SER A 1 1045 ? 144.64421 172.83478 150.68351 1.000 125.61059 1045 SER A N 1
ATOM 5965 C CA . SER A 1 1045 ? 143.29660 172.94365 151.22586 1.000 126.22067 1045 SER A CA 1
ATOM 5966 C C . SER A 1 1045 ? 142.44985 174.00572 150.53342 1.000 127.77650 1045 SER A C 1
ATOM 5967 O O . SER A 1 1045 ? 141.32070 174.25263 150.97381 1.000 124.78225 1045 SER A O 1
ATOM 5970 N N . ASP A 1 1046 ? 142.94412 174.63967 149.47257 1.000 122.47141 1046 ASP A N 1
ATOM 5971 C CA . ASP A 1 1046 ? 142.19528 175.69985 148.81569 1.000 118.35988 1046 ASP A CA 1
ATOM 5972 C C . ASP A 1 1046 ? 142.57185 175.74179 147.34234 1.000 120.51678 1046 ASP A C 1
ATOM 5973 O O . ASP A 1 1046 ? 143.61348 175.22571 146.93202 1.000 127.43392 1046 ASP A O 1
ATOM 5978 N N . LEU A 1 1047 ? 141.71375 176.37829 146.54931 1.000 105.94518 1047 LEU A N 1
ATOM 5979 C CA . LEU A 1 1047 ? 141.87335 176.42588 145.10492 1.000 103.82251 1047 LEU A CA 1
ATOM 5980 C C . LEU A 1 1047 ? 141.83334 177.86896 144.62227 1.000 105.31105 1047 LEU A C 1
ATOM 5981 O O . LEU A 1 1047 ? 141.27504 178.75140 145.27722 1.000 105.27519 1047 LEU A O 1
ATOM 5986 N N . LYS A 1 1048 ? 142.43829 178.09752 143.45810 1.000 108.62081 1048 LYS A N 1
ATOM 5987 C CA . LYS A 1 1048 ? 142.50212 179.41803 142.85237 1.000 100.59351 1048 LYS A CA 1
ATOM 5988 C C . LYS A 1 1048 ? 142.25234 179.29182 141.35642 1.000 104.57691 1048 LYS A C 1
ATOM 5989 O O . LYS A 1 1048 ? 142.62007 178.29317 140.73349 1.000 114.27516 1048 LYS A O 1
ATOM 5995 N N . LEU A 1 1049 ? 141.63094 180.31868 140.78283 1.000 99.75572 1049 LEU A N 1
ATOM 5996 C CA . LEU A 1 1049 ? 141.23736 180.30387 139.38059 1.000 103.20288 1049 LEU A CA 1
ATOM 5997 C C . LEU A 1 1049 ? 142.32935 180.92347 138.51756 1.000 103.42170 1049 LEU A C 1
ATOM 5998 O O . LEU A 1 1049 ? 142.77541 182.04440 138.77863 1.000 107.14188 1049 LEU A O 1
ATOM 6003 N N . ILE A 1 1050 ? 142.75290 180.19326 137.49534 1.000 105.48782 1050 ILE A N 1
ATOM 6004 C CA . ILE A 1 1050 ? 143.76961 180.69254 136.56667 1.000 105.15140 1050 ILE A CA 1
ATOM 6005 C C . ILE A 1 1050 ? 143.11096 181.66346 135.59037 1.000 108.75167 1050 ILE A C 1
ATOM 6006 O O . ILE A 1 1050 ? 142.05728 181.33616 135.02318 1.000 109.64518 1050 ILE A O 1
ATOM 6011 N N . PRO A 1 1051 ? 143.68193 182.84866 135.37521 1.000 117.07754 1051 PRO A N 1
ATOM 6012 C CA . PRO A 1 1051 ? 143.08943 183.78869 134.41768 1.000 116.07618 1051 PRO A CA 1
ATOM 6013 C C . PRO A 1 1051 ? 143.06684 183.21302 133.01035 1.000 120.31225 1051 PRO A C 1
ATOM 6014 O O . PRO A 1 1051 ? 143.92901 182.42226 132.62271 1.000 124.58296 1051 PRO A O 1
ATOM 6018 N N . SER A 1 1052 ? 142.05444 183.62278 132.24290 1.000 125.44652 1052 SER A N 1
ATOM 6019 C CA . SER A 1 1052 ? 141.87033 183.08064 130.90105 1.000 123.93488 1052 SER A CA 1
ATOM 6020 C C . SER A 1 1052 ? 143.01072 183.46288 129.96667 1.000 125.60626 1052 SER A C 1
ATOM 6021 O O . SER A 1 1052 ? 143.37104 182.67827 129.08248 1.000 128.05808 1052 SER A O 1
ATOM 6024 N N . THR A 1 1053 ? 143.57927 184.65865 130.13268 1.000 123.33893 1053 THR A N 1
ATOM 6025 C CA . THR A 1 1053 ? 144.67925 185.07702 129.26952 1.000 123.76652 1053 THR A CA 1
ATOM 6026 C C . THR A 1 1053 ? 145.90503 184.19410 129.46513 1.000 123.04791 1053 THR A C 1
ATOM 6027 O O . THR A 1 1053 ? 146.59082 183.85198 128.49525 1.000 126.83157 1053 THR A O 1
ATOM 6031 N N . GLU A 1 1054 ? 146.20145 183.82129 130.71185 1.000 117.38190 1054 GLU A N 1
ATOM 6032 C CA . GLU A 1 1054 ? 147.34588 182.95439 130.96861 1.000 120.46938 1054 GLU A CA 1
ATOM 6033 C C . GLU A 1 1054 ? 147.11437 181.54516 130.44249 1.000 122.57334 1054 GLU A C 1
ATOM 6034 O O . GLU A 1 1054 ? 148.06737 180.87548 130.02946 1.000 122.57937 1054 GLU A O 1
ATOM 6040 N N . LEU A 1 1055 ? 145.86556 181.07597 130.46011 1.000 112.54866 1055 LEU A N 1
ATOM 6041 C CA . LEU A 1 1055 ? 145.57494 179.72448 129.99443 1.000 109.40960 1055 LEU A CA 1
ATOM 6042 C C . LEU A 1 1055 ? 145.82678 179.58753 128.49772 1.000 110.02864 1055 LEU A C 1
ATOM 6043 O O . LEU A 1 1055 ? 146.38074 178.57894 128.04599 1.000 109.68751 1055 LEU A O 1
ATOM 6048 N N . GLY A 1 1056 ? 145.42932 180.58790 127.71489 1.000 105.26806 1056 GLY A N 1
ATOM 6049 C CA . GLY A 1 1056 ? 145.66664 180.57431 126.28674 1.000 104.41388 1056 GLY A CA 1
ATOM 6050 C C . GLY A 1 1056 ? 144.76491 179.66375 125.48731 1.000 109.73014 1056 GLY A C 1
ATOM 6051 O O . GLY A 1 1056 ? 145.05271 179.41311 124.31198 1.000 110.84739 1056 GLY A O 1
ATOM 6052 N N . ARG A 1 1057 ? 143.68667 179.16142 126.07936 1.000 106.21334 1057 ARG A N 1
ATOM 6053 C CA . ARG A 1 1057 ? 142.79566 178.22479 125.41158 1.000 98.71318 1057 ARG A CA 1
ATOM 6054 C C . ARG A 1 1057 ? 141.46962 178.21369 126.15572 1.000 102.06977 1057 ARG A C 1
ATOM 6055 O O . ARG A 1 1057 ? 141.39996 178.65152 127.30946 1.000 103.85871 1057 ARG A O 1
ATOM 6063 N N . PRO A 1 1058 ? 140.40142 177.73234 125.52461 1.000 105.52846 1058 PRO A N 1
ATOM 6064 C CA . PRO A 1 1058 ? 139.13504 177.57244 126.24520 1.000 103.87723 1058 PRO A CA 1
ATOM 6065 C C . PRO A 1 1058 ? 139.23875 176.51167 127.32881 1.000 102.55840 1058 PRO A C 1
ATOM 6066 O O . PRO A 1 1058 ? 140.06141 175.59638 127.26043 1.000 109.12197 1058 PRO A O 1
ATOM 6070 N N . ARG A 1 1059 ? 138.39190 176.64979 128.34468 1.000 93.80497 1059 ARG A N 1
ATOM 6071 C CA . ARG A 1 1059 ? 138.32824 175.65180 129.40135 1.000 89.67137 1059 ARG A CA 1
ATOM 6072 C C . ARG A 1 1059 ? 137.64233 174.38685 128.89695 1.000 98.30747 1059 ARG A C 1
ATOM 6073 O O . ARG A 1 1059 ? 136.78954 174.42760 128.00776 1.000 108.04466 1059 ARG A O 1
ATOM 6081 N N . ILE A 1 1060 ? 138.02333 173.25263 129.47826 1.000 93.86595 1060 ILE A N 1
ATOM 6082 C CA . ILE A 1 1060 ? 137.55589 171.93964 129.04928 1.000 90.01483 1060 ILE A CA 1
ATOM 6083 C C . ILE A 1 1060 ? 136.93799 171.23250 130.24656 1.000 89.41399 1060 ILE A C 1
ATOM 6084 O O . ILE A 1 1060 ? 137.51216 171.24157 131.34057 1.000 108.38658 1060 ILE A O 1
ATOM 6089 N N . ASP A 1 1061 ? 135.77323 170.62479 130.04111 1.000 85.36831 1061 ASP A N 1
ATOM 6090 C CA . ASP A 1 1061 ? 135.06249 169.94368 131.11223 1.000 93.08589 1061 ASP A CA 1
ATOM 6091 C C . ASP A 1 1061 ? 135.55980 168.51122 131.26984 1.000 97.90637 1061 ASP A C 1
ATOM 6092 O O . ASP A 1 1061 ? 136.05107 167.89140 130.32263 1.000 104.26906 1061 ASP A O 1
ATOM 6097 N N . VAL A 1 1062 ? 135.42286 167.98598 132.48797 1.000 89.18483 1062 VAL A N 1
ATOM 6098 C CA . VAL A 1 1062 ? 135.93040 166.66669 132.83200 1.000 87.16875 1062 VAL A CA 1
ATOM 6099 C C . VAL A 1 1062 ? 134.83682 165.86301 133.52178 1.000 89.97001 1062 VAL A C 1
ATOM 6100 O O . VAL A 1 1062 ? 133.89105 166.40894 134.09231 1.000 94.00578 1062 VAL A O 1
ATOM 6104 N N . VAL A 1 1063 ? 134.97769 164.54296 133.44621 1.000 83.74334 1063 VAL A N 1
ATOM 6105 C CA . VAL A 1 1063 ? 134.15323 163.60780 134.20535 1.000 76.90295 1063 VAL A CA 1
ATOM 6106 C C . VAL A 1 1063 ? 135.05821 162.48280 134.69360 1.000 80.98263 1063 VAL A C 1
ATOM 6107 O O . VAL A 1 1063 ? 135.96040 162.04487 133.97336 1.000 92.49865 1063 VAL A O 1
ATOM 6111 N N . VAL A 1 1064 ? 134.83679 162.03299 135.92775 1.000 80.70038 1064 VAL A N 1
ATOM 6112 C CA . VAL A 1 1064 ? 135.77007 161.15768 136.62837 1.000 88.51518 1064 VAL A CA 1
ATOM 6113 C C . VAL A 1 1064 ? 135.03148 159.93915 137.16577 1.000 86.04390 1064 VAL A C 1
ATOM 6114 O O . VAL A 1 1064 ? 133.91104 160.05556 137.67268 1.000 88.65088 1064 VAL A O 1
ATOM 6118 N N . GLN A 1 1065 ? 135.66152 158.76761 137.05427 1.000 89.53643 1065 GLN A N 1
ATOM 6119 C CA . GLN A 1 1065 ? 135.18699 157.55750 137.71122 1.000 85.79832 1065 GLN A CA 1
ATOM 6120 C C . GLN A 1 1065 ? 136.31552 156.96359 138.54393 1.000 94.20278 1065 GLN A C 1
ATOM 6121 O O . GLN A 1 1065 ? 137.49696 157.12338 138.22268 1.000 101.16607 1065 GLN A O 1
ATOM 6127 N N . THR A 1 1066 ? 135.94080 156.28425 139.62611 1.000 89.06411 1066 THR A N 1
ATOM 6128 C CA . THR A 1 1066 ? 136.88624 155.83038 140.63567 1.000 91.45477 1066 THR A CA 1
ATOM 6129 C C . THR A 1 1066 ? 136.63649 154.36720 140.97574 1.000 93.28801 1066 THR A C 1
ATOM 6130 O O . THR A 1 1066 ? 135.65492 153.75957 140.54291 1.000 96.55549 1066 THR A O 1
ATOM 6134 N N . SER A 1 1067 ? 137.55006 153.80670 141.76214 1.000 101.74000 1067 SER A N 1
ATOM 6135 C CA . SER A 1 1067 ? 137.42620 152.47106 142.32598 1.000 96.83597 1067 SER A CA 1
ATOM 6136 C C . SER A 1 1067 ? 137.34182 152.55918 143.84525 1.000 105.13034 1067 SER A C 1
ATOM 6137 O O . SER A 1 1067 ? 137.60098 153.60359 144.44724 1.000 109.80600 1067 SER A O 1
ATOM 6140 N N . GLY A 1 1068 ? 136.97355 151.43669 144.46529 1.000 96.50571 1068 GLY A N 1
ATOM 6141 C CA . GLY A 1 1068 ? 136.77208 151.43089 145.90619 1.000 87.59733 1068 GLY A CA 1
ATOM 6142 C C . GLY A 1 1068 ? 138.04367 151.69852 146.68836 1.000 96.86136 1068 GLY A C 1
ATOM 6143 O O . GLY A 1 1068 ? 138.01986 152.38131 147.71677 1.000 104.32979 1068 GLY A O 1
ATOM 6144 N N . GLN A 1 1069 ? 139.17036 151.16035 146.21651 1.000 106.01785 1069 GLN A N 1
ATOM 6145 C CA . GLN A 1 1069 ? 140.43396 151.35043 146.92064 1.000 101.35745 1069 GLN A CA 1
ATOM 6146 C C . GLN A 1 1069 ? 140.82167 152.82238 146.97761 1.000 105.04921 1069 GLN A C 1
ATOM 6147 O O . GLN A 1 1069 ? 141.26074 153.31702 148.02339 1.000 109.39776 1069 GLN A O 1
ATOM 6153 N N . LEU A 1 1070 ? 140.66730 153.54044 145.86333 1.000 96.95402 1070 LEU A N 1
ATOM 6154 C CA . LEU A 1 1070 ? 140.98393 154.96406 145.86186 1.000 98.22449 1070 LEU A CA 1
ATOM 6155 C C . LEU A 1 1070 ? 140.04902 155.74089 146.77866 1.000 102.51719 1070 LEU A C 1
ATOM 6156 O O . LEU A 1 1070 ? 140.48831 156.64504 147.49803 1.000 112.33346 1070 LEU A O 1
ATOM 6161 N N . ARG A 1 1071 ? 138.75589 155.40949 146.76279 1.000 92.37893 1071 ARG A N 1
ATOM 6162 C CA . ARG A 1 1071 ? 137.81529 156.08807 147.64686 1.000 84.47570 1071 ARG A CA 1
ATOM 6163 C C . ARG A 1 1071 ? 138.17805 155.86137 149.10671 1.000 93.73990 1071 ARG A C 1
ATOM 6164 O O . ARG A 1 1071 ? 138.00038 156.75297 149.94377 1.000 101.98867 1071 ARG A O 1
ATOM 6172 N N . ASP A 1 1072 ? 138.67972 154.66983 149.43468 1.000 105.21269 1072 ASP A N 1
ATOM 6173 C CA . ASP A 1 1072 ? 139.16856 154.43459 150.78881 1.000 103.93933 1072 ASP A CA 1
ATOM 6174 C C . ASP A 1 1072 ? 140.41296 155.26386 151.08286 1.000 105.21599 1072 ASP A C 1
ATOM 6175 O O . ASP A 1 1072 ? 140.55096 155.81636 152.17964 1.000 109.60710 1072 ASP A O 1
ATOM 6180 N N . LEU A 1 1073 ? 141.32993 155.36325 150.11742 1.000 103.47957 1073 LEU A N 1
ATOM 6181 C CA . LEU A 1 1073 ? 142.60234 156.03163 150.37778 1.000 100.95222 1073 LEU A CA 1
ATOM 6182 C C . LEU A 1 1073 ? 142.44664 157.54463 150.48350 1.000 105.07018 1073 LEU A C 1
ATOM 6183 O O . LEU A 1 1073 ? 143.00854 158.16526 151.39258 1.000 108.33720 1073 LEU A O 1
ATOM 6188 N N . ALA A 1 1074 ? 141.70127 158.16151 149.56569 1.000 107.25580 1074 ALA A N 1
ATOM 6189 C CA . ALA A 1 1074 ? 141.65028 159.62249 149.49849 1.000 101.71700 1074 ALA A CA 1
ATOM 6190 C C . ALA A 1 1074 ? 140.24984 160.04237 149.06287 1.000 104.05821 1074 ALA A C 1
ATOM 6191 O O . ALA A 1 1074 ? 139.92437 159.97981 147.87485 1.000 112.91455 1074 ALA A O 1
ATOM 6193 N N . ALA A 1 1075 ? 139.43694 160.48017 150.02390 1.000 99.23397 1075 ALA A N 1
ATOM 6194 C CA . ALA A 1 1075 ? 138.08457 160.93496 149.73579 1.000 97.20047 1075 ALA A CA 1
ATOM 6195 C C . ALA A 1 1075 ? 137.95075 162.45019 149.67615 1.000 106.38250 1075 ALA A C 1
ATOM 6196 O O . ALA A 1 1075 ? 137.01859 162.94507 149.03514 1.000 119.16578 1075 ALA A O 1
ATOM 6198 N N . SER A 1 1076 ? 138.84731 163.19640 150.32531 1.000 95.56253 1076 SER A N 1
ATOM 6199 C CA . SER A 1 1076 ? 138.74821 164.65258 150.30587 1.000 98.19159 1076 SER A CA 1
ATOM 6200 C C . SER A 1 1076 ? 139.15630 165.23113 148.95614 1.000 103.20372 1076 SER A C 1
ATOM 6201 O O . SER A 1 1076 ? 138.68740 166.31316 148.57565 1.000 101.09556 1076 SER A O 1
ATOM 6204 N N . ARG A 1 1077 ? 140.02365 164.53161 148.22159 1.000 96.29974 1077 ARG A N 1
ATOM 6205 C CA . ARG A 1 1077 ? 140.41586 165.00194 146.89884 1.000 90.92087 1077 ARG A CA 1
ATOM 6206 C C . ARG A 1 1077 ? 139.23147 165.01950 145.94157 1.000 94.75520 1077 ARG A C 1
ATOM 6207 O O . ARG A 1 1077 ? 139.15478 165.88630 145.06459 1.000 108.87961 1077 ARG A O 1
ATOM 6215 N N . LEU A 1 1078 ? 138.29729 164.07899 146.09599 1.000 86.14883 1078 LEU A N 1
ATOM 6216 C CA . LEU A 1 1078 ? 137.07739 164.10624 145.29508 1.000 89.01434 1078 LEU A CA 1
ATOM 6217 C C . LEU A 1 1078 ? 136.25217 165.35116 145.59681 1.000 93.79344 1078 LEU A C 1
ATOM 6218 O O . LEU A 1 1078 ? 135.68422 165.97184 144.68614 1.000 108.76138 1078 LEU A O 1
ATOM 6223 N N . PHE A 1 1079 ? 136.17300 165.72869 146.87488 1.000 93.78523 1079 PHE A N 1
ATOM 6224 C CA . PHE A 1 1079 ? 135.47927 166.95681 147.24407 1.000 97.07910 1079 PHE A CA 1
ATOM 6225 C C . PHE A 1 1079 ? 136.15567 168.16731 146.61822 1.000 100.26557 1079 PHE A C 1
ATOM 6226 O O . PHE A 1 1079 ? 135.48213 169.07962 146.12253 1.000 110.58467 1079 PHE A O 1
ATOM 6234 N N . LEU A 1 1080 ? 137.49140 168.18750 146.62573 1.000 99.72969 1080 LEU A N 1
ATOM 6235 C CA . LEU A 1 1080 ? 138.21633 169.27367 145.97265 1.000 98.32350 1080 LEU A CA 1
ATOM 6236 C C . LEU A 1 1080 ? 137.91326 169.32667 144.48081 1.000 92.19190 1080 LEU A C 1
ATOM 6237 O O . LEU A 1 1080 ? 137.73878 170.41067 143.91592 1.000 100.56323 1080 LEU A O 1
ATOM 6242 N N . ILE A 1 1081 ? 137.85955 168.16693 143.82405 1.000 80.91431 1081 ILE A N 1
ATOM 6243 C CA . ILE A 1 1081 ? 137.59227 168.13239 142.38687 1.000 93.15556 1081 ILE A CA 1
ATOM 6244 C C . ILE A 1 1081 ? 136.20510 168.68840 142.08701 1.000 93.44894 1081 ILE A C 1
ATOM 6245 O O . ILE A 1 1081 ? 136.02159 169.48883 141.16022 1.000 96.99236 1081 ILE A O 1
ATOM 6250 N N . ASN A 1 1082 ? 135.20435 168.26938 142.86351 1.000 93.82554 1082 ASN A N 1
ATOM 6251 C CA . ASN A 1 1082 ? 133.84976 168.75881 142.61972 1.000 95.64078 1082 ASN A CA 1
ATOM 6252 C C . ASN A 1 1082 ? 133.74513 170.25630 142.89134 1.000 103.31815 1082 ASN A C 1
ATOM 6253 O O . ASN A 1 1082 ? 133.07944 170.98862 142.14391 1.000 110.31151 1082 ASN A O 1
ATOM 6258 N N . ARG A 1 1083 ? 134.40230 170.73123 143.95198 1.000 108.22367 1083 ARG A N 1
ATOM 6259 C CA . ARG A 1 1083 ? 134.40648 172.16069 144.23903 1.000 103.93519 1083 ARG A CA 1
ATOM 6260 C C . ARG A 1 1083 ? 135.08157 172.94440 143.12034 1.000 107.49363 1083 ARG A C 1
ATOM 6261 O O . ARG A 1 1083 ? 134.63098 174.03637 142.75823 1.000 108.18449 1083 ARG A O 1
ATOM 6269 N N . ALA A 1 1084 ? 136.16191 172.39922 142.55655 1.000 97.63459 1084 ALA A N 1
ATOM 6270 C CA . ALA A 1 1084 ? 136.82903 173.05219 141.43500 1.000 92.03479 1084 ALA A CA 1
ATOM 6271 C C . ALA A 1 1084 ? 135.92580 173.11288 140.21137 1.000 94.37751 1084 ALA A C 1
ATOM 6272 O O . ALA A 1 1084 ? 135.90668 174.12030 139.49562 1.000 103.04516 1084 ALA A O 1
ATOM 6274 N N . VAL A 1 1085 ? 135.18355 172.03651 139.94409 1.000 104.80218 1085 VAL A N 1
ATOM 6275 C CA . VAL A 1 1085 ? 134.23977 172.04558 138.82661 1.000 101.25345 1085 VAL A CA 1
ATOM 6276 C C . VAL A 1 1085 ? 133.20461 173.14620 139.02051 1.000 95.28156 1085 VAL A C 1
ATOM 6277 O O . VAL A 1 1085 ? 132.90794 173.92088 138.10011 1.000 97.89549 1085 VAL A O 1
ATOM 6281 N N . GLU A 1 1086 ? 132.64459 173.23353 140.22920 1.000 114.10900 1086 GLU A N 1
ATOM 6282 C CA . GLU A 1 1086 ? 131.63440 174.25258 140.50085 1.000 110.86332 1086 GLU A CA 1
ATOM 6283 C C . GLU A 1 1086 ? 132.21497 175.65638 140.38351 1.000 110.80890 1086 GLU A C 1
ATOM 6284 O O . GLU A 1 1086 ? 131.54411 176.57570 139.90140 1.000 107.26865 1086 GLU A O 1
ATOM 6290 N N . MET A 1 1087 ? 133.45604 175.84366 140.83237 1.000 109.87365 1087 MET A N 1
ATOM 6291 C CA . MET A 1 1087 ? 134.09451 177.15158 140.73615 1.000 101.67706 1087 MET A CA 1
ATOM 6292 C C . MET A 1 1087 ? 134.34261 177.54651 139.28608 1.000 105.88198 1087 MET A C 1
ATOM 6293 O O . MET A 1 1087 ? 134.11756 178.70015 138.90388 1.000 103.13420 1087 MET A O 1
ATOM 6298 N N . ALA A 1 1088 ? 134.80809 176.60280 138.46450 1.000 110.02241 1088 ALA A N 1
ATOM 6299 C CA . ALA A 1 1088 ? 135.10960 176.91409 137.07168 1.000 98.36658 1088 ALA A CA 1
ATOM 6300 C C . ALA A 1 1088 ? 133.84696 177.13312 136.25225 1.000 97.43209 1088 ALA A C 1
ATOM 6301 O O . ALA A 1 1088 ? 133.87088 177.88909 135.27493 1.000 95.04163 1088 ALA A O 1
ATOM 6303 N N . ALA A 1 1089 ? 132.74124 176.48290 136.62300 1.000 103.06821 1089 ALA A N 1
ATOM 6304 C CA . ALA A 1 1089 ? 131.50862 176.65078 135.86242 1.000 94.96728 1089 ALA A CA 1
ATOM 6305 C C . ALA A 1 1089 ? 130.93674 178.05890 135.96478 1.000 97.95055 1089 ALA A C 1
ATOM 6306 O O . ALA A 1 1089 ? 130.12927 178.44583 135.11472 1.000 99.29319 1089 ALA A O 1
ATOM 6308 N N . ALA A 1 1090 ? 131.33069 178.83221 136.97427 1.000 115.70770 1090 ALA A N 1
ATOM 6309 C CA . ALA A 1 1090 ? 130.75530 180.14729 137.21915 1.000 109.31121 1090 ALA A CA 1
ATOM 6310 C C . ALA A 1 1090 ? 131.66897 181.29073 136.79818 1.000 113.05089 1090 ALA A C 1
ATOM 6311 O O . ALA A 1 1090 ? 131.37748 182.44754 137.11488 1.000 115.60126 1090 ALA A O 1
ATOM 6313 N N . ALA A 1 1091 ? 132.75989 181.00171 136.09495 1.000 124.36518 1091 ALA A N 1
ATOM 6314 C CA . ALA A 1 1091 ? 133.69194 182.04071 135.67558 1.000 119.07395 1091 ALA A CA 1
ATOM 6315 C C . ALA A 1 1091 ? 133.15232 182.74255 134.43630 1.000 123.38025 1091 ALA A C 1
ATOM 6316 O O . ALA A 1 1091 ? 132.86677 182.09521 133.42381 1.000 126.59140 1091 ALA A O 1
ATOM 6318 N N . LYS A 1 1092 ? 133.01137 184.06006 134.51505 1.000 141.43879 1092 LYS A N 1
ATOM 6319 C CA . LYS A 1 1092 ? 132.48667 184.86832 133.42573 1.000 142.03656 1092 LYS A CA 1
ATOM 6320 C C . LYS A 1 1092 ? 133.54951 185.85442 132.95199 1.000 143.17851 1092 LYS A C 1
ATOM 6321 O O . LYS A 1 1092 ? 134.61100 186.00441 133.56454 1.000 142.07313 1092 LYS A O 1
ATOM 6327 N N . ASP A 1 1093 ? 133.24516 186.53203 131.84393 1.000 156.78785 1093 ASP A N 1
ATOM 6328 C CA . ASP A 1 1093 ? 134.15020 187.49563 131.21758 1.000 158.24637 1093 ASP A CA 1
ATOM 6329 C C . ASP A 1 1093 ? 135.48759 186.84068 130.86523 1.000 158.17491 1093 ASP A C 1
ATOM 6330 O O . ASP A 1 1093 ? 136.55693 187.25029 131.32072 1.000 157.63336 1093 ASP A O 1
ATOM 6335 N N . ASP A 1 1094 ? 135.40455 185.80526 130.03726 1.000 144.71033 1094 ASP A N 1
ATOM 6336 C CA . ASP A 1 1094 ? 136.57489 185.07855 129.57054 1.000 143.74277 1094 ASP A CA 1
ATOM 6337 C C . ASP A 1 1094 ? 136.93342 185.51473 128.15746 1.000 142.88315 1094 ASP A C 1
ATOM 6338 O O . ASP A 1 1094 ? 136.05238 185.78389 127.33606 1.000 141.17409 1094 ASP A O 1
ATOM 6343 N N . LYS A 1 1095 ? 138.23735 185.58955 127.88393 1.000 133.00941 1095 LYS A N 1
ATOM 6344 C CA . LYS A 1 1095 ? 138.69212 185.91559 126.53694 1.000 133.02194 1095 LYS A CA 1
ATOM 6345 C C . LYS A 1 1095 ? 138.28532 184.83438 125.54418 1.000 133.11248 1095 LYS A C 1
ATOM 6346 O O . LYS A 1 1095 ? 137.88164 185.13597 124.41521 1.000 131.43416 1095 LYS A O 1
ATOM 6352 N N . TYR A 1 1096 ? 138.38541 183.57141 125.94578 1.000 124.16353 1096 TYR A N 1
ATOM 6353 C CA . TYR A 1 1096 ? 137.98693 182.44670 125.11853 1.000 120.22403 1096 TYR A CA 1
ATOM 6354 C C . TYR A 1 1096 ? 136.65720 181.88617 125.61713 1.000 124.15332 1096 TYR A C 1
ATOM 6355 O O . TYR A 1 1096 ? 136.06491 182.37796 126.57957 1.000 129.49495 1096 TYR A O 1
ATOM 6364 N N . GLU A 1 1097 ? 136.18284 180.84063 124.94799 1.000 124.70783 1097 GLU A N 1
ATOM 6365 C CA . GLU A 1 1097 ? 134.90034 180.24815 125.29566 1.000 124.70652 1097 GLU A CA 1
ATOM 6366 C C . GLU A 1 1097 ? 135.00581 179.43219 126.58048 1.000 127.35599 1097 GLU A C 1
ATOM 6367 O O . GLU A 1 1097 ? 136.03596 178.82213 126.87499 1.000 127.91612 1097 GLU A O 1
ATOM 6373 N N . ASN A 1 1098 ? 133.92255 179.43365 127.35381 1.000 108.37026 1098 ASN A N 1
ATOM 6374 C CA . ASN A 1 1098 ? 133.80178 178.60993 128.55132 1.000 104.33683 1098 ASN A CA 1
ATOM 6375 C C . ASN A 1 1098 ? 132.89676 177.43148 128.21285 1.000 106.90975 1098 ASN A C 1
ATOM 6376 O O . ASN A 1 1098 ? 131.69440 177.60781 127.99494 1.000 118.71499 1098 ASN A O 1
ATOM 6381 N N . GLN A 1 1099 ? 133.47415 176.23244 128.16566 1.000 97.53110 1099 GLN A N 1
ATOM 6382 C CA . GLN A 1 1099 ? 132.72220 175.04292 127.79250 1.000 100.18333 1099 GLN A CA 1
ATOM 6383 C C . GLN A 1 1099 ? 132.10511 174.32377 128.98294 1.000 104.50241 1099 GLN A C 1
ATOM 6384 O O . GLN A 1 1099 ? 131.19975 173.50261 128.79144 1.000 114.21002 1099 GLN A O 1
ATOM 6390 N N . VAL A 1 1100 ? 132.56081 174.61733 130.20148 1.000 97.77113 1100 VAL A N 1
ATOM 6391 C CA . VAL A 1 1100 ? 131.95618 174.01482 131.38482 1.000 99.87186 1100 VAL A CA 1
ATOM 6392 C C . VAL A 1 1100 ? 130.51385 174.48054 131.54284 1.000 104.05390 1100 VAL A C 1
ATOM 6393 O O . VAL A 1 1100 ? 129.61811 173.68424 131.85266 1.000 108.31832 1100 VAL A O 1
ATOM 6397 N N . ALA A 1 1101 ? 130.26580 175.77510 131.33292 1.000 99.77454 1101 ALA A N 1
ATOM 6398 C CA . ALA A 1 1101 ? 128.90397 176.29201 131.40699 1.000 99.99640 1101 ALA A CA 1
ATOM 6399 C C . ALA A 1 1101 ? 128.01779 175.67002 130.33529 1.000 106.03732 1101 ALA A C 1
ATOM 6400 O O . ALA A 1 1101 ? 126.85034 175.34976 130.59163 1.000 114.16871 1101 ALA A O 1
ATOM 6402 N N . SER A 1 1102 ? 128.55266 175.49790 129.12461 1.000 100.11003 1102 SER A N 1
ATOM 6403 C CA . SER A 1 1102 ? 127.78653 174.85457 128.06291 1.000 100.89975 1102 SER A CA 1
ATOM 6404 C C . SER A 1 1102 ? 127.44040 173.41805 128.42833 1.000 103.83267 1102 SER A C 1
ATOM 6405 O O . SER A 1 1102 ? 126.31698 172.95961 128.18502 1.000 114.30709 1102 SER A O 1
ATOM 6408 N N . SER A 1 1103 ? 128.39497 172.69112 129.01282 1.000 103.76386 1103 SER A N 1
ATOM 6409 C CA . SER A 1 1103 ? 128.11980 171.32470 129.44206 1.000 107.47023 1103 SER A CA 1
ATOM 6410 C C . SER A 1 1103 ? 127.04300 171.29198 130.51724 1.000 107.44120 1103 SER A C 1
ATOM 6411 O O . SER A 1 1103 ? 126.16244 170.42421 130.49818 1.000 111.06125 1103 SER A O 1
ATOM 6414 N N . VAL A 1 1104 ? 127.09707 172.23126 131.46371 1.000 101.99054 1104 VAL A N 1
ATOM 6415 C CA . VAL A 1 1104 ? 126.08590 172.28383 132.51739 1.000 103.15789 1104 VAL A CA 1
ATOM 6416 C C . VAL A 1 1104 ? 124.70719 172.55064 131.92505 1.000 102.93567 1104 VAL A C 1
ATOM 6417 O O . VAL A 1 1104 ? 123.71709 171.91203 132.30423 1.000 113.36101 1104 VAL A O 1
ATOM 6421 N N . ILE A 1 1105 ? 124.62064 173.49327 130.98421 1.000 97.09021 1105 ILE A N 1
ATOM 6422 C CA . ILE A 1 1105 ? 123.33565 173.81388 130.36550 1.000 97.04008 1105 ILE A CA 1
ATOM 6423 C C . ILE A 1 1105 ? 122.79090 172.61385 129.59893 1.000 102.69305 1105 ILE A C 1
ATOM 6424 O O . ILE A 1 1105 ? 121.59731 172.29163 129.68352 1.000 113.03058 1105 ILE A O 1
ATOM 6429 N N . GLU A 1 1106 ? 123.65095 171.93646 128.83457 1.000 108.55235 1106 GLU A N 1
ATOM 6430 C CA . GLU A 1 1106 ? 123.20142 170.77200 128.07823 1.000 106.41303 1106 GLU A CA 1
ATOM 6431 C C . GLU A 1 1106 ? 122.73224 169.65671 129.00437 1.000 112.23017 1106 GLU A C 1
ATOM 6432 O O . GLU A 1 1106 ? 121.71217 169.00673 128.74056 1.000 117.57281 1106 GLU A O 1
ATOM 6438 N N . ALA A 1 1107 ? 123.46291 169.42041 130.09667 1.000 112.59644 1107 ALA A N 1
ATOM 6439 C CA . ALA A 1 1107 ? 123.05365 168.39626 131.05060 1.000 108.20857 1107 ALA A CA 1
ATOM 6440 C C . ALA A 1 1107 ? 121.71450 168.74050 131.68553 1.000 109.88383 1107 ALA A C 1
ATOM 6441 O O . ALA A 1 1107 ? 120.86470 167.86225 131.87539 1.000 118.82017 1107 ALA A O 1
ATOM 6443 N N . GLU A 1 1108 ? 121.50815 170.01479 132.02505 1.000 110.43401 1108 GLU A N 1
ATOM 6444 C CA . GLU A 1 1108 ? 120.23059 170.42050 132.59985 1.000 108.11904 1108 GLU A CA 1
ATOM 6445 C C . GLU A 1 1108 ? 119.09082 170.21720 131.61098 1.000 105.36537 1108 GLU A C 1
ATOM 6446 O O . GLU A 1 1108 ? 118.00505 169.76668 131.99165 1.000 111.66113 1108 GLU A O 1
ATOM 6452 N N . ARG A 1 1109 ? 119.31639 170.54256 130.33552 1.000 110.53706 1109 ARG A N 1
ATOM 6453 C CA . ARG A 1 1109 ? 118.27726 170.32362 129.33155 1.000 109.13374 1109 ARG A CA 1
ATOM 6454 C C . ARG A 1 1109 ? 117.94991 168.84155 129.18685 1.000 110.44062 1109 ARG A C 1
ATOM 6455 O O . ARG A 1 1109 ? 116.77392 168.45857 129.10747 1.000 114.05938 1109 ARG A O 1
ATOM 6463 N N . VAL A 1 1110 ? 118.97962 167.99218 129.15400 1.000 109.92930 1110 VAL A N 1
ATOM 6464 C CA . VAL A 1 1110 ? 118.75469 166.55441 129.02511 1.000 109.15119 1110 VAL A CA 1
ATOM 6465 C C . VAL A 1 1110 ? 117.98285 166.02429 130.22652 1.000 110.37234 1110 VAL A C 1
ATOM 6466 O O . VAL A 1 1110 ? 117.06302 165.21086 130.08151 1.000 113.15709 1110 VAL A O 1
ATOM 6470 N N . LEU A 1 1111 ? 118.34240 166.47324 131.43134 1.000 111.43078 1111 LEU A N 1
ATOM 6471 C CA . LEU A 1 1111 ? 117.61910 166.04156 132.62363 1.000 109.57755 1111 LEU A CA 1
ATOM 6472 C C . LEU A 1 1111 ? 116.17317 166.51997 132.59880 1.000 108.74406 1111 LEU A C 1
ATOM 6473 O O . LEU A 1 1111 ? 115.26508 165.79335 133.01688 1.000 111.69118 1111 LEU A O 1
ATOM 6478 N N . THR A 1 1112 ? 115.94026 167.74531 132.12357 1.000 117.71403 1112 THR A N 1
ATOM 6479 C CA . THR A 1 1112 ? 114.57828 168.26249 132.04580 1.000 115.01715 1112 THR A CA 1
ATOM 6480 C C . THR A 1 1112 ? 113.72983 167.44459 131.08200 1.000 114.96339 1112 THR A C 1
ATOM 6481 O O . THR A 1 1112 ? 112.56620 167.14352 131.37202 1.000 116.25505 1112 THR A O 1
ATOM 6485 N N . GLU A 1 1113 ? 114.29313 167.06648 129.93188 1.000 126.44774 1113 GLU A N 1
ATOM 6486 C CA . GLU A 1 1113 ? 113.51119 166.29221 128.97337 1.000 125.92250 1113 GLU A CA 1
ATOM 6487 C C . GLU A 1 1113 ? 113.21019 164.87827 129.45624 1.000 124.74573 1113 GLU A C 1
ATOM 6488 O O . GLU A 1 1113 ? 112.35265 164.21364 128.86602 1.000 123.36985 1113 GLU A O 1
ATOM 6494 N N . LYS A 1 1114 ? 113.88597 164.40314 130.50310 1.000 124.29420 1114 LYS A N 1
ATOM 6495 C CA . LYS A 1 1114 ? 113.61940 163.07868 131.04969 1.000 121.53256 1114 LYS A CA 1
ATOM 6496 C C . LYS A 1 1114 ? 112.45175 163.05928 132.02600 1.000 122.64961 1114 LYS A C 1
ATOM 6497 O O . LYS A 1 1114 ? 112.01521 161.97264 132.41839 1.000 120.80251 1114 LYS A O 1
ATOM 6503 N N . GLY A 1 1115 ? 111.94152 164.21925 132.42883 1.000 127.50077 1115 GLY A N 1
ATOM 6504 C CA . GLY A 1 1115 ? 110.82460 164.26936 133.35026 1.000 124.02060 1115 GLY A CA 1
ATOM 6505 C C . GLY A 1 1115 ? 111.22645 164.49826 134.79254 1.000 128.67775 1115 GLY A C 1
ATOM 6506 O O . GLY A 1 1115 ? 110.74472 163.80489 135.69265 1.000 131.72933 1115 GLY A O 1
ATOM 6507 N N . LEU A 1 1116 ? 112.10703 165.46543 135.02770 1.000 132.19345 1116 LEU A N 1
ATOM 6508 C CA . LEU A 1 1116 ? 112.54275 165.82304 136.36819 1.000 131.88792 1116 LEU A CA 1
ATOM 6509 C C . LEU A 1 1116 ? 112.07354 167.22843 136.71860 1.000 133.51170 1116 LEU A C 1
ATOM 6510 O O . LEU A 1 1116 ? 111.86472 168.07000 135.84059 1.000 132.23167 1116 LEU A O 1
ATOM 6515 N N . SER A 1 1117 ? 111.90532 167.46985 138.01534 1.000 142.70053 1117 SER A N 1
ATOM 6516 C CA . SER A 1 1117 ? 111.54062 168.79362 138.48631 1.000 143.34426 1117 SER A CA 1
ATOM 6517 C C . SER A 1 1117 ? 112.67874 169.77718 138.21483 1.000 145.42856 1117 SER A C 1
ATOM 6518 O O . SER A 1 1117 ? 113.85321 169.40140 138.25133 1.000 147.31667 1117 SER A O 1
ATOM 6521 N N . PRO A 1 1118 ? 112.35503 171.04142 137.92073 1.000 140.17099 1118 PRO A N 1
ATOM 6522 C CA . PRO A 1 1118 ? 113.42224 172.01066 137.61363 1.000 138.42392 1118 PRO A CA 1
ATOM 6523 C C . PRO A 1 1118 ? 114.45397 172.15654 138.71772 1.000 140.78098 1118 PRO A C 1
ATOM 6524 O O . PRO A 1 1118 ? 115.65133 172.27539 138.42654 1.000 145.09811 1118 PRO A O 1
ATOM 6528 N N . LYS A 1 1119 ? 114.02657 172.14473 139.98200 1.000 139.21694 1119 LYS A N 1
ATOM 6529 C CA . LYS A 1 1119 ? 114.98337 172.24546 141.07877 1.000 140.09355 1119 LYS A CA 1
ATOM 6530 C C . LYS A 1 1119 ? 115.89432 171.02594 141.12721 1.000 143.11454 1119 LYS A C 1
ATOM 6531 O O . LYS A 1 1119 ? 117.11337 171.15896 141.29396 1.000 144.57928 1119 LYS A O 1
ATOM 6537 N N . ASP A 1 1120 ? 115.32173 169.83016 140.97000 1.000 139.96703 1120 ASP A N 1
ATOM 6538 C CA . ASP A 1 1120 ? 116.13321 168.61874 140.95298 1.000 141.02565 1120 ASP A CA 1
ATOM 6539 C C . ASP A 1 1120 ? 117.09114 168.61332 139.77106 1.000 142.20758 1120 ASP A C 1
ATOM 6540 O O . ASP A 1 1120 ? 118.25354 168.21893 139.90931 1.000 146.08900 1120 ASP A O 1
ATOM 6545 N N . ALA A 1 1121 ? 116.61969 169.03711 138.59667 1.000 127.03085 1121 ALA A N 1
ATOM 6546 C CA . ALA A 1 1121 ? 117.48956 169.06784 137.42643 1.000 122.33162 1121 ALA A CA 1
ATOM 6547 C C . ALA A 1 1121 ? 118.64634 170.03459 137.62907 1.000 125.10444 1121 ALA A C 1
ATOM 6548 O O . ALA A 1 1121 ? 119.79833 169.71336 137.31265 1.000 130.33325 1121 ALA A O 1
ATOM 6550 N N . ARG A 1 1122 ? 118.35926 171.22067 138.16790 1.000 132.57603 1122 ARG A N 1
ATOM 6551 C CA . ARG A 1 1122 ? 119.41452 172.19464 138.41787 1.000 131.19470 1122 ARG A CA 1
ATOM 6552 C C . ARG A 1 1122 ? 120.40885 171.68130 139.45021 1.000 133.20302 1122 ARG A C 1
ATOM 6553 O O . ARG A 1 1122 ? 121.61809 171.90300 139.32042 1.000 133.07505 1122 ARG A O 1
ATOM 6561 N N . GLU A 1 1123 ? 119.92091 170.99609 140.48603 1.000 130.17208 1123 GLU A N 1
ATOM 6562 C CA . GLU A 1 1123 ? 120.82488 170.44560 141.49060 1.000 129.59356 1123 GLU A CA 1
ATOM 6563 C C . GLU A 1 1123 ? 121.70988 169.34724 140.91131 1.000 132.43941 1123 GLU A C 1
ATOM 6564 O O . GLU A 1 1123 ? 122.91300 169.30039 141.19118 1.000 131.59429 1123 GLU A O 1
ATOM 6570 N N . ILE A 1 1124 ? 121.13474 168.45617 140.10187 1.000 113.63611 1124 ILE A N 1
ATOM 6571 C CA . ILE A 1 1124 ? 121.87159 167.29220 139.61990 1.000 107.90365 1124 ILE A CA 1
ATOM 6572 C C . ILE A 1 1124 ? 122.76988 167.62107 138.43195 1.000 106.80860 1124 ILE A C 1
ATOM 6573 O O . ILE A 1 1124 ? 123.73516 166.89130 138.17413 1.000 111.63168 1124 ILE A O 1
ATOM 6578 N N . SER A 1 1125 ? 122.52012 168.72584 137.72907 1.000 106.95954 1125 SER A N 1
ATOM 6579 C CA . SER A 1 1125 ? 123.28945 169.05206 136.53284 1.000 105.85371 1125 SER A CA 1
ATOM 6580 C C . SER A 1 1125 ? 124.77094 169.30653 136.79846 1.000 108.28358 1125 SER A C 1
ATOM 6581 O O . SER A 1 1125 ? 125.52419 169.58533 135.86132 1.000 114.41761 1125 SER A O 1
ATOM 6584 N N . THR A 1 1126 ? 125.20858 169.21801 138.05509 1.000 108.84479 1126 THR A N 1
ATOM 6585 C CA . THR A 1 1126 ? 126.59986 169.48486 138.40257 1.000 106.17028 1126 THR A CA 1
ATOM 6586 C C . THR A 1 1126 ? 127.31344 168.28447 139.01451 1.000 106.85293 1126 THR A C 1
ATOM 6587 O O . THR A 1 1126 ? 128.42848 168.43995 139.52408 1.000 112.86665 1126 THR A O 1
ATOM 6591 N N . PHE A 1 1127 ? 126.71231 167.09823 138.98411 1.000 91.12476 1127 PHE A N 1
ATOM 6592 C CA . PHE A 1 1127 ? 127.39223 165.90877 139.48114 1.000 87.94404 1127 PHE A CA 1
ATOM 6593 C C . PHE A 1 1127 ? 128.45856 165.46919 138.48611 1.000 96.53659 1127 PHE A C 1
ATOM 6594 O O . PHE A 1 1127 ? 128.18529 165.34325 137.28951 1.000 105.67788 1127 PHE A O 1
ATOM 6602 N N . ARG A 1 1128 ? 129.67907 165.23242 138.97637 1.000 97.34541 1128 ARG A N 1
ATOM 6603 C CA . ARG A 1 1128 ? 130.77733 164.87211 138.08931 1.000 90.77266 1128 ARG A CA 1
ATOM 6604 C C . ARG A 1 1128 ? 131.67935 163.75591 138.60097 1.000 89.80448 1128 ARG A C 1
ATOM 6605 O O . ARG A 1 1128 ? 132.60899 163.37524 137.88437 1.000 93.18752 1128 ARG A O 1
ATOM 6613 N N . VAL A 1 1129 ? 131.45087 163.22041 139.79726 1.000 98.96433 1129 VAL A N 1
ATOM 6614 C CA . VAL A 1 1129 ? 132.26476 162.14170 140.34879 1.000 93.73793 1129 VAL A CA 1
ATOM 6615 C C . VAL A 1 1129 ? 131.35690 160.95411 140.63146 1.000 90.17043 1129 VAL A C 1
ATOM 6616 O O . VAL A 1 1129 ? 130.35069 161.09276 141.33502 1.000 99.13977 1129 VAL A O 1
ATOM 6620 N N . PHE A 1 1130 ? 131.71643 159.78876 140.09521 1.000 82.00685 1130 PHE A N 1
ATOM 6621 C CA . PHE A 1 1130 ? 130.85614 158.61669 140.16126 1.000 84.51186 1130 PHE A CA 1
ATOM 6622 C C . PHE A 1 1130 ? 131.66562 157.38643 140.54518 1.000 88.76864 1130 PHE A C 1
ATOM 6623 O O . PHE A 1 1130 ? 132.89204 157.36071 140.42999 1.000 100.19370 1130 PHE A O 1
ATOM 6631 N N . GLY A 1 1131 ? 130.95512 156.36309 141.00644 1.000 87.09406 1131 GLY A N 1
ATOM 6632 C CA . GLY A 1 1131 ? 131.57850 155.13320 141.43707 1.000 84.56393 1131 GLY A CA 1
ATOM 6633 C C . GLY A 1 1131 ? 130.56871 154.01131 141.53922 1.000 90.68588 1131 GLY A C 1
ATOM 6634 O O . GLY A 1 1131 ? 129.43050 154.13088 141.08428 1.000 100.21584 1131 GLY A O 1
ATOM 6635 N N . GLY A 1 1132 ? 131.00298 152.91339 142.15357 1.000 95.41743 1132 GLY A N 1
ATOM 6636 C CA . GLY A 1 1132 ? 130.17260 151.72522 142.21240 1.000 88.27197 1132 GLY A CA 1
ATOM 6637 C C . GLY A 1 1132 ? 128.99508 151.87647 143.15665 1.000 92.56921 1132 GLY A C 1
ATOM 6638 O O . GLY A 1 1132 ? 129.07027 152.53866 144.19060 1.000 102.11550 1132 GLY A O 1
ATOM 6639 N N . ALA A 1 1133 ? 127.88840 151.23655 142.78816 1.000 100.65387 1133 ALA A N 1
ATOM 6640 C CA . ALA A 1 1133 ? 126.67192 151.30061 143.58410 1.000 102.66288 1133 ALA A CA 1
ATOM 6641 C C . ALA A 1 1133 ? 126.80670 150.47051 144.85532 1.000 108.59626 1133 ALA A C 1
ATOM 6642 O O . ALA A 1 1133 ? 127.49082 149.44455 144.88572 1.000 109.51485 1133 ALA A O 1
ATOM 6644 N N . ASN A 1 1134 ? 126.14308 150.93454 145.91579 1.000 111.32267 1134 ASN A N 1
ATOM 6645 C CA . ASN A 1 1134 ? 126.15955 150.30051 147.23406 1.000 102.28330 1134 ASN A CA 1
ATOM 6646 C C . ASN A 1 1134 ? 127.56337 150.20399 147.81806 1.000 104.31598 1134 ASN A C 1
ATOM 6647 O O . ASN A 1 1134 ? 127.79968 149.42350 148.74359 1.000 111.11333 1134 ASN A O 1
ATOM 6652 N N . GLY A 1 1135 ? 128.50427 150.98451 147.29515 1.000 102.64961 1135 GLY A N 1
ATOM 6653 C CA . GLY A 1 1135 ? 129.85204 150.97876 147.82196 1.000 103.76216 1135 GLY A CA 1
ATOM 6654 C C . GLY A 1 1135 ? 130.68672 149.77399 147.45912 1.000 113.35982 1135 GLY A C 1
ATOM 6655 O O . GLY A 1 1135 ? 131.66959 149.49052 148.14677 1.000 117.16927 1135 GLY A O 1
ATOM 6656 N N . MET A 1 1136 ? 130.33132 149.05237 146.39942 1.000 116.75197 1136 MET A N 1
ATOM 6657 C CA . MET A 1 1136 ? 131.13208 147.90895 145.99259 1.000 113.15359 1136 MET A CA 1
ATOM 6658 C C . MET A 1 1136 ? 132.43857 148.37305 145.35347 1.000 113.68348 1136 MET A C 1
ATOM 6659 O O . MET A 1 1136 ? 132.57184 149.51105 144.89747 1.000 119.35803 1136 MET A O 1
ATOM 6664 N N . TYR A 1 1137 ? 133.41462 147.46718 145.32714 1.000 106.28058 1137 TYR A N 1
ATOM 6665 C CA . TYR A 1 1137 ? 134.76676 147.81337 144.91113 1.000 111.92487 1137 TYR A CA 1
ATOM 6666 C C . TYR A 1 1137 ? 135.00006 147.68907 143.41213 1.000 117.24850 1137 TYR A C 1
ATOM 6667 O O . TYR A 1 1137 ? 135.96391 148.27137 142.90345 1.000 115.24298 1137 TYR A O 1
ATOM 6676 N N . GLY A 1 1138 ? 134.15493 146.95741 142.69345 1.000 113.13303 1138 GLY A N 1
ATOM 6677 C CA . GLY A 1 1138 ? 134.35250 146.79463 141.26683 1.000 106.51662 1138 GLY A CA 1
ATOM 6678 C C . GLY A 1 1138 ? 133.17874 147.26589 140.43620 1.000 109.27818 1138 GLY A C 1
ATOM 6679 O O . GLY A 1 1138 ? 132.28649 147.95095 140.94307 1.000 113.86276 1138 GLY A O 1
ATOM 6680 N N . THR A 1 1139 ? 133.16751 146.90430 139.15345 1.000 102.58082 1139 THR A N 1
ATOM 6681 C CA . THR A 1 1139 ? 132.06085 147.24521 138.27138 1.000 103.25195 1139 THR A CA 1
ATOM 6682 C C . THR A 1 1139 ? 131.07381 146.10359 138.08358 1.000 106.64893 1139 THR A C 1
ATOM 6683 O O . THR A 1 1139 ? 129.91501 146.35938 137.74056 1.000 103.48800 1139 THR A O 1
ATOM 6687 N N . GLY A 1 1140 ? 131.50154 144.86109 138.29477 1.000 108.53514 1140 GLY A N 1
ATOM 6688 C CA . GLY A 1 1140 ? 130.61592 143.72893 138.12202 1.000 103.96642 1140 GLY A CA 1
ATOM 6689 C C . GLY A 1 1140 ? 130.27137 143.40942 136.68811 1.000 108.67240 1140 GLY A C 1
ATOM 6690 O O . GLY A 1 1140 ? 129.25197 142.76362 136.43675 1.000 110.06289 1140 GLY A O 1
ATOM 6691 N N . ILE A 1 1141 ? 131.09691 143.84063 135.73210 1.000 107.59218 1141 ILE A N 1
ATOM 6692 C CA . ILE A 1 1141 ? 130.78013 143.67449 134.31730 1.000 104.99035 1141 ILE A CA 1
ATOM 6693 C C . ILE A 1 1141 ? 131.52074 142.50847 133.67565 1.000 109.98173 1141 ILE A C 1
ATOM 6694 O O . ILE A 1 1141 ? 131.13310 142.07647 132.57851 1.000 113.64671 1141 ILE A O 1
ATOM 6699 N N . GLN A 1 1142 ? 132.56436 141.97906 134.31881 1.000 115.35889 1142 GLN A N 1
ATOM 6700 C CA . GLN A 1 1142 ? 133.27873 140.84369 133.74451 1.000 108.58414 1142 GLN A CA 1
ATOM 6701 C C . GLN A 1 1142 ? 132.41324 139.59297 133.70727 1.000 111.55673 1142 GLN A C 1
ATOM 6702 O O . GLN A 1 1142 ? 132.54576 138.77768 132.78846 1.000 118.02766 1142 GLN A O 1
ATOM 6708 N N . GLU A 1 1143 ? 131.53479 139.41876 134.69526 1.000 117.21661 1143 GLU A N 1
ATOM 6709 C CA . GLU A 1 1143 ? 130.68311 138.23535 134.72758 1.000 113.85904 1143 GLU A CA 1
ATOM 6710 C C . GLU A 1 1143 ? 129.68537 138.23797 133.57728 1.000 115.79246 1143 GLU A C 1
ATOM 6711 O O . GLU A 1 1143 ? 129.36912 137.18061 133.02122 1.000 117.90712 1143 GLU A O 1
ATOM 6717 N N . MET A 1 1144 ? 129.17557 139.41409 133.20946 1.000 106.01725 1144 MET A N 1
ATOM 6718 C CA . MET A 1 1144 ? 128.20365 139.49001 132.12458 1.000 106.19614 1144 MET A CA 1
ATOM 6719 C C . MET A 1 1144 ? 128.86763 139.29871 130.76721 1.000 112.70050 1144 MET A C 1
ATOM 6720 O O . MET A 1 1144 ? 128.30533 138.64404 129.88241 1.000 110.12008 1144 MET A O 1
ATOM 6725 N N . VAL A 1 1145 ? 130.06089 139.86578 130.58305 1.000 110.51163 1145 VAL A N 1
ATOM 6726 C CA . VAL A 1 1145 ? 130.73511 139.78684 129.29090 1.000 104.12794 1145 VAL A CA 1
ATOM 6727 C C . VAL A 1 1145 ? 131.14157 138.35283 128.97892 1.000 106.59360 1145 VAL A C 1
ATOM 6728 O O . VAL A 1 1145 ? 130.99487 137.88488 127.84383 1.000 106.31560 1145 VAL A O 1
ATOM 6732 N N . GLU A 1 1146 ? 131.64628 137.63016 129.97420 1.000 110.13585 1146 GLU A N 1
ATOM 6733 C CA . GLU A 1 1146 ? 132.14821 136.28117 129.75520 1.000 108.15219 1146 GLU A CA 1
ATOM 6734 C C . GLU A 1 1146 ? 131.05159 135.22512 129.77876 1.000 112.18221 1146 GLU A C 1
ATOM 6735 O O . GLU A 1 1146 ? 131.35223 134.04155 129.59544 1.000 112.59307 1146 GLU A O 1
ATOM 6741 N N . SER A 1 1147 ? 129.79771 135.61700 130.00251 1.000 118.35781 1147 SER A N 1
ATOM 6742 C CA . SER A 1 1147 ? 128.65472 134.72036 129.84375 1.000 114.65519 1147 SER A CA 1
ATOM 6743 C C . SER A 1 1147 ? 128.04110 135.01101 128.47748 1.000 115.10798 1147 SER A C 1
ATOM 6744 O O . SER A 1 1147 ? 127.06674 135.74962 128.34167 1.000 118.22841 1147 SER A O 1
ATOM 6747 N N . GLY A 1 1148 ? 128.63366 134.40403 127.44739 1.000 106.52448 1148 GLY A N 1
ATOM 6748 C CA . GLY A 1 1148 ? 128.32800 134.77324 126.07661 1.000 105.22663 1148 GLY A CA 1
ATOM 6749 C C . GLY A 1 1148 ? 126.92366 134.43810 125.62311 1.000 107.86976 1148 GLY A C 1
ATOM 6750 O O . GLY A 1 1148 ? 126.42915 135.05832 124.67665 1.000 109.65076 1148 GLY A O 1
ATOM 6751 N N . ASP A 1 1149 ? 126.26967 133.47828 126.26787 1.000 114.93421 1149 ASP A N 1
ATOM 6752 C CA . ASP A 1 1149 ? 124.94956 133.03842 125.83954 1.000 117.28634 1149 ASP A CA 1
ATOM 6753 C C . ASP A 1 1149 ? 123.81564 133.76955 126.54399 1.000 117.10880 1149 ASP A C 1
ATOM 6754 O O . ASP A 1 1149 ? 122.64946 133.43105 126.32056 1.000 115.97170 1149 ASP A O 1
ATOM 6759 N N . ARG A 1 1150 ? 124.12017 134.75724 127.38307 1.000 121.48117 1150 ARG A N 1
ATOM 6760 C CA . ARG A 1 1150 ? 123.10163 135.46891 128.14217 1.000 118.84523 1150 ARG A CA 1
ATOM 6761 C C . ARG A 1 1150 ? 122.89420 136.90235 127.66964 1.000 120.32621 1150 ARG A C 1
ATOM 6762 O O . ARG A 1 1150 ? 122.18848 137.66493 128.33654 1.000 123.30703 1150 ARG A O 1
ATOM 6770 N N . TRP A 1 1151 ? 123.48496 137.28940 126.54139 1.000 107.97824 1151 TRP A N 1
ATOM 6771 C CA . TRP A 1 1151 ? 123.23495 138.60389 125.96958 1.000 104.29365 1151 TRP A CA 1
ATOM 6772 C C . TRP A 1 1151 ? 123.40889 138.53079 124.46054 1.000 103.93350 1151 TRP A C 1
ATOM 6773 O O . TRP A 1 1151 ? 124.07457 137.63615 123.93467 1.000 104.73653 1151 TRP A O 1
ATOM 6784 N N . GLU A 1 1152 ? 122.79712 139.48655 123.76924 1.000 125.54319 1152 GLU A N 1
ATOM 6785 C CA . GLU A 1 1152 ? 122.79843 139.53316 122.31198 1.000 125.38186 1152 GLU A CA 1
ATOM 6786 C C . GLU A 1 1152 ? 123.42793 140.79433 121.74675 1.000 126.56857 1152 GLU A C 1
ATOM 6787 O O . GLU A 1 1152 ? 124.17261 140.71802 120.76742 1.000 126.62910 1152 GLU A O 1
ATOM 6793 N N . ASN A 1 1153 ? 123.14824 141.95387 122.33447 1.000 130.37732 1153 ASN A N 1
ATOM 6794 C CA . ASN A 1 1153 ? 123.62020 143.23193 121.82871 1.000 126.60368 1153 ASN A CA 1
ATOM 6795 C C . ASN A 1 1153 ? 124.45170 143.94074 122.88802 1.000 125.73569 1153 ASN A C 1
ATOM 6796 O O . ASN A 1 1153 ? 124.42687 143.58669 124.06893 1.000 128.00374 1153 ASN A O 1
ATOM 6801 N N . GLU A 1 1154 ? 125.19380 144.95662 122.44700 1.000 117.42779 1154 GLU A N 1
ATOM 6802 C CA . GLU A 1 1154 ? 126.01160 145.74323 123.35994 1.000 118.85223 1154 GLU A CA 1
ATOM 6803 C C . GLU A 1 1154 ? 125.20266 146.77533 124.13488 1.000 123.18322 1154 GLU A C 1
ATOM 6804 O O . GLU A 1 1154 ? 125.69931 147.31034 125.13278 1.000 123.88919 1154 GLU A O 1
ATOM 6810 N N . SER A 1 1155 ? 123.97275 147.06501 123.70453 1.000 115.13392 1155 SER A N 1
ATOM 6811 C CA . SER A 1 1155 ? 123.14457 148.02249 124.42892 1.000 114.00404 1155 SER A CA 1
ATOM 6812 C C . SER A 1 1155 ? 122.76083 147.50413 125.80888 1.000 117.61768 1155 SER A C 1
ATOM 6813 O O . SER A 1 1155 ? 122.66679 148.28832 126.76043 1.000 124.31122 1155 SER A O 1
ATOM 6816 N N . GLU A 1 1156 ? 122.53373 146.19542 125.93777 1.000 115.24109 1156 GLU A N 1
ATOM 6817 C CA . GLU A 1 1156 ? 122.25948 145.61703 127.24878 1.000 113.31575 1156 GLU A CA 1
ATOM 6818 C C . GLU A 1 1156 ? 123.44980 145.79004 128.18286 1.000 116.26028 1156 GLU A C 1
ATOM 6819 O O . GLU A 1 1156 ? 123.28489 146.13204 129.36149 1.000 121.62158 1156 GLU A O 1
ATOM 6825 N N . ILE A 1 1157 ? 124.65952 145.56053 127.67010 1.000 91.50972 1157 ILE A N 1
ATOM 6826 C CA . ILE A 1 1157 ? 125.86169 145.75754 128.47231 1.000 88.31771 1157 ILE A CA 1
ATOM 6827 C C . ILE A 1 1157 ? 126.00529 147.22088 128.86140 1.000 96.69035 1157 ILE A C 1
ATOM 6828 O O . ILE A 1 1157 ? 126.40040 147.54251 129.98788 1.000 102.44250 1157 ILE A O 1
ATOM 6833 N N . ALA A 1 1158 ? 125.69201 148.13088 127.93631 1.000 97.66982 1158 ALA A N 1
ATOM 6834 C CA . ALA A 1 1158 ? 125.76885 149.55423 128.24875 1.000 93.46268 1158 ALA A CA 1
ATOM 6835 C C . ALA A 1 1158 ? 124.79305 149.93270 129.35643 1.000 98.85400 1158 ALA A C 1
ATOM 6836 O O . ALA A 1 1158 ? 125.14403 150.68542 130.27251 1.000 105.30954 1158 ALA A O 1
ATOM 6838 N N . ASP A 1 1159 ? 123.56250 149.41966 129.29028 1.000 107.43499 1159 ASP A N 1
ATOM 6839 C CA . ASP A 1 1159 ? 122.58450 149.70472 130.33683 1.000 99.45535 1159 ASP A CA 1
ATOM 6840 C C . ASP A 1 1159 ? 123.03251 149.14709 131.68181 1.000 102.75787 1159 ASP A C 1
ATOM 6841 O O . ASP A 1 1159 ? 122.90805 149.81759 132.71575 1.000 110.36108 1159 ASP A O 1
ATOM 6846 N N . THR A 1 1160 ? 123.55734 147.91981 131.68924 1.000 102.02921 1160 THR A N 1
ATOM 6847 C CA . THR A 1 1160 ? 124.03361 147.33444 132.93814 1.000 100.33118 1160 THR A CA 1
ATOM 6848 C C . THR A 1 1160 ? 125.18426 148.14431 133.52244 1.000 100.89107 1160 THR A C 1
ATOM 6849 O O . THR A 1 1160 ? 125.23587 148.37747 134.73568 1.000 107.31053 1160 THR A O 1
ATOM 6853 N N . TYR A 1 1161 ? 126.11427 148.58777 132.67389 1.000 93.53981 1161 TYR A N 1
ATOM 6854 C CA . TYR A 1 1161 ? 127.23185 149.39230 133.15510 1.000 88.79874 1161 TYR A CA 1
ATOM 6855 C C . TYR A 1 1161 ? 126.75621 150.73200 133.70030 1.000 92.24798 1161 TYR A C 1
ATOM 6856 O O . TYR A 1 1161 ? 127.26942 151.20986 134.71795 1.000 97.28651 1161 TYR A O 1
ATOM 6865 N N . LEU A 1 1162 ? 125.78612 151.35988 133.03257 1.000 91.41505 1162 LEU A N 1
ATOM 6866 C CA . LEU A 1 1162 ? 125.25729 152.62565 133.52908 1.000 86.24356 1162 LEU A CA 1
ATOM 6867 C C . LEU A 1 1162 ? 124.57283 152.44456 134.87617 1.000 92.49167 1162 LEU A C 1
ATOM 6868 O O . LEU A 1 1162 ? 124.66253 153.31584 135.74829 1.000 97.37055 1162 LEU A O 1
ATOM 6873 N N . ASN A 1 1163 ? 123.87613 151.32252 135.06328 1.000 104.08288 1163 ASN A N 1
ATOM 6874 C CA . ASN A 1 1163 ? 123.21758 151.07963 136.34295 1.000 97.67327 1163 ASN A CA 1
ATOM 6875 C C . ASN A 1 1163 ? 124.22603 150.79252 137.45043 1.000 100.61079 1163 ASN A C 1
ATOM 6876 O O . ASN A 1 1163 ? 124.08399 151.29553 138.57024 1.000 106.59482 1163 ASN A O 1
ATOM 6881 N N . ASN A 1 1164 ? 125.25101 149.98950 137.16025 1.000 101.06014 1164 ASN A N 1
ATOM 6882 C CA . ASN A 1 1164 ? 126.15277 149.51105 138.20221 1.000 97.39058 1164 ASN A CA 1
ATOM 6883 C C . ASN A 1 1164 ? 127.16126 150.55319 138.66753 1.000 101.45222 1164 ASN A C 1
ATOM 6884 O O . ASN A 1 1164 ? 127.73837 150.38934 139.74649 1.000 106.73940 1164 ASN A O 1
ATOM 6889 N N . MET A 1 1165 ? 127.39818 151.60842 137.89196 1.000 97.50169 1165 MET A N 1
ATOM 6890 C CA . MET A 1 1165 ? 128.40427 152.60848 138.23145 1.000 94.39641 1165 MET A CA 1
ATOM 6891 C C . MET A 1 1165 ? 127.81023 154.01093 138.30762 1.000 97.93462 1165 MET A C 1
ATOM 6892 O O . MET A 1 1165 ? 128.48183 154.99118 137.98631 1.000 106.32876 1165 MET A O 1
ATOM 6897 N N . GLY A 1 1166 ? 126.55649 154.12411 138.73257 1.000 89.27131 1166 GLY A N 1
ATOM 6898 C CA . GLY A 1 1166 ? 125.86012 155.39180 138.75794 1.000 93.74638 1166 GLY A CA 1
ATOM 6899 C C . GLY A 1 1166 ? 125.76357 156.08385 140.10032 1.000 98.45090 1166 GLY A C 1
ATOM 6900 O O . GLY A 1 1166 ? 124.99701 157.04610 140.22257 1.000 104.76054 1166 GLY A O 1
ATOM 6901 N N . ALA A 1 1167 ? 126.50577 155.63845 141.10928 1.000 90.83232 1167 ALA A N 1
ATOM 6902 C CA . ALA A 1 1167 ? 126.47238 156.28796 142.41102 1.000 91.81896 1167 ALA A CA 1
ATOM 6903 C C . ALA A 1 1167 ? 127.34033 157.54028 142.40534 1.000 96.58645 1167 ALA A C 1
ATOM 6904 O O . ALA A 1 1167 ? 128.25838 157.67920 141.59596 1.000 105.24019 1167 ALA A O 1
ATOM 6906 N N . TYR A 1 1168 ? 127.04379 158.45379 143.32499 1.000 88.93576 1168 TYR A N 1
ATOM 6907 C CA . TYR A 1 1168 ? 127.68629 159.76055 143.38401 1.000 82.37149 1168 TYR A CA 1
ATOM 6908 C C . TYR A 1 1168 ? 128.51767 159.87602 144.65446 1.000 91.07979 1168 TYR A C 1
ATOM 6909 O O . TYR A 1 1168 ? 128.04321 159.53963 145.74340 1.000 102.71201 1168 TYR A O 1
ATOM 6918 N N . TYR A 1 1169 ? 129.75285 160.35353 144.51204 1.000 87.91539 1169 TYR A N 1
ATOM 6919 C CA . TYR A 1 1169 ? 130.69642 160.48569 145.61727 1.000 82.85944 1169 TYR A CA 1
ATOM 6920 C C . TYR A 1 1169 ? 131.38093 161.84446 145.59040 1.000 86.92778 1169 TYR A C 1
ATOM 6921 O O . TYR A 1 1169 ? 132.57925 161.95878 145.85654 1.000 98.97485 1169 TYR A O 1
ATOM 6930 N N . GLY A 1 1170 ? 130.63757 162.89922 145.27468 1.000 91.38728 1170 GLY A N 1
ATOM 6931 C CA . GLY A 1 1170 ? 131.24689 164.20424 145.10881 1.000 84.13269 1170 GLY A CA 1
ATOM 6932 C C . GLY A 1 1170 ? 131.19826 165.10603 146.32512 1.000 93.75004 1170 GLY A C 1
ATOM 6933 O O . GLY A 1 1170 ? 131.86860 166.14149 146.35501 1.000 98.98004 1170 GLY A O 1
ATOM 6934 N N . SER A 1 1171 ? 130.41483 164.73385 147.33446 1.000 105.38578 1171 SER A N 1
ATOM 6935 C CA . SER A 1 1171 ? 130.31055 165.53492 148.54489 1.000 101.19042 1171 SER A CA 1
ATOM 6936 C C . SER A 1 1171 ? 129.99643 164.62241 149.71875 1.000 104.51191 1171 SER A C 1
ATOM 6937 O O . SER A 1 1171 ? 129.54727 163.48732 149.54593 1.000 109.55567 1171 SER A O 1
ATOM 6940 N N . GLU A 1 1172 ? 130.24453 165.13618 150.92392 1.000 112.35577 1172 GLU A N 1
ATOM 6941 C CA . GLU A 1 1172 ? 130.04732 164.33797 152.12828 1.000 117.56066 1172 GLU A CA 1
ATOM 6942 C C . GLU A 1 1172 ? 128.57427 164.22360 152.50396 1.000 119.90134 1172 GLU A C 1
ATOM 6943 O O . GLU A 1 1172 ? 128.14514 163.18814 153.02429 1.000 123.88162 1172 GLU A O 1
ATOM 6949 N N . LYS A 1 1173 ? 127.78497 165.27060 152.25463 1.000 111.70297 1173 LYS A N 1
ATOM 6950 C CA . LYS A 1 1173 ? 126.37655 165.22651 152.63331 1.000 109.87067 1173 LYS A CA 1
ATOM 6951 C C . LYS A 1 1173 ? 125.56328 164.34675 151.69262 1.000 114.73513 1173 LYS A C 1
ATOM 6952 O O . LYS A 1 1173 ? 124.52721 163.80665 152.09480 1.000 116.30376 1173 LYS A O 1
ATOM 6958 N N . ASN A 1 1174 ? 126.00664 164.19253 150.44814 1.000 112.65576 1174 ASN A N 1
ATOM 6959 C CA . ASN A 1 1174 ? 125.34738 163.34224 149.46325 1.000 107.66594 1174 ASN A CA 1
ATOM 6960 C C . ASN A 1 1174 ? 126.19799 162.12115 149.13249 1.000 107.27733 1174 ASN A C 1
ATOM 6961 O O . ASN A 1 1174 ? 126.24087 161.66409 147.98985 1.000 116.09841 1174 ASN A O 1
ATOM 6966 N N . TRP A 1 1175 ? 126.88801 161.58659 150.13454 1.000 97.20013 1175 TRP A N 1
ATOM 6967 C CA . TRP A 1 1175 ? 127.77727 160.45204 149.92681 1.000 95.43266 1175 TRP A CA 1
ATOM 6968 C C . TRP A 1 1175 ? 126.97160 159.21867 149.53943 1.000 99.11556 1175 TRP A C 1
ATOM 6969 O O . TRP A 1 1175 ? 126.05053 158.82062 150.26006 1.000 105.69887 1175 TRP A O 1
ATOM 6980 N N . GLU A 1 1176 ? 127.31679 158.62241 148.39649 1.000 104.02104 1176 GLU A N 1
ATOM 6981 C CA . GLU A 1 1176 ? 126.71629 157.37370 147.92841 1.000 100.94238 1176 GLU A CA 1
ATOM 6982 C C . GLU A 1 1176 ? 125.20521 157.52591 147.72946 1.000 107.03292 1176 GLU A C 1
ATOM 6983 O O . GLU A 1 1176 ? 124.38966 156.86912 148.37839 1.000 116.91165 1176 GLU A O 1
ATOM 6989 N N . VAL A 1 1177 ? 124.84236 158.42192 146.81678 1.000 97.53213 1177 VAL A N 1
ATOM 6990 C CA . VAL A 1 1177 ? 123.45100 158.68532 146.47065 1.000 95.78249 1177 VAL A CA 1
ATOM 6991 C C . VAL A 1 1177 ? 123.24874 158.32402 145.00740 1.000 101.89442 1177 VAL A C 1
ATOM 6992 O O . VAL A 1 1177 ? 124.04723 158.71919 144.15073 1.000 109.92467 1177 VAL A O 1
ATOM 6996 N N . PHE A 1 1178 ? 122.18930 157.57289 144.72290 1.000 96.18797 1178 PHE A N 1
ATOM 6997 C CA . PHE A 1 1178 ? 121.88548 157.12450 143.37071 1.000 96.23257 1178 PHE A CA 1
ATOM 6998 C C . PHE A 1 1178 ? 120.70600 157.91765 142.82601 1.000 102.58154 1178 PHE A C 1
ATOM 6999 O O . PHE A 1 1178 ? 119.62872 157.93150 143.42986 1.000 98.78200 1178 PHE A O 1
ATOM 7007 N N . GLN A 1 1179 ? 120.91443 158.56914 141.68597 1.000 114.75246 1179 GLN A N 1
ATOM 7008 C CA . GLN A 1 1179 ? 119.87005 159.27902 140.96269 1.000 107.79622 1179 GLN A CA 1
ATOM 7009 C C . GLN A 1 1179 ? 119.80987 158.73583 139.54448 1.000 112.17665 1179 GLN A C 1
ATOM 7010 O O . GLN A 1 1179 ? 120.84784 158.57862 138.89431 1.000 117.28224 1179 GLN A O 1
ATOM 7016 N N . LYS A 1 1180 ? 118.60347 158.44269 139.07157 1.000 112.59287 1180 LYS A N 1
ATOM 7017 C CA . LYS A 1 1180 ? 118.44361 157.95083 137.71175 1.000 114.46520 1180 LYS A CA 1
ATOM 7018 C C . LYS A 1 1180 ? 118.79647 159.03707 136.70496 1.000 116.21902 1180 LYS A C 1
ATOM 7019 O O . LYS A 1 1180 ? 118.50097 160.21711 136.91062 1.000 120.39511 1180 LYS A O 1
ATOM 7025 N N . PHE A 1 1181 ? 119.44715 158.62713 135.61661 1.000 110.01301 1181 PHE A N 1
ATOM 7026 C CA . PHE A 1 1181 ? 119.86491 159.45981 134.49289 1.000 109.46920 1181 PHE A CA 1
ATOM 7027 C C . PHE A 1 1181 ? 120.96119 160.45086 134.85838 1.000 110.51216 1181 PHE A C 1
ATOM 7028 O O . PHE A 1 1181 ? 121.32249 161.28163 134.01980 1.000 110.95167 1181 PHE A O 1
ATOM 7036 N N . ALA A 1 1182 ? 121.50574 160.39703 136.07457 1.000 92.74940 1182 ALA A N 1
ATOM 7037 C CA . ALA A 1 1182 ? 122.55149 161.34197 136.44996 1.000 84.15501 1182 ALA A CA 1
ATOM 7038 C C . ALA A 1 1182 ? 123.86306 161.02934 135.74214 1.000 90.58263 1182 ALA A C 1
ATOM 7039 O O . ALA A 1 1182 ? 124.53332 161.93659 135.23785 1.000 98.13709 1182 ALA A O 1
ATOM 7041 N N . PHE A 1 1183 ? 124.24931 159.75341 135.69989 1.000 91.45381 1183 PHE A N 1
ATOM 7042 C CA . PHE A 1 1183 ? 125.48682 159.37595 135.02548 1.000 82.75211 1183 PHE A CA 1
ATOM 7043 C C . PHE A 1 1183 ? 125.38738 159.59998 133.52225 1.000 93.11309 1183 PHE A C 1
ATOM 7044 O O . PHE A 1 1183 ? 126.35291 160.04061 132.88922 1.000 98.35177 1183 PHE A O 1
ATOM 7052 N N . GLU A 1 1184 ? 124.22963 159.29524 132.93404 1.000 108.62179 1184 GLU A N 1
ATOM 7053 C CA . GLU A 1 1184 ? 124.06462 159.43859 131.49160 1.000 100.45480 1184 GLU A CA 1
ATOM 7054 C C . GLU A 1 1184 ? 124.15773 160.89566 131.05664 1.000 102.96291 1184 GLU A C 1
ATOM 7055 O O . GLU A 1 1184 ? 124.77720 161.20358 130.03251 1.000 109.48075 1184 GLU A O 1
ATOM 7061 N N . ALA A 1 1185 ? 123.54835 161.80649 131.81751 1.000 92.13753 1185 ALA A N 1
ATOM 7062 C CA . ALA A 1 1185 ? 123.54688 163.21347 131.43685 1.000 90.17540 1185 ALA A CA 1
ATOM 7063 C C . ALA A 1 1185 ? 124.92503 163.85096 131.54259 1.000 91.66141 1185 ALA A C 1
ATOM 7064 O O . ALA A 1 1185 ? 125.17857 164.85910 130.87673 1.000 95.41688 1185 ALA A O 1
ATOM 7066 N N . ALA A 1 1186 ? 125.81510 163.29523 132.35983 1.000 92.57454 1186 ALA A N 1
ATOM 7067 C CA . ALA A 1 1186 ? 127.15621 163.83656 132.52071 1.000 86.43264 1186 ALA A CA 1
ATOM 7068 C C . ALA A 1 1186 ? 128.13957 163.33067 131.47544 1.000 92.95144 1186 ALA A C 1
ATOM 7069 O O . ALA A 1 1186 ? 129.24956 163.86374 131.38748 1.000 103.47635 1186 ALA A O 1
ATOM 7071 N N . LEU A 1 1187 ? 127.76863 162.32489 130.68805 1.000 91.41078 1187 LEU A N 1
ATOM 7072 C CA . LEU A 1 1187 ? 128.65379 161.75714 129.68031 1.000 86.83073 1187 LEU A CA 1
ATOM 7073 C C . LEU A 1 1187 ? 128.47918 162.38397 128.30468 1.000 89.05434 1187 LEU A C 1
ATOM 7074 O O . LEU A 1 1187 ? 129.18215 161.98891 127.37052 1.000 99.31762 1187 LEU A O 1
ATOM 7079 N N . THR A 1 1188 ? 127.56891 163.34003 128.15346 1.000 97.83933 1188 THR A N 1
ATOM 7080 C CA . THR A 1 1188 ? 127.32501 163.94090 126.85118 1.000 100.02372 1188 THR A CA 1
ATOM 7081 C C . THR A 1 1188 ? 128.52601 164.76192 126.39355 1.000 103.08262 1188 THR A C 1
ATOM 7082 O O . THR A 1 1188 ? 129.23815 165.36657 127.19918 1.000 107.58756 1188 THR A O 1
ATOM 7086 N N . ARG A 1 1189 ? 128.74872 164.76266 125.07691 1.000 101.99309 1189 ARG A N 1
ATOM 7087 C CA . ARG A 1 1189 ? 129.79653 165.56329 124.43923 1.000 97.83556 1189 ARG A CA 1
ATOM 7088 C C . ARG A 1 1189 ? 131.19133 165.15678 124.91079 1.000 98.78211 1189 ARG A C 1
ATOM 7089 O O . ARG A 1 1189 ? 132.08779 165.99089 125.04103 1.000 106.48617 1189 ARG A O 1
ATOM 7097 N N . THR A 1 1190 ? 131.38302 163.86369 125.15473 1.000 97.14611 1190 THR A N 1
ATOM 7098 C CA . THR A 1 1190 ? 132.67591 163.33776 125.57304 1.000 97.44701 1190 THR A CA 1
ATOM 7099 C C . THR A 1 1190 ? 133.48056 162.91786 124.34936 1.000 101.52551 1190 THR A C 1
ATOM 7100 O O . THR A 1 1190 ? 132.95068 162.26430 123.44587 1.000 104.92505 1190 THR A O 1
ATOM 7104 N N . ASP A 1 1191 ? 134.75875 163.29146 124.32365 1.000 98.55537 1191 ASP A N 1
ATOM 7105 C CA . ASP A 1 1191 ? 135.61001 163.04380 123.16900 1.000 93.62499 1191 ASP A CA 1
ATOM 7106 C C . ASP A 1 1191 ? 136.80611 162.14475 123.44359 1.000 96.85276 1191 ASP A C 1
ATOM 7107 O O . ASP A 1 1191 ? 137.22235 161.41938 122.54004 1.000 101.38804 1191 ASP A O 1
ATOM 7112 N N . VAL A 1 1192 ? 137.37718 162.17277 124.64736 1.000 89.27289 1192 VAL A N 1
ATOM 7113 C CA . VAL A 1 1192 ? 138.59604 161.43174 124.94828 1.000 86.83870 1192 VAL A CA 1
ATOM 7114 C C . VAL A 1 1192 ? 138.39859 160.62778 126.22603 1.000 90.09887 1192 VAL A C 1
ATOM 7115 O O . VAL A 1 1192 ? 137.67256 161.03909 127.13534 1.000 95.70962 1192 VAL A O 1
ATOM 7119 N N . VAL A 1 1193 ? 139.05082 159.46772 126.28623 1.000 90.27034 1193 VAL A N 1
ATOM 7120 C CA . VAL A 1 1193 ? 139.08528 158.61765 127.47151 1.000 89.85395 1193 VAL A CA 1
ATOM 7121 C C . VAL A 1 1193 ? 140.54462 158.36611 127.82620 1.000 88.44313 1193 VAL A C 1
ATOM 7122 O O . VAL A 1 1193 ? 141.34197 157.99885 126.95669 1.000 97.64485 1193 VAL A O 1
ATOM 7126 N N . VAL A 1 1194 ? 140.89263 158.55983 129.09712 1.000 90.38455 1194 VAL A N 1
ATOM 7127 C CA . VAL A 1 1194 ? 142.27239 158.47714 129.56313 1.000 95.87936 1194 VAL A CA 1
ATOM 7128 C C . VAL A 1 1194 ? 142.36725 157.43823 130.67262 1.000 97.13983 1194 VAL A C 1
ATOM 7129 O O . VAL A 1 1194 ? 141.51124 157.38645 131.56164 1.000 106.46778 1194 VAL A O 1
ATOM 7133 N N . GLN A 1 1195 ? 143.41279 156.61032 130.61659 1.000 97.43316 1195 GLN A N 1
ATOM 7134 C CA . GLN A 1 1195 ? 143.65832 155.56768 131.60426 1.000 96.47329 1195 GLN A CA 1
ATOM 7135 C C . GLN A 1 1195 ? 145.11422 155.62159 132.05338 1.000 99.95665 1195 GLN A C 1
ATOM 7136 O O . GLN A 1 1195 ? 146.02226 155.63455 131.20603 1.000 102.88954 1195 GLN A O 1
ATOM 7142 N N . PRO A 1 1196 ? 145.38285 155.65584 133.35504 1.000 102.02484 1196 PRO A N 1
ATOM 7143 C CA . PRO A 1 1196 ? 146.76961 155.67254 133.82888 1.000 99.42587 1196 PRO A CA 1
ATOM 7144 C C . PRO A 1 1196 ? 147.40070 154.28663 133.82240 1.000 103.39413 1196 PRO A C 1
ATOM 7145 O O . PRO A 1 1196 ? 146.72548 153.25896 133.75716 1.000 107.34774 1196 PRO A O 1
ATOM 7149 N N . ARG A 1 1197 ? 148.73079 154.28087 133.90128 1.000 110.15397 1197 ARG A N 1
ATOM 7150 C CA . ARG A 1 1197 ? 149.50731 153.04748 133.85243 1.000 107.97639 1197 ARG A CA 1
ATOM 7151 C C . ARG A 1 1197 ? 150.86256 153.29942 134.49441 1.000 108.41952 1197 ARG A C 1
ATOM 7152 O O . ARG A 1 1197 ? 151.55810 154.24321 134.11092 1.000 113.00537 1197 ARG A O 1
ATOM 7160 N N . GLN A 1 1198 ? 151.24026 152.45905 135.46053 1.000 103.93346 1198 GLN A N 1
ATOM 7161 C CA . GLN A 1 1198 ? 152.46381 152.71481 136.21359 1.000 109.09850 1198 GLN A CA 1
ATOM 7162 C C . GLN A 1 1198 ? 153.36364 151.50682 136.43284 1.000 108.04992 1198 GLN A C 1
ATOM 7163 O O . GLN A 1 1198 ? 154.49479 151.69882 136.88751 1.000 107.06524 1198 GLN A O 1
ATOM 7169 N N . SER A 1 1199 ? 152.93237 150.28853 136.12828 1.000 110.52684 1199 SER A N 1
ATOM 7170 C CA . SER A 1 1199 ? 153.69525 149.09890 136.47439 1.000 109.44635 1199 SER A CA 1
ATOM 7171 C C . SER A 1 1199 ? 154.38379 148.50442 135.25268 1.000 114.15871 1199 SER A C 1
ATOM 7172 O O . SER A 1 1199 ? 153.88133 148.58370 134.12940 1.000 117.22100 1199 SER A O 1
ATOM 7175 N N . ASN A 1 1200 ? 155.54599 147.90087 135.49162 1.000 111.40170 1200 ASN A N 1
ATOM 7176 C CA . ASN A 1 1200 ? 156.32037 147.22827 134.45821 1.000 107.65204 1200 ASN A CA 1
ATOM 7177 C C . ASN A 1 1200 ? 156.00218 145.74417 134.34596 1.000 108.67405 1200 ASN A C 1
ATOM 7178 O O . ASN A 1 1200 ? 156.64492 145.04872 133.55389 1.000 113.84923 1200 ASN A O 1
ATOM 7183 N N . THR A 1 1201 ? 155.03707 145.24009 135.11457 1.000 111.68903 1201 THR A N 1
ATOM 7184 C CA . THR A 1 1201 ? 154.75727 143.81153 135.14424 1.000 112.09301 1201 THR A CA 1
ATOM 7185 C C . THR A 1 1201 ? 153.49081 143.41693 134.39815 1.000 113.05566 1201 THR A C 1
ATOM 7186 O O . THR A 1 1201 ? 153.32692 142.23426 134.08183 1.000 116.24900 1201 THR A O 1
ATOM 7190 N N . TRP A 1 1202 ? 152.59628 144.35860 134.11104 1.000 114.04126 1202 TRP A N 1
ATOM 7191 C CA . TRP A 1 1202 ? 151.37614 144.05991 133.37837 1.000 112.78259 1202 TRP A CA 1
ATOM 7192 C C . TRP A 1 1202 ? 151.14697 145.10871 132.30081 1.000 118.39885 1202 TRP A C 1
ATOM 7193 O O . TRP A 1 1202 ? 151.63709 146.23713 132.38370 1.000 123.05510 1202 TRP A O 1
ATOM 7204 N N . GLY A 1 1203 ? 150.39163 144.71306 131.27993 1.000 121.85728 1203 GLY A N 1
ATOM 7205 C CA . GLY A 1 1203 ? 150.06344 145.59704 130.18068 1.000 116.36614 1203 GLY A CA 1
ATOM 7206 C C . GLY A 1 1203 ? 148.57302 145.68530 129.93024 1.000 117.41404 1203 GLY A C 1
ATOM 7207 O O . GLY A 1 1203 ? 147.77057 145.42973 130.83207 1.000 116.62598 1203 GLY A O 1
ATOM 7208 N N . ALA A 1 1204 ? 148.18777 146.04590 128.70477 1.000 110.34894 1204 ALA A N 1
ATOM 7209 C CA . ALA A 1 1204 ? 146.77090 146.19467 128.39272 1.000 108.42852 1204 ALA A CA 1
ATOM 7210 C C . ALA A 1 1204 ? 146.07465 144.84859 128.24582 1.000 112.43503 1204 ALA A C 1
ATOM 7211 O O . ALA A 1 1204 ? 144.86598 144.75106 128.48392 1.000 113.04184 1204 ALA A O 1
ATOM 7213 N N . LEU A 1 1205 ? 146.80789 143.80690 127.85579 1.000 106.68582 1205 LEU A N 1
ATOM 7214 C CA . LEU A 1 1205 ? 146.22070 142.49695 127.61399 1.000 102.41227 1205 LEU A CA 1
ATOM 7215 C C . LEU A 1 1205 ? 146.44324 141.50814 128.74999 1.000 102.79768 1205 LEU A C 1
ATOM 7216 O O . LEU A 1 1205 ? 145.85420 140.42405 128.72389 1.000 109.39137 1205 LEU A O 1
ATOM 7221 N N . SER A 1 1206 ? 147.26826 141.84302 129.73884 1.000 107.45697 1206 SER A N 1
ATOM 7222 C CA . SER A 1 1206 ? 147.58007 140.92443 130.82389 1.000 113.07533 1206 SER A CA 1
ATOM 7223 C C . SER A 1 1206 ? 146.85603 141.25121 132.12233 1.000 117.38323 1206 SER A C 1
ATOM 7224 O O . SER A 1 1206 ? 147.05252 140.54474 133.11568 1.000 119.73753 1206 SER A O 1
ATOM 7227 N N . LEU A 1 1207 ? 146.02764 142.29232 132.14773 1.000 117.55840 1207 LEU A N 1
ATOM 7228 C CA . LEU A 1 1207 ? 145.25024 142.64381 133.32855 1.000 113.20776 1207 LEU A CA 1
ATOM 7229 C C . LEU A 1 1207 ? 143.79611 142.83045 132.92343 1.000 116.91886 1207 LEU A C 1
ATOM 7230 O O . LEU A 1 1207 ? 143.50317 143.56440 131.97486 1.000 121.74477 1207 LEU A O 1
ATOM 7235 N N . ASP A 1 1208 ? 142.88952 142.16198 133.63859 1.000 108.54819 1208 ASP A N 1
ATOM 7236 C CA . ASP A 1 1208 ? 141.47303 142.21285 133.29197 1.000 106.70625 1208 ASP A CA 1
ATOM 7237 C C . ASP A 1 1208 ? 140.81126 143.51565 133.72218 1.000 108.48428 1208 ASP A C 1
ATOM 7238 O O . ASP A 1 1208 ? 139.86530 143.97061 133.06584 1.000 115.79706 1208 ASP A O 1
ATOM 7243 N N . HIS A 1 1209 ? 141.28029 144.12114 134.81573 1.000 103.37339 1209 HIS A N 1
ATOM 7244 C CA . HIS A 1 1209 ? 140.68895 145.37245 135.27524 1.000 105.89896 1209 HIS A CA 1
ATOM 7245 C C . HIS A 1 1209 ? 140.83087 146.47339 134.23528 1.000 111.99025 1209 HIS A C 1
ATOM 7246 O O . HIS A 1 1209 ? 139.95542 147.34168 134.12653 1.000 114.40115 1209 HIS A O 1
ATOM 7253 N N . VAL A 1 1210 ? 141.91341 146.44480 133.45485 1.000 104.57475 1210 VAL A N 1
ATOM 7254 C CA . VAL A 1 1210 ? 142.14581 147.48935 132.46252 1.000 98.66865 1210 VAL A CA 1
ATOM 7255 C C . VAL A 1 1210 ? 141.00777 147.52337 131.45437 1.000 100.88376 1210 VAL A C 1
ATOM 7256 O O . VAL A 1 1210 ? 140.40382 148.57443 131.21000 1.000 110.00975 1210 VAL A O 1
ATOM 7260 N N . TYR A 1 1211 ? 140.68085 146.37047 130.86811 1.000 97.52536 1211 TYR A N 1
ATOM 7261 C CA . TYR A 1 1211 ? 139.57175 146.34813 129.92432 1.000 98.20901 1211 TYR A CA 1
ATOM 7262 C C . TYR A 1 1211 ? 138.25042 146.56983 130.64482 1.000 98.99685 1211 TYR A C 1
ATOM 7263 O O . TYR A 1 1211 ? 137.43236 147.37341 130.18987 1.000 102.24533 1211 TYR A O 1
ATOM 7272 N N . GLU A 1 1212 ? 138.07423 145.94479 131.81475 1.000 107.58346 1212 GLU A N 1
ATOM 7273 C CA . GLU A 1 1212 ? 136.82967 146.07672 132.56883 1.000 100.10080 1212 GLU A CA 1
ATOM 7274 C C . GLU A 1 1212 ? 136.44121 147.53541 132.78354 1.000 102.72522 1212 GLU A C 1
ATOM 7275 O O . GLU A 1 1212 ? 135.26447 147.89513 132.66935 1.000 109.87579 1212 GLU A O 1
ATOM 7281 N N . PHE A 1 1213 ? 137.41335 148.39160 133.09382 1.000 100.95396 1213 PHE A N 1
ATOM 7282 C CA . PHE A 1 1213 ? 137.12460 149.80735 133.31079 1.000 92.13612 1213 PHE A CA 1
ATOM 7283 C C . PHE A 1 1213 ? 137.14013 150.60700 132.00828 1.000 100.58616 1213 PHE A C 1
ATOM 7284 O O . PHE A 1 1213 ? 136.15399 151.27303 131.66672 1.000 106.56973 1213 PHE A O 1
ATOM 7292 N N . MET A 1 1214 ? 138.25872 150.55940 131.27883 1.000 96.51012 1214 MET A N 1
ATOM 7293 C CA . MET A 1 1214 ? 138.43442 151.42897 130.12213 1.000 92.58359 1214 MET A CA 1
ATOM 7294 C C . MET A 1 1214 ? 137.44196 151.09684 129.01371 1.000 101.10832 1214 MET A C 1
ATOM 7295 O O . MET A 1 1214 ? 136.78394 151.99304 128.47195 1.000 111.46135 1214 MET A O 1
ATOM 7300 N N . GLY A 1 1215 ? 137.32825 149.81695 128.64669 1.000 93.66973 1215 GLY A N 1
ATOM 7301 C CA . GLY A 1 1215 ? 136.39953 149.44645 127.59882 1.000 94.76557 1215 GLY A CA 1
ATOM 7302 C C . GLY A 1 1215 ? 134.95621 149.66306 127.99238 1.000 99.15349 1215 GLY A C 1
ATOM 7303 O O . GLY A 1 1215 ? 134.12605 149.99551 127.14569 1.000 103.86480 1215 GLY A O 1
ATOM 7304 N N . GLY A 1 1216 ? 134.63301 149.47617 129.27236 1.000 88.76941 1216 GLY A N 1
ATOM 7305 C CA . GLY A 1 1216 ? 133.28449 149.77094 129.72685 1.000 81.81318 1216 GLY A CA 1
ATOM 7306 C C . GLY A 1 1216 ? 132.93712 151.23749 129.57043 1.000 91.67525 1216 GLY A C 1
ATOM 7307 O O . GLY A 1 1216 ? 131.85895 151.58764 129.07987 1.000 104.75236 1216 GLY A O 1
ATOM 7308 N N . MET A 1 1217 ? 133.85719 152.11833 129.97280 1.000 96.87563 1217 MET A N 1
ATOM 7309 C CA . MET A 1 1217 ? 133.63098 153.54772 129.78145 1.000 91.65901 1217 MET A CA 1
ATOM 7310 C C . MET A 1 1217 ? 133.51559 153.89209 128.30130 1.000 99.02124 1217 MET A C 1
ATOM 7311 O O . MET A 1 1217 ? 132.65419 154.68672 127.90413 1.000 102.36286 1217 MET A O 1
ATOM 7316 N N . ASN A 1 1218 ? 134.37411 153.29690 127.47023 1.000 100.53403 1218 ASN A N 1
ATOM 7317 C CA . ASN A 1 1218 ? 134.33205 153.55800 126.03508 1.000 94.74431 1218 ASN A CA 1
ATOM 7318 C C . ASN A 1 1218 ? 133.00108 153.12581 125.42999 1.000 97.94682 1218 ASN A C 1
ATOM 7319 O O . ASN A 1 1218 ? 132.40445 153.85837 124.63171 1.000 97.98487 1218 ASN A O 1
ATOM 7324 N N . LEU A 1 1219 ? 132.51994 151.93818 125.80208 1.000 93.94466 1219 LEU A N 1
ATOM 7325 C CA . LEU A 1 1219 ? 131.24822 151.44580 125.28572 1.000 92.03910 1219 LEU A CA 1
ATOM 7326 C C . LEU A 1 1219 ? 130.08932 152.31759 125.74661 1.000 96.58149 1219 LEU A C 1
ATOM 7327 O O . LEU A 1 1219 ? 129.17696 152.61153 124.96527 1.000 100.95981 1219 LEU A O 1
ATOM 7332 N N . ALA A 1 1220 ? 130.10563 152.74278 127.01291 1.000 92.26526 1220 ALA A N 1
ATOM 7333 C CA . ALA A 1 1220 ? 129.04471 153.61579 127.50368 1.000 80.44823 1220 ALA A CA 1
ATOM 7334 C C . ALA A 1 1220 ? 129.02901 154.94084 126.75269 1.000 89.63185 1220 ALA A C 1
ATOM 7335 O O . ALA A 1 1220 ? 127.96078 155.43380 126.36996 1.000 94.27494 1220 ALA A O 1
ATOM 7337 N N . VAL A 1 1221 ? 130.20600 155.52755 126.52171 1.000 100.20678 1221 VAL A N 1
ATOM 7338 C CA . VAL A 1 1221 ? 130.27338 156.79247 125.79434 1.000 99.47768 1221 VAL A CA 1
ATOM 7339 C C . VAL A 1 1221 ? 129.78683 156.61484 124.36192 1.000 99.95080 1221 VAL A C 1
ATOM 7340 O O . VAL A 1 1221 ? 129.03964 157.44992 123.83811 1.000 98.91110 1221 VAL A O 1
ATOM 7344 N N . ARG A 1 1222 ? 130.20021 155.52801 123.70383 1.000 98.28999 1222 ARG A N 1
ATOM 7345 C CA . ARG A 1 1222 ? 129.76482 155.29267 122.33057 1.000 94.70819 1222 ARG A CA 1
ATOM 7346 C C . ARG A 1 1222 ? 128.25613 155.10512 122.25511 1.000 99.59697 1222 ARG A C 1
ATOM 7347 O O . ARG A 1 1222 ? 127.60949 155.58362 121.31701 1.000 101.70467 1222 ARG A O 1
ATOM 7355 N N . ASN A 1 1223 ? 127.67542 154.41110 123.23409 1.000 108.71882 1223 ASN A N 1
ATOM 7356 C CA . ASN A 1 1223 ? 126.23526 154.18970 123.21692 1.000 105.34838 1223 ASN A CA 1
ATOM 7357 C C . ASN A 1 1223 ? 125.46196 155.46586 123.52461 1.000 104.94963 1223 ASN A C 1
ATOM 7358 O O . ASN A 1 1223 ? 124.37240 155.67210 122.97984 1.000 104.62824 1223 ASN A O 1
ATOM 7363 N N . VAL A 1 1224 ? 125.99810 156.32973 124.38711 1.000 102.79892 1224 VAL A N 1
ATOM 7364 C CA . VAL A 1 1224 ? 125.28182 157.54928 124.75048 1.000 100.21677 1224 VAL A CA 1
ATOM 7365 C C . VAL A 1 1224 ? 125.38336 158.59418 123.64561 1.000 102.80274 1224 VAL A C 1
ATOM 7366 O O . VAL A 1 1224 ? 124.37033 159.14016 123.19516 1.000 99.00531 1224 VAL A O 1
ATOM 7370 N N . THR A 1 1225 ? 126.60062 158.89226 123.19114 1.000 113.77529 1225 THR A N 1
ATOM 7371 C CA . THR A 1 1225 ? 126.80432 159.96542 122.22613 1.000 108.47905 1225 THR A CA 1
ATOM 7372 C C . THR A 1 1225 ? 126.63506 159.52364 120.77984 1.000 102.18170 1225 THR A C 1
ATOM 7373 O O . THR A 1 1225 ? 126.39103 160.37204 119.91535 1.000 101.97293 1225 THR A O 1
ATOM 7377 N N . GLY A 1 1226 ? 126.75673 158.23101 120.49322 1.000 99.74347 1226 GLY A N 1
ATOM 7378 C CA . GLY A 1 1226 ? 126.66134 157.75488 119.12982 1.000 100.51691 1226 GLY A CA 1
ATOM 7379 C C . GLY A 1 1226 ? 127.93921 157.84084 118.32928 1.000 103.93465 1226 GLY A C 1
ATOM 7380 O O . GLY A 1 1226 ? 127.91400 157.57236 117.12369 1.000 102.58133 1226 GLY A O 1
ATOM 7381 N N . LYS A 1 1227 ? 129.05409 158.20826 118.95574 1.000 109.34917 1227 LYS A N 1
ATOM 7382 C CA . LYS A 1 1227 ? 130.33709 158.31813 118.27955 1.000 104.52801 1227 LYS A CA 1
ATOM 7383 C C . LYS A 1 1227 ? 131.41078 157.68325 119.14881 1.000 109.95702 1227 LYS A C 1
ATOM 7384 O O . LYS A 1 1227 ? 131.39953 157.84083 120.37184 1.000 114.90238 1227 LYS A O 1
ATOM 7390 N N . ASP A 1 1228 ? 132.33298 156.96856 118.51566 1.000 108.26228 1228 ASP A N 1
ATOM 7391 C CA . ASP A 1 1228 ? 133.39293 156.28499 119.24699 1.000 105.98160 1228 ASP A CA 1
ATOM 7392 C C . ASP A 1 1228 ? 134.49524 157.27377 119.60777 1.000 104.38033 1228 ASP A C 1
ATOM 7393 O O . ASP A 1 1228 ? 135.04340 157.92621 118.71295 1.000 104.44470 1228 ASP A O 1
ATOM 7398 N N . PRO A 1 1229 ? 134.84635 157.41625 120.87871 1.000 99.88046 1229 PRO A N 1
ATOM 7399 C CA . PRO A 1 1229 ? 135.85774 158.39574 121.28249 1.000 101.02083 1229 PRO A CA 1
ATOM 7400 C C . PRO A 1 1229 ? 137.26892 157.83984 121.11666 1.000 103.38205 1229 PRO A C 1
ATOM 7401 O O . PRO A 1 1229 ? 137.47724 156.71759 120.66355 1.000 110.28385 1229 PRO A O 1
ATOM 7405 N N . ASP A 1 1230 ? 138.24500 158.65861 121.49567 1.000 102.51908 1230 ASP A N 1
ATOM 7406 C CA . ASP A 1 1230 ? 139.64273 158.25763 121.49324 1.000 99.97303 1230 ASP A CA 1
ATOM 7407 C C . ASP A 1 1230 ? 140.03551 157.70393 122.85568 1.000 105.67201 1230 ASP A C 1
ATOM 7408 O O . ASP A 1 1230 ? 139.42803 158.02873 123.87819 1.000 116.37210 1230 ASP A O 1
ATOM 7413 N N . ALA A 1 1231 ? 141.06350 156.85987 122.86071 1.000 89.78403 1231 ALA A N 1
ATOM 7414 C CA . ALA A 1 1231 ? 141.54379 156.22166 124.07748 1.000 92.50730 1231 ALA A CA 1
ATOM 7415 C C . ALA A 1 1231 ? 143.05039 156.39647 124.17835 1.000 95.92502 1231 ALA A C 1
ATOM 7416 O O . ALA A 1 1231 ? 143.78338 156.01381 123.26210 1.000 96.86270 1231 ALA A O 1
ATOM 7418 N N . TYR A 1 1232 ? 143.50884 156.95958 125.29442 1.000 102.61404 1232 TYR A N 1
ATOM 7419 C CA . TYR A 1 1232 ? 144.92190 157.22070 125.52060 1.000 96.62927 1232 TYR A CA 1
ATOM 7420 C C . TYR A 1 1232 ? 145.35627 156.60116 126.84130 1.000 98.59508 1232 TYR A C 1
ATOM 7421 O O . TYR A 1 1232 ? 144.54686 156.36447 127.74012 1.000 106.43734 1232 TYR A O 1
ATOM 7430 N N . LEU A 1 1233 ? 146.65551 156.34096 126.94271 1.000 97.09603 1233 LEU A N 1
ATOM 7431 C CA . LEU A 1 1233 ? 147.27907 155.80284 128.14127 1.000 93.31268 1233 LEU A CA 1
ATOM 7432 C C . LEU A 1 1233 ? 148.35712 156.75946 128.62699 1.000 96.47284 1233 LEU A C 1
ATOM 7433 O O . LEU A 1 1233 ? 149.14709 157.27602 127.82864 1.000 105.24691 1233 LEU A O 1
ATOM 7438 N N . SER A 1 1234 ? 148.38414 156.98816 129.93886 1.000 105.12547 1234 SER A N 1
ATOM 7439 C CA . SER A 1 1234 ? 149.39656 157.81767 130.58297 1.000 107.20782 1234 SER A CA 1
ATOM 7440 C C . SER A 1 1234 ? 150.50052 156.90272 131.09632 1.000 109.86633 1234 SER A C 1
ATOM 7441 O O . SER A 1 1234 ? 150.30301 156.16870 132.06898 1.000 112.88049 1234 SER A O 1
ATOM 7444 N N . ASP A 1 1235 ? 151.66066 156.94906 130.44942 1.000 109.11635 1235 ASP A N 1
ATOM 7445 C CA . ASP A 1 1235 ? 152.77058 156.06561 130.77906 1.000 108.06714 1235 ASP A CA 1
ATOM 7446 C C . ASP A 1 1235 ? 153.64039 156.74097 131.83342 1.000 109.58461 1235 ASP A C 1
ATOM 7447 O O . ASP A 1 1235 ? 154.32698 157.73246 131.54462 1.000 113.95754 1235 ASP A O 1
ATOM 7452 N N . TYR A 1 1236 ? 153.58562 156.20779 133.05765 1.000 107.04686 1236 TYR A N 1
ATOM 7453 C CA . TYR A 1 1236 ? 154.39871 156.63185 134.18986 1.000 106.48184 1236 TYR A CA 1
ATOM 7454 C C . TYR A 1 1236 ? 155.55411 155.68496 134.47933 1.000 109.14545 1236 TYR A C 1
ATOM 7455 O O . TYR A 1 1236 ? 156.25202 155.87758 135.47873 1.000 112.42126 1236 TYR A O 1
ATOM 7464 N N . ARG A 1 1237 ? 155.76024 154.65954 133.64914 1.000 112.76616 1237 ARG A N 1
ATOM 7465 C CA . ARG A 1 1237 ? 156.70244 153.59994 133.99931 1.000 108.11819 1237 ARG A CA 1
ATOM 7466 C C . ARG A 1 1237 ? 158.12196 154.13260 134.13828 1.000 109.84165 1237 ARG A C 1
ATOM 7467 O O . ARG A 1 1237 ? 158.85188 153.74094 135.05564 1.000 111.33360 1237 ARG A O 1
ATOM 7475 N N . ASN A 1 1238 ? 158.53344 155.02030 133.24068 1.000 116.84379 1238 ASN A N 1
ATOM 7476 C CA . ASN A 1 1238 ? 159.83823 155.66396 133.32933 1.000 111.15826 1238 ASN A CA 1
ATOM 7477 C C . ASN A 1 1238 ? 159.66404 156.96744 134.09888 1.000 119.09882 1238 ASN A C 1
ATOM 7478 O O . ASN A 1 1238 ? 159.09516 157.93098 133.57780 1.000 129.14060 1238 ASN A O 1
ATOM 7483 N N . ARG A 1 1239 ? 160.14638 156.99667 135.34361 1.000 126.04428 1239 ARG A N 1
ATOM 7484 C CA . ARG A 1 1239 ? 159.93232 158.16325 136.19227 1.000 127.08859 1239 ARG A CA 1
ATOM 7485 C C . ARG A 1 1239 ? 160.66307 159.39786 135.68412 1.000 129.29772 1239 ARG A C 1
ATOM 7486 O O . ARG A 1 1239 ? 160.29420 160.51612 136.05608 1.000 126.59702 1239 ARG A O 1
ATOM 7494 N N . ASN A 1 1240 ? 161.68577 159.22576 134.85150 1.000 136.89642 1240 ASN A N 1
ATOM 7495 C CA . ASN A 1 1240 ? 162.36885 160.35274 134.23533 1.000 134.22410 1240 ASN A CA 1
ATOM 7496 C C . ASN A 1 1240 ? 161.81525 160.70061 132.86171 1.000 134.43877 1240 ASN A C 1
ATOM 7497 O O . ASN A 1 1240 ? 162.23140 161.70818 132.28130 1.000 134.09906 1240 ASN A O 1
ATOM 7502 N N . HIS A 1 1241 ? 160.89699 159.89450 132.32664 1.000 132.73039 1241 HIS A N 1
ATOM 7503 C CA . HIS A 1 1241 ? 160.31010 160.16458 131.01313 1.000 125.75533 1241 HIS A CA 1
ATOM 7504 C C . HIS A 1 1241 ? 158.88552 159.60407 131.01547 1.000 131.78765 1241 HIS A C 1
ATOM 7505 O O . HIS A 1 1241 ? 158.66752 158.43096 130.70759 1.000 135.56492 1241 HIS A O 1
ATOM 7512 N N . MET A 1 1242 ? 157.92570 160.45834 131.35396 1.000 120.88136 1242 MET A N 1
ATOM 7513 C CA . MET A 1 1242 ? 156.51551 160.10337 131.29912 1.000 119.49344 1242 MET A CA 1
ATOM 7514 C C . MET A 1 1242 ? 155.93153 160.56435 129.97314 1.000 118.33144 1242 MET A C 1
ATOM 7515 O O . MET A 1 1242 ? 156.34882 161.58366 129.41832 1.000 115.94593 1242 MET A O 1
ATOM 7520 N N . LYS A 1 1243 ? 154.96264 159.81067 129.45620 1.000 116.03326 1243 LYS A N 1
ATOM 7521 C CA . LYS A 1 1243 ? 154.47727 160.12602 128.11772 1.000 113.43161 1243 LYS A CA 1
ATOM 7522 C C . LYS A 1 1243 ? 153.00850 159.74887 127.97546 1.000 116.63673 1243 LYS A C 1
ATOM 7523 O O . LYS A 1 1243 ? 152.36565 159.27824 128.91586 1.000 121.06796 1243 LYS A O 1
ATOM 7529 N N . MET A 1 1244 ? 152.48301 159.97882 126.77460 1.000 109.45011 1244 MET A N 1
ATOM 7530 C CA . MET A 1 1244 ? 151.10860 159.66730 126.41027 1.000 110.27999 1244 MET A CA 1
ATOM 7531 C C . MET A 1 1244 ? 151.13294 158.78314 125.17323 1.000 116.51353 1244 MET A C 1
ATOM 7532 O O . MET A 1 1244 ? 151.86003 159.07430 124.21879 1.000 121.73647 1244 MET A O 1
ATOM 7537 N N . GLN A 1 1245 ? 150.34682 157.70983 125.18272 1.000 106.22132 1245 GLN A N 1
ATOM 7538 C CA . GLN A 1 1245 ? 150.36325 156.75743 124.08151 1.000 101.06495 1245 GLN A CA 1
ATOM 7539 C C . GLN A 1 1245 ? 148.94295 156.41149 123.65523 1.000 102.68196 1245 GLN A C 1
ATOM 7540 O O . GLN A 1 1245 ? 147.98987 156.55310 124.42026 1.000 108.01806 1245 GLN A O 1
ATOM 7546 N N . GLU A 1 1246 ? 148.81240 155.96447 122.41079 1.000 110.51754 1246 GLU A N 1
ATOM 7547 C CA . GLU A 1 1246 ? 147.53559 155.52718 121.86881 1.000 105.32953 1246 GLU A CA 1
ATOM 7548 C C . GLU A 1 1246 ? 147.31345 154.05173 122.18292 1.000 111.82467 1246 GLU A C 1
ATOM 7549 O O . GLU A 1 1246 ? 148.26330 153.27584 122.31054 1.000 121.27901 1246 GLU A O 1
ATOM 7555 N N . LEU A 1 1247 ? 146.04074 153.66972 122.30832 1.000 98.33105 1247 LEU A N 1
ATOM 7556 C CA . LEU A 1 1247 ? 145.70917 152.32517 122.77404 1.000 99.25325 1247 LEU A CA 1
ATOM 7557 C C . LEU A 1 1247 ? 146.10780 151.25956 121.75867 1.000 103.02419 1247 LEU A C 1
ATOM 7558 O O . LEU A 1 1247 ? 146.69266 150.23083 122.12126 1.000 110.86092 1247 LEU A O 1
ATOM 7563 N N . LYS A 1 1248 ? 145.79089 151.48140 120.48167 1.000 98.66444 1248 LYS A N 1
ATOM 7564 C CA . LYS A 1 1248 ? 146.05216 150.46100 119.47175 1.000 101.19489 1248 LYS A CA 1
ATOM 7565 C C . LYS A 1 1248 ? 147.54675 150.22913 119.29042 1.000 111.28486 1248 LYS A C 1
ATOM 7566 O O . LYS A 1 1248 ? 147.98343 149.09222 119.07629 1.000 112.09320 1248 LYS A O 1
ATOM 7572 N N . GLU A 1 1249 ? 148.34571 151.29350 119.37278 1.000 112.25266 1249 GLU A N 1
ATOM 7573 C CA . GLU A 1 1249 ? 149.79375 151.14095 119.28792 1.000 106.58792 1249 GLU A CA 1
ATOM 7574 C C . GLU A 1 1249 ? 150.32974 150.30589 120.44484 1.000 111.36315 1249 GLU A C 1
ATOM 7575 O O . GLU A 1 1249 ? 151.19978 149.44727 120.25227 1.000 117.27555 1249 GLU A O 1
ATOM 7581 N N . ALA A 1 1250 ? 149.82008 150.54283 121.65559 1.000 99.02205 1250 ALA A N 1
ATOM 7582 C CA . ALA A 1 1250 ? 150.23854 149.74956 122.80616 1.000 96.55808 1250 ALA A CA 1
ATOM 7583 C C . ALA A 1 1250 ? 149.84327 148.28834 122.64201 1.000 103.41726 1250 ALA A C 1
ATOM 7584 O O . ALA A 1 1250 ? 150.61769 147.38473 122.98232 1.000 113.31293 1250 ALA A O 1
ATOM 7586 N N . VAL A 1 1251 ? 148.63670 148.03746 122.12853 1.000 98.28438 1251 VAL A N 1
ATOM 7587 C CA . VAL A 1 1251 ? 148.20374 146.66415 121.88368 1.000 96.13745 1251 VAL A CA 1
ATOM 7588 C C . VAL A 1 1251 ? 149.12495 145.98841 120.87747 1.000 98.79079 1251 VAL A C 1
ATOM 7589 O O . VAL A 1 1251 ? 149.52725 144.83232 121.05882 1.000 97.80316 1251 VAL A O 1
ATOM 7593 N N . GLY A 1 1252 ? 149.47383 146.69777 119.80306 1.000 97.39353 1252 GLY A N 1
ATOM 7594 C CA . GLY A 1 1252 ? 150.38364 146.13345 118.82010 1.000 92.12510 1252 GLY A CA 1
ATOM 7595 C C . GLY A 1 1252 ? 151.74667 145.81185 119.40081 1.000 97.00973 1252 GLY A C 1
ATOM 7596 O O . GLY A 1 1252 ? 152.30560 144.74288 119.14152 1.000 111.09569 1252 GLY A O 1
ATOM 7597 N N . VAL A 1 1253 ? 152.29587 146.72761 120.20157 1.000 98.82760 1253 VAL A N 1
ATOM 7598 C CA . VAL A 1 1253 ? 153.59963 146.49150 120.81959 1.000 100.00508 1253 VAL A CA 1
ATOM 7599 C C . VAL A 1 1253 ? 153.54628 145.26496 121.72191 1.000 94.39685 1253 VAL A C 1
ATOM 7600 O O . VAL A 1 1253 ? 154.40450 144.37443 121.64643 1.000 104.00048 1253 VAL A O 1
ATOM 7604 N N . GLU A 1 1254 ? 152.52695 145.19408 122.58157 1.000 97.29578 1254 GLU A N 1
ATOM 7605 C CA . GLU A 1 1254 ? 152.43386 144.08176 123.52046 1.000 96.42404 1254 GLU A CA 1
ATOM 7606 C C . GLU A 1 1254 ? 152.25156 142.75480 122.79576 1.000 97.37889 1254 GLU A C 1
ATOM 7607 O O . GLU A 1 1254 ? 152.84461 141.74290 123.18561 1.000 108.16530 1254 GLU A O 1
ATOM 7613 N N . SER A 1 1255 ? 151.43178 142.73264 121.74227 1.000 92.78002 1255 SER A N 1
ATOM 7614 C CA . SER A 1 1255 ? 151.24868 141.49608 120.99016 1.000 88.01186 1255 SER A CA 1
ATOM 7615 C C . SER A 1 1255 ? 152.53612 141.07351 120.29461 1.000 89.24509 1255 SER A C 1
ATOM 7616 O O . SER A 1 1255 ? 152.89310 139.89042 120.30713 1.000 92.39991 1255 SER A O 1
ATOM 7619 N N . ARG A 1 1256 ? 153.25207 142.02295 119.68721 1.000 100.03097 1256 ARG A N 1
ATOM 7620 C CA . ARG A 1 1256 ? 154.46716 141.67357 118.96319 1.000 91.12877 1256 ARG A CA 1
ATOM 7621 C C . ARG A 1 1256 ? 155.61532 141.29304 119.88568 1.000 93.75213 1256 ARG A C 1
ATOM 7622 O O . ARG A 1 1256 ? 156.55049 140.62216 119.43764 1.000 94.15770 1256 ARG A O 1
ATOM 7630 N N . THR A 1 1257 ? 155.57854 141.70097 121.15470 1.000 103.33888 1257 THR A N 1
ATOM 7631 C CA . THR A 1 1257 ? 156.71070 141.44194 122.03422 1.000 94.43512 1257 THR A CA 1
ATOM 7632 C C . THR A 1 1257 ? 156.54324 140.22735 122.93891 1.000 98.40210 1257 THR A C 1
ATOM 7633 O O . THR A 1 1257 ? 157.55498 139.68388 123.39302 1.000 104.49945 1257 THR A O 1
ATOM 7637 N N . THR A 1 1258 ? 155.31842 139.77977 123.22259 1.000 97.78133 1258 THR A N 1
ATOM 7638 C CA . THR A 1 1258 ? 155.12807 138.72732 124.21432 1.000 97.47303 1258 THR A CA 1
ATOM 7639 C C . THR A 1 1258 ? 154.59162 137.42433 123.63399 1.000 102.15251 1258 THR A C 1
ATOM 7640 O O . THR A 1 1258 ? 155.26671 136.39650 123.71665 1.000 110.07450 1258 THR A O 1
ATOM 7644 N N . ILE A 1 1259 ? 153.41137 137.42859 123.01563 1.000 96.65536 1259 ILE A N 1
ATOM 7645 C CA . ILE A 1 1259 ? 152.77068 136.15687 122.69130 1.000 94.39523 1259 ILE A CA 1
ATOM 7646 C C . ILE A 1 1259 ? 153.10837 135.64766 121.29643 1.000 101.31437 1259 ILE A C 1
ATOM 7647 O O . ILE A 1 1259 ? 152.85736 134.47103 121.00190 1.000 107.57644 1259 ILE A O 1
ATOM 7652 N N . LEU A 1 1260 ? 153.66475 136.49024 120.43175 1.000 96.54790 1260 LEU A N 1
ATOM 7653 C CA . LEU A 1 1260 ? 154.15071 136.05916 119.12998 1.000 91.89110 1260 LEU A CA 1
ATOM 7654 C C . LEU A 1 1260 ? 155.67125 136.03764 119.07149 1.000 91.42555 1260 LEU A C 1
ATOM 7655 O O . LEU A 1 1260 ? 156.24148 135.88412 117.98753 1.000 95.99255 1260 LEU A O 1
ATOM 7660 N N . ASN A 1 1261 ? 156.33674 136.18786 120.21667 1.000 91.52005 1261 ASN A N 1
ATOM 7661 C CA . ASN A 1 1261 ? 157.78802 136.24324 120.28668 1.000 91.33521 1261 ASN A CA 1
ATOM 7662 C C . ASN A 1 1261 ? 158.32412 134.89789 120.74434 1.000 94.91554 1261 ASN A C 1
ATOM 7663 O O . ASN A 1 1261 ? 157.95347 134.43922 121.83574 1.000 98.66645 1261 ASN A O 1
ATOM 7668 N N . PRO A 1 1262 ? 159.16795 134.22559 119.95670 1.000 99.74860 1262 PRO A N 1
ATOM 7669 C CA . PRO A 1 1262 ? 159.67921 132.91201 120.38289 1.000 93.67531 1262 PRO A CA 1
ATOM 7670 C C . PRO A 1 1262 ? 160.44236 132.94146 121.69428 1.000 99.17542 1262 PRO A C 1
ATOM 7671 O O . PRO A 1 1262 ? 160.37716 131.96867 122.45612 1.000 109.40784 1262 PRO A O 1
ATOM 7675 N N . THR A 1 1263 ? 161.17453 134.02125 121.97614 1.000 94.61160 1263 THR A N 1
ATOM 7676 C CA . THR A 1 1263 ? 161.95905 134.08661 123.20507 1.000 88.81654 1263 THR A CA 1
ATOM 7677 C C . THR A 1 1263 ? 161.06589 134.02870 124.43742 1.000 90.64362 1263 THR A C 1
ATOM 7678 O O . THR A 1 1263 ? 161.35642 133.29741 125.39172 1.000 95.92768 1263 THR A O 1
ATOM 7682 N N . TYR A 1 1264 ? 159.96809 134.78607 124.42847 1.000 95.38789 1264 TYR A N 1
ATOM 7683 C CA . TYR A 1 1264 ? 159.04149 134.77967 125.55527 1.000 92.01587 1264 TYR A CA 1
ATOM 7684 C C . TYR A 1 1264 ? 158.43341 133.39873 125.75947 1.000 98.78241 1264 TYR A C 1
ATOM 7685 O O . TYR A 1 1264 ? 158.32483 132.91945 126.89425 1.000 103.45850 1264 TYR A O 1
ATOM 7694 N N . ILE A 1 1265 ? 158.03732 132.74144 124.66940 1.000 99.82655 1265 ILE A N 1
ATOM 7695 C CA . ILE A 1 1265 ? 157.42313 131.42293 124.77526 1.000 97.86866 1265 ILE A CA 1
ATOM 7696 C C . ILE A 1 1265 ? 158.41995 130.40602 125.31609 1.000 98.26932 1265 ILE A C 1
ATOM 7697 O O . ILE A 1 1265 ? 158.07970 129.57798 126.16915 1.000 101.53431 1265 ILE A O 1
ATOM 7702 N N . LYS A 1 1266 ? 159.66399 130.44838 124.83444 1.000 99.06913 1266 LYS A N 1
ATOM 7703 C CA . LYS A 1 1266 ? 160.66635 129.50576 125.31873 1.000 90.90883 1266 LYS A CA 1
ATOM 7704 C C . LYS A 1 1266 ? 161.03494 129.76566 126.77330 1.000 98.57519 1266 LYS A C 1
ATOM 7705 O O . LYS A 1 1266 ? 161.33026 128.81956 127.51111 1.000 98.97236 1266 LYS A O 1
ATOM 7711 N N . GLU A 1 1267 ? 161.03663 131.02846 127.20478 1.000 108.19504 1267 GLU A N 1
ATOM 7712 C CA . GLU A 1 1267 ? 161.26757 131.30984 128.61786 1.000 100.72805 1267 GLU A CA 1
ATOM 7713 C C . GLU A 1 1267 ? 160.11043 130.81397 129.47571 1.000 105.97495 1267 GLU A C 1
ATOM 7714 O O . GLU A 1 1267 ? 160.32492 130.29833 130.57805 1.000 106.89726 1267 GLU A O 1
ATOM 7720 N N . LYS A 1 1268 ? 158.87544 130.96318 128.99065 1.000 109.45470 1268 LYS A N 1
ATOM 7721 C CA . LYS A 1 1268 ? 157.72345 130.52631 129.77288 1.000 104.63855 1268 LYS A CA 1
ATOM 7722 C C . LYS A 1 1268 ? 157.60096 129.00945 129.81186 1.000 100.30894 1268 LYS A C 1
ATOM 7723 O O . LYS A 1 1268 ? 157.05686 128.46094 130.77556 1.000 106.10814 1268 LYS A O 1
ATOM 7729 N N . MET A 1 1269 ? 158.09438 128.31787 128.79165 1.000 104.89129 1269 MET A N 1
ATOM 7730 C CA . MET A 1 1269 ? 157.92734 126.86497 128.74935 1.000 102.60182 1269 MET A CA 1
ATOM 7731 C C . MET A 1 1269 ? 158.86116 126.12049 129.68422 1.000 104.96270 1269 MET A C 1
ATOM 7732 O O . MET A 1 1269 ? 158.97706 124.89877 129.54930 1.000 107.04986 1269 MET A O 1
ATOM 7737 N N . LYS A 1 1270 ? 159.53616 126.78345 130.61884 1.000 108.37459 1270 LYS A N 1
ATOM 7738 C CA . LYS A 1 1270 ? 160.35889 126.11145 131.61312 1.000 107.89583 1270 LYS A CA 1
ATOM 7739 C C . LYS A 1 1270 ? 159.69781 126.06551 132.98534 1.000 112.62946 1270 LYS A C 1
ATOM 7740 O O . LYS A 1 1270 ? 160.35560 125.70671 133.96617 1.000 108.86221 1270 LYS A O 1
ATOM 7746 N N . GLY A 1 1271 ? 158.41589 126.41423 133.07555 1.000 123.71900 1271 GLY A N 1
AT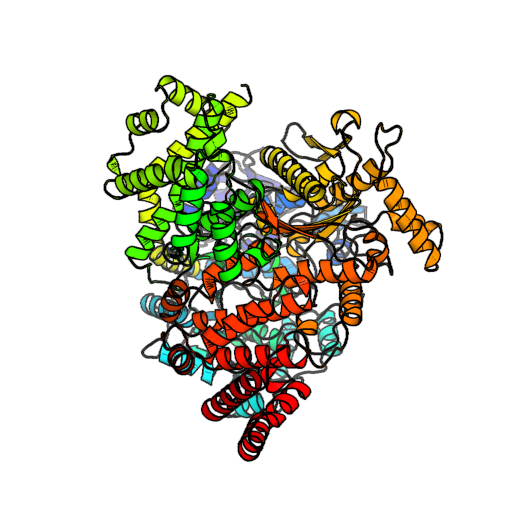OM 7747 C CA . GLY A 1 1271 ? 157.72032 126.44904 134.34744 1.000 118.97734 1271 GLY A CA 1
ATOM 7748 C C . GLY A 1 1271 ? 156.69224 125.35039 134.52338 1.000 118.98292 1271 GLY A C 1
ATOM 7749 O O . GLY A 1 1271 ? 156.86957 124.23938 134.01715 1.000 114.08391 1271 GLY A O 1
ATOM 7750 N N . GLY A 1 1272 ? 155.61059 125.65009 135.24103 1.000 120.04143 1272 GLY A N 1
ATOM 7751 C CA . GLY A 1 1272 ? 154.57182 124.69379 135.54771 1.000 113.07839 1272 GLY A CA 1
ATOM 7752 C C . GLY A 1 1272 ? 153.20676 125.19327 135.10935 1.000 119.57332 1272 GLY A C 1
ATOM 7753 O O . GLY A 1 1272 ? 153.06361 125.88321 134.10024 1.000 127.81572 1272 GLY A O 1
ATOM 7754 N N . ALA A 1 1273 ? 152.19356 124.82756 135.89847 1.000 109.27889 1273 ALA A N 1
ATOM 7755 C CA . ALA A 1 1273 ? 150.81620 125.17031 135.55516 1.000 112.62141 1273 ALA A CA 1
ATOM 7756 C C . ALA A 1 1273 ? 150.54439 126.65966 135.73502 1.000 114.78948 1273 ALA A C 1
ATOM 7757 O O . ALA A 1 1273 ? 149.78167 127.25830 134.96173 1.000 122.19111 1273 ALA A O 1
ATOM 7759 N N . SER A 1 1274 ? 151.14771 127.27165 136.75665 1.000 106.27338 1274 SER A N 1
ATOM 7760 C CA . SER A 1 1274 ? 150.94811 128.69826 136.98413 1.000 108.83878 1274 SER A CA 1
ATOM 7761 C C . SER A 1 1274 ? 151.46018 129.51536 135.80693 1.000 114.46172 1274 SER A C 1
ATOM 7762 O O . SER A 1 1274 ? 150.85717 130.52793 135.43423 1.000 118.42334 1274 SER A O 1
ATOM 7765 N N . SER A 1 1275 ? 152.57601 129.09304 135.21079 1.000 110.98266 1275 SER A N 1
ATOM 7766 C CA . SER A 1 1275 ? 153.04774 129.73751 133.99208 1.000 108.28208 1275 SER A CA 1
ATOM 7767 C C . SER A 1 1275 ? 152.10931 129.47653 132.82247 1.000 108.90692 1275 SER A C 1
ATOM 7768 O O . SER A 1 1275 ? 151.96567 130.33136 131.94214 1.000 119.03923 1275 SER A O 1
ATOM 7771 N N . ALA A 1 1276 ? 151.46856 128.30764 132.79300 1.000 106.97965 1276 ALA A N 1
ATOM 7772 C CA . ALA A 1 1276 ? 150.59866 127.94549 131.68274 1.000 105.60185 1276 ALA A CA 1
ATOM 7773 C C . ALA A 1 1276 ? 149.25615 128.66403 131.71229 1.000 106.12195 1276 ALA A C 1
ATOM 7774 O O . ALA A 1 1276 ? 148.61343 128.78052 130.66452 1.000 113.68942 1276 ALA A O 1
ATOM 7776 N N . SER A 1 1277 ? 148.81209 129.14043 132.87783 1.000 107.12616 1277 SER A N 1
ATOM 7777 C CA . SER A 1 1277 ? 147.53035 129.84214 132.94547 1.000 111.26760 1277 SER A CA 1
ATOM 7778 C C . SER A 1 1277 ? 147.57207 131.22177 132.29054 1.000 117.69546 1277 SER A C 1
ATOM 7779 O O . SER A 1 1277 ? 146.51379 131.76666 131.93662 1.000 127.69332 1277 SER A O 1
ATOM 7782 N N . GLU A 1 1278 ? 148.76625 131.79370 132.12248 1.000 121.63705 1278 GLU A N 1
ATOM 7783 C CA . GLU A 1 1278 ? 148.88014 133.15432 131.60830 1.000 120.17655 1278 GLU A CA 1
ATOM 7784 C C . GLU A 1 1278 ? 148.38868 133.25478 130.17004 1.000 122.89738 1278 GLU A C 1
ATOM 7785 O O . GLU A 1 1278 ? 147.79856 134.26846 129.77990 1.000 130.86683 1278 GLU A O 1
ATOM 7791 N N . PHE A 1 1279 ? 148.64117 132.22592 129.35900 1.000 100.41446 1279 PHE A N 1
ATOM 7792 C CA . PHE A 1 1279 ? 148.18336 132.25114 127.97336 1.000 100.13982 1279 PHE A CA 1
ATOM 7793 C C . PHE A 1 1279 ? 146.66345 132.32770 127.90268 1.000 106.76630 1279 PHE A C 1
ATOM 7794 O O . PHE A 1 1279 ? 146.10087 133.12099 127.13619 1.000 115.20344 1279 PHE A O 1
ATOM 7802 N N . ALA A 1 1280 ? 145.98162 131.51085 128.70802 1.000 103.19944 1280 ALA A N 1
ATOM 7803 C CA . ALA A 1 1280 ? 144.52498 131.54963 128.74429 1.000 104.29853 1280 ALA A CA 1
ATOM 7804 C C . ALA A 1 1280 ? 144.02595 132.89894 129.23889 1.000 107.35712 1280 ALA A C 1
ATOM 7805 O O . ALA A 1 1280 ? 143.03869 133.43510 128.71754 1.000 114.55466 1280 ALA A O 1
ATOM 7807 N N . GLU A 1 1281 ? 144.69619 133.46388 130.24695 1.000 109.07946 1281 GLU A N 1
ATOM 7808 C CA . GLU A 1 1281 ? 144.30314 134.78287 130.73635 1.000 104.37780 1281 GLU A CA 1
ATOM 7809 C C . GLU A 1 1281 ? 144.41252 135.83856 129.63925 1.000 107.60340 1281 GLU A C 1
ATOM 7810 O O . GLU A 1 1281 ? 143.50646 136.66505 129.46466 1.000 113.42148 1281 GLU A O 1
ATOM 7816 N N . VAL A 1 1282 ? 145.51086 135.81730 128.88228 1.000 95.76042 1282 VAL A N 1
ATOM 7817 C CA . VAL A 1 1282 ? 145.70929 136.79719 127.81795 1.000 91.87365 1282 VAL A CA 1
ATOM 7818 C C . VAL A 1 1282 ? 144.66497 136.62443 126.72157 1.000 94.71270 1282 VAL A C 1
ATOM 7819 O O . VAL A 1 1282 ? 144.13910 137.60851 126.18837 1.000 104.66525 1282 VAL A O 1
ATOM 7823 N N . ILE A 1 1283 ? 144.35175 135.37835 126.35942 1.000 94.92122 1283 ILE A N 1
ATOM 7824 C CA . ILE A 1 1283 ? 143.34297 135.14648 125.32637 1.000 94.09907 1283 ILE A CA 1
ATOM 7825 C C . ILE A 1 1283 ? 141.97891 135.65563 125.78254 1.000 93.03580 1283 ILE A C 1
ATOM 7826 O O . ILE A 1 1283 ? 141.23441 136.27291 125.00620 1.000 97.55327 1283 ILE A O 1
ATOM 7831 N N . THR A 1 1284 ? 141.62605 135.40441 127.04564 1.000 91.79832 1284 THR A N 1
ATOM 7832 C CA . THR A 1 1284 ? 140.34995 135.89101 127.56141 1.000 94.09742 1284 THR A CA 1
ATOM 7833 C C . THR A 1 1284 ? 140.29612 137.41506 127.55864 1.000 94.35609 1284 THR A C 1
ATOM 7834 O O . THR A 1 1284 ? 139.26650 138.00996 127.21189 1.000 96.23787 1284 THR A O 1
ATOM 7838 N N . ASN A 1 1285 ? 141.39668 138.06721 127.93966 1.000 97.52399 1285 ASN A N 1
ATOM 7839 C CA . ASN A 1 1285 ? 141.42013 139.52681 127.91774 1.000 95.02605 1285 ASN A CA 1
ATOM 7840 C C . ASN A 1 1285 ? 141.32214 140.06317 126.49420 1.000 96.69390 1285 ASN A C 1
ATOM 7841 O O . ASN A 1 1285 ? 140.70887 141.11078 126.26162 1.000 99.73223 1285 ASN A O 1
ATOM 7846 N N . THR A 1 1286 ? 141.92679 139.36608 125.52992 1.000 91.77710 1286 THR A N 1
ATOM 7847 C CA . THR A 1 1286 ? 141.79325 139.76959 124.13302 1.000 83.37188 1286 THR A CA 1
ATOM 7848 C C . THR A 1 1286 ? 140.34463 139.67485 123.67108 1.000 85.76319 1286 THR A C 1
ATOM 7849 O O . THR A 1 1286 ? 139.84535 140.56585 122.97207 1.000 93.82223 1286 THR A O 1
ATOM 7853 N N . TYR A 1 1287 ? 139.65416 138.59856 124.05363 1.000 92.81876 1287 TYR A N 1
ATOM 7854 C CA . TYR A 1 1287 ? 138.23494 138.47817 123.72704 1.000 88.21550 1287 TYR A CA 1
ATOM 7855 C C . TYR A 1 1287 ? 137.42923 139.61389 124.34851 1.000 89.11491 1287 TYR A C 1
ATOM 7856 O O . TYR A 1 1287 ? 136.55799 140.20442 123.69424 1.000 90.32637 1287 TYR A O 1
ATOM 7865 N N . GLY A 1 1288 ? 137.71696 139.94266 125.60895 1.000 89.06767 1288 GLY A N 1
ATOM 7866 C CA . GLY A 1 1288 ? 137.01341 141.04077 126.25396 1.000 84.31050 1288 GLY A CA 1
ATOM 7867 C C . GLY A 1 1288 ? 137.24547 142.37448 125.56819 1.000 88.34494 1288 GLY A C 1
ATOM 7868 O O . GLY A 1 1288 ? 136.31095 143.15858 125.38042 1.000 86.54219 1288 GLY A O 1
ATOM 7869 N N . TRP A 1 1289 ? 138.49496 142.65133 125.18627 1.000 95.48698 1289 TRP A N 1
ATOM 7870 C CA . TRP A 1 1289 ? 138.79374 143.89078 124.47501 1.000 82.38168 1289 TRP A CA 1
ATOM 7871 C C . TRP A 1 1289 ? 138.08145 143.94158 123.13217 1.000 79.16165 1289 TRP A C 1
ATOM 7872 O O . TRP A 1 1289 ? 137.56688 144.99216 122.73433 1.000 83.39565 1289 TRP A O 1
ATOM 7883 N N . ASN A 1 1290 ? 138.05082 142.81879 122.41188 1.000 94.77573 1290 ASN A N 1
ATOM 7884 C CA . ASN A 1 1290 ? 137.34060 142.78963 121.13894 1.000 86.77389 1290 ASN A CA 1
ATOM 7885 C C . ASN A 1 1290 ? 135.85096 143.03526 121.32892 1.000 87.07554 1290 ASN A C 1
ATOM 7886 O O . ASN A 1 1290 ? 135.20520 143.63344 120.46218 1.000 89.86830 1290 ASN A O 1
ATOM 7891 N N . VAL A 1 1291 ? 135.28562 142.57729 122.44587 1.000 96.94475 1291 VAL A N 1
ATOM 7892 C CA . VAL A 1 1291 ? 133.88043 142.86534 122.72438 1.000 90.24215 1291 VAL A CA 1
ATOM 7893 C C . VAL A 1 1291 ? 133.68237 144.35092 123.01135 1.000 90.84444 1291 VAL A C 1
ATOM 7894 O O . VAL A 1 1291 ? 132.76401 144.98430 122.47887 1.000 85.67540 1291 VAL A O 1
ATOM 7898 N N . MET A 1 1292 ? 134.53883 144.92987 123.85745 1.000 104.81497 1292 MET A N 1
ATOM 7899 C CA . MET A 1 1292 ? 134.32144 146.30541 124.30443 1.000 93.02019 1292 MET A CA 1
ATOM 7900 C C . MET A 1 1292 ? 134.56689 147.31515 123.18754 1.000 99.34998 1292 MET A C 1
ATOM 7901 O O . MET A 1 1292 ? 133.74168 148.20450 122.95221 1.000 102.67312 1292 MET A O 1
ATOM 7906 N N . LYS A 1 1293 ? 135.69890 147.20287 122.49380 1.000 103.18702 1293 LYS A N 1
ATOM 7907 C CA . LYS A 1 1293 ? 136.10414 148.17114 121.47420 1.000 94.07868 1293 LYS A CA 1
ATOM 7908 C C . LYS A 1 1293 ? 136.49270 147.41565 120.21159 1.000 94.25479 1293 LYS A C 1
ATOM 7909 O O . LYS A 1 1293 ? 137.65407 147.01982 120.04363 1.000 96.57778 1293 LYS A O 1
ATOM 7915 N N . PRO A 1 1294 ? 135.54240 147.19465 119.30040 1.000 96.20517 1294 PRO A N 1
ATOM 7916 C CA . PRO A 1 1294 ? 135.83003 146.35847 118.12283 1.000 96.14610 1294 PRO A CA 1
ATOM 7917 C C . PRO A 1 1294 ? 136.95297 146.88051 117.24497 1.000 99.96759 1294 PRO A C 1
ATOM 7918 O O . PRO A 1 1294 ? 137.66567 146.07813 116.63042 1.000 103.28299 1294 PRO A O 1
ATOM 7922 N N . ALA A 1 1295 ? 137.13709 148.19821 117.16389 1.000 107.34372 1295 ALA A N 1
ATOM 7923 C CA . ALA A 1 1295 ? 138.09272 148.76636 116.22137 1.000 105.09361 1295 ALA A CA 1
ATOM 7924 C C . ALA A 1 1295 ? 139.54377 148.57551 116.64122 1.000 106.85796 1295 ALA A C 1
ATOM 7925 O O . ALA A 1 1295 ? 140.43761 148.81232 115.82291 1.000 104.54555 1295 ALA A O 1
ATOM 7927 N N . ALA A 1 1296 ? 139.80472 148.15693 117.87704 1.000 109.81264 1296 ALA A N 1
ATOM 7928 C CA . ALA A 1 1296 ? 141.17141 148.01413 118.35891 1.000 104.86569 1296 ALA A CA 1
ATOM 7929 C C . ALA A 1 1296 ? 141.75604 146.62597 118.13290 1.000 112.78329 1296 ALA A C 1
ATOM 7930 O O . ALA A 1 1296 ? 142.95656 146.43754 118.35374 1.000 116.87661 1296 ALA A O 1
ATOM 7932 N N . ILE A 1 1297 ? 140.95318 145.65692 117.70123 1.000 110.01779 1297 ILE A N 1
ATOM 7933 C CA . ILE A 1 1297 ? 141.40677 144.28787 117.48615 1.000 107.88492 1297 ILE A CA 1
ATOM 7934 C C . ILE A 1 1297 ? 141.18525 143.93265 116.02346 1.000 110.69838 1297 ILE A C 1
ATOM 7935 O O . ILE A 1 1297 ? 140.07644 144.09546 115.50179 1.000 113.44954 1297 ILE A O 1
ATOM 7940 N N . ASP A 1 1298 ? 142.23381 143.44602 115.36898 1.000 124.14334 1298 ASP A N 1
ATOM 7941 C CA . ASP A 1 1298 ? 142.19351 143.10913 113.95449 1.000 123.02300 1298 ASP A CA 1
ATOM 7942 C C . ASP A 1 1298 ? 142.04795 141.60543 113.75159 1.000 126.97697 1298 ASP A C 1
ATOM 7943 O O . ASP A 1 1298 ? 142.28959 140.80185 114.65470 1.000 132.03468 1298 ASP A O 1
ATOM 7948 N N . LYS A 1 1299 ? 141.64248 141.23571 112.53466 1.000 110.30417 1299 LYS A N 1
ATOM 7949 C CA . LYS A 1 1299 ? 141.54379 139.82587 112.17324 1.000 109.58412 1299 LYS A CA 1
ATOM 7950 C C . LYS A 1 1299 ? 142.91820 139.17664 112.07396 1.000 111.24955 1299 LYS A C 1
ATOM 7951 O O . LYS A 1 1299 ? 143.06650 137.98176 112.36508 1.000 116.98558 1299 LYS A O 1
ATOM 7957 N N . GLU A 1 1300 ? 143.93008 139.94604 111.66783 1.000 114.00697 1300 GLU A N 1
ATOM 7958 C CA . GLU A 1 1300 ? 145.27360 139.39822 111.53122 1.000 109.76870 1300 GLU A CA 1
ATOM 7959 C C . GLU A 1 1300 ? 145.83940 138.95075 112.87097 1.000 112.80300 1300 GLU A C 1
ATOM 7960 O O . GLU A 1 1300 ? 146.63589 138.00905 112.92016 1.000 117.62112 1300 GLU A O 1
ATOM 7966 N N . LEU A 1 1301 ? 145.43931 139.59958 113.96561 1.000 100.19435 1301 LEU A N 1
ATOM 7967 C CA . LEU A 1 1301 ? 145.88621 139.16194 115.28438 1.000 101.82036 1301 LEU A CA 1
ATOM 7968 C C . LEU A 1 1301 ? 145.35274 137.77064 115.60821 1.000 107.38484 1301 LEU A C 1
ATOM 7969 O O . LEU A 1 1301 ? 146.09617 136.89778 116.07677 1.000 116.03579 1301 LEU A O 1
ATOM 7974 N N . TRP A 1 1302 ? 144.06274 137.54139 115.34937 1.000 94.70528 1302 TRP A N 1
ATOM 7975 C CA . TRP A 1 1302 ? 143.49357 136.21475 115.55696 1.000 86.96429 1302 TRP A CA 1
ATOM 7976 C C . TRP A 1 1302 ? 144.14925 135.18907 114.64403 1.000 96.89552 1302 TRP A C 1
ATOM 7977 O O . TRP A 1 1302 ? 144.40514 134.05278 115.05845 1.000 103.08512 1302 TRP A O 1
ATOM 7988 N N . ASP A 1 1303 ? 144.42703 135.57015 113.39482 1.000 107.79812 1303 ASP A N 1
ATOM 7989 C CA . ASP A 1 1303 ? 145.09134 134.64765 112.47865 1.000 103.75725 1303 ASP A CA 1
ATOM 7990 C C . ASP A 1 1303 ? 146.48284 134.27275 112.97601 1.000 103.27439 1303 ASP A C 1
ATOM 7991 O O . ASP A 1 1303 ? 146.88127 133.10485 112.90418 1.000 115.53395 1303 ASP A O 1
ATOM 7996 N N . ASN A 1 1304 ? 147.24042 135.25071 113.47663 1.000 90.19034 1304 ASN A N 1
ATOM 7997 C CA . ASN A 1 1304 ? 148.57359 134.96512 113.99768 1.000 88.39199 1304 ASN A CA 1
ATOM 7998 C C . ASN A 1 1304 ? 148.50971 134.06847 115.22673 1.000 93.87823 1304 ASN A C 1
ATOM 7999 O O . ASN A 1 1304 ? 149.32613 133.15066 115.37489 1.000 105.86969 1304 ASN A O 1
ATOM 8004 N N . ILE A 1 1305 ? 147.55176 134.32043 116.12183 1.000 95.12473 1305 ILE A N 1
ATOM 8005 C CA . ILE A 1 1305 ? 147.39736 133.46388 117.29582 1.000 94.95975 1305 ILE A CA 1
ATOM 8006 C C . ILE A 1 1305 ? 147.06028 132.03881 116.87390 1.000 95.73469 1305 ILE A C 1
ATOM 8007 O O . ILE A 1 1305 ? 147.60399 131.06736 117.41614 1.000 100.62162 1305 ILE A O 1
ATOM 8012 N N . TYR A 1 1306 ? 146.16303 131.89247 115.89566 1.000 94.03779 1306 TYR A N 1
ATOM 8013 C CA . TYR A 1 1306 ? 145.81659 130.56902 115.38766 1.000 89.00223 1306 TYR A CA 1
ATOM 8014 C C . TYR A 1 1306 ? 147.03199 129.86868 114.79435 1.000 90.63670 1306 TYR A C 1
ATOM 8015 O O . TYR A 1 1306 ? 147.25012 128.67657 115.03557 1.000 95.32870 1306 TYR A O 1
ATOM 8024 N N . ASN A 1 1307 ? 147.83366 130.59270 114.01188 1.000 100.77537 1307 ASN A N 1
ATOM 8025 C CA . ASN A 1 1307 ? 149.02008 129.99074 113.41273 1.000 91.66346 1307 ASN A CA 1
ATOM 8026 C C . ASN A 1 1307 ? 150.01344 129.54509 114.47624 1.000 96.04143 1307 ASN A C 1
ATOM 8027 O O . ASN A 1 1307 ? 150.61992 128.47483 114.35903 1.000 104.27059 1307 ASN A O 1
ATOM 8032 N N . VAL A 1 1308 ? 150.20307 130.35677 115.51647 1.000 97.34905 1308 VAL A N 1
ATOM 8033 C CA . VAL A 1 1308 ? 151.21266 130.04090 116.52272 1.000 96.04639 1308 VAL A CA 1
ATOM 8034 C C . VAL A 1 1308 ? 150.76789 128.87093 117.39468 1.000 99.96211 1308 VAL A C 1
ATOM 8035 O O . VAL A 1 1308 ? 151.53478 127.93104 117.63267 1.000 98.42481 1308 VAL A O 1
ATOM 8039 N N . TYR A 1 1309 ? 149.52557 128.90049 117.87984 1.000 107.53512 1309 TYR A N 1
ATOM 8040 C CA . TYR A 1 1309 ? 149.12274 127.99187 118.94691 1.000 98.95580 1309 TYR A CA 1
ATOM 8041 C C . TYR A 1 1309 ? 148.28319 126.80664 118.48700 1.000 103.93678 1309 TYR A C 1
ATOM 8042 O O . TYR A 1 1309 ? 147.99797 125.92688 119.30482 1.000 107.56230 1309 TYR A O 1
ATOM 8051 N N . VAL A 1 1310 ? 147.87923 126.74801 117.22077 1.000 102.49528 1310 VAL A N 1
ATOM 8052 C CA . VAL A 1 1310 ? 147.07861 125.62066 116.75388 1.000 100.69374 1310 VAL A CA 1
ATOM 8053 C C . VAL A 1 1310 ? 147.85477 124.84249 115.69924 1.000 101.99341 1310 VAL A C 1
ATOM 8054 O O . VAL A 1 1310 ? 147.69981 123.62315 115.57140 1.000 107.90941 1310 VAL A O 1
ATOM 8058 N N . LYS A 1 1311 ? 148.71274 125.53520 114.94988 1.000 107.89248 1311 LYS A N 1
ATOM 8059 C CA . LYS A 1 1311 ? 149.50186 124.89948 113.90599 1.000 111.52367 1311 LYS A CA 1
ATOM 8060 C C . LYS A 1 1311 ? 150.96978 124.73056 114.26453 1.000 116.54035 1311 LYS A C 1
ATOM 8061 O O . LYS A 1 1311 ? 151.65535 123.93635 113.61338 1.000 116.34671 1311 LYS A O 1
ATOM 8067 N N . ASP A 1 1312 ? 151.46217 125.45191 115.27311 1.000 128.06435 1312 ASP A N 1
ATOM 8068 C CA . ASP A 1 1312 ? 152.84685 125.35444 115.73556 1.000 128.67845 1312 ASP A CA 1
ATOM 8069 C C . ASP A 1 1312 ? 153.82753 125.64223 114.59599 1.000 127.88039 1312 ASP A C 1
ATOM 8070 O O . ASP A 1 1312 ? 154.62035 124.79262 114.18588 1.000 125.16125 1312 ASP A O 1
ATOM 8075 N N . GLU A 1 1313 ? 153.75583 126.87199 114.08471 1.000 130.78413 1313 GLU A N 1
ATOM 8076 C CA . GLU A 1 1313 ? 154.61977 127.27586 112.98360 1.000 132.25685 1313 GLU A CA 1
ATOM 8077 C C . GLU A 1 1313 ? 156.02460 127.64714 113.43516 1.000 135.14395 1313 GLU A C 1
ATOM 8078 O O . GLU A 1 1313 ? 156.92247 127.74511 112.59256 1.000 134.61406 1313 GLU A O 1
ATOM 8084 N N . LEU A 1 1314 ? 156.23794 127.85815 114.73069 1.000 127.60188 1314 LEU A N 1
ATOM 8085 C CA . LEU A 1 1314 ? 157.56151 128.17030 115.25212 1.000 125.00194 1314 LEU A CA 1
ATOM 8086 C C . LEU A 1 1314 ? 158.35989 126.92794 115.62295 1.000 124.45778 1314 LEU A C 1
ATOM 8087 O O . LEU A 1 1314 ? 159.53085 127.05394 115.99486 1.000 126.43333 1314 LEU A O 1
ATOM 8092 N N . ASN A 1 1315 ? 157.75561 125.74126 115.52869 1.000 129.87366 1315 ASN A N 1
ATOM 8093 C CA . ASN A 1 1315 ? 158.42913 124.47179 115.80954 1.000 126.04585 1315 ASN A CA 1
ATOM 8094 C C . ASN A 1 1315 ? 158.98966 124.43724 117.23080 1.000 127.66170 1315 ASN A C 1
ATOM 8095 O O . ASN A 1 1315 ? 160.13614 124.05043 117.46416 1.000 126.44873 1315 ASN A O 1
ATOM 8100 N N . LEU A 1 1316 ? 158.16067 124.84763 118.19218 1.000 125.82004 1316 LEU A N 1
ATOM 8101 C CA . LEU A 1 1316 ? 158.54334 124.83334 119.59581 1.000 125.79769 1316 LEU A CA 1
ATOM 8102 C C . LEU A 1 1316 ? 157.94040 123.68081 120.38381 1.000 127.21468 1316 LEU A C 1
ATOM 8103 O O . LEU A 1 1316 ? 158.45977 123.35229 121.45412 1.000 128.66023 1316 LEU A O 1
ATOM 8108 N N . GLY A 1 1317 ? 156.87044 123.06361 119.88959 1.000 124.26899 1317 GLY A N 1
ATOM 8109 C CA . GLY A 1 1317 ? 156.24511 121.95950 120.58937 1.000 117.52442 1317 GLY A CA 1
ATOM 8110 C C . GLY A 1 1317 ? 155.47621 122.39455 121.81832 1.000 120.42252 1317 GLY A C 1
ATOM 8111 O O . GLY A 1 1317 ? 155.82425 122.01718 122.94039 1.000 122.76795 1317 GLY A O 1
ATOM 8112 N N . VAL A 1 1318 ? 154.42581 123.18731 121.61983 1.000 120.66717 1318 VAL A N 1
ATOM 8113 C CA . VAL A 1 1318 ? 153.66449 123.71587 122.74541 1.000 121.72595 1318 VAL A CA 1
ATOM 8114 C C . VAL A 1 1318 ? 152.55096 122.76942 123.18909 1.000 123.44127 1318 VAL A C 1
ATOM 8115 O O . VAL A 1 1318 ? 152.16353 122.78160 124.36320 1.000 128.20489 1318 VAL A O 1
ATOM 8119 N N . LYS A 1 1319 ? 152.02151 121.95206 122.27649 1.000 112.27786 1319 LYS A N 1
ATOM 8120 C CA . LYS A 1 1319 ? 150.93884 121.04570 122.64229 1.000 112.38453 1319 LYS A CA 1
ATOM 8121 C C . LYS A 1 1319 ? 151.39674 120.02773 123.67840 1.000 119.22452 1319 LYS A C 1
ATOM 8122 O O . LYS A 1 1319 ? 150.66782 119.73168 124.63145 1.000 124.26294 1319 LYS A O 1
ATOM 8128 N N . GLN A 1 1320 ? 152.60457 119.48458 123.51219 1.000 120.55193 1320 GLN A N 1
ATOM 8129 C CA . GLN A 1 1320 ? 153.13560 118.54722 124.49664 1.000 116.83051 1320 GLN A CA 1
ATOM 8130 C C . GLN A 1 1320 ? 153.34691 119.22654 125.84271 1.000 119.11595 1320 GLN A C 1
ATOM 8131 O O . GLN A 1 1320 ? 153.08259 118.63387 126.89558 1.000 126.27565 1320 GLN A O 1
ATOM 8137 N N . TYR A 1 1321 ? 153.82736 120.47073 125.82675 1.000 109.02410 1321 TYR A N 1
ATOM 8138 C CA . TYR A 1 1321 ? 154.01501 121.21680 127.06598 1.000 107.29150 1321 TYR A CA 1
ATOM 8139 C C . TYR A 1 1321 ? 152.69219 121.40096 127.79906 1.000 109.71831 1321 TYR A C 1
ATOM 8140 O O . TYR A 1 1321 ? 152.60471 121.18444 129.01396 1.000 116.25557 1321 TYR A O 1
ATOM 8149 N N . PHE A 1 1322 ? 151.64144 121.78167 127.07031 1.000 102.77656 1322 PHE A N 1
ATOM 8150 C CA . PHE A 1 1322 ? 150.34002 121.95711 127.70707 1.000 97.39489 1322 PHE A CA 1
ATOM 8151 C C . PHE A 1 1322 ? 149.77700 120.63089 128.20207 1.000 101.09097 1322 PHE A C 1
ATOM 8152 O O . PHE A 1 1322 ? 149.15719 120.57656 129.26977 1.000 110.90592 1322 PHE A O 1
ATOM 8160 N N . GLU A 1 1323 ? 149.97405 119.55267 127.44010 1.000 112.85808 1323 GLU A N 1
ATOM 8161 C CA . GLU A 1 1323 ? 149.49008 118.24517 127.87191 1.000 113.23968 1323 GLU A CA 1
ATOM 8162 C C . GLU A 1 1323 ? 150.18042 117.79281 129.15090 1.000 115.91830 1323 GLU A C 1
ATOM 8163 O O . GLU A 1 1323 ? 149.54223 117.21788 130.04005 1.000 117.12964 1323 GLU A O 1
ATOM 8169 N N . GLN A 1 1324 ? 151.48501 118.03631 129.26041 1.000 123.84012 1324 GLN A N 1
ATOM 8170 C CA . GLN A 1 1324 ? 152.23208 117.60488 130.43309 1.000 118.71860 1324 GLN A CA 1
ATOM 8171 C C . GLN A 1 1324 ? 152.11885 118.56226 131.61171 1.000 122.76578 1324 GLN A C 1
ATOM 8172 O O . GLN A 1 1324 ? 152.47932 118.17783 132.72839 1.000 125.09584 1324 GLN A O 1
ATOM 8178 N N . GLN A 1 1325 ? 151.63469 119.78642 131.40799 1.000 119.08318 1325 GLN A N 1
ATOM 8179 C CA . GLN A 1 1325 ? 151.54053 120.74903 132.49880 1.000 112.37782 1325 GLN A CA 1
ATOM 8180 C C . GLN A 1 1325 ? 150.11051 121.11099 132.87311 1.000 113.29958 1325 GLN A C 1
ATOM 8181 O O . GLN A 1 1325 ? 149.73339 120.97923 134.04066 1.000 116.07079 1325 GLN A O 1
ATOM 8187 N N . ASN A 1 1326 ? 149.29455 121.56755 131.92011 1.000 113.76140 1326 ASN A N 1
ATOM 8188 C CA . ASN A 1 1326 ? 147.96560 122.05665 132.27313 1.000 113.68921 1326 ASN A CA 1
ATOM 8189 C C . ASN A 1 1326 ? 147.01870 122.03260 131.07692 1.000 118.44792 1326 ASN A C 1
ATOM 8190 O O . ASN A 1 1326 ? 146.91363 123.02828 130.35044 1.000 127.78883 1326 ASN A O 1
ATOM 8195 N N . PRO A 1 1327 ? 146.31877 120.92067 130.83628 1.000 107.51807 1327 PRO A N 1
ATOM 8196 C CA . PRO A 1 1327 ? 145.38069 120.86856 129.69951 1.000 108.23240 1327 PRO A CA 1
ATOM 8197 C C . PRO A 1 1327 ? 144.21735 121.84210 129.80791 1.000 111.72132 1327 PRO A C 1
ATOM 8198 O O . PRO A 1 1327 ? 143.63866 122.21530 128.77473 1.000 122.21794 1327 PRO A O 1
ATOM 8202 N N . ALA A 1 1328 ? 143.85314 122.25815 131.02303 1.000 102.20512 1328 ALA A N 1
ATOM 8203 C CA . ALA A 1 1328 ? 142.69959 123.13405 131.19712 1.000 101.36356 1328 ALA A CA 1
ATOM 8204 C C . ALA A 1 1328 ? 142.90461 124.46769 130.49194 1.000 109.17470 1328 ALA A C 1
ATOM 8205 O O . ALA A 1 1328 ? 141.95882 125.03489 129.93150 1.000 112.09073 1328 ALA A O 1
ATOM 8207 N N . ALA A 1 1329 ? 144.13408 124.98501 130.50997 1.000 109.56092 1329 ALA A N 1
ATOM 8208 C CA . ALA A 1 1329 ? 144.41869 126.23484 129.81549 1.000 108.69368 1329 ALA A CA 1
ATOM 8209 C C . ALA A 1 1329 ? 144.19561 126.09705 128.31494 1.000 114.04905 1329 ALA A C 1
ATOM 8210 O O . ALA A 1 1329 ? 143.62364 126.99120 127.68104 1.000 123.50286 1329 ALA A O 1
ATOM 8212 N N . LEU A 1 1330 ? 144.64165 124.98415 127.72830 1.000 97.84905 1330 LEU A N 1
ATOM 8213 C CA . LEU A 1 1330 ? 144.43633 124.76830 126.29963 1.000 99.67225 1330 LEU A CA 1
ATOM 8214 C C . LEU A 1 1330 ? 142.95347 124.64428 125.96916 1.000 105.67858 1330 LEU A C 1
ATOM 8215 O O . LEU A 1 1330 ? 142.48302 125.19216 124.95989 1.000 114.85214 1330 LEU A O 1
ATOM 8220 N N . GLU A 1 1331 ? 142.19876 123.93184 126.81257 1.000 109.51366 1331 GLU A N 1
ATOM 8221 C CA . GLU A 1 1331 ? 140.75517 123.85174 126.60896 1.000 105.57707 1331 GLU A CA 1
ATOM 8222 C C . GLU A 1 1331 ? 140.12209 125.23567 126.63984 1.000 110.15124 1331 GLU A C 1
ATOM 8223 O O . GLU A 1 1331 ? 139.28311 125.56524 125.79111 1.000 118.31272 1331 GLU A O 1
ATOM 8229 N N . GLU A 1 1332 ? 140.51849 126.06065 127.61143 1.000 113.74126 1332 GLU A N 1
ATOM 8230 C CA . GLU A 1 1332 ? 139.95945 127.40264 127.72587 1.000 114.52803 1332 GLU A CA 1
ATOM 8231 C C . GLU A 1 1332 ? 140.29219 128.24945 126.50421 1.000 118.63749 1332 GLU A C 1
ATOM 8232 O O . GLU A 1 1332 ? 139.43423 128.97887 125.99518 1.000 124.18848 1332 GLU A O 1
ATOM 8238 N N . MET A 1 1333 ? 141.53512 128.17160 126.02419 1.000 104.33773 1333 MET A N 1
ATOM 8239 C CA . MET A 1 1333 ? 141.93266 128.95483 124.85711 1.000 99.52851 1333 MET A CA 1
ATOM 8240 C C . MET A 1 1333 ? 141.12152 128.56245 123.62838 1.000 101.80020 1333 MET A C 1
ATOM 8241 O O . MET A 1 1333 ? 140.61688 129.42680 122.89547 1.000 113.34531 1333 MET A O 1
ATOM 8246 N N . THR A 1 1334 ? 140.98204 127.25531 123.38781 1.000 96.72772 1334 THR A N 1
ATOM 8247 C CA . THR A 1 1334 ? 140.20514 126.80833 122.23553 1.000 95.23356 1334 THR A CA 1
ATOM 8248 C C . THR A 1 1334 ? 138.74728 127.23554 122.35463 1.000 98.89948 1334 THR A C 1
ATOM 8249 O O . THR A 1 1334 ? 138.13775 127.67429 121.36976 1.000 104.86519 1334 THR A O 1
ATOM 8253 N N . ALA A 1 1335 ? 138.17413 127.12734 123.55695 1.000 94.67277 1335 ALA A N 1
ATOM 8254 C CA . ALA A 1 1335 ? 136.78699 127.53464 123.75262 1.000 87.53320 1335 ALA A CA 1
ATOM 8255 C C . ALA A 1 1335 ? 136.60282 129.02657 123.50478 1.000 96.19719 1335 ALA A C 1
ATOM 8256 O O . ALA A 1 1335 ? 135.60870 129.44235 122.89980 1.000 104.26356 1335 ALA A O 1
ATOM 8258 N N . VAL A 1 1336 ? 137.54525 129.84984 123.97083 1.000 102.62033 1336 VAL A N 1
ATOM 8259 C CA . VAL A 1 1336 ? 137.43161 131.29363 123.77443 1.000 98.61640 1336 VAL A CA 1
ATOM 8260 C C . VAL A 1 1336 ? 137.51494 131.64215 122.29442 1.000 95.07689 1336 VAL A C 1
ATOM 8261 O O . VAL A 1 1336 ? 136.74365 132.47098 121.79209 1.000 98.15259 1336 VAL A O 1
ATOM 8265 N N . MET A 1 1337 ? 138.45110 131.02182 121.57119 1.000 94.91256 1337 MET A N 1
ATOM 8266 C CA . MET A 1 1337 ? 138.55886 131.29757 120.14047 1.000 85.22273 1337 MET A CA 1
ATOM 8267 C C . MET A 1 1337 ? 137.29583 130.87077 119.39772 1.000 91.44866 1337 MET A C 1
ATOM 8268 O O . MET A 1 1337 ? 136.81075 131.58807 118.51131 1.000 100.55592 1337 MET A O 1
ATOM 8273 N N . LEU A 1 1338 ? 136.73392 129.71485 119.75844 1.000 95.87557 1338 LEU A N 1
ATOM 8274 C CA . LEU A 1 1338 ? 135.50556 129.26604 119.10991 1.000 88.53489 1338 LEU A CA 1
ATOM 8275 C C . LEU A 1 1338 ? 134.33123 130.18586 119.42868 1.000 87.10903 1338 LEU A C 1
ATOM 8276 O O . LEU A 1 1338 ? 133.48963 130.44496 118.56204 1.000 93.00202 1338 LEU A O 1
ATOM 8281 N N . GLU A 1 1339 ? 134.24892 130.68498 120.66375 1.000 99.80124 1339 GLU A N 1
ATOM 8282 C CA . GLU A 1 1339 ? 133.18296 131.62326 121.00520 1.000 100.78501 1339 GLU A CA 1
ATOM 8283 C C . GLU A 1 1339 ? 133.32339 132.92579 120.22774 1.000 104.01803 1339 GLU A C 1
ATOM 8284 O O . GLU A 1 1339 ? 132.32393 133.49220 119.76561 1.000 107.62621 1339 GLU A O 1
ATOM 8290 N N . SER A 1 1340 ? 134.55602 133.41839 120.07865 1.000 103.45212 1340 SER A N 1
ATOM 8291 C CA . SER A 1 1340 ? 134.78037 134.60712 119.26185 1.000 94.43045 1340 SER A CA 1
ATOM 8292 C C . SER A 1 1340 ? 134.34386 134.37150 117.82352 1.000 91.56031 1340 SER A C 1
ATOM 8293 O O . SER A 1 1340 ? 133.75411 135.25545 117.19288 1.000 94.37969 1340 SER A O 1
ATOM 8296 N N . ALA A 1 1341 ? 134.63234 133.18577 117.28435 1.000 95.05329 1341 ALA A N 1
ATOM 8297 C CA . ALA A 1 1341 ? 134.17835 132.86809 115.93365 1.000 89.88159 1341 ALA A CA 1
ATOM 8298 C C . ALA A 1 1341 ? 132.65555 132.82435 115.85275 1.000 95.45683 1341 ALA A C 1
ATOM 8299 O O . ALA A 1 1341 ? 132.06600 133.27898 114.86615 1.000 97.67446 1341 ALA A O 1
ATOM 8301 N N . ARG A 1 1342 ? 132.00176 132.27295 116.87804 1.000 101.93041 1342 ARG A N 1
ATOM 8302 C CA . ARG A 1 1342 ? 130.54815 132.12906 116.84149 1.000 89.20222 1342 ARG A CA 1
ATOM 8303 C C . ARG A 1 1342 ? 129.84282 133.47636 116.92727 1.000 96.32063 1342 ARG A C 1
ATOM 8304 O O . ARG A 1 1342 ? 128.87091 133.71919 116.20295 1.000 88.48174 1342 ARG A O 1
ATOM 8312 N N . LYS A 1 1343 ? 130.30707 134.36226 117.81101 1.000 113.34348 1343 LYS A N 1
ATOM 8313 C CA . LYS A 1 1343 ? 129.61462 135.62902 118.02508 1.000 103.42000 1343 LYS A CA 1
ATOM 8314 C C . LYS A 1 1343 ? 129.71902 136.57833 116.83885 1.000 106.57454 1343 LYS A C 1
ATOM 8315 O O . LYS A 1 1343 ? 129.01426 137.59202 116.81987 1.000 103.97940 1343 LYS A O 1
ATOM 8321 N N . GLY A 1 1344 ? 130.56769 136.28344 115.85821 1.000 105.73392 1344 GLY A N 1
ATOM 8322 C CA . GLY A 1 1344 ? 130.75764 137.15852 114.72327 1.000 94.93870 1344 GLY A CA 1
ATOM 8323 C C . GLY A 1 1344 ? 131.86782 138.17141 114.87854 1.000 102.43938 1344 GLY A C 1
ATOM 8324 O O . GLY A 1 1344 ? 132.08998 138.96798 113.95869 1.000 107.15475 1344 GLY A O 1
ATOM 8325 N N . LEU A 1 1345 ? 132.56971 138.17052 116.01240 1.000 103.65883 1345 LEU A N 1
ATOM 8326 C CA . LEU A 1 1345 ? 133.66927 139.10670 116.20933 1.000 99.01802 1345 LEU A CA 1
ATOM 8327 C C . LEU A 1 1345 ? 134.85867 138.77580 115.31825 1.000 105.73493 1345 LEU A C 1
ATOM 8328 O O . LEU A 1 1345 ? 135.55819 139.68481 114.85942 1.000 108.76968 1345 LEU A O 1
ATOM 8333 N N . TRP A 1 1346 ? 135.10601 137.49415 115.06825 1.000 104.76220 1346 TRP A N 1
ATOM 8334 C CA . TRP A 1 1346 ? 136.20349 137.04371 114.22426 1.000 101.15207 1346 TRP A CA 1
ATOM 8335 C C . TRP A 1 1346 ? 135.63499 136.38687 112.97558 1.000 103.00688 1346 TRP A C 1
ATOM 8336 O O . TRP A 1 1346 ? 134.75469 135.52626 113.06951 1.000 110.73744 1346 TRP A O 1
ATOM 8347 N N . GLN A 1 1347 ? 136.13622 136.79519 111.81029 1.000 112.69978 1347 GLN A N 1
ATOM 8348 C CA . GLN A 1 1347 ? 135.68222 136.25244 110.53131 1.000 116.81099 1347 GLN A CA 1
ATOM 8349 C C . GLN A 1 1347 ? 136.62157 135.12088 110.12372 1.000 115.00653 1347 GLN A C 1
ATOM 8350 O O . GLN A 1 1347 ? 137.45601 135.25325 109.22948 1.000 116.54394 1347 GLN A O 1
ATOM 8356 N N . ALA A 1 1348 ? 136.47156 133.98773 110.79866 1.000 104.06629 1348 ALA A N 1
ATOM 8357 C CA . ALA A 1 1348 ? 137.28555 132.81397 110.53119 1.000 106.51919 1348 ALA A CA 1
ATOM 8358 C C . ALA A 1 1348 ? 136.72080 132.02261 109.35683 1.000 109.83801 1348 ALA A C 1
ATOM 8359 O O . ALA A 1 1348 ? 135.55820 132.17150 108.97510 1.000 115.75546 1348 ALA A O 1
ATOM 8361 N N . SER A 1 1349 ? 137.56671 131.17071 108.78371 1.000 114.43516 1349 SER A N 1
ATOM 8362 C CA . SER A 1 1349 ? 137.16465 130.31758 107.67900 1.000 109.95435 1349 SER A CA 1
ATOM 8363 C C . SER A 1 1349 ? 136.73332 128.94942 108.20439 1.000 115.53262 1349 SER A C 1
ATOM 8364 O O . SER A 1 1349 ? 136.80497 128.66237 109.40079 1.000 120.91742 1349 SER A O 1
ATOM 8367 N N . GLU A 1 1350 ? 136.27451 128.08902 107.29300 1.000 123.80043 1350 GLU A N 1
ATOM 8368 C CA . GLU A 1 1350 ? 135.77745 126.77734 107.69776 1.000 124.25194 1350 GLU A CA 1
ATOM 8369 C C . GLU A 1 1350 ? 136.89989 125.88166 108.20817 1.000 127.39110 1350 GLU A C 1
ATOM 8370 O O . GLU A 1 1350 ? 136.70875 125.12715 109.16962 1.000 134.46966 1350 GLU A O 1
ATOM 8376 N N . GLU A 1 1351 ? 138.07202 125.94076 107.57199 1.000 123.34068 1351 GLU A N 1
ATOM 8377 C CA . GLU A 1 1351 ? 139.17919 125.07864 107.97456 1.000 125.49698 1351 GLU A CA 1
ATOM 8378 C C . GLU A 1 1351 ? 139.63087 125.38201 109.39720 1.000 128.30375 1351 GLU A C 1
ATOM 8379 O O . GLU A 1 1351 ? 139.89387 124.46332 110.18385 1.000 130.35967 1351 GLU A O 1
ATOM 8385 N N . GLN A 1 1352 ? 139.73231 126.66660 109.74307 1.000 105.40144 1352 GLN A N 1
ATOM 8386 C CA . GLN A 1 1352 ? 140.15591 127.04257 111.08696 1.000 103.27266 1352 GLN A CA 1
ATOM 8387 C C . GLN A 1 1352 ? 139.15723 126.56598 112.13371 1.000 110.74995 1352 GLN A C 1
ATOM 8388 O O . GLN A 1 1352 ? 139.54773 126.04526 113.18692 1.000 121.34123 1352 GLN A O 1
ATOM 8394 N N . VAL A 1 1353 ? 137.86206 126.72844 111.85618 1.000 104.39509 1353 VAL A N 1
ATOM 8395 C CA . VAL A 1 1353 ? 136.83285 126.27958 112.78908 1.000 103.91297 1353 VAL A CA 1
ATOM 8396 C C . VAL A 1 1353 ? 136.88864 124.76799 112.95786 1.000 106.32754 1353 VAL A C 1
ATOM 8397 O O . VAL A 1 1353 ? 136.78591 124.24884 114.07669 1.000 115.51044 1353 VAL A O 1
ATOM 8401 N N . ALA A 1 1354 ? 137.05097 124.03795 111.85185 1.000 95.35837 1354 ALA A N 1
ATOM 8402 C CA . ALA A 1 1354 ? 137.13059 122.58378 111.93225 1.000 97.79611 1354 ALA A CA 1
ATOM 8403 C C . ALA A 1 1354 ? 138.32955 122.13866 112.75933 1.000 107.76532 1354 ALA A C 1
ATOM 8404 O O . ALA A 1 1354 ? 138.21101 121.24405 113.60638 1.000 116.95449 1354 ALA A O 1
ATOM 8406 N N . GLU A 1 1355 ? 139.49264 122.75481 112.53272 1.000 105.11862 1355 GLU A N 1
ATOM 8407 C CA . GLU A 1 1355 ? 140.68285 122.38813 113.29465 1.000 104.43671 1355 GLU A CA 1
ATOM 8408 C C . GLU A 1 1355 ? 140.50684 122.68307 114.77870 1.000 109.28656 1355 GLU A C 1
ATOM 8409 O O . GLU A 1 1355 ? 140.86612 121.85868 115.63141 1.000 114.46208 1355 GLU A O 1
ATOM 8415 N N . LEU A 1 1356 ? 139.95949 123.85658 115.10775 1.000 95.17361 1356 LEU A N 1
ATOM 8416 C CA . LEU A 1 1356 ? 139.74251 124.20031 116.50868 1.000 92.30676 1356 LEU A CA 1
ATOM 8417 C C . LEU A 1 1356 ? 138.78100 123.22600 117.17525 1.000 98.82875 1356 LEU A C 1
ATOM 8418 O O . LEU A 1 1356 ? 139.02282 122.77865 118.30288 1.000 106.18439 1356 LEU A O 1
ATOM 8423 N N . SER A 1 1357 ? 137.68573 122.88234 116.49315 1.000 99.43483 1357 SER A N 1
ATOM 8424 C CA . SER A 1 1357 ? 136.72271 121.94877 117.06655 1.000 97.94461 1357 SER A CA 1
ATOM 8425 C C . SER A 1 1357 ? 137.34616 120.57664 117.28359 1.000 103.19607 1357 SER A C 1
ATOM 8426 O O . SER A 1 1357 ? 137.13502 119.94691 118.32902 1.000 112.59280 1357 SER A O 1
ATOM 8429 N N . LYS A 1 1358 ? 138.12119 120.09856 116.30749 1.000 103.86411 1358 LYS A N 1
ATOM 8430 C CA . LYS A 1 1358 ? 138.76651 118.79748 116.44141 1.000 102.83255 1358 LYS A CA 1
ATOM 8431 C C . LYS A 1 1358 ? 139.71885 118.77731 117.62995 1.000 106.95952 1358 LYS A C 1
ATOM 8432 O O . LYS A 1 1358 ? 139.69286 117.84753 118.44760 1.000 112.15074 1358 LYS A O 1
ATOM 8438 N N . LEU A 1 1359 ? 140.55813 119.80974 117.75181 1.000 96.64218 1359 LEU A N 1
ATOM 8439 C CA . LEU A 1 1359 ? 141.50264 119.86235 118.86346 1.000 90.69622 1359 LEU A CA 1
ATOM 8440 C C . LEU A 1 1359 ? 140.77966 119.93010 120.20311 1.000 98.23989 1359 LEU A C 1
ATOM 8441 O O . LEU A 1 1359 ? 141.15778 119.23799 121.15857 1.000 110.21535 1359 LEU A O 1
ATOM 8446 N N . HIS A 1 1360 ? 139.73237 120.75419 120.29021 1.000 96.14729 1360 HIS A N 1
ATOM 8447 C CA . HIS A 1 1360 ? 138.99785 120.89882 121.54206 1.000 96.52790 1360 HIS A CA 1
ATOM 8448 C C . HIS A 1 1360 ? 138.37041 119.57788 121.96573 1.000 99.64474 1360 HIS A C 1
ATOM 8449 O O . HIS A 1 1360 ? 138.49986 119.15803 123.12302 1.000 102.74147 1360 HIS A O 1
ATOM 8456 N N . THR A 1 1361 ? 137.69063 118.90137 121.03512 1.000 105.82830 1361 THR A N 1
ATOM 8457 C CA . THR A 1 1361 ? 137.04779 117.63637 121.37518 1.000 102.18718 1361 THR A CA 1
ATOM 8458 C C . THR A 1 1361 ? 138.07399 116.58059 121.76270 1.000 105.44199 1361 THR A C 1
ATOM 8459 O O . THR A 1 1361 ? 137.85811 115.81840 122.71260 1.000 109.05605 1361 THR A O 1
ATOM 8463 N N . GLU A 1 1362 ? 139.19866 116.51921 121.04349 1.000 113.35660 1362 GLU A N 1
ATOM 8464 C CA . GLU A 1 1362 ? 140.22947 115.54050 121.37413 1.000 106.94156 1362 GLU A CA 1
ATOM 8465 C C . GLU A 1 1362 ? 140.77060 115.76209 122.78077 1.000 108.79445 1362 GLU A C 1
ATOM 8466 O O . GLU A 1 1362 ? 140.89264 114.81503 123.56848 1.000 112.91104 1362 GLU A O 1
ATOM 8472 N N . ILE A 1 1363 ? 141.09701 117.01258 123.11805 1.000 104.33855 1363 ILE A N 1
ATOM 8473 C CA . ILE A 1 1363 ? 141.64581 117.29404 124.44232 1.000 100.57068 1363 ILE A CA 1
ATOM 8474 C C . ILE A 1 1363 ? 140.62037 116.98364 125.52558 1.000 103.39469 1363 ILE A C 1
ATOM 8475 O O . ILE A 1 1363 ? 140.95156 116.39245 126.56217 1.000 104.44220 1363 ILE A O 1
ATOM 8480 N N . VAL A 1 1364 ? 139.35971 117.37044 125.30586 1.000 110.39584 1364 VAL A N 1
ATOM 8481 C CA . VAL A 1 1364 ? 138.32790 117.12458 126.31074 1.000 105.73235 1364 VAL A CA 1
ATOM 8482 C C . VAL A 1 1364 ? 138.14177 115.63042 126.53578 1.000 104.03474 1364 VAL A C 1
ATOM 8483 O O . VAL A 1 1364 ? 138.04436 115.16906 127.67883 1.000 106.05850 1364 VAL A O 1
ATOM 8487 N N . ASN A 1 1365 ? 138.09269 114.84809 125.45576 1.000 119.71255 1365 ASN A N 1
ATOM 8488 C CA . ASN A 1 1365 ? 137.90920 113.40892 125.60762 1.000 116.06119 1365 ASN A CA 1
ATOM 8489 C C . ASN A 1 1365 ? 139.10664 112.76120 126.28954 1.000 113.22247 1365 ASN A C 1
ATOM 8490 O O . ASN A 1 1365 ? 138.94031 111.84818 127.10538 1.000 115.42141 1365 ASN A O 1
ATOM 8495 N N . THR A 1 1366 ? 140.32177 113.21163 125.97102 1.000 115.97319 1366 THR A N 1
ATOM 8496 C CA . THR A 1 1366 ? 141.50118 112.55093 126.52108 1.000 113.69130 1366 THR A CA 1
ATOM 8497 C C . THR A 1 1366 ? 141.71287 112.89222 127.99276 1.000 113.18623 1366 THR A C 1
ATOM 8498 O O . THR A 1 1366 ? 142.03832 112.00938 128.79446 1.000 107.47396 1366 THR A O 1
ATOM 8502 N N . TYR A 1 1367 ? 141.53358 114.15813 128.37595 1.000 120.36873 1367 TYR A N 1
ATOM 8503 C CA . TYR A 1 1367 ? 141.92819 114.60093 129.70951 1.000 110.53243 1367 TYR A CA 1
ATOM 8504 C C . TYR A 1 1367 ? 140.76871 115.07797 130.57682 1.000 119.99291 1367 TYR A C 1
ATOM 8505 O O . TYR A 1 1367 ? 141.01657 115.67681 131.62996 1.000 124.03798 1367 TYR A O 1
ATOM 8514 N N . ARG A 1 1368 ? 139.51728 114.84221 130.16450 1.000 131.21193 1368 ARG A N 1
ATOM 8515 C CA . ARG A 1 1368 ? 138.31361 115.15043 130.93746 1.000 128.49391 1368 ARG A CA 1
ATOM 8516 C C . ARG A 1 1368 ? 138.08542 116.65507 131.06410 1.000 130.15272 1368 ARG A C 1
ATOM 8517 O O . ARG A 1 1368 ? 139.04333 117.43725 131.03932 1.000 136.16995 1368 ARG A O 1
ATOM 8525 N N . PRO A 1 1369 ? 136.83434 117.09777 131.18846 1.000 119.82872 1369 PRO A N 1
ATOM 8526 C CA . PRO A 1 1369 ? 136.56065 118.53897 131.22760 1.000 116.63045 1369 PRO A CA 1
ATOM 8527 C C . PRO A 1 1369 ? 137.11352 119.20528 132.47729 1.000 120.16587 1369 PRO A C 1
ATOM 8528 O O . PRO A 1 1369 ? 137.24581 118.58939 133.53722 1.000 125.03949 1369 PRO A O 1
ATOM 8532 N N . SER A 1 1370 ? 137.43375 120.49189 132.33738 1.000 111.73544 1370 SER A N 1
ATOM 8533 C CA . SER A 1 1370 ? 137.86957 121.30360 133.46658 1.000 110.18400 1370 SER A CA 1
ATOM 8534 C C . SER A 1 1370 ? 136.72447 122.07473 134.10206 1.000 113.28924 1370 SER A C 1
ATOM 8535 O O . SER A 1 1370 ? 136.79137 122.40245 135.29190 1.000 116.24041 1370 SER A O 1
ATOM 8538 N N . CYS A 1 1371 ? 135.68327 122.37076 133.32593 1.000 132.09165 1371 CYS A N 1
ATOM 8539 C CA . CYS A 1 1371 ? 134.46496 123.02190 133.80460 1.000 126.95865 1371 CYS A CA 1
ATOM 8540 C C . CYS A 1 1371 ? 134.73474 124.40713 134.38985 1.000 129.00755 1371 CYS A C 1
ATOM 8541 O O . CYS A 1 1371 ? 134.53513 124.66673 135.57689 1.000 129.32553 1371 CYS A O 1
ATOM 8544 N N . SER A 1 1372 ? 135.18808 125.29867 133.52146 1.000 129.99057 1372 SER A N 1
ATOM 8545 C CA . SER A 1 1372 ? 135.10778 126.72380 133.78259 1.000 128.14157 1372 SER A CA 1
ATOM 8546 C C . SER A 1 1372 ? 133.77419 127.22898 133.23338 1.000 130.01904 1372 SER A C 1
ATOM 8547 O O . SER A 1 1372 ? 132.88575 126.44530 132.89027 1.000 129.40422 1372 SER A O 1
ATOM 8550 N N . GLY A 1 1373 ? 133.61202 128.54863 133.15023 1.000 119.39896 1373 GLY A N 1
ATOM 8551 C CA . GLY A 1 1373 ? 132.37670 129.09214 132.61065 1.000 115.65587 1373 GLY A CA 1
ATOM 8552 C C . GLY A 1 1373 ? 132.19490 128.79350 131.13450 1.000 117.40154 1373 GLY A C 1
ATOM 8553 O O . GLY A 1 1373 ? 131.08425 128.50196 130.68348 1.000 117.05767 1373 GLY A O 1
ATOM 8554 N N . PHE A 1 1374 ? 133.28065 128.86446 130.36146 1.000 115.24301 1374 PHE A N 1
ATOM 8555 C CA . PHE A 1 1374 ? 133.18390 128.66288 128.91964 1.000 111.32632 1374 PHE A CA 1
ATOM 8556 C C . PHE A 1 1374 ? 132.92535 127.20694 128.55466 1.000 113.62650 1374 PHE A C 1
ATOM 8557 O O . PHE A 1 1374 ? 132.25341 126.93373 127.55441 1.000 113.10758 1374 PHE A O 1
ATOM 8565 N N . VAL A 1 1375 ? 133.44398 126.26528 129.33686 1.000 116.33807 1375 VAL A N 1
ATOM 8566 C CA . VAL A 1 1375 ? 133.45578 124.86643 128.91868 1.000 111.99020 1375 VAL A CA 1
ATOM 8567 C C . VAL A 1 1375 ? 132.18199 124.13551 129.32876 1.000 113.21648 1375 VAL A C 1
ATOM 8568 O O . VAL A 1 1375 ? 131.59815 123.40504 128.52532 1.000 117.32860 1375 VAL A O 1
ATOM 8572 N N . CYS A 1 1376 ? 131.72039 124.31332 130.56714 1.000 123.19520 1376 CYS A N 1
ATOM 8573 C CA . CYS A 1 1376 ? 130.62356 123.51197 131.09944 1.000 125.49669 1376 CYS A CA 1
ATOM 8574 C C . CYS A 1 1376 ? 129.36134 124.31704 131.38780 1.000 125.44708 1376 CYS A C 1
ATOM 8575 O O . CYS A 1 1376 ? 128.44280 123.78994 132.02484 1.000 130.07443 1376 CYS A O 1
ATOM 8578 N N . ASP A 1 1377 ? 129.28077 125.57478 130.94787 1.000 125.02957 1377 ASP A N 1
ATOM 8579 C CA . ASP A 1 1377 ? 128.10153 126.37702 131.25290 1.000 125.65482 1377 ASP A CA 1
ATOM 8580 C C . ASP A 1 1377 ? 127.67760 127.24593 130.07276 1.000 128.41289 1377 ASP A C 1
ATOM 8581 O O . ASP A 1 1377 ? 127.16817 128.35459 130.26714 1.000 131.38148 1377 ASP A O 1
ATOM 8586 N N . ASN A 1 1378 ? 127.87783 126.76736 128.84670 1.000 117.64709 1378 ASN A N 1
ATOM 8587 C CA . ASN A 1 1378 ? 127.48667 127.51198 127.64949 1.000 110.51470 1378 ASN A CA 1
ATOM 8588 C C . ASN A 1 1378 ? 126.85965 126.52281 126.67192 1.000 114.55977 1378 ASN A C 1
ATOM 8589 O O . ASN A 1 1378 ? 127.56998 125.75607 126.01602 1.000 123.03386 1378 ASN A O 1
ATOM 8594 N N . ALA A 1 1379 ? 125.52830 126.54522 126.57958 1.000 100.21232 1379 ALA A N 1
ATOM 8595 C CA . ALA A 1 1379 ? 124.82224 125.57119 125.75263 1.000 106.21454 1379 ALA A CA 1
ATOM 8596 C C . ALA A 1 1379 ? 124.98710 125.86313 124.26540 1.000 110.02917 1379 ALA A C 1
ATOM 8597 O O . ALA A 1 1379 ? 125.21448 124.94375 123.46758 1.000 112.08179 1379 ALA A O 1
ATOM 8599 N N . LYS A 1 1380 ? 124.85701 127.13148 123.86978 1.000 109.33792 1380 LYS A N 1
ATOM 8600 C CA . LYS A 1 1380 ? 124.94979 127.47597 122.45476 1.000 103.26585 1380 LYS A CA 1
ATOM 8601 C C . LYS A 1 1380 ? 126.34017 127.19069 121.90585 1.000 106.98478 1380 LYS A C 1
ATOM 8602 O O . LYS A 1 1380 ? 126.48198 126.68229 120.78764 1.000 114.04359 1380 LYS A O 1
ATOM 8608 N N . LEU A 1 1381 ? 127.37938 127.51043 122.67862 1.000 100.07383 1381 LEU A N 1
ATOM 8609 C CA . LEU A 1 1381 ? 128.73688 127.18003 122.26129 1.000 100.87289 1381 LEU A CA 1
ATOM 8610 C C . LEU A 1 1381 ? 128.92253 125.67315 122.15242 1.000 103.70179 1381 LEU A C 1
ATOM 8611 O O . LEU A 1 1381 ? 129.60799 125.18769 121.24640 1.000 110.18795 1381 LEU A O 1
ATOM 8616 N N . ARG A 1 1382 ? 128.32115 124.91820 123.07195 1.000 109.23481 1382 ARG A N 1
ATOM 8617 C CA . ARG A 1 1382 ? 128.40353 123.46290 123.01798 1.000 105.83283 1382 ARG A CA 1
ATOM 8618 C C . ARG A 1 1382 ? 127.78753 122.92483 121.73218 1.000 108.01808 1382 ARG A C 1
ATOM 8619 O O . ARG A 1 1382 ? 128.37425 122.06941 121.05871 1.000 113.26960 1382 ARG A O 1
ATOM 8627 N N . ASP A 1 1383 ? 126.60427 123.42621 121.36844 1.000 111.00213 1383 ASP A N 1
ATOM 8628 C CA . ASP A 1 1383 ? 125.96967 122.98936 120.12710 1.000 108.83007 1383 ASP A CA 1
ATOM 8629 C C . ASP A 1 1383 ? 126.79096 123.39773 118.90987 1.000 111.42880 1383 ASP A C 1
ATOM 8630 O O . ASP A 1 1383 ? 126.92442 122.62544 117.95157 1.000 119.75764 1383 ASP A O 1
ATOM 8635 N N . PHE A 1 1384 ? 127.34211 124.61361 118.92749 1.000 102.16395 1384 PHE A N 1
ATOM 8636 C CA . PHE A 1 1384 ? 128.16139 125.07967 117.81397 1.000 97.74931 1384 PHE A CA 1
ATOM 8637 C C . PHE A 1 1384 ? 129.39119 124.20012 117.62785 1.000 101.26686 1384 PHE A C 1
ATOM 8638 O O . PHE A 1 1384 ? 129.75085 123.85459 116.49709 1.000 99.75949 1384 PHE A O 1
ATOM 8646 N N . ILE A 1 1385 ? 130.04842 123.82728 118.72742 1.000 102.24472 1385 ILE A N 1
ATOM 8647 C CA . ILE A 1 1385 ? 131.21475 122.95423 118.64044 1.000 96.89498 1385 ILE A CA 1
ATOM 8648 C C . ILE A 1 1385 ? 130.81207 121.56730 118.15834 1.000 100.53894 1385 ILE A C 1
ATOM 8649 O O . ILE A 1 1385 ? 131.50551 120.95641 117.33713 1.000 104.75079 1385 ILE A O 1
ATOM 8654 N N . ALA A 1 1386 ? 129.68846 121.04697 118.65730 1.000 110.42512 1386 ALA A N 1
ATOM 8655 C CA . ALA A 1 1386 ? 129.25435 119.71146 118.26187 1.000 108.18567 1386 ALA A CA 1
ATOM 8656 C C . ALA A 1 1386 ? 128.92691 119.64683 116.77565 1.000 110.83321 1386 ALA A C 1
ATOM 8657 O O . ALA A 1 1386 ? 129.19754 118.63598 116.11753 1.000 113.68681 1386 ALA A O 1
ATOM 8659 N N . SER A 1 1387 ? 128.33969 120.71286 116.22767 1.000 110.65009 1387 SER A N 1
ATOM 8660 C CA . SER A 1 1387 ? 127.92079 120.68307 114.83005 1.000 109.03518 1387 SER A CA 1
ATOM 8661 C C . SER A 1 1387 ? 129.09307 120.69147 113.85585 1.000 112.28296 1387 SER A C 1
ATOM 8662 O O . SER A 1 1387 ? 128.91717 120.30181 112.69729 1.000 108.23861 1387 SER A O 1
ATOM 8665 N N . LYS A 1 1388 ? 130.27549 121.12435 114.28760 1.000 116.92506 1388 LYS A N 1
ATOM 8666 C CA . LYS A 1 1388 ? 131.42823 121.25066 113.40514 1.000 114.48784 1388 LYS A CA 1
ATOM 8667 C C . LYS A 1 1388 ? 132.33386 120.02642 113.40967 1.000 116.12250 1388 LYS A C 1
ATOM 8668 O O . LYS A 1 1388 ? 133.33445 120.01512 112.68764 1.000 112.16527 1388 LYS A O 1
ATOM 8674 N N . ALA A 1 1389 ? 132.01888 119.00487 114.19495 1.000 131.82654 1389 ALA A N 1
ATOM 8675 C CA . ALA A 1 1389 ? 132.87208 117.83354 114.34065 1.000 128.97695 1389 ALA A CA 1
ATOM 8676 C C . ALA A 1 1389 ? 132.15882 116.59703 113.80159 1.000 132.45150 1389 ALA A C 1
ATOM 8677 O O . ALA A 1 1389 ? 131.05502 116.67320 113.25788 1.000 130.33606 1389 ALA A O 1
ATOM 8679 N N . ASP A 1 1390 ? 132.80942 115.44697 113.95761 1.000 152.79756 1390 ASP A N 1
ATOM 8680 C CA . ASP A 1 1390 ? 132.24144 114.18725 113.50454 1.000 151.56194 1390 ASP A CA 1
ATOM 8681 C C . ASP A 1 1390 ? 131.10860 113.74549 114.42983 1.000 154.04789 1390 ASP A C 1
ATOM 8682 O O . ASP A 1 1390 ? 131.02024 114.15662 115.58960 1.000 156.78091 1390 ASP A O 1
ATOM 8687 N N . ALA A 1 1391 ? 130.23719 112.88356 113.89885 1.000 151.16307 1391 ALA A N 1
ATOM 8688 C CA . ALA A 1 1391 ? 129.03112 112.49503 114.62632 1.000 153.04542 1391 ALA A CA 1
ATOM 8689 C C . ALA A 1 1391 ? 129.36360 111.70470 115.88805 1.000 154.79627 1391 ALA A C 1
ATOM 8690 O O . ALA A 1 1391 ? 128.86230 112.01432 116.97612 1.000 154.51798 1391 ALA A O 1
ATOM 8692 N N . GLN A 1 1392 ? 130.20034 110.67231 115.76277 1.000 152.24256 1392 GLN A N 1
ATOM 8693 C CA . GLN A 1 1392 ? 130.57477 109.88407 116.93337 1.000 151.19826 1392 GLN A CA 1
ATOM 8694 C C . GLN A 1 1392 ? 131.37718 110.71868 117.92539 1.000 151.60811 1392 GLN A C 1
ATOM 8695 O O . GLN A 1 1392 ? 131.19153 110.59929 119.14498 1.000 152.71771 1392 GLN A O 1
ATOM 8701 N N . THR A 1 1393 ? 132.26665 111.57598 117.41860 1.000 141.78808 1393 THR A N 1
ATOM 8702 C CA . THR A 1 1393 ? 132.99694 112.48882 118.28873 1.000 143.44205 1393 THR A CA 1
ATOM 8703 C C . THR A 1 1393 ? 132.04596 113.45036 118.98641 1.000 143.55230 1393 THR A C 1
ATOM 8704 O O . THR A 1 1393 ? 132.22079 113.75616 120.17028 1.000 144.84450 1393 THR A O 1
ATOM 8708 N N . ALA A 1 1394 ? 131.02858 113.93383 118.26901 1.000 133.50889 1394 ALA A N 1
ATOM 8709 C CA . ALA A 1 1394 ? 130.04894 114.82340 118.88335 1.000 133.30330 1394 ALA A CA 1
ATOM 8710 C C . ALA A 1 1394 ? 129.28588 114.12158 119.99871 1.000 136.58390 1394 ALA A C 1
ATOM 8711 O O . ALA A 1 1394 ? 129.06612 114.70050 121.06898 1.000 142.72292 1394 ALA A O 1
ATOM 8713 N N . THR A 1 1395 ? 128.86760 112.87505 119.76611 1.000 136.37095 1395 THR A N 1
ATOM 8714 C CA . THR A 1 1395 ? 128.14183 112.14031 120.79836 1.000 137.23210 1395 THR A CA 1
ATOM 8715 C C . THR A 1 1395 ? 129.01656 111.89401 122.02047 1.000 134.60440 1395 THR A C 1
ATOM 8716 O O . THR A 1 1395 ? 128.56242 112.05127 123.16186 1.000 133.83594 1395 THR A O 1
ATOM 8720 N N . GLN A 1 1396 ? 130.27584 111.50602 121.80206 1.000 131.57731 1396 GLN A N 1
ATOM 8721 C CA . GLN A 1 1396 ? 131.18085 111.28670 122.92557 1.000 129.58704 1396 GLN A CA 1
ATOM 8722 C C . GLN A 1 1396 ? 131.43054 112.57974 123.69381 1.000 133.44416 1396 GLN A C 1
ATOM 8723 O O . GLN A 1 1396 ? 131.47098 112.57976 124.92914 1.000 136.88501 1396 GLN A O 1
ATOM 8729 N N . TYR A 1 1397 ? 131.59528 113.69402 122.97836 1.000 121.88038 1397 TYR A N 1
ATOM 8730 C CA . TYR A 1 1397 ? 131.79636 114.98350 123.63008 1.000 118.81360 1397 TYR A CA 1
ATOM 8731 C C . TYR A 1 1397 ? 130.58129 115.37924 124.46010 1.000 122.72666 1397 TYR A C 1
ATOM 8732 O O . TYR A 1 1397 ? 130.72018 115.84794 125.59746 1.000 127.50996 1397 TYR A O 1
ATOM 8741 N N . LYS A 1 1398 ? 129.37906 115.18314 123.91368 1.000 125.70505 1398 LYS A N 1
ATOM 8742 C CA . LYS A 1 1398 ? 128.16723 115.52293 124.65122 1.000 121.65613 1398 LYS A CA 1
ATOM 8743 C C . LYS A 1 1398 ? 128.01294 114.65973 125.89620 1.000 125.42089 1398 LYS A C 1
ATOM 8744 O O . LYS A 1 1398 ? 127.64724 115.16255 126.96587 1.000 130.56234 1398 LYS A O 1
ATOM 8750 N N . GLU A 1 1399 ? 128.28565 113.35649 125.78227 1.000 130.63501 1399 GLU A N 1
ATOM 8751 C CA . GLU A 1 1399 ? 128.15506 112.49519 126.95285 1.000 128.55421 1399 GLU A CA 1
ATOM 8752 C C . GLU A 1 1399 ? 129.22494 112.80014 127.99474 1.000 127.97351 1399 GLU A C 1
ATOM 8753 O O . GLU A 1 1399 ? 128.97003 112.66123 129.19551 1.000 130.63827 1399 GLU A O 1
ATOM 8759 N N . ASN A 1 1400 ? 130.42024 113.21451 127.56504 1.000 121.85157 1400 ASN A N 1
ATOM 8760 C CA . ASN A 1 1400 ? 131.43154 113.65322 128.52081 1.000 121.63559 1400 ASN A CA 1
ATOM 8761 C C . ASN A 1 1400 ? 130.99520 114.92131 129.24138 1.000 120.73572 1400 ASN A C 1
ATOM 8762 O O . ASN A 1 1400 ? 131.21135 115.06105 130.45029 1.000 123.35518 1400 ASN A O 1
ATOM 8767 N N . ILE A 1 1401 ? 130.38921 115.86060 128.51332 1.000 126.07661 1401 ILE A N 1
ATOM 8768 C CA . ILE A 1 1401 ? 129.94866 117.10766 129.13202 1.000 129.11382 1401 ILE A CA 1
ATOM 8769 C C . ILE A 1 1401 ? 128.81435 116.85290 130.11874 1.000 129.12559 1401 ILE A C 1
ATOM 8770 O O . ILE A 1 1401 ? 128.78170 117.43463 131.20904 1.000 126.24669 1401 ILE A O 1
ATOM 8775 N N . SER A 1 1402 ? 127.87123 115.97909 129.76156 1.000 136.49174 1402 SER A N 1
ATOM 8776 C CA . SER A 1 1402 ? 126.68670 115.77607 130.58977 1.000 133.52438 1402 SER A CA 1
ATOM 8777 C C . SER A 1 1402 ? 126.97895 115.08197 131.91475 1.000 132.06012 1402 SER A C 1
ATOM 8778 O O . SER A 1 1402 ? 126.10749 115.07810 132.79013 1.000 133.26364 1402 SER A O 1
ATOM 8781 N N . LYS A 1 1403 ? 128.16508 114.49516 132.08795 1.000 135.63175 1403 LYS A N 1
ATOM 8782 C CA . LYS A 1 1403 ? 128.44582 113.75930 133.31743 1.000 133.91533 1403 LYS A CA 1
ATOM 8783 C C . LYS A 1 1403 ? 128.60397 114.68180 134.51936 1.000 136.86298 1403 LYS A C 1
ATOM 8784 O O . LYS A 1 1403 ? 128.23951 114.30246 135.63754 1.000 137.80288 1403 LYS A O 1
ATOM 8790 N N . ILE A 1 1404 ? 129.14702 115.88284 134.31958 1.000 135.55206 1404 ILE A N 1
ATOM 8791 C CA . ILE A 1 1404 ? 129.42866 116.75530 135.45514 1.000 133.78702 1404 ILE A CA 1
ATOM 8792 C C . ILE A 1 1404 ? 128.17383 117.48259 135.92859 1.000 132.24723 1404 ILE A C 1
ATOM 8793 O O . ILE A 1 1404 ? 128.05858 117.81596 137.11295 1.000 133.89925 1404 ILE A O 1
ATOM 8798 N N . ARG A 1 1405 ? 127.22376 117.74146 135.03696 1.000 132.71571 1405 ARG A N 1
ATOM 8799 C CA . ARG A 1 1405 ? 125.98768 118.41415 135.42233 1.000 133.26026 1405 ARG A CA 1
ATOM 8800 C C . ARG A 1 1405 ? 125.03476 117.46416 136.14172 1.000 136.28969 1405 ARG A C 1
ATOM 8801 O O . ARG A 1 1405 ? 124.53160 117.77387 137.22152 1.000 139.23563 1405 ARG A O 1
#

Secondary structure (DSSP, 8-state):
--EEEEEE-SS-SSSEEEESSHHHHHHHHHHTT---TT--EEEEEESSS--HHHHHHHHHHT-EEEEEEESS--HHHHHHH--SEEEEE-SS---HHHHHHHHHHT-EEE--EEEEEEHHHHHT-SS---THHHIIIIITGGGTT-B---EEEEEEE-SS--EEEEE-HHHHHHHHHHHHHHHHTTTS-GGG--EEEEE-B-STTPPB--TTB-HHHHHHHHHHHHHHHT-------SSHHHHHHHHHHHS----SS-HHHHHHHHTTS--EEE-HHHHHHHHHHHS-HHHHHHHHHHH-STT-SSSB-TTS-EEE--EEETTEEEEE---SS------SPPTT------HHHHHHHHIIIIIS--SEEEE-SS--SGGG-SS-SSS--TT-HHHHHHTTS-EEEEEETT-HHHHHHHHHHS--EEEEE----EEE---TTTSHHHHHHHHHHHT---S---HHHHHHHHHHHHHTHHHHHT----SS----HHHHHHHHHHHHHHHT-EEE-SPB-TT----HHHHHHHHHHHHHHHHHHHHHHHHHHTT-S-HHHHH-HHHHIIIIIHHHHHHHHHHHH-GGG--HHHHHHHHT--HHHHHHHHHHHHHH---HHHHHHHHHHHHHHHHHHTHHHHHHHHHHHHHHHHHHHHHHHTT----EE--S-TTT-GGG-S-S-EE----GGG-S-HHHHHHHHHHHHHHHHHHHHHTTS---SEEEEEE-SHHHHHHSSHHHHHHHHHHTEEEEE-TTS-EEEEEEPPHHHH-S-B-EEEEEE-HHHHHH-SHHHHHHHHHHHHHHT--S-SS-BHHHHHHHHHHHHHHHTT--HHHHHHHTT--EEE-GGG-SS---HHHHT-GGG--SHHHHHHHHHHHT-EE-S-STTTTEE-TTHHHHHTTT--EEEEEE--SS--SSS-HHHHHHHHHHHHHHHHHHSS--EEEEEEEEETTEEEEEEHHHHHHHHIIIIIT-HHHHHHHTTS-HHHHHHHHHHHHHHHHHHHH-GGG--HHHHHHHHHHHTS-TT---HHHHHHHH-HHHHHHHHHHHHHHHHHTSS---HHHHHHHHHHHHHHHHHH-----HHHHS-HHHHHHHHHTS-HHHHHHHHHHHHTT-

InterPro domains:
  IPR003672 CobN/magnesium chelatase [PF02514] (126-1352)
  IPR003672 CobN/magnesium chelatase [PTHR44119] (65-1443)
  IPR003672 CobN/magnesium chelatase [cd10150] (49-616)

Organism: Bacteroides thetaiotaomicron (NCBI:txid818)